Protein AF-M2MTZ0-F1 (afdb_monomer_lite)

InterPro domains:
  IPR000209 Peptidase S8/S53 domain [PF00082] (218-589)
  IPR015500 Peptidase S8, subtilisin-related [PR00723] (218-237)
  IPR015500 Peptidase S8, subtilisin-related [PR00723] (264-277)
  IPR015500 Peptidase S8, subtilisin-related [PR00723] (537-553)
  IPR022398 Peptidase S8, subtilisin, His-active site [PS00137] (268-278)
  IPR023828 Peptidase S8, subtilisin, Ser-active site [PS00138] (538-548)
  IPR034058 TagA/B/C/D, peptidase domain [cd04842] (216-587)
  IPR036852 Peptidase S8/S53 domain superfamily [G3DSA:3.40.50.200] (205-633)
  IPR036852 Peptidase S8/S53 domain superfamily [SSF52743] (215-634)
  IPR051048 Peptidase S8/S53 subtilisin kexin sedolisin [PTHR43399] (156-704)

Sequence (788 aa):
MAPVTINGNTVELAQSAASSGYFPSDASETNYILVQFSQPRTTAAYEELARHGVRIQRVEEKDTLLCRYEPSDLEVLRRLPYVAHVSVYHGDFVVHPSVWDAVNAAPLDRSTETEAGGNTDPAIAIAIVLHESCGQHGEDVWQTIQSQIDPSAELIDASLPQVRARVKGTTLSQIASMDSVRSINRVRRFEFHTAQAYPTIAQLGEPWTTENNTVFKGRGEVVAVADSGCGGHDPPSVGFEDRVVGRVNLTDTPARNHPSMLWDWDGHGTHVAGCVLGKYTRPTIPNAFLPSYKRRCKTMNGPATEAGLFSIRIVGPPPSGNLVPDLATLFDTPYMLADGTPRLARVHNNSWGSSSVASSIVLVQAYGDNDAGLVDRAMSNEAELLIVMSSGNDGSKKTQSVANSGGPYQYSQVNESRLAKNSLIVGATFNNRSMTRLNAAGRARWADQRLADAAVQEATCCDGTFNISPFGTIGFPRSPSRVLAFSSKGPTPEGRIKPDVVAPGAGILSATTTHPSRTLPNDAYGVCPYPELCFCSGTSMAAPLVSGLAACVREALRTKGPVHAIAGPIPNPSGALVKALLINGAVDLVGSAYEYVDYTAAPGDERRTVGLMPPSPNGTQGFGRVNLNRSLVSLTEDGGIFLGEAAVNAGNPLPQQTAEQSVTLPTSIARSSLRVTLTWTDPPGAQLQNSLSLAVRCTDGSGAAHIFPADIPTRCPWEINPIPFAANSNTQRATIGNAHNYQQGINITVNINSPIQPYNIPPPRGGNGPVVHRATQPFAVVWAFDAS

Secondary structure (DSSP, 8-state):
---EEETTEEE-SSTTTTTS--S-SS-SS-SEEEEEESS---HHHHHHHHHTT-EEEEEETTTEEEEE---S--HHHHTSTTEEEEEE--GGGTB-HHHHHHHH--S---SS-------SS-EEEEEEEEPTT-S--HHHHHHHIIIII-TT-EEEE--SSEEEEEEEGGGHHHHTT-TTEEEEEE---EEE-------------S----TT------TT-EEEEEES-S--SSS---TTGGGEEEEEE-S--TTTTSGGGGS-SSSHHHHHHHHHH----------TT-TT----------TTTTSEEEEEE---STTS------HHHHHHTTTB-TTSPBP-EEEEEE-EEEPPSBTTEEEP----TTTHHHHHHHHHH-TT-EEEEE--S-TTSEEE--TT--SS-TT----GGGG-SSSEEEEEE--S---PPP-HHHHHHHTT---SS-------TT--EEEETTTEEEEPPP-TTSB-TTS-----TTS---SSEEEE-SSEEEE----TT-----GGG---S-TTEEEE-SHHHHHHHHHHHHHHHHHHHHHT--SSSSSSS-SS--HHHHHHHHHHSPBP-TT-EEEEEE-SSPTT--EEEEEEPPPSSBTTTBT-B--HHHHTGGGSTTEEEEEEEEE-BTTBPPPPEEEEEEEPPPTT----EEEEEEEE-PPSSSS-SS-EEEEEEEE-TTS-EEEETSS-----TT-SS---TTTT-SEEEEEEE-GGG-TT-EEEEEEE-SPPP--EEPPPTT--PPPEE-SEEEEEEEEEEEP-

Organism: Baudoinia panamericana (strain UAMH 10762) (NCBI:txid717646)

Radius of gyration: 26.66 Å; chains: 1; bounding box: 64×88×70 Å

pLDDT: mean 70.62, std 19.44, range [26.55, 97.62]

Foldseek 3Di:
DAFFAALQFTDDPPPCPPPPCQFPQWQPPAQKKKWAWPDADFQVLVQVCLVQVWAFDFQTPRRITITGHDGGHCVVVVPDPGTPDMTGDDLSNAERVVLVCVFPDDPDDPPDDDDPDPDPWFWFWKKWAFGPPPVDFLVVLVCCCCVPQAVPKAWPDRPGRITTITGTPVRSSVSSSPNGTRYMGGDFFKDFQFDPDADDADDPADADQDVPGDGFQLALAEEEEEEQAAAADPPRPWQAPVQAPEFAEQEPDPCRVPPRSRHRLAWLSHQLLQQQAGWDPDQAQDPQFDDDDPDGRRTQGHRNNNYHYYYYRQQGPPPSGRDDGQLLCVLVVQQADPVGHGHRHAEYEARMDGDAPDPQEHEAGFEDCSFLQSLLASCVLPQSHAYFYEQHQQLQHAYQYPVPLPAQWRGFQRDGNSLHQLYQYEFAAFHPDDDADQDPVSVVCVVVVDDDPPDRDRPCVDQVQDQPPPVGGDRDDRHSLETASRTTWDDHSLLAAPNQAYEHFGFRKGFGHPNPSHNDDDCSHPDRPDPGIGTTGGSSSGRSSLSSLLSSVLCCQQPANAPPDPDTRDNRDGSFQSSQLQLQLADWSFQDKYWHWQPVDDPPPTDIDIDGDHTPDGGRGNSHHGDSNSSCQCRDLQKHKDKDWAFADPSRFDRKDKDKDWDADDLPAQFFKKKKKKAFSARRDSFGRWFKDKWKWFQFPVRDIDIPPPDQPFDPPRRPGTDRSQRRHNMDMTMGGRNSRRNVTMMIMMIGSTRHRFDWNDPDPPDPDDTDGDRTTMMMMMMGTDHD

Structure (mmCIF, N/CA/C/O backbone):
data_AF-M2MTZ0-F1
#
_entry.id   AF-M2MTZ0-F1
#
loop_
_atom_site.group_PDB
_atom_site.id
_atom_site.type_symbol
_atom_site.label_atom_id
_atom_site.label_alt_id
_atom_site.label_comp_id
_atom_site.label_asym_id
_atom_site.label_entity_id
_atom_site.label_seq_id
_atom_site.pdbx_PDB_ins_code
_atom_site.Cartn_x
_atom_site.Cartn_y
_atom_site.Cartn_z
_atom_site.occupancy
_atom_site.B_iso_or_equiv
_atom_site.auth_seq_id
_atom_site.auth_comp_id
_atom_site.auth_asym_id
_atom_site.auth_atom_id
_atom_site.pdbx_PDB_model_num
ATOM 1 N N . MET A 1 1 ? -10.186 -30.565 -7.372 1.00 68.06 1 MET A N 1
ATOM 2 C CA . MET A 1 1 ? -9.003 -29.736 -7.675 1.00 68.06 1 MET A CA 1
ATOM 3 C C . MET A 1 1 ? -9.484 -28.468 -8.347 1.00 68.06 1 MET A C 1
ATOM 5 O O . MET A 1 1 ? -10.422 -28.551 -9.133 1.00 68.06 1 MET A O 1
ATOM 9 N N . ALA A 1 2 ? -8.898 -27.324 -8.014 1.00 72.75 2 ALA A N 1
ATOM 10 C CA . ALA A 1 2 ? -9.189 -26.039 -8.646 1.00 72.75 2 ALA A CA 1
ATOM 11 C C . ALA A 1 2 ? -7.964 -25.560 -9.447 1.00 72.75 2 ALA A C 1
ATOM 13 O O . ALA A 1 2 ? -6.840 -25.870 -9.036 1.00 72.75 2 ALA A O 1
ATOM 14 N N . PRO A 1 3 ? -8.149 -24.807 -10.550 1.00 81.25 3 PRO A N 1
ATOM 15 C CA . PRO A 1 3 ? -7.040 -24.119 -11.199 1.00 81.25 3 PRO A CA 1
ATOM 16 C C . PRO A 1 3 ? -6.393 -23.130 -10.226 1.00 81.25 3 PRO A C 1
ATOM 18 O O . PRO A 1 3 ? -7.086 -22.502 -9.418 1.00 81.25 3 PRO A O 1
ATOM 21 N N . VAL A 1 4 ? -5.072 -23.000 -10.311 1.00 81.94 4 VAL A N 1
ATOM 22 C CA . VAL A 1 4 ? -4.270 -22.138 -9.432 1.00 81.94 4 VAL A CA 1
ATOM 23 C C . VAL A 1 4 ? -3.635 -21.044 -10.273 1.00 81.94 4 VAL A C 1
ATOM 25 O O . VAL A 1 4 ? -3.067 -21.338 -11.325 1.00 81.94 4 VAL A O 1
ATOM 28 N N . THR A 1 5 ? -3.725 -19.797 -9.811 1.00 81.50 5 THR A N 1
ATOM 29 C CA . THR A 1 5 ? -3.006 -18.668 -10.409 1.00 81.50 5 THR A CA 1
ATOM 30 C C . THR A 1 5 ? -1.729 -18.403 -9.622 1.00 81.50 5 THR A C 1
ATOM 32 O O . THR A 1 5 ? -1.800 -18.119 -8.427 1.00 81.50 5 THR A O 1
ATOM 35 N N . ILE A 1 6 ? -0.572 -18.458 -10.282 1.00 82.12 6 ILE A N 1
ATOM 36 C CA . ILE A 1 6 ? 0.721 -18.035 -9.720 1.00 82.12 6 ILE A CA 1
ATOM 37 C C . ILE A 1 6 ? 1.393 -17.132 -10.752 1.00 82.12 6 ILE A C 1
ATOM 39 O O . ILE A 1 6 ? 1.396 -17.446 -11.940 1.00 82.12 6 ILE A O 1
ATOM 43 N N . ASN A 1 7 ? 1.924 -15.986 -10.313 1.00 80.00 7 ASN A N 1
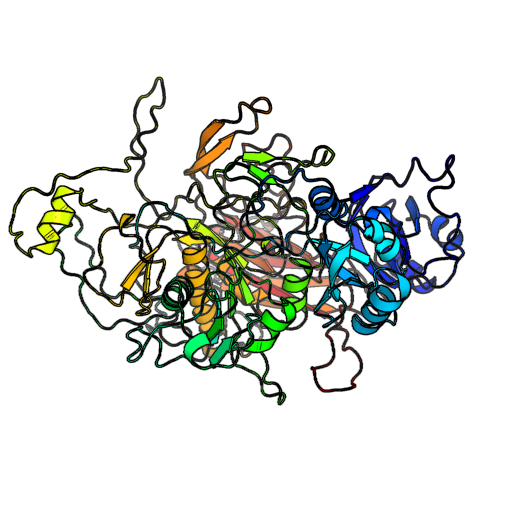ATOM 44 C CA . ASN A 1 7 ? 2.619 -15.023 -11.179 1.00 80.00 7 ASN A CA 1
ATOM 45 C C . ASN A 1 7 ? 1.814 -14.626 -12.445 1.00 80.00 7 ASN A C 1
ATOM 47 O O . ASN A 1 7 ? 2.346 -14.524 -13.547 1.00 80.00 7 ASN A O 1
ATOM 51 N N . GLY A 1 8 ? 0.496 -14.452 -12.296 1.00 75.88 8 GLY A N 1
ATOM 52 C CA . GLY A 1 8 ? -0.419 -14.117 -13.395 1.00 75.88 8 GLY A CA 1
ATOM 53 C C . GLY A 1 8 ? -0.799 -15.279 -14.327 1.00 75.88 8 GLY A C 1
ATOM 54 O O . GLY A 1 8 ? -1.704 -15.106 -15.140 1.00 75.88 8 GLY A O 1
ATOM 55 N N . ASN A 1 9 ? -0.176 -16.454 -14.194 1.00 81.00 9 ASN A N 1
ATOM 56 C CA . ASN A 1 9 ? -0.474 -17.648 -14.985 1.00 81.00 9 ASN A CA 1
ATOM 57 C C . ASN A 1 9 ? -1.452 -18.564 -14.240 1.00 81.00 9 ASN A C 1
ATOM 59 O O . ASN A 1 9 ? -1.158 -19.016 -13.132 1.00 81.00 9 ASN A O 1
ATOM 63 N N . THR A 1 10 ? -2.609 -18.854 -14.842 1.00 83.38 10 THR A N 1
ATOM 64 C CA . THR A 1 10 ? -3.610 -19.789 -14.300 1.00 83.38 10 THR A CA 1
ATOM 65 C C . THR A 1 10 ? -3.471 -21.154 -14.975 1.00 83.38 10 THR A C 1
ATOM 67 O O . THR A 1 10 ? -3.646 -21.252 -16.188 1.00 83.38 10 THR A O 1
ATOM 70 N N . VAL A 1 11 ? -3.204 -22.211 -14.200 1.00 83.25 11 VAL A N 1
ATOM 71 C CA . VAL A 1 11 ? -3.004 -23.584 -14.711 1.00 83.25 11 VAL A CA 1
ATOM 72 C C . VAL A 1 11 ? -3.983 -24.559 -14.050 1.00 83.25 11 VAL A C 1
ATOM 74 O O . VAL A 1 11 ? -4.206 -24.518 -12.836 1.00 83.25 11 VAL A O 1
ATOM 77 N N . GLU A 1 12 ? -4.560 -25.469 -14.839 1.00 82.50 12 GLU A N 1
ATOM 78 C CA . GLU A 1 12 ? -5.358 -26.589 -14.331 1.00 82.50 12 GLU A CA 1
ATOM 79 C C . GLU A 1 12 ? -4.470 -27.773 -13.923 1.00 82.50 12 GLU A C 1
ATOM 81 O O . GLU A 1 12 ? -3.945 -28.500 -14.764 1.00 82.50 12 GLU A O 1
ATOM 86 N N . LEU A 1 13 ? -4.392 -28.046 -12.617 1.00 75.12 13 LEU A N 1
ATOM 87 C CA . LEU A 1 13 ? -3.679 -29.205 -12.051 1.00 75.12 13 LEU A CA 1
ATOM 88 C C . LEU A 1 13 ? -4.330 -30.574 -12.382 1.00 75.12 13 LEU A C 1
ATOM 90 O O . LEU A 1 13 ? -3.880 -31.611 -11.903 1.00 75.12 13 LEU A O 1
ATOM 94 N N . ALA A 1 14 ? -5.427 -30.594 -13.149 1.00 60.50 14 ALA A N 1
ATOM 95 C CA . ALA A 1 14 ? -6.259 -31.780 -13.372 1.00 60.50 14 ALA A CA 1
ATOM 96 C C . ALA A 1 14 ? -6.123 -32.399 -14.777 1.00 60.50 14 ALA A C 1
ATOM 98 O O . ALA A 1 14 ? -6.036 -33.620 -14.887 1.00 60.50 14 ALA A O 1
ATOM 99 N N . GLN A 1 15 ? -6.085 -31.595 -15.850 1.00 49.44 15 GLN A N 1
ATOM 100 C CA . GLN A 1 15 ? -6.045 -32.101 -17.241 1.00 49.44 15 GLN A CA 1
ATOM 101 C C . GLN A 1 15 ? -4.700 -32.739 -17.634 1.00 49.44 15 GLN A C 1
ATOM 103 O O . GLN A 1 15 ? -4.576 -33.398 -18.662 1.00 49.44 15 GLN A O 1
ATOM 108 N N . SER A 1 16 ? -3.686 -32.537 -16.805 1.00 48.81 16 SER A N 1
ATOM 109 C CA . SER A 1 16 ? -2.283 -32.879 -17.025 1.00 48.81 16 SER A CA 1
ATOM 110 C C . SER A 1 16 ? -1.837 -34.174 -16.340 1.00 48.81 16 SER A C 1
ATOM 112 O O . SER A 1 16 ? -0.842 -34.773 -16.745 1.00 48.81 16 SER A O 1
ATOM 114 N N . ALA A 1 17 ? -2.578 -34.629 -15.327 1.00 42.69 17 ALA A N 1
ATOM 115 C CA . ALA A 1 17 ? -2.157 -35.689 -14.409 1.00 42.69 17 ALA A CA 1
ATOM 116 C C . ALA A 1 17 ? -2.475 -37.128 -14.876 1.00 42.69 17 ALA A C 1
ATOM 118 O O . ALA A 1 17 ? -2.205 -38.073 -14.138 1.00 42.69 17 ALA A O 1
ATOM 119 N N . ALA A 1 18 ? -3.083 -37.315 -16.057 1.00 41.78 18 ALA A N 1
ATOM 120 C CA . ALA A 1 18 ? -3.611 -38.624 -16.475 1.00 41.78 18 ALA A CA 1
ATOM 121 C C . ALA A 1 18 ? -3.452 -38.996 -17.966 1.00 41.78 18 ALA A C 1
ATOM 123 O O . ALA A 1 18 ? -3.752 -40.135 -18.322 1.00 41.78 18 ALA A O 1
ATOM 124 N N . SER A 1 19 ? -3.015 -38.087 -18.852 1.00 41.97 19 SER A N 1
ATOM 125 C CA . SER A 1 19 ? -3.012 -38.369 -20.305 1.00 41.97 19 SER A CA 1
ATOM 126 C C . SER A 1 19 ? -1.921 -37.706 -21.154 1.00 41.97 19 SER A C 1
ATOM 128 O O . SER A 1 19 ? -1.835 -38.023 -22.337 1.00 41.97 19 SER A O 1
ATOM 130 N N . SER A 1 20 ? -1.105 -36.796 -20.609 1.00 49.41 20 SER A N 1
ATOM 131 C CA . SER A 1 20 ? -0.148 -36.001 -21.405 1.00 49.41 20 SER A CA 1
ATOM 132 C C . SER A 1 20 ? 1.310 -36.043 -20.938 1.00 49.41 20 SER A C 1
ATOM 134 O O . SER A 1 20 ? 2.177 -35.614 -21.691 1.00 49.41 20 SER A O 1
ATOM 136 N N . GLY A 1 21 ? 1.599 -36.533 -19.725 1.00 61.28 21 GLY A N 1
ATOM 137 C CA . GLY A 1 21 ? 2.954 -36.494 -19.148 1.00 61.28 21 GLY A CA 1
ATOM 138 C C . GLY A 1 21 ? 3.465 -35.078 -18.835 1.00 61.28 21 GLY A C 1
ATOM 139 O O . GLY A 1 21 ? 4.664 -34.884 -18.686 1.00 61.28 21 GLY A O 1
ATOM 140 N N . TYR A 1 22 ? 2.563 -34.092 -18.774 1.00 73.62 22 TYR A N 1
ATOM 141 C CA . TYR A 1 22 ? 2.886 -32.663 -18.682 1.00 73.62 22 TYR A CA 1
ATOM 142 C C . TYR A 1 22 ? 3.406 -32.229 -17.300 1.00 73.62 22 TYR A C 1
ATOM 144 O O . TYR A 1 22 ? 4.277 -31.373 -17.225 1.00 73.62 22 TYR A O 1
ATOM 152 N N . PHE A 1 23 ? 2.920 -32.837 -16.211 1.00 78.81 23 PHE A N 1
ATOM 153 C CA . PHE A 1 23 ? 3.632 -32.795 -14.929 1.00 78.81 23 PHE A CA 1
ATOM 154 C C . PHE A 1 23 ? 4.390 -34.120 -14.744 1.00 78.81 23 PHE A C 1
ATOM 156 O O . PHE A 1 23 ? 3.767 -35.178 -14.887 1.00 78.81 23 PHE A O 1
ATOM 163 N N . PRO A 1 24 ? 5.685 -34.083 -14.379 1.00 82.75 24 PRO A N 1
ATOM 164 C CA . PRO A 1 24 ? 6.422 -35.233 -13.867 1.00 82.75 24 PRO A CA 1
ATOM 165 C C . PRO A 1 24 ? 5.680 -36.016 -12.771 1.00 82.75 24 PRO A C 1
ATOM 167 O O . PRO A 1 24 ? 4.950 -35.456 -11.946 1.00 82.75 24 PRO A O 1
ATOM 170 N N . SER A 1 25 ? 5.892 -37.335 -12.749 1.00 82.94 25 SER A N 1
ATOM 171 C CA . SER A 1 25 ? 5.345 -38.253 -11.737 1.00 82.94 25 SER A CA 1
ATOM 172 C C . SER A 1 25 ? 5.862 -37.970 -10.327 1.00 82.94 25 SER A C 1
ATOM 174 O O . SER A 1 25 ? 5.137 -38.164 -9.347 1.00 82.94 25 SER A O 1
ATOM 176 N N . ASP A 1 26 ? 7.098 -37.496 -10.252 1.00 89.19 26 ASP A N 1
ATOM 177 C CA . ASP A 1 26 ? 7.937 -37.304 -9.076 1.00 89.19 26 ASP A CA 1
ATOM 178 C C . ASP A 1 26 ? 8.717 -35.979 -9.203 1.00 89.19 26 ASP A C 1
ATOM 180 O O . ASP A 1 26 ? 8.590 -35.266 -10.197 1.00 89.19 26 ASP A O 1
ATOM 184 N N . ALA A 1 27 ? 9.501 -35.634 -8.184 1.00 90.50 27 ALA A N 1
ATOM 185 C CA . ALA A 1 27 ? 10.324 -34.427 -8.125 1.00 90.50 27 ALA A CA 1
ATOM 186 C C . ALA A 1 27 ? 11.830 -34.734 -8.277 1.00 90.50 27 ALA A C 1
ATOM 188 O O . ALA A 1 27 ? 12.656 -34.226 -7.528 1.00 90.50 27 ALA A O 1
ATOM 189 N N . SER A 1 28 ? 12.218 -35.615 -9.208 1.00 90.75 28 SER A N 1
ATOM 190 C CA . SER A 1 28 ? 13.640 -35.944 -9.437 1.00 90.75 28 SER A CA 1
ATOM 191 C C . SER A 1 28 ? 14.467 -34.829 -10.097 1.00 90.75 28 SER A C 1
ATOM 193 O O . SER A 1 28 ? 15.687 -34.818 -9.939 1.00 90.75 28 SER A O 1
ATOM 195 N N . GLU A 1 29 ? 13.828 -33.886 -10.798 1.00 88.81 29 GLU A N 1
ATOM 196 C CA . GLU A 1 29 ? 14.496 -32.798 -11.540 1.00 88.81 29 GLU A CA 1
ATOM 197 C C . GLU A 1 29 ? 14.374 -31.410 -10.875 1.00 88.81 29 GLU A C 1
ATOM 199 O O . GLU A 1 29 ? 14.973 -30.449 -11.349 1.00 88.81 29 GLU A O 1
ATOM 204 N N . THR A 1 30 ? 13.614 -31.282 -9.781 1.00 91.44 30 THR A N 1
ATOM 205 C CA . THR A 1 30 ? 13.356 -29.999 -9.102 1.00 91.44 30 THR A CA 1
ATOM 206 C C . THR A 1 30 ? 13.086 -30.190 -7.617 1.00 91.44 30 THR A C 1
ATOM 208 O O . THR A 1 30 ? 12.434 -31.148 -7.216 1.00 91.44 30 THR A O 1
ATOM 211 N N . ASN A 1 31 ? 13.526 -29.237 -6.793 1.00 91.81 31 ASN A N 1
ATOM 212 C CA . ASN A 1 31 ? 13.233 -29.238 -5.357 1.00 91.81 31 ASN A CA 1
ATOM 213 C C . ASN A 1 31 ? 11.922 -28.509 -5.014 1.00 91.81 31 ASN A C 1
ATOM 215 O O . ASN A 1 31 ? 11.665 -28.268 -3.833 1.00 91.81 31 ASN A O 1
ATOM 219 N N . TYR A 1 32 ? 11.110 -28.100 -5.999 1.00 93.75 32 TYR A N 1
ATOM 220 C CA . TYR A 1 32 ? 9.964 -27.210 -5.789 1.00 93.75 32 TYR A CA 1
ATOM 221 C C . TYR A 1 32 ? 8.632 -27.837 -6.203 1.00 93.75 32 TYR A C 1
ATOM 223 O O . TYR A 1 32 ? 8.449 -28.306 -7.326 1.00 93.75 32 TYR A O 1
ATOM 231 N N . ILE A 1 33 ? 7.675 -27.832 -5.270 1.00 93.75 33 ILE A N 1
ATOM 232 C CA . ILE A 1 33 ? 6.386 -28.520 -5.404 1.00 93.75 33 ILE A CA 1
ATOM 233 C C . ILE A 1 33 ? 5.208 -27.630 -5.001 1.00 93.75 33 ILE A C 1
ATOM 235 O O . ILE A 1 33 ? 5.334 -26.728 -4.167 1.00 93.75 33 ILE A O 1
ATOM 239 N N . LEU A 1 34 ? 4.042 -27.932 -5.571 1.00 93.44 34 LEU A N 1
ATOM 240 C CA . LEU A 1 34 ? 2.750 -27.366 -5.204 1.00 93.44 34 LEU A CA 1
ATOM 241 C C . LEU A 1 34 ? 1.918 -28.408 -4.452 1.00 93.44 34 LEU A C 1
ATOM 243 O O . LEU A 1 34 ? 1.717 -29.515 -4.947 1.00 93.44 34 LEU A O 1
ATOM 247 N N . VAL A 1 35 ? 1.394 -28.041 -3.280 1.00 91.94 35 VAL A N 1
ATOM 248 C CA . VAL A 1 35 ? 0.497 -28.884 -2.467 1.00 91.94 35 VAL A CA 1
ATOM 249 C C . VAL A 1 35 ? -0.856 -28.187 -2.335 1.00 91.94 35 VAL A C 1
ATOM 251 O O . VAL A 1 35 ? -0.974 -27.221 -1.583 1.00 91.94 35 VAL A O 1
ATOM 254 N N . GLN A 1 36 ? -1.879 -28.656 -3.057 1.00 91.19 36 GLN A N 1
ATOM 255 C CA . GLN A 1 36 ? -3.255 -28.147 -2.945 1.00 91.19 36 GLN A CA 1
ATOM 256 C C . GLN A 1 36 ? -4.029 -28.956 -1.903 1.00 91.19 36 GLN A C 1
ATOM 258 O O . GLN A 1 36 ? -4.012 -30.187 -1.940 1.00 91.19 36 GLN A O 1
ATOM 263 N N . PHE A 1 37 ? -4.734 -28.283 -0.995 1.00 87.75 37 PHE A N 1
ATOM 264 C CA . PHE A 1 37 ? -5.524 -28.930 0.055 1.00 87.75 37 PHE A CA 1
ATOM 265 C C . PHE A 1 37 ? -6.953 -29.272 -0.406 1.00 87.75 37 PHE A C 1
ATOM 267 O O . PHE A 1 37 ? -7.528 -28.608 -1.267 1.00 87.75 37 PHE A O 1
ATOM 274 N N . SER A 1 38 ? -7.542 -30.319 0.179 1.00 84.81 38 SER A N 1
ATOM 275 C CA . SER A 1 38 ? -8.940 -30.735 -0.040 1.00 84.81 38 SER A CA 1
ATOM 276 C C . SER A 1 38 ? -9.926 -30.117 0.959 1.00 84.81 38 SER A C 1
ATOM 278 O O . SER A 1 38 ? -11.135 -30.149 0.734 1.00 84.81 38 SER A O 1
ATOM 280 N N . GLN A 1 39 ? -9.413 -29.554 2.054 1.00 79.00 39 GLN A N 1
ATOM 281 C CA . GLN A 1 39 ? -10.163 -28.981 3.173 1.00 79.00 39 GLN A CA 1
ATOM 282 C C . GLN A 1 39 ? -9.362 -27.829 3.820 1.00 79.00 39 GLN A C 1
ATOM 284 O O . GLN A 1 39 ? -8.163 -27.720 3.555 1.00 79.00 39 GLN A O 1
ATOM 289 N N . PRO A 1 40 ? -9.967 -26.980 4.678 1.00 71.94 40 PRO A N 1
ATOM 290 C CA . PRO A 1 40 ? -9.265 -25.866 5.317 1.00 71.94 40 PRO A CA 1
ATOM 291 C C . PRO A 1 40 ? -7.969 -26.288 6.027 1.00 71.94 40 PRO A C 1
ATOM 293 O O . PRO A 1 40 ? -7.926 -27.292 6.739 1.00 71.94 40 PRO A O 1
ATOM 296 N N . ARG A 1 41 ? -6.904 -25.503 5.829 1.00 73.19 41 ARG A N 1
ATOM 297 C CA . ARG A 1 41 ? -5.545 -25.799 6.307 1.00 73.19 41 ARG A CA 1
ATOM 298 C C . ARG A 1 41 ? -5.456 -25.716 7.838 1.00 73.19 41 ARG A C 1
ATOM 300 O O . ARG A 1 41 ? -5.606 -24.639 8.409 1.00 73.19 41 ARG A O 1
ATOM 307 N N . THR A 1 42 ? -5.173 -26.836 8.505 1.00 69.62 42 THR A N 1
ATOM 308 C CA . THR A 1 42 ? -5.056 -26.933 9.976 1.00 69.62 42 THR A CA 1
ATOM 309 C C . THR A 1 42 ? -3.600 -27.042 10.434 1.00 69.62 42 THR A C 1
ATOM 311 O O . THR A 1 42 ? -2.764 -27.568 9.701 1.00 69.62 42 THR A O 1
ATOM 314 N N . THR A 1 43 ? -3.290 -26.615 11.668 1.00 67.69 43 THR A N 1
ATOM 315 C CA . THR A 1 43 ? -1.952 -26.770 12.280 1.00 67.69 43 THR A CA 1
ATOM 316 C C . THR A 1 43 ? -1.402 -28.189 12.112 1.00 67.69 43 THR A C 1
ATOM 318 O O . THR A 1 43 ? -0.315 -28.346 11.566 1.00 67.69 43 THR A O 1
ATOM 321 N N . ALA A 1 44 ? -2.175 -29.216 12.482 1.00 72.38 44 ALA A N 1
ATOM 322 C CA . ALA A 1 44 ? -1.752 -30.619 12.417 1.00 72.38 44 ALA A CA 1
ATOM 323 C C . ALA A 1 44 ? -1.381 -31.086 10.994 1.00 72.38 44 ALA A C 1
ATOM 325 O O . ALA A 1 44 ? -0.441 -31.860 10.821 1.00 72.38 44 ALA A O 1
ATOM 326 N N . ALA A 1 45 ? -2.068 -30.584 9.963 1.00 77.94 45 ALA A N 1
ATOM 327 C CA . ALA A 1 45 ? -1.737 -30.893 8.573 1.00 77.94 45 ALA A CA 1
ATOM 328 C C . ALA A 1 45 ? -0.398 -30.263 8.139 1.00 77.94 45 ALA A C 1
ATOM 330 O O . ALA A 1 45 ? 0.369 -30.870 7.392 1.00 77.94 45 ALA A O 1
ATOM 331 N N . TYR A 1 46 ? -0.079 -29.065 8.637 1.00 75.62 46 TYR A N 1
ATOM 332 C CA . TYR A 1 46 ? 1.230 -28.449 8.421 1.00 75.62 46 TYR A CA 1
ATOM 333 C C . TYR A 1 46 ? 2.342 -29.120 9.261 1.00 75.62 46 TYR A C 1
ATOM 335 O O . TYR A 1 46 ? 3.454 -29.264 8.759 1.00 75.62 46 TYR A O 1
ATOM 343 N N . GLU A 1 47 ? 2.065 -29.568 10.498 1.00 71.94 47 GLU A N 1
ATOM 344 C CA . GLU A 1 47 ? 3.004 -30.378 11.309 1.00 71.94 47 GLU A CA 1
ATOM 345 C C . GLU A 1 47 ? 3.394 -31.664 10.569 1.00 71.94 47 GLU A C 1
ATOM 347 O O . GLU A 1 47 ? 4.553 -32.072 10.567 1.00 71.94 47 GLU A O 1
ATOM 352 N N . GLU A 1 48 ? 2.424 -32.311 9.926 1.00 83.56 48 GLU A N 1
ATOM 353 C CA . GLU A 1 48 ? 2.633 -33.544 9.173 1.00 83.56 48 GLU A CA 1
ATOM 354 C C . GLU A 1 48 ? 3.441 -33.327 7.892 1.00 83.56 48 GLU A C 1
ATOM 356 O O . GLU A 1 48 ? 4.410 -34.050 7.657 1.00 83.56 48 GLU A O 1
ATOM 361 N N . LEU A 1 49 ? 3.137 -32.283 7.114 1.00 84.12 49 LEU A N 1
ATOM 362 C CA . LEU A 1 49 ? 3.963 -31.900 5.964 1.00 84.12 49 LEU A CA 1
ATOM 363 C C . LEU A 1 49 ? 5.416 -31.601 6.387 1.00 84.12 49 LEU A C 1
ATOM 365 O O . LEU A 1 49 ? 6.350 -32.095 5.752 1.00 84.12 49 LEU A O 1
ATOM 369 N N . ALA A 1 50 ? 5.620 -30.885 7.499 1.00 81.12 50 ALA A N 1
ATOM 370 C CA . ALA A 1 50 ? 6.952 -30.626 8.048 1.00 81.12 50 ALA A CA 1
ATOM 371 C C . ALA A 1 50 ? 7.675 -31.920 8.478 1.00 81.12 50 ALA A C 1
ATOM 373 O O . ALA A 1 50 ? 8.855 -32.092 8.166 1.00 81.12 50 ALA A O 1
ATOM 374 N N . ARG A 1 51 ? 6.969 -32.877 9.108 1.00 82.75 51 ARG A N 1
ATOM 375 C CA . ARG A 1 51 ? 7.500 -34.221 9.427 1.00 82.75 51 ARG A CA 1
ATOM 376 C C . ARG A 1 51 ? 7.920 -35.015 8.186 1.00 82.75 51 ARG A C 1
ATOM 378 O O . ARG A 1 51 ? 8.861 -35.798 8.273 1.00 82.75 51 ARG A O 1
ATOM 385 N N . HIS A 1 52 ? 7.267 -34.802 7.045 1.00 87.50 52 HIS A N 1
ATOM 386 C CA . HIS A 1 52 ? 7.662 -35.389 5.760 1.00 87.50 52 HIS A CA 1
ATOM 387 C C . HIS A 1 52 ? 8.808 -34.640 5.052 1.00 87.50 52 HIS A C 1
ATOM 389 O O . HIS A 1 52 ? 9.243 -35.080 3.992 1.00 87.50 52 HIS A O 1
ATOM 395 N N . GLY A 1 53 ? 9.329 -33.548 5.626 1.00 84.00 53 GLY A N 1
ATOM 396 C CA . GLY A 1 53 ? 10.433 -32.760 5.064 1.00 84.00 53 GLY A CA 1
ATOM 397 C C . GLY A 1 53 ? 10.002 -31.608 4.150 1.00 84.00 53 GLY A C 1
ATOM 398 O O . GLY A 1 53 ? 10.860 -30.944 3.570 1.00 84.00 53 GLY A O 1
ATOM 399 N N . VAL A 1 54 ? 8.698 -31.339 4.031 1.00 85.00 54 VAL A N 1
ATOM 400 C CA . VAL A 1 54 ? 8.159 -30.229 3.233 1.00 85.00 54 VAL A CA 1
ATOM 401 C C . VAL A 1 54 ? 8.444 -28.900 3.936 1.00 85.00 54 VAL A C 1
ATOM 403 O O . VAL A 1 54 ? 7.996 -28.668 5.060 1.00 85.00 54 VAL A O 1
ATOM 406 N N . ARG A 1 55 ? 9.157 -27.996 3.260 1.00 82.62 55 ARG A N 1
ATOM 407 C CA . ARG A 1 55 ? 9.444 -26.636 3.736 1.00 82.62 55 ARG A CA 1
ATOM 408 C C . ARG A 1 55 ? 8.594 -25.637 2.962 1.00 82.62 55 ARG A C 1
ATOM 410 O O . ARG A 1 55 ? 8.815 -25.421 1.775 1.00 82.62 55 ARG A O 1
ATOM 417 N N . ILE A 1 56 ? 7.625 -25.021 3.624 1.00 81.19 56 ILE A N 1
ATOM 418 C CA . ILE A 1 56 ? 6.722 -24.053 2.992 1.00 81.19 56 ILE A CA 1
ATOM 419 C C . ILE A 1 56 ? 7.517 -22.795 2.615 1.00 81.19 56 ILE A C 1
ATOM 421 O O . ILE A 1 56 ? 8.259 -22.266 3.439 1.00 81.19 56 ILE A O 1
ATOM 425 N N . GLN A 1 57 ? 7.362 -22.321 1.377 1.00 80.38 57 GLN A N 1
ATOM 426 C CA . GLN A 1 57 ? 7.820 -20.993 0.959 1.00 80.38 57 GLN A CA 1
ATOM 427 C C . GLN A 1 57 ? 6.668 -19.988 0.987 1.00 80.38 57 GLN A C 1
ATOM 429 O O . GLN A 1 57 ? 6.850 -18.874 1.474 1.00 80.38 57 GLN A O 1
ATOM 434 N N . ARG A 1 58 ? 5.493 -20.364 0.455 1.00 80.88 58 ARG A N 1
ATOM 435 C CA . ARG A 1 58 ? 4.336 -19.466 0.313 1.00 80.88 58 ARG A CA 1
ATOM 436 C C . ARG A 1 58 ? 2.980 -20.155 0.385 1.00 80.88 58 ARG A C 1
ATOM 438 O O . ARG A 1 58 ? 2.834 -21.331 0.061 1.00 80.88 58 ARG A O 1
ATOM 445 N N . VAL A 1 59 ? 1.984 -19.348 0.735 1.00 83.56 59 VAL A N 1
ATOM 446 C CA . VAL A 1 59 ? 0.559 -19.568 0.480 1.00 83.56 59 VAL A CA 1
ATOM 447 C C . VAL A 1 59 ? 0.198 -18.927 -0.861 1.00 83.56 59 VAL A C 1
ATOM 449 O O . VAL A 1 59 ? 0.374 -17.720 -1.035 1.00 83.56 59 VAL A O 1
ATOM 452 N N . GLU A 1 60 ? -0.348 -19.726 -1.772 1.00 85.44 60 GLU A N 1
ATOM 453 C CA . GLU A 1 60 ? -0.846 -19.319 -3.089 1.00 85.44 60 GLU A CA 1
ATOM 454 C C . GLU A 1 60 ? -2.376 -19.532 -3.175 1.00 85.44 60 GLU A C 1
ATOM 456 O O . GLU A 1 60 ? -3.048 -19.800 -2.173 1.00 85.44 60 GLU A O 1
ATOM 461 N N . GLU A 1 61 ? -2.980 -19.356 -4.355 1.00 79.44 61 GLU A N 1
ATOM 462 C CA . GLU A 1 61 ? -4.439 -19.447 -4.512 1.00 79.44 61 GLU A CA 1
ATOM 463 C C . GLU A 1 61 ? -5.032 -20.841 -4.225 1.00 79.44 61 GLU A C 1
ATOM 465 O O . GLU A 1 61 ? -4.384 -21.877 -4.374 1.00 79.44 61 GLU A O 1
ATOM 470 N N . LYS A 1 62 ? -6.325 -20.863 -3.864 1.00 78.69 62 LYS A N 1
ATOM 471 C CA . LYS A 1 62 ? -7.143 -22.081 -3.665 1.00 78.69 62 LYS A CA 1
ATOM 472 C C . LYS A 1 62 ? -6.566 -23.062 -2.631 1.00 78.69 62 LYS A C 1
ATOM 474 O O . LYS A 1 62 ? -6.585 -24.269 -2.849 1.00 78.69 62 LYS A O 1
ATOM 479 N N . ASP A 1 63 ? -6.042 -22.525 -1.527 1.00 79.81 63 ASP A N 1
ATOM 480 C CA . ASP A 1 63 ? -5.375 -23.290 -0.463 1.00 79.81 63 ASP A CA 1
ATOM 481 C C . ASP A 1 63 ? -4.238 -24.186 -0.994 1.00 79.81 63 ASP A C 1
ATOM 483 O O . ASP A 1 63 ? -4.021 -25.306 -0.528 1.00 79.81 63 ASP A O 1
ATOM 487 N N . THR A 1 64 ? -3.499 -23.661 -1.976 1.00 87.88 64 THR A N 1
ATOM 488 C CA . THR A 1 64 ? -2.266 -24.255 -2.500 1.00 87.88 64 THR A CA 1
ATOM 489 C C . THR A 1 64 ? -1.061 -23.672 -1.766 1.00 87.88 64 THR A C 1
ATOM 491 O O . THR A 1 64 ? -1.010 -22.472 -1.496 1.00 87.88 64 THR A O 1
ATOM 494 N N . LEU A 1 65 ? -0.078 -24.508 -1.440 1.00 87.75 65 LEU A N 1
ATOM 495 C CA . LEU A 1 65 ? 1.217 -24.082 -0.911 1.00 87.75 65 LEU A CA 1
ATOM 496 C C . LEU A 1 65 ? 2.299 -24.270 -1.971 1.00 87.75 65 LEU A C 1
ATOM 498 O O . LEU A 1 65 ? 2.357 -25.337 -2.582 1.00 87.75 65 LEU A O 1
ATOM 502 N N . LEU A 1 66 ? 3.178 -23.281 -2.129 1.00 90.44 66 LEU A N 1
ATOM 503 C CA . LEU A 1 66 ? 4.471 -23.463 -2.787 1.00 90.44 66 LEU A CA 1
ATOM 504 C C . LEU A 1 66 ? 5.495 -23.875 -1.727 1.00 90.44 66 LEU A C 1
ATOM 506 O O . LEU A 1 66 ? 5.678 -23.172 -0.728 1.00 90.44 66 LEU A O 1
ATOM 510 N N . CYS A 1 67 ? 6.168 -25.001 -1.948 1.00 89.00 67 CYS A N 1
ATOM 511 C CA . CYS A 1 67 ? 7.081 -25.612 -0.988 1.00 89.00 67 CYS A CA 1
ATOM 512 C C . CYS A 1 67 ? 8.399 -26.045 -1.641 1.00 89.00 67 CYS A C 1
ATOM 514 O O . CYS A 1 67 ? 8.434 -26.397 -2.818 1.00 89.00 67 CYS A O 1
ATOM 516 N N . ARG A 1 68 ? 9.467 -26.087 -0.838 1.00 88.88 68 ARG A N 1
ATOM 517 C CA . ARG A 1 68 ? 10.705 -26.822 -1.121 1.00 88.88 68 ARG A CA 1
ATOM 518 C C . ARG A 1 68 ? 10.608 -28.237 -0.530 1.00 88.88 68 ARG A C 1
ATOM 520 O O . ARG A 1 68 ? 10.147 -28.396 0.604 1.00 88.88 68 ARG A O 1
ATOM 527 N N . TYR A 1 69 ? 11.031 -29.245 -1.283 1.00 91.19 69 TYR A N 1
ATOM 528 C CA . TYR A 1 69 ? 10.960 -30.665 -0.939 1.00 91.19 69 TYR A CA 1
ATOM 529 C C . TYR A 1 69 ? 12.154 -31.394 -1.579 1.00 91.19 69 TYR A C 1
ATOM 531 O O . TYR A 1 69 ? 12.262 -31.422 -2.797 1.00 91.19 69 TYR A O 1
ATOM 539 N N . GLU A 1 70 ? 13.074 -31.927 -0.764 1.00 90.44 70 GLU A N 1
ATOM 540 C CA . GLU A 1 70 ? 14.271 -32.647 -1.254 1.00 90.44 70 GLU A CA 1
ATOM 541 C C . GLU A 1 70 ? 14.011 -34.105 -1.719 1.00 90.44 70 GLU A C 1
ATOM 543 O O . GLU A 1 70 ? 14.760 -34.593 -2.564 1.00 90.44 70 GLU A O 1
ATOM 548 N N . PRO A 1 71 ? 13.041 -34.871 -1.164 1.00 94.38 71 PRO A N 1
ATOM 549 C CA . PRO A 1 71 ? 12.722 -36.204 -1.679 1.00 94.38 71 PRO A CA 1
ATOM 550 C C . PRO A 1 71 ? 12.020 -36.129 -3.039 1.00 94.38 71 PRO A C 1
ATOM 552 O O . PRO A 1 71 ? 11.141 -35.298 -3.241 1.00 94.38 71 PRO A O 1
ATOM 555 N N . SER A 1 72 ? 12.319 -37.057 -3.947 1.00 93.69 72 SER A N 1
ATOM 556 C CA . SER A 1 72 ? 11.617 -37.125 -5.235 1.00 93.69 72 SER A CA 1
ATOM 557 C C . SER A 1 72 ? 10.207 -37.727 -5.134 1.00 93.69 72 SER A C 1
ATOM 559 O O . SER A 1 72 ? 9.333 -37.357 -5.913 1.00 93.69 72 SER A O 1
ATOM 561 N N . ASP A 1 73 ? 9.950 -38.643 -4.192 1.00 93.50 73 ASP A N 1
ATOM 562 C CA . ASP A 1 73 ? 8.678 -39.378 -4.126 1.00 93.50 73 ASP A CA 1
ATOM 563 C C . ASP A 1 73 ? 7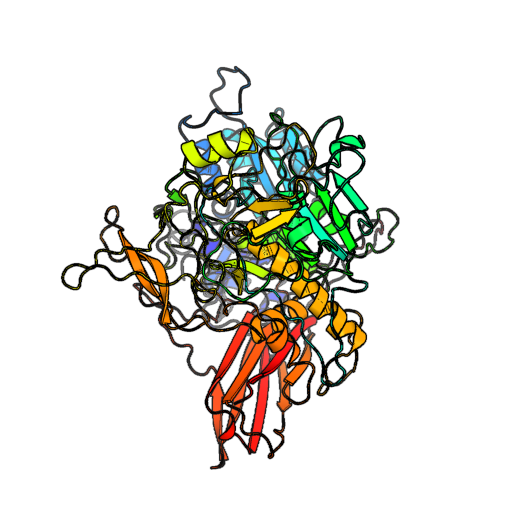.503 -38.524 -3.609 1.00 93.50 73 ASP A C 1
ATOM 565 O O . ASP A 1 73 ? 7.353 -38.271 -2.412 1.00 93.50 73 ASP A O 1
ATOM 569 N N . LEU A 1 74 ? 6.616 -38.137 -4.529 1.00 93.69 74 LEU A N 1
ATOM 570 C CA . LEU A 1 74 ? 5.403 -37.372 -4.239 1.00 93.69 74 LEU A CA 1
ATOM 571 C C . LEU A 1 74 ? 4.229 -38.243 -3.751 1.00 93.69 74 LEU A C 1
ATOM 573 O O . LEU A 1 74 ? 3.256 -37.701 -3.220 1.00 93.69 74 LEU A O 1
ATOM 577 N N . GLU A 1 75 ? 4.290 -39.575 -3.872 1.00 93.06 75 GLU A N 1
ATOM 578 C CA . GLU A 1 75 ? 3.211 -40.475 -3.431 1.00 93.06 75 GLU A CA 1
ATOM 579 C C . GLU A 1 75 ? 3.016 -40.462 -1.914 1.00 93.06 75 GLU A C 1
ATOM 581 O O . GLU A 1 75 ? 1.889 -40.604 -1.435 1.00 93.06 75 GLU A O 1
ATOM 586 N N . VAL A 1 76 ? 4.090 -40.227 -1.155 1.00 93.44 76 VAL A N 1
ATOM 587 C CA . VAL A 1 76 ? 4.035 -40.032 0.301 1.00 93.44 76 VAL A CA 1
ATOM 588 C C . VAL A 1 76 ? 3.098 -38.874 0.659 1.00 93.44 76 VAL A C 1
ATOM 590 O O . VAL A 1 76 ? 2.296 -38.995 1.583 1.00 93.44 76 VAL A O 1
ATOM 593 N N . LEU A 1 77 ? 3.153 -37.776 -0.102 1.00 94.25 77 LEU A N 1
ATOM 594 C CA . LEU A 1 77 ? 2.344 -36.579 0.134 1.00 94.25 77 LEU A CA 1
ATOM 595 C C . LEU A 1 77 ? 0.928 -36.701 -0.453 1.00 94.25 77 LEU A C 1
ATOM 597 O O . LEU A 1 77 ? -0.036 -36.270 0.176 1.00 94.25 77 LEU A O 1
ATOM 601 N N . ARG A 1 78 ? 0.773 -37.334 -1.625 1.00 93.31 78 ARG A N 1
ATOM 602 C CA . ARG A 1 78 ? -0.536 -37.559 -2.279 1.00 93.31 78 ARG A CA 1
ATOM 603 C C . ARG A 1 78 ? -1.477 -38.467 -1.481 1.00 93.31 78 ARG A C 1
ATOM 605 O O . ARG A 1 78 ? -2.682 -38.435 -1.706 1.00 93.31 78 ARG A O 1
ATOM 612 N N . ARG A 1 79 ? -0.947 -39.268 -0.551 1.00 94.00 79 ARG A N 1
ATOM 613 C CA . ARG A 1 79 ? -1.723 -40.164 0.331 1.00 94.00 79 ARG A CA 1
ATOM 614 C C . ARG A 1 79 ? -2.245 -39.491 1.604 1.00 94.00 79 ARG A C 1
ATOM 616 O O . ARG A 1 79 ? -2.998 -40.120 2.346 1.00 94.00 79 ARG A O 1
ATOM 623 N N . LEU A 1 80 ? -1.863 -38.242 1.870 1.00 93.25 80 LEU A N 1
ATOM 624 C CA . LEU A 1 80 ? -2.311 -37.495 3.046 1.00 93.25 80 LEU A CA 1
ATOM 625 C C . LEU A 1 80 ? -3.787 -37.077 2.870 1.00 93.25 80 LEU A C 1
ATOM 627 O O . LEU A 1 80 ? -4.132 -36.467 1.859 1.00 93.25 80 LEU A O 1
ATOM 631 N N . PRO A 1 81 ? -4.687 -37.356 3.834 1.00 91.38 81 PRO A N 1
ATOM 632 C CA . PRO A 1 81 ? -6.141 -37.297 3.614 1.00 91.38 81 PRO A CA 1
ATOM 633 C C . PRO A 1 81 ? -6.703 -35.883 3.379 1.00 91.38 81 PRO A C 1
ATOM 635 O O . PRO A 1 81 ? -7.831 -35.727 2.915 1.00 91.38 81 PRO A O 1
ATOM 638 N N . TYR A 1 82 ? -5.926 -34.850 3.703 1.00 87.69 82 TYR A N 1
ATOM 639 C CA . TYR A 1 82 ? -6.261 -33.436 3.516 1.00 87.69 82 TYR A CA 1
ATOM 640 C C . TYR A 1 82 ? -5.627 -32.817 2.256 1.00 87.69 82 TYR A C 1
ATOM 642 O O . TYR A 1 82 ? -5.786 -31.618 2.019 1.00 87.69 82 TYR A O 1
ATOM 650 N N . VAL A 1 83 ? -4.894 -33.600 1.459 1.00 91.50 83 VAL A N 1
ATOM 651 C CA . VAL A 1 83 ? -4.265 -33.162 0.209 1.00 91.50 83 VAL A CA 1
ATOM 652 C C . VAL A 1 83 ? -5.181 -33.509 -0.966 1.00 91.50 83 VAL A C 1
ATOM 654 O O . VAL A 1 83 ? -5.625 -34.642 -1.118 1.00 91.50 83 VAL A O 1
ATOM 657 N N . ALA A 1 84 ? -5.483 -32.518 -1.804 1.00 90.06 84 ALA A N 1
ATOM 658 C CA . ALA A 1 84 ? -6.224 -32.688 -3.052 1.00 90.06 84 ALA A CA 1
ATOM 659 C C . ALA A 1 84 ? -5.308 -32.965 -4.252 1.00 90.06 84 ALA A C 1
ATOM 661 O O . ALA A 1 84 ? -5.746 -33.609 -5.205 1.00 90.06 84 ALA A O 1
ATOM 662 N N . HIS A 1 85 ? -4.078 -32.438 -4.243 1.00 90.44 85 HIS A N 1
ATOM 663 C CA . HIS A 1 85 ? -3.112 -32.609 -5.329 1.00 90.44 85 HIS A CA 1
ATOM 664 C C . HIS A 1 85 ? -1.670 -32.331 -4.878 1.00 90.44 85 HIS A C 1
ATOM 666 O O . HIS A 1 85 ? -1.452 -31.444 -4.049 1.00 90.44 85 HIS A O 1
ATOM 672 N N . VAL A 1 86 ? -0.699 -33.026 -5.489 1.00 92.56 86 VAL A N 1
ATOM 673 C CA . VAL A 1 86 ? 0.734 -32.686 -5.419 1.00 92.56 86 VAL A CA 1
ATOM 674 C C . VAL A 1 86 ? 1.387 -32.825 -6.794 1.00 92.56 86 VAL A C 1
ATOM 676 O O . VAL A 1 86 ? 1.409 -33.925 -7.361 1.00 92.56 86 VAL A O 1
ATOM 679 N N . SER A 1 87 ? 1.962 -31.725 -7.276 1.00 91.12 87 SER A N 1
ATOM 680 C CA . SER A 1 87 ? 2.754 -31.630 -8.508 1.00 91.12 87 SER A CA 1
ATOM 681 C C . SER A 1 87 ? 4.070 -30.900 -8.248 1.00 91.12 87 SER A C 1
ATOM 683 O O . SER A 1 87 ? 4.217 -30.211 -7.239 1.00 91.12 87 SER A O 1
ATOM 685 N N . VAL A 1 88 ? 5.005 -30.978 -9.193 1.00 92.12 88 VAL A N 1
ATOM 686 C CA . VAL A 1 88 ? 6.134 -30.039 -9.257 1.00 92.12 88 VAL A CA 1
ATOM 687 C C . VAL A 1 88 ? 5.663 -28.615 -9.593 1.00 92.12 88 VAL A C 1
ATOM 689 O O . VAL A 1 88 ? 4.559 -28.414 -10.116 1.00 92.12 88 VAL A O 1
ATOM 692 N N . TYR A 1 89 ? 6.498 -27.620 -9.301 1.00 91.88 89 TYR A N 1
ATOM 693 C CA . TYR A 1 89 ? 6.314 -26.240 -9.744 1.00 91.88 89 TYR A CA 1
ATOM 694 C C . TYR A 1 89 ? 6.768 -26.102 -11.210 1.00 91.88 89 TYR A C 1
ATOM 696 O O . TYR A 1 89 ? 7.957 -26.092 -11.504 1.00 91.88 89 TYR A O 1
ATOM 704 N N . HIS A 1 90 ? 5.813 -26.070 -12.146 1.00 88.88 90 HIS A N 1
ATOM 705 C CA . HIS A 1 90 ? 6.100 -26.117 -13.586 1.00 88.88 90 HIS A CA 1
ATOM 706 C C . HIS A 1 90 ? 6.465 -24.746 -14.187 1.00 88.88 90 HIS A C 1
ATOM 708 O O . HIS A 1 90 ? 5.955 -23.710 -13.754 1.00 88.88 90 HIS A O 1
ATOM 714 N N . GLY A 1 91 ? 7.284 -24.755 -15.246 1.00 86.50 91 GLY A N 1
ATOM 715 C CA . GLY A 1 91 ? 7.803 -23.556 -15.923 1.00 86.50 91 GLY A CA 1
ATOM 716 C C . GLY A 1 91 ? 6.735 -22.584 -16.445 1.00 86.50 91 GLY A C 1
ATOM 717 O O . GLY A 1 91 ? 6.989 -21.384 -16.529 1.00 86.50 91 GLY A O 1
ATOM 718 N N . ASP A 1 92 ? 5.514 -23.058 -16.707 1.00 86.81 92 ASP A N 1
ATOM 719 C CA . ASP A 1 92 ? 4.383 -22.208 -17.116 1.00 86.81 92 ASP A CA 1
ATOM 720 C C . ASP A 1 92 ? 3.906 -21.235 -16.022 1.00 86.81 92 ASP A C 1
ATOM 722 O O . ASP A 1 92 ? 3.216 -20.266 -16.324 1.00 86.81 92 ASP A O 1
ATOM 726 N N . PHE A 1 93 ? 4.295 -21.431 -14.756 1.00 88.12 93 PHE A N 1
ATOM 727 C CA . PHE A 1 93 ? 4.111 -20.414 -13.716 1.00 88.12 93 PHE A CA 1
ATOM 728 C C . PHE A 1 93 ? 5.224 -19.351 -13.726 1.00 88.12 93 PHE A C 1
ATOM 730 O O . PHE A 1 93 ? 5.022 -18.241 -13.232 1.00 88.12 93 PHE A O 1
ATOM 737 N N . VAL A 1 94 ? 6.396 -19.648 -14.293 1.00 90.94 94 VAL A N 1
ATOM 738 C CA . VAL A 1 94 ? 7.607 -18.838 -14.105 1.00 90.94 94 VAL A CA 1
ATOM 739 C C . VAL A 1 94 ? 7.560 -17.526 -14.889 1.00 90.94 94 VAL A C 1
ATOM 741 O O . VAL A 1 94 ? 7.861 -16.487 -14.310 1.00 90.94 94 VAL A O 1
ATOM 744 N N . VAL A 1 95 ? 7.160 -17.499 -16.163 1.00 88.50 95 VAL A N 1
ATOM 745 C CA . VAL A 1 95 ? 7.174 -16.253 -16.966 1.00 88.50 95 VAL A CA 1
ATOM 746 C C . VAL A 1 95 ? 5.834 -15.519 -16.882 1.00 88.50 95 VAL A C 1
ATOM 748 O O . VAL A 1 95 ? 4.834 -16.008 -17.397 1.00 88.50 95 VAL A O 1
ATOM 751 N N . HIS A 1 96 ? 5.800 -14.327 -16.278 1.00 84.56 96 HIS A N 1
ATOM 752 C CA . HIS A 1 96 ? 4.573 -13.528 -16.155 1.00 84.56 96 HIS A CA 1
ATOM 753 C C . HIS A 1 96 ? 4.037 -13.118 -17.549 1.00 84.56 96 HIS A C 1
ATOM 755 O O . HIS A 1 96 ? 4.830 -12.634 -18.366 1.00 84.56 96 HIS A O 1
ATOM 761 N N . PRO A 1 97 ? 2.716 -13.195 -17.835 1.00 78.31 97 PRO A N 1
ATOM 762 C CA . PRO A 1 97 ? 2.156 -12.935 -19.171 1.00 78.31 97 PRO A CA 1
ATOM 763 C C . PRO A 1 97 ? 2.597 -11.615 -19.821 1.00 78.31 97 PRO A C 1
ATOM 765 O O . PRO A 1 97 ? 2.909 -11.578 -21.007 1.00 78.31 97 PRO A O 1
ATOM 768 N N . SER A 1 98 ? 2.735 -10.544 -19.030 1.00 73.44 98 SER A N 1
ATOM 769 C CA . SER A 1 98 ? 3.166 -9.221 -19.519 1.00 73.44 98 SER A CA 1
ATOM 770 C C . SER A 1 98 ? 4.612 -9.145 -20.043 1.00 73.44 98 SER A C 1
ATOM 772 O O . SER A 1 98 ? 4.996 -8.117 -20.616 1.00 73.44 98 SER A O 1
ATOM 774 N N . VAL A 1 99 ? 5.413 -10.201 -19.851 1.00 79.06 99 VAL A N 1
ATOM 775 C CA . VAL A 1 99 ? 6.709 -10.400 -20.516 1.00 79.06 99 VAL A CA 1
ATOM 776 C C . VAL A 1 99 ? 6.477 -10.917 -21.937 1.00 79.06 99 VAL A C 1
ATOM 778 O O . VAL A 1 99 ? 6.982 -10.316 -22.880 1.00 79.06 99 VAL A O 1
ATOM 781 N N . TRP A 1 100 ? 5.641 -11.944 -22.119 1.00 79.94 100 TRP A N 1
ATOM 782 C CA . TRP A 1 100 ? 5.252 -12.434 -23.447 1.00 79.94 100 TRP A CA 1
ATOM 783 C C . TRP A 1 100 ? 4.492 -11.379 -24.259 1.00 79.94 100 TRP A C 1
ATOM 785 O O . TRP A 1 100 ? 4.763 -11.225 -25.447 1.00 79.94 100 TRP A O 1
ATOM 795 N N . ASP A 1 101 ? 3.628 -10.578 -23.628 1.00 75.19 101 ASP A N 1
ATOM 796 C CA . ASP A 1 101 ? 3.007 -9.410 -24.275 1.00 75.19 101 ASP A CA 1
ATOM 797 C C . ASP A 1 101 ? 4.063 -8.414 -24.791 1.00 75.19 101 ASP A C 1
ATOM 799 O O . ASP A 1 101 ? 3.851 -7.758 -25.806 1.00 75.19 101 ASP A O 1
ATOM 803 N N . ALA A 1 102 ? 5.208 -8.287 -24.107 1.00 71.19 102 ALA A N 1
ATOM 804 C CA . ALA A 1 102 ? 6.301 -7.402 -24.512 1.00 71.19 102 ALA A CA 1
ATOM 805 C C . ALA A 1 102 ? 7.172 -7.990 -25.635 1.00 71.19 102 ALA A C 1
ATOM 807 O O . ALA A 1 102 ? 7.650 -7.227 -26.470 1.00 71.19 102 ALA A O 1
ATOM 808 N N . VAL A 1 103 ? 7.347 -9.319 -25.677 1.00 75.94 103 VAL A N 1
ATOM 809 C CA . VAL A 1 103 ? 7.989 -10.039 -26.798 1.00 75.94 103 VAL A CA 1
ATOM 810 C C . VAL A 1 103 ? 7.144 -9.918 -28.065 1.00 75.94 103 VAL A C 1
ATOM 812 O O . VAL A 1 103 ? 7.660 -9.621 -29.138 1.00 75.94 103 VAL A O 1
ATOM 815 N N . ASN A 1 104 ? 5.834 -10.136 -27.933 1.00 72.69 104 ASN A N 1
ATOM 816 C CA . ASN A 1 104 ? 4.913 -10.286 -29.059 1.00 72.69 104 ASN A CA 1
ATOM 817 C C . ASN A 1 104 ? 4.287 -8.959 -29.535 1.00 72.69 104 ASN A C 1
ATOM 819 O O . ASN A 1 104 ? 3.554 -8.945 -30.526 1.00 72.69 104 ASN A O 1
ATOM 823 N N . ALA A 1 105 ? 4.548 -7.838 -28.853 1.00 62.69 105 ALA A N 1
ATOM 824 C CA . ALA A 1 105 ? 4.023 -6.532 -29.238 1.00 62.69 105 ALA A CA 1
ATOM 825 C C . ALA A 1 105 ? 4.607 -6.047 -30.576 1.00 62.69 105 ALA A C 1
ATOM 827 O O . ALA A 1 105 ? 5.804 -5.780 -30.702 1.00 62.69 105 ALA A O 1
ATOM 828 N N . ALA A 1 106 ? 3.733 -5.826 -31.562 1.00 45.19 106 ALA A N 1
ATOM 829 C CA . ALA A 1 106 ? 4.094 -5.105 -32.779 1.00 45.19 106 ALA A CA 1
ATOM 830 C C . ALA A 1 106 ? 4.619 -3.686 -32.440 1.00 45.19 106 ALA A C 1
ATOM 832 O O . ALA A 1 106 ? 4.114 -3.052 -31.507 1.00 45.19 106 ALA A O 1
ATOM 833 N N . PRO A 1 107 ? 5.618 -3.157 -33.175 1.00 41.94 107 PRO A N 1
ATOM 834 C CA . PRO A 1 107 ? 6.362 -1.960 -32.775 1.00 41.94 107 PRO A CA 1
ATOM 835 C C . PRO A 1 107 ? 5.533 -0.671 -32.916 1.00 41.94 107 PRO A C 1
ATOM 837 O O . PRO A 1 107 ? 5.576 -0.002 -33.946 1.00 41.94 107 PRO A O 1
ATOM 840 N N . LEU A 1 108 ? 4.797 -0.316 -31.857 1.00 34.06 108 LEU A N 1
ATOM 841 C CA . LEU A 1 108 ? 3.873 0.828 -31.826 1.00 34.06 108 LEU A CA 1
ATOM 842 C C . LEU A 1 108 ? 4.317 2.016 -30.951 1.00 34.06 108 LEU A C 1
ATOM 844 O O . LEU A 1 108 ? 3.739 3.090 -31.091 1.00 34.06 108 LEU A O 1
ATOM 848 N N . ASP A 1 109 ? 5.348 1.874 -30.109 1.00 32.66 109 ASP A N 1
ATOM 849 C CA . ASP A 1 109 ? 5.895 2.986 -29.306 1.00 32.66 109 ASP A CA 1
ATOM 850 C C . ASP A 1 109 ? 7.432 2.923 -29.164 1.00 32.66 109 ASP A C 1
ATOM 852 O O . ASP A 1 109 ? 7.994 2.737 -28.085 1.00 32.66 109 ASP A O 1
ATOM 856 N N . ARG A 1 110 ? 8.150 3.080 -30.287 1.00 43.09 110 ARG A N 1
ATOM 857 C CA . ARG A 1 110 ? 9.599 3.368 -30.277 1.00 43.09 110 ARG A CA 1
ATOM 858 C C . ARG A 1 110 ? 9.855 4.873 -30.126 1.00 43.09 110 ARG A C 1
ATOM 860 O O . ARG A 1 110 ? 10.443 5.498 -31.003 1.00 43.09 110 ARG A O 1
ATOM 867 N N . SER A 1 111 ? 9.417 5.461 -29.015 1.00 32.84 111 SER A N 1
ATOM 868 C CA . SER A 1 111 ? 9.671 6.876 -28.700 1.00 32.84 111 SER A CA 1
ATOM 869 C C . SER A 1 111 ? 11.034 7.137 -28.037 1.00 32.84 111 SER A C 1
ATOM 871 O O . SER A 1 111 ? 11.541 8.252 -28.129 1.00 32.84 111 SER A O 1
ATOM 873 N N . THR A 1 112 ? 11.652 6.136 -27.389 1.00 34.69 112 THR A N 1
ATOM 874 C CA . THR A 1 112 ? 12.955 6.281 -26.689 1.00 34.69 112 THR A CA 1
ATOM 875 C C . THR A 1 112 ? 13.848 5.023 -26.688 1.00 34.69 112 THR A C 1
ATOM 877 O O . THR A 1 112 ? 14.749 4.918 -25.859 1.00 34.69 112 THR A O 1
ATOM 880 N N . GLU A 1 113 ? 13.633 4.054 -27.586 1.00 42.12 113 GLU A N 1
ATOM 881 C CA . GLU A 1 113 ? 14.541 2.899 -27.753 1.00 42.12 113 GLU A CA 1
ATOM 882 C C . GLU A 1 113 ? 14.983 2.781 -29.220 1.00 42.12 113 GLU A C 1
ATOM 884 O O . GLU A 1 113 ? 14.303 2.196 -30.065 1.00 42.12 113 GLU A O 1
ATOM 889 N N . THR A 1 114 ? 16.130 3.402 -29.517 1.00 31.36 114 THR A N 1
ATOM 890 C CA . THR A 1 114 ? 16.758 3.437 -30.844 1.00 31.36 114 THR A CA 1
ATOM 891 C C . THR A 1 114 ? 18.243 3.091 -30.767 1.00 31.36 114 THR A C 1
ATOM 893 O O . THR A 1 114 ? 19.092 3.980 -30.751 1.00 31.36 114 THR A O 1
ATOM 896 N N . GLU A 1 115 ? 18.555 1.800 -30.838 1.00 34.88 115 GLU A N 1
ATOM 897 C CA . GLU A 1 115 ? 19.719 1.362 -31.609 1.00 34.88 115 GLU A CA 1
ATOM 898 C C . GLU A 1 115 ? 19.221 0.806 -32.948 1.00 34.88 115 GLU A C 1
ATOM 900 O O . GLU A 1 115 ? 18.251 0.044 -33.011 1.00 34.88 115 GLU A O 1
ATOM 905 N N . ALA A 1 116 ? 19.835 1.241 -34.048 1.00 35.03 116 ALA A N 1
ATOM 906 C CA . ALA A 1 116 ? 19.366 0.954 -35.403 1.00 35.03 116 ALA A CA 1
ATOM 907 C C . ALA A 1 116 ? 19.936 -0.372 -35.941 1.00 35.03 116 ALA A C 1
ATOM 909 O O . ALA A 1 116 ? 20.655 -0.395 -36.938 1.00 35.03 116 ALA A O 1
ATOM 910 N N . GLY A 1 117 ? 19.605 -1.482 -35.276 1.00 32.97 117 GLY A N 1
ATOM 911 C CA . GLY A 1 117 ? 19.923 -2.841 -35.720 1.00 32.97 117 GLY A CA 1
ATOM 912 C C . GLY A 1 117 ? 18.704 -3.554 -36.313 1.00 32.97 117 GLY A C 1
ATOM 913 O O . GLY A 1 117 ? 17.643 -3.597 -35.693 1.00 32.97 117 GLY A O 1
ATOM 914 N N . GLY A 1 118 ? 18.853 -4.159 -37.495 1.00 36.84 118 GLY A N 1
ATOM 915 C CA . GLY A 1 118 ? 17.822 -4.985 -38.145 1.00 36.84 118 GLY A CA 1
ATOM 916 C C . GLY A 1 118 ? 17.687 -6.388 -37.540 1.00 36.84 118 GLY A C 1
ATOM 917 O O . GLY A 1 118 ? 17.670 -7.364 -38.282 1.00 36.84 118 GLY A O 1
ATOM 918 N N . ASN A 1 119 ? 17.671 -6.496 -36.209 1.00 42.22 119 ASN A N 1
ATOM 919 C CA . ASN A 1 119 ? 17.661 -7.771 -35.494 1.00 42.22 119 ASN A CA 1
ATOM 920 C C . ASN A 1 119 ? 16.222 -8.255 -35.233 1.00 42.22 119 ASN A C 1
ATOM 922 O O . ASN A 1 119 ? 15.354 -7.456 -34.880 1.00 42.22 119 ASN A O 1
ATOM 926 N N . THR A 1 120 ? 15.965 -9.553 -35.405 1.00 54.75 120 THR A N 1
ATOM 927 C CA . THR A 1 120 ? 14.611 -10.146 -35.382 1.00 54.75 120 THR A CA 1
ATOM 928 C C . THR A 1 120 ? 14.141 -10.607 -34.000 1.00 54.75 120 THR A C 1
ATOM 930 O O . THR A 1 120 ? 13.082 -11.217 -33.896 1.00 54.75 120 THR A O 1
ATOM 933 N N . ASP A 1 121 ? 14.909 -10.320 -32.949 1.00 65.94 121 ASP A N 1
ATOM 934 C CA . ASP A 1 121 ? 14.590 -10.634 -31.554 1.00 65.94 121 ASP A CA 1
ATOM 935 C C . ASP A 1 121 ? 14.912 -9.406 -30.673 1.00 65.94 121 ASP A C 1
ATOM 937 O O . ASP A 1 121 ? 16.082 -9.005 -30.605 1.00 65.94 121 ASP A O 1
ATOM 941 N N . PRO A 1 122 ? 13.910 -8.733 -30.072 1.00 68.06 122 PRO A N 1
ATOM 942 C CA . PRO A 1 122 ? 14.136 -7.562 -29.232 1.00 68.06 122 PRO A CA 1
ATOM 943 C C . PRO A 1 122 ? 14.660 -7.959 -27.843 1.00 68.06 122 PRO A C 1
ATOM 945 O O . PRO A 1 122 ? 14.112 -8.840 -27.185 1.00 68.06 122 PRO A O 1
ATOM 948 N N . ALA A 1 123 ? 15.681 -7.251 -27.353 1.00 77.88 123 ALA A N 1
ATOM 949 C CA . ALA A 1 123 ? 16.159 -7.410 -25.981 1.00 77.88 123 ALA A CA 1
ATOM 950 C C . ALA A 1 123 ? 15.230 -6.688 -24.986 1.00 77.88 123 ALA A C 1
ATOM 952 O O . ALA A 1 123 ? 14.992 -5.482 -25.100 1.00 77.88 123 ALA A O 1
ATOM 953 N N . ILE A 1 124 ? 14.717 -7.413 -23.992 1.00 78.50 124 ILE A N 1
ATOM 954 C CA . ILE A 1 124 ? 13.680 -6.951 -23.058 1.00 78.50 124 ILE A CA 1
ATOM 955 C C . ILE A 1 124 ? 14.244 -6.903 -21.641 1.00 78.50 124 ILE A C 1
ATOM 957 O O . ILE A 1 124 ? 14.882 -7.848 -21.185 1.00 78.50 124 ILE A O 1
ATOM 961 N N . ALA A 1 125 ? 13.972 -5.809 -20.928 1.00 80.94 125 ALA A N 1
ATOM 962 C CA . ALA A 1 125 ? 14.323 -5.670 -19.519 1.00 80.94 125 ALA A CA 1
ATOM 963 C C . ALA A 1 125 ? 13.389 -6.523 -18.635 1.00 80.94 125 ALA A C 1
ATOM 965 O O . ALA A 1 125 ? 12.187 -6.249 -18.532 1.00 80.94 125 ALA A O 1
ATOM 966 N N . ILE A 1 126 ? 13.951 -7.538 -17.982 1.00 84.56 126 ILE A N 1
ATOM 967 C CA . ILE A 1 126 ? 13.254 -8.471 -17.090 1.00 84.56 126 ILE A CA 1
ATOM 968 C C . ILE A 1 126 ? 13.844 -8.456 -15.677 1.00 84.56 126 ILE A C 1
ATOM 970 O O . ILE A 1 126 ? 14.993 -8.069 -15.469 1.00 84.56 126 ILE A O 1
ATOM 974 N N . ALA A 1 127 ? 13.036 -8.881 -14.708 1.00 84.12 127 ALA A N 1
ATOM 975 C CA . ALA A 1 127 ? 13.413 -9.139 -13.327 1.00 84.12 127 ALA A CA 1
ATOM 976 C C . ALA A 1 127 ? 13.143 -10.617 -13.013 1.00 84.12 127 ALA A C 1
ATOM 978 O O . ALA A 1 127 ? 11.993 -11.052 -12.922 1.00 84.12 127 ALA A O 1
ATOM 979 N N . ILE A 1 128 ? 14.226 -11.371 -12.886 1.00 88.38 128 ILE A N 1
ATOM 980 C CA . ILE A 1 128 ? 14.290 -12.790 -12.545 1.00 88.38 128 ILE A CA 1
ATOM 981 C C . ILE A 1 128 ? 14.366 -12.864 -11.020 1.00 88.38 128 ILE A C 1
ATOM 983 O O . ILE A 1 128 ? 15.255 -12.254 -10.437 1.00 88.38 128 ILE A O 1
ATOM 987 N N . VAL A 1 129 ? 13.451 -13.561 -10.355 1.00 87.06 129 VAL A N 1
ATOM 988 C CA . VAL A 1 129 ? 13.357 -13.612 -8.888 1.00 87.06 129 VAL A CA 1
ATOM 989 C C . VAL A 1 129 ? 13.506 -15.053 -8.420 1.00 87.06 129 VAL A C 1
ATOM 991 O O . VAL A 1 129 ? 12.842 -15.953 -8.935 1.00 87.06 129 VAL A O 1
ATOM 994 N N . LEU A 1 130 ? 14.384 -15.277 -7.443 1.00 86.81 130 LEU A N 1
ATOM 995 C CA . LEU A 1 130 ? 14.811 -16.620 -7.053 1.00 86.81 130 LEU A CA 1
ATOM 996 C C . LEU A 1 130 ? 13.914 -17.248 -5.974 1.00 86.81 130 LEU A C 1
ATOM 998 O O . LEU A 1 130 ? 13.293 -16.552 -5.157 1.00 86.81 130 LEU A O 1
ATOM 1002 N N . HIS A 1 131 ? 13.865 -18.581 -5.948 1.00 85.38 131 HIS A N 1
ATOM 1003 C CA . HIS A 1 131 ? 13.254 -19.357 -4.869 1.00 85.38 131 HIS A CA 1
ATOM 1004 C C . HIS A 1 131 ? 13.963 -19.099 -3.528 1.00 85.38 131 HIS A C 1
ATOM 1006 O O . HIS A 1 131 ? 15.186 -18.958 -3.459 1.00 85.38 131 HIS A O 1
ATOM 1012 N N . GLU A 1 132 ? 13.195 -19.044 -2.434 1.00 76.44 132 GLU A N 1
ATOM 1013 C CA . GLU A 1 132 ? 13.769 -18.776 -1.111 1.00 76.44 132 GLU A CA 1
ATOM 1014 C C . GLU A 1 132 ? 14.644 -19.956 -0.657 1.00 76.44 132 GLU A C 1
ATOM 1016 O O . GLU A 1 132 ? 14.248 -21.122 -0.750 1.00 76.44 132 GLU A O 1
ATOM 1021 N N . SER A 1 133 ? 15.855 -19.646 -0.186 1.00 74.31 133 SER A N 1
ATOM 1022 C CA . SER A 1 133 ? 16.875 -20.635 0.192 1.00 74.31 133 SER A CA 1
ATOM 1023 C C . SER A 1 133 ? 17.226 -21.644 -0.920 1.00 74.31 133 SER A C 1
ATOM 1025 O O . SER A 1 133 ? 17.522 -22.800 -0.625 1.00 74.31 133 SER A O 1
ATOM 1027 N N . CYS A 1 134 ? 17.214 -21.237 -2.198 1.00 79.50 134 CYS A N 1
ATOM 1028 C CA . CYS A 1 134 ? 17.682 -22.080 -3.312 1.00 79.50 134 CYS A CA 1
ATOM 1029 C C . CYS A 1 134 ? 19.174 -22.451 -3.228 1.00 79.50 134 CYS A C 1
ATOM 1031 O O . CYS A 1 134 ? 19.554 -23.522 -3.690 1.00 79.50 134 CYS A O 1
ATOM 1033 N N . GLY A 1 135 ? 19.998 -21.619 -2.582 1.00 77.00 135 GLY A N 1
ATOM 1034 C CA . GLY A 1 135 ? 21.447 -21.827 -2.452 1.00 77.00 135 GLY A CA 1
ATOM 1035 C C . GLY A 1 135 ? 22.285 -21.084 -3.498 1.00 77.00 135 GLY A C 1
ATOM 1036 O O . GLY A 1 135 ? 23.505 -21.170 -3.449 1.00 77.00 135 GLY A O 1
ATOM 1037 N N . GLN A 1 136 ? 21.637 -20.334 -4.394 1.00 79.81 136 GLN A N 1
ATOM 1038 C CA . GLN A 1 136 ? 22.264 -19.404 -5.335 1.00 79.81 136 GLN A CA 1
ATOM 1039 C C . GLN A 1 136 ? 21.890 -17.955 -4.991 1.00 79.81 136 GLN A C 1
ATOM 1041 O O . GLN A 1 136 ? 20.810 -17.678 -4.460 1.00 79.81 136 GLN A O 1
ATOM 1046 N N . HIS A 1 137 ? 22.779 -17.028 -5.324 1.00 81.00 137 HIS A N 1
ATOM 1047 C CA . HIS A 1 137 ? 22.554 -15.588 -5.314 1.00 81.00 137 HIS A CA 1
ATOM 1048 C C . HIS A 1 137 ? 22.276 -15.070 -6.736 1.00 81.00 137 HIS A C 1
ATOM 1050 O O . HIS A 1 137 ? 22.469 -15.782 -7.723 1.00 81.00 137 HIS A O 1
ATOM 1056 N N . GLY A 1 138 ? 21.839 -13.809 -6.854 1.00 80.50 138 GLY A N 1
ATOM 1057 C CA . GLY A 1 138 ? 21.615 -13.174 -8.158 1.00 80.50 138 GLY A CA 1
ATOM 1058 C C . GLY A 1 138 ? 22.858 -13.210 -9.058 1.00 80.50 138 GLY A C 1
ATOM 1059 O O . GLY A 1 138 ? 22.751 -13.506 -10.242 1.00 80.50 138 GLY A O 1
ATOM 1060 N N . GLU A 1 139 ? 24.044 -13.013 -8.485 1.00 83.50 139 GLU A N 1
ATOM 1061 C CA . GLU A 1 139 ? 25.323 -13.064 -9.204 1.00 83.50 139 GLU A CA 1
ATOM 1062 C C . GLU A 1 139 ? 25.614 -14.446 -9.834 1.00 83.50 139 GLU A C 1
ATOM 1064 O O . GLU A 1 139 ? 26.027 -14.513 -10.989 1.00 83.50 139 GLU A O 1
ATOM 1069 N N . ASP A 1 140 ? 25.322 -15.555 -9.142 1.00 86.81 140 ASP A N 1
ATOM 1070 C CA . ASP A 1 140 ? 25.555 -16.919 -9.661 1.00 86.81 140 ASP A CA 1
ATOM 1071 C C . ASP A 1 140 ? 24.629 -17.239 -10.852 1.00 86.81 140 ASP A C 1
ATOM 1073 O O . ASP A 1 140 ? 25.018 -17.860 -11.848 1.00 86.81 140 ASP A O 1
ATOM 1077 N N . VAL A 1 141 ? 23.379 -16.773 -10.762 1.00 88.88 141 VAL A N 1
ATOM 1078 C CA . VAL A 1 141 ? 22.374 -16.897 -11.825 1.00 88.88 141 VAL A CA 1
ATOM 1079 C C . VAL A 1 141 ? 22.726 -15.985 -13.001 1.00 88.88 141 VAL A C 1
ATOM 1081 O O . VAL A 1 141 ? 22.655 -16.418 -14.150 1.00 88.88 141 VAL A O 1
ATOM 1084 N N . TRP A 1 142 ? 23.185 -14.760 -12.737 1.00 91.06 142 TRP A N 1
ATOM 1085 C CA . TRP A 1 142 ? 23.664 -13.836 -13.762 1.00 91.06 142 TRP A CA 1
ATOM 1086 C C . TRP A 1 142 ? 24.852 -14.404 -14.552 1.00 91.06 142 TRP A C 1
ATOM 1088 O O . TRP A 1 142 ? 24.806 -14.442 -15.782 1.00 91.06 142 TRP A O 1
ATOM 1098 N N . GLN A 1 143 ? 25.879 -14.913 -13.866 1.00 90.56 143 GLN A N 1
ATOM 1099 C CA . GLN A 1 143 ? 27.040 -15.537 -14.510 1.00 90.56 143 GLN A CA 1
ATOM 1100 C C . GLN A 1 143 ? 26.636 -16.749 -15.357 1.00 90.56 143 GLN A C 1
ATOM 1102 O O . GLN A 1 143 ? 27.181 -16.953 -16.443 1.00 90.56 143 GLN A O 1
ATOM 1107 N N . THR A 1 144 ? 25.641 -17.522 -14.912 1.00 93.00 144 THR A N 1
ATOM 1108 C CA . THR A 1 144 ? 25.060 -18.622 -15.697 1.00 93.00 144 THR A CA 1
ATOM 1109 C C . THR A 1 144 ? 24.399 -18.103 -16.978 1.00 93.00 144 THR A C 1
ATOM 1111 O O . THR A 1 144 ? 24.714 -18.582 -18.067 1.00 93.00 144 THR A O 1
ATOM 1114 N N . ILE A 1 145 ? 23.551 -17.074 -16.876 1.00 93.56 145 ILE A N 1
ATOM 1115 C CA . ILE A 1 145 ? 22.864 -16.470 -18.028 1.00 93.56 145 ILE A CA 1
ATOM 1116 C C . ILE A 1 145 ? 23.877 -15.933 -19.046 1.00 93.56 145 ILE A C 1
ATOM 1118 O O . ILE A 1 145 ? 23.807 -16.298 -20.220 1.00 93.56 145 ILE A O 1
ATOM 1122 N N . GLN A 1 146 ? 24.848 -15.134 -18.598 1.00 93.88 146 GLN A N 1
ATOM 1123 C CA . GLN A 1 146 ? 25.846 -14.511 -19.470 1.00 93.88 146 GLN A CA 1
ATOM 1124 C C . GLN A 1 146 ? 26.804 -15.530 -20.114 1.00 93.88 146 GLN A C 1
ATOM 1126 O O . GLN A 1 146 ? 27.249 -15.322 -21.241 1.00 93.88 146 GLN A O 1
ATOM 1131 N N . SER A 1 147 ? 27.138 -16.633 -19.433 1.00 93.12 147 SER A N 1
ATOM 1132 C CA . SER A 1 147 ? 28.086 -17.627 -19.963 1.00 93.12 147 SER A CA 1
ATOM 1133 C C . SER A 1 147 ? 27.452 -18.713 -20.837 1.00 93.12 147 SER A C 1
ATOM 1135 O O . SER A 1 147 ? 28.142 -19.250 -21.702 1.00 93.12 147 SER A O 1
ATOM 1137 N N . GLN A 1 148 ? 26.175 -19.057 -20.621 1.00 94.56 148 GLN A N 1
ATOM 1138 C CA . GLN A 1 148 ? 25.557 -20.260 -21.205 1.00 94.56 148 GLN A CA 1
ATOM 1139 C C . GLN A 1 148 ? 24.247 -20.015 -21.970 1.00 94.56 148 GLN A C 1
ATOM 1141 O O . GLN A 1 148 ? 23.906 -20.840 -22.815 1.00 94.56 148 GLN A O 1
ATOM 1146 N N . ILE A 1 149 ? 23.517 -18.922 -21.701 1.00 93.81 149 ILE A N 1
ATOM 1147 C CA . ILE A 1 149 ? 22.149 -18.712 -22.218 1.00 93.81 149 ILE A CA 1
ATOM 1148 C C . ILE A 1 149 ? 22.082 -17.523 -23.189 1.00 93.81 149 ILE A C 1
ATOM 1150 O O . ILE A 1 149 ? 21.723 -17.692 -24.353 1.00 93.81 149 ILE A O 1
ATOM 1154 N N . ASP A 1 150 ? 22.468 -16.324 -22.745 1.00 91.81 150 ASP A N 1
ATOM 1155 C CA . ASP A 1 150 ? 22.533 -15.123 -23.585 1.00 91.81 150 ASP A CA 1
ATOM 1156 C C . ASP A 1 150 ? 23.852 -14.361 -23.360 1.00 91.81 150 ASP A C 1
ATOM 1158 O O . ASP A 1 150 ? 23.911 -13.431 -22.553 1.00 91.81 150 ASP A O 1
ATOM 1162 N N . PRO A 1 151 ? 24.918 -14.690 -24.116 1.00 90.38 151 PRO A N 1
ATOM 1163 C CA . PRO A 1 151 ? 26.189 -13.956 -24.087 1.00 90.38 151 PRO A CA 1
ATOM 1164 C C . PRO A 1 151 ? 26.117 -12.498 -24.569 1.00 90.38 151 PRO A C 1
ATOM 1166 O O . PRO A 1 151 ? 27.139 -11.817 -24.608 1.00 90.38 151 PRO A O 1
ATOM 1169 N N . SER A 1 152 ? 24.933 -12.018 -24.961 1.00 87.56 152 SER A N 1
ATOM 1170 C CA . SER A 1 152 ? 24.653 -10.610 -25.269 1.00 87.56 152 SER A CA 1
ATOM 1171 C C . SER A 1 152 ? 23.658 -9.961 -24.302 1.00 87.56 152 SER A C 1
ATOM 1173 O O . SER A 1 152 ? 23.187 -8.860 -24.575 1.00 87.56 152 SER A O 1
ATOM 1175 N N . ALA A 1 153 ? 23.336 -10.617 -23.184 1.00 86.88 153 ALA A N 1
ATOM 1176 C CA . ALA A 1 153 ? 22.555 -9.996 -22.128 1.00 86.88 153 ALA A CA 1
ATOM 1177 C C . ALA A 1 153 ? 23.324 -8.843 -21.463 1.00 86.88 153 ALA A C 1
ATOM 1179 O O . ALA A 1 153 ? 24.545 -8.897 -21.288 1.00 86.88 153 ALA A O 1
ATOM 1180 N N . GLU A 1 154 ? 22.584 -7.830 -21.015 1.00 84.00 154 GLU A N 1
ATOM 1181 C CA . GLU A 1 154 ? 23.120 -6.683 -20.278 1.00 84.00 154 GLU A CA 1
ATOM 1182 C C . GLU A 1 154 ? 22.611 -6.710 -18.835 1.00 84.00 154 GLU A C 1
ATOM 1184 O O . GLU A 1 154 ? 21.399 -6.754 -18.601 1.00 84.00 154 GLU A O 1
ATOM 1189 N N . LEU A 1 155 ? 23.517 -6.657 -17.856 1.00 81.56 155 LEU A N 1
ATOM 1190 C CA . LEU A 1 155 ? 23.137 -6.558 -16.447 1.00 81.56 155 LEU A CA 1
ATOM 1191 C C . LEU A 1 155 ? 22.606 -5.154 -16.132 1.00 81.56 155 LEU A C 1
ATOM 1193 O O . LEU A 1 155 ? 23.254 -4.158 -16.444 1.00 81.56 155 LEU A O 1
ATOM 1197 N N . ILE A 1 156 ? 21.460 -5.087 -15.456 1.00 74.25 156 ILE A N 1
ATOM 1198 C CA . ILE A 1 156 ? 20.919 -3.859 -14.856 1.00 74.25 156 ILE A CA 1
ATOM 1199 C C . ILE A 1 156 ? 21.232 -3.849 -13.351 1.00 74.25 156 ILE A C 1
ATOM 1201 O O . ILE A 1 156 ? 21.689 -2.838 -12.826 1.00 74.25 156 ILE A O 1
ATOM 1205 N N . ASP A 1 157 ? 20.991 -4.968 -12.657 1.00 70.50 157 ASP A N 1
ATOM 1206 C CA . ASP A 1 157 ? 21.326 -5.177 -11.240 1.00 70.50 157 ASP A CA 1
ATOM 1207 C C . ASP A 1 157 ? 21.335 -6.680 -10.887 1.00 70.50 157 ASP A C 1
ATOM 1209 O O . ASP A 1 157 ? 20.513 -7.436 -11.401 1.00 70.50 157 ASP A O 1
ATOM 1213 N N . ALA A 1 158 ? 22.218 -7.110 -9.983 1.00 67.38 158 ALA A N 1
ATOM 1214 C CA . ALA A 1 158 ? 22.270 -8.472 -9.423 1.00 67.38 158 ALA A CA 1
ATOM 1215 C C . ALA A 1 158 ? 22.056 -8.494 -7.891 1.00 67.38 158 ALA A C 1
ATOM 1217 O O . ALA A 1 158 ? 22.358 -9.488 -7.225 1.00 67.38 158 ALA A O 1
ATOM 1218 N N . SER A 1 159 ? 21.598 -7.384 -7.300 1.00 55.78 159 SER A N 1
ATOM 1219 C CA . SER A 1 159 ? 21.457 -7.264 -5.852 1.00 55.78 159 SER A CA 1
ATOM 1220 C C . SER A 1 159 ? 20.252 -8.040 -5.293 1.00 55.78 159 SER A C 1
ATOM 1222 O O . SER A 1 159 ? 19.141 -8.000 -5.825 1.00 55.78 159 SER A O 1
ATOM 1224 N N . LEU A 1 160 ? 20.473 -8.697 -4.142 1.00 57.94 160 LEU A N 1
ATOM 1225 C CA . LEU A 1 160 ? 19.470 -9.466 -3.378 1.00 57.94 160 LEU A CA 1
ATOM 1226 C C . LEU A 1 160 ? 18.993 -10.729 -4.164 1.00 57.94 160 LEU A C 1
ATOM 1228 O O . LEU A 1 160 ? 19.727 -11.168 -5.048 1.00 57.94 160 LEU A O 1
ATOM 1232 N N . PRO A 1 161 ? 17.875 -11.431 -3.847 1.00 64.25 161 PRO A N 1
ATOM 1233 C CA . PRO A 1 161 ? 17.507 -12.676 -4.538 1.00 64.25 161 PRO A CA 1
ATOM 1234 C C . PRO A 1 161 ? 16.753 -12.397 -5.854 1.00 64.25 161 PRO A C 1
ATOM 1236 O O . PRO A 1 161 ? 15.707 -12.991 -6.124 1.00 64.25 161 PRO A O 1
ATOM 1239 N N . GLN A 1 162 ? 17.264 -11.456 -6.650 1.00 74.31 162 GLN A N 1
ATOM 1240 C CA . GLN A 1 162 ? 16.776 -11.131 -7.987 1.00 74.31 162 GLN A CA 1
ATOM 1241 C C . GLN A 1 162 ? 17.949 -10.811 -8.928 1.00 74.31 162 GLN A C 1
ATOM 1243 O O . GLN A 1 162 ? 19.011 -10.380 -8.486 1.00 74.31 162 GLN A O 1
ATOM 1248 N N . VAL A 1 163 ? 17.723 -10.960 -10.230 1.00 83.19 163 VAL A N 1
ATOM 1249 C CA . VAL A 1 163 ? 18.580 -10.437 -11.300 1.00 83.19 163 VAL A CA 1
ATOM 1250 C C . VAL A 1 163 ? 17.715 -9.587 -12.215 1.00 83.19 163 VAL A C 1
ATOM 1252 O O . VAL A 1 163 ? 16.694 -10.047 -12.725 1.00 83.19 163 VAL A O 1
ATOM 1255 N N . ARG A 1 164 ? 18.113 -8.338 -12.435 1.00 82.50 164 ARG A N 1
ATOM 1256 C CA . ARG A 1 164 ? 17.521 -7.441 -13.424 1.00 82.50 164 ARG A CA 1
ATOM 1257 C C . ARG A 1 164 ? 18.467 -7.379 -14.615 1.00 82.50 164 ARG A C 1
ATOM 1259 O O . ARG A 1 164 ? 19.609 -6.956 -14.461 1.00 82.50 164 ARG A O 1
ATOM 1266 N N . ALA A 1 165 ? 18.007 -7.785 -15.791 1.00 84.00 165 ALA A N 1
ATOM 1267 C CA . ALA A 1 165 ? 18.828 -7.844 -17.000 1.00 84.00 165 ALA A CA 1
ATOM 1268 C C . ALA A 1 165 ? 18.008 -7.508 -18.250 1.00 84.00 165 ALA A C 1
ATOM 1270 O O . ALA A 1 165 ? 16.786 -7.668 -18.256 1.00 84.00 165 ALA A O 1
ATOM 1271 N N . ARG A 1 166 ? 18.674 -7.072 -19.323 1.00 86.31 166 ARG A N 1
ATOM 1272 C CA . ARG A 1 166 ? 18.119 -7.113 -20.682 1.00 86.31 166 ARG A CA 1
ATOM 1273 C C . ARG A 1 166 ? 18.534 -8.430 -21.330 1.00 86.31 166 ARG A C 1
ATOM 1275 O O . ARG A 1 166 ? 19.726 -8.709 -21.393 1.00 86.31 166 ARG A O 1
ATOM 1282 N N . VAL A 1 167 ? 17.566 -9.217 -21.797 1.00 88.06 167 VAL A N 1
ATOM 1283 C CA . VAL A 1 167 ? 17.793 -10.518 -22.459 1.00 88.06 167 VAL A CA 1
ATOM 1284 C C . VAL A 1 167 ? 16.942 -10.642 -23.720 1.00 88.06 167 VAL A C 1
ATOM 1286 O O . VAL A 1 167 ? 15.907 -9.982 -23.843 1.00 88.06 167 VAL A O 1
ATOM 1289 N N . LYS A 1 168 ? 17.346 -11.508 -24.646 1.00 89.31 168 LYS A N 1
ATOM 1290 C CA . LYS A 1 168 ? 16.570 -11.874 -25.842 1.00 89.31 168 LYS A CA 1
ATOM 1291 C C . LYS A 1 168 ? 15.268 -12.602 -25.525 1.00 89.31 168 LYS A C 1
ATOM 1293 O O . LYS A 1 168 ? 15.264 -13.525 -24.709 1.00 89.31 168 LYS A O 1
ATOM 1298 N N . GLY A 1 169 ? 14.201 -12.297 -26.264 1.00 85.00 169 GLY A N 1
ATOM 1299 C CA . GLY A 1 169 ? 12.917 -12.992 -26.164 1.00 85.00 169 GLY A CA 1
ATOM 1300 C C . GLY A 1 169 ? 13.025 -14.502 -26.403 1.00 85.00 169 GLY A C 1
ATOM 1301 O O . GLY A 1 169 ? 12.381 -15.275 -25.695 1.00 85.00 169 GLY A O 1
ATOM 1302 N N . THR A 1 170 ? 13.897 -14.947 -27.318 1.00 88.00 170 THR A N 1
ATOM 1303 C CA . THR A 1 170 ? 14.128 -16.385 -27.578 1.00 88.00 170 THR A CA 1
ATOM 1304 C C . THR A 1 170 ? 14.763 -17.151 -26.413 1.00 88.00 170 THR A C 1
ATOM 1306 O O . THR A 1 170 ? 14.625 -18.372 -26.349 1.00 88.00 170 THR A O 1
ATOM 1309 N N . THR A 1 171 ? 15.429 -16.470 -25.475 1.00 91.69 171 THR A N 1
ATOM 1310 C CA . THR A 1 171 ? 16.129 -17.118 -24.347 1.00 91.69 171 THR A CA 1
ATOM 1311 C C . THR A 1 171 ? 15.271 -17.280 -23.093 1.00 91.69 171 THR A C 1
ATOM 1313 O O . THR A 1 171 ? 15.626 -18.059 -22.207 1.00 91.69 171 THR A O 1
ATOM 1316 N N . LEU A 1 172 ? 14.111 -16.614 -23.024 1.00 90.06 172 LEU A N 1
ATOM 1317 C CA . LEU A 1 172 ? 13.246 -16.587 -21.837 1.00 90.06 172 LEU A CA 1
ATOM 1318 C C . LEU A 1 172 ? 12.891 -17.985 -21.312 1.00 90.06 172 LEU A C 1
ATOM 1320 O O . LEU A 1 172 ? 12.952 -18.208 -20.106 1.00 90.06 172 LEU A O 1
ATOM 1324 N N . SER A 1 173 ? 12.585 -18.938 -22.197 1.00 90.81 173 SER A N 1
ATOM 1325 C CA . SER A 1 173 ? 12.236 -20.311 -21.804 1.00 90.81 173 SER A CA 1
ATOM 1326 C C . SER A 1 173 ? 13.407 -21.087 -21.191 1.00 90.81 173 SER A C 1
ATOM 1328 O O . SER A 1 173 ? 13.182 -21.958 -20.360 1.00 90.81 173 SER A O 1
ATOM 1330 N N . GLN A 1 174 ? 14.653 -20.768 -21.562 1.00 92.94 174 GLN A N 1
ATOM 1331 C CA . GLN A 1 174 ? 15.848 -21.392 -20.980 1.00 92.94 174 GLN A CA 1
ATOM 1332 C C . GLN A 1 174 ? 16.130 -20.829 -19.582 1.00 92.94 174 GLN A C 1
ATOM 1334 O O . GLN A 1 174 ? 16.362 -21.592 -18.647 1.00 92.94 174 GLN A O 1
ATOM 1339 N N . ILE A 1 175 ? 16.003 -19.508 -19.408 1.00 93.88 175 ILE A N 1
ATOM 1340 C CA . ILE A 1 175 ? 16.095 -18.856 -18.090 1.00 93.88 175 ILE A CA 1
ATOM 1341 C C . ILE A 1 175 ? 14.978 -19.368 -17.161 1.00 93.88 175 ILE A C 1
ATOM 1343 O O . ILE A 1 175 ? 15.217 -19.633 -15.987 1.00 93.88 175 ILE A O 1
ATOM 1347 N N . ALA A 1 176 ? 13.767 -19.571 -17.692 1.00 92.31 176 ALA A N 1
ATOM 1348 C CA . ALA A 1 176 ? 12.627 -20.107 -16.947 1.00 92.31 176 ALA A CA 1
ATOM 1349 C C . ALA A 1 176 ? 12.761 -21.594 -16.559 1.00 92.31 176 ALA A C 1
ATOM 1351 O O . ALA A 1 176 ? 12.039 -22.043 -15.675 1.00 92.31 176 ALA A O 1
ATOM 1352 N N . SER A 1 177 ? 13.668 -22.349 -17.193 1.00 91.88 177 SER A N 1
ATOM 1353 C CA . SER A 1 177 ? 13.958 -23.753 -16.849 1.00 91.88 177 SER A CA 1
ATOM 1354 C C . SER A 1 177 ? 15.036 -23.937 -15.768 1.00 91.88 177 SER A C 1
ATOM 1356 O O . SER A 1 177 ? 15.387 -25.065 -15.433 1.00 91.88 177 SER A O 1
ATOM 1358 N N . MET A 1 178 ? 15.577 -22.851 -15.208 1.00 92.31 178 MET A N 1
ATOM 1359 C CA . MET A 1 178 ? 16.537 -22.915 -14.102 1.00 92.31 178 MET A CA 1
ATOM 1360 C C . MET A 1 178 ? 15.800 -23.147 -12.768 1.00 92.31 178 MET A C 1
ATOM 1362 O O . MET A 1 178 ? 15.067 -22.265 -12.336 1.00 92.31 178 MET A O 1
ATOM 1366 N N . ASP A 1 179 ? 16.038 -24.274 -12.077 1.00 90.81 179 ASP A N 1
ATOM 1367 C CA . ASP A 1 179 ? 15.354 -24.660 -10.812 1.00 90.81 179 ASP A CA 1
ATOM 1368 C C . ASP A 1 179 ? 15.374 -23.563 -9.723 1.00 90.81 179 ASP A C 1
ATOM 1370 O O . ASP A 1 179 ? 14.459 -23.444 -8.915 1.00 90.81 179 ASP A O 1
ATOM 1374 N N . SER A 1 180 ? 16.396 -22.703 -9.704 1.00 90.00 180 SER A N 1
ATOM 1375 C CA . SER A 1 180 ? 16.491 -21.591 -8.752 1.00 90.00 180 SER A CA 1
ATOM 1376 C C . SER A 1 180 ? 15.561 -20.406 -9.053 1.00 90.00 180 SER A C 1
ATOM 1378 O O . SER A 1 180 ? 15.352 -19.573 -8.167 1.00 90.00 180 SER A O 1
ATOM 1380 N N . VAL A 1 181 ? 14.981 -20.307 -10.254 1.00 92.56 181 VAL A N 1
ATOM 1381 C CA . VAL A 1 181 ? 14.165 -19.173 -10.715 1.00 92.56 181 VAL A CA 1
ATOM 1382 C C . VAL A 1 181 ? 12.681 -19.413 -10.425 1.00 92.56 181 VAL A C 1
ATOM 1384 O O . VAL A 1 181 ? 12.025 -20.217 -11.076 1.00 92.56 181 VAL A O 1
ATOM 1387 N N . ARG A 1 182 ? 12.111 -18.645 -9.484 1.00 91.25 182 ARG A N 1
ATOM 1388 C CA . ARG A 1 182 ? 10.679 -18.722 -9.146 1.00 91.25 182 ARG A CA 1
ATOM 1389 C C . ARG A 1 182 ? 9.802 -17.966 -10.138 1.00 91.25 182 ARG A C 1
ATOM 1391 O O . ARG A 1 182 ? 8.722 -18.441 -10.488 1.00 91.25 182 ARG A O 1
ATOM 1398 N N . SER A 1 183 ? 10.202 -16.753 -10.519 1.00 89.62 183 SER A N 1
ATOM 1399 C CA . SER A 1 183 ? 9.390 -15.893 -11.387 1.00 89.62 183 SER A CA 1
ATOM 1400 C C . SER A 1 183 ? 10.229 -14.939 -12.238 1.00 89.62 183 SER A C 1
ATOM 1402 O O . SER A 1 183 ? 11.213 -14.364 -11.781 1.00 89.62 183 SER A O 1
ATOM 1404 N N . ILE A 1 184 ? 9.815 -14.743 -13.486 1.00 88.81 184 ILE A N 1
ATOM 1405 C CA . ILE A 1 184 ? 10.356 -13.773 -14.435 1.00 88.81 184 ILE A CA 1
ATOM 1406 C C . ILE A 1 184 ? 9.263 -12.743 -14.707 1.00 88.81 184 ILE A C 1
ATOM 1408 O O . ILE A 1 184 ? 8.162 -13.070 -15.151 1.00 88.81 184 ILE A O 1
ATOM 1412 N N . ASN A 1 185 ? 9.580 -11.487 -14.413 1.00 84.06 185 ASN A N 1
ATOM 1413 C CA . ASN A 1 185 ? 8.672 -10.348 -14.450 1.00 84.06 185 ASN A CA 1
ATOM 1414 C C . ASN A 1 185 ? 9.235 -9.272 -15.393 1.00 84.06 185 ASN A C 1
ATOM 1416 O O . ASN A 1 185 ? 10.434 -9.248 -15.672 1.00 84.06 185 ASN A O 1
ATOM 1420 N N . ARG A 1 186 ? 8.403 -8.345 -15.875 1.00 78.06 186 ARG A N 1
ATOM 1421 C CA . ARG A 1 186 ? 8.856 -7.235 -16.732 1.00 78.06 186 ARG A CA 1
ATOM 1422 C C . ARG A 1 186 ? 9.365 -6.065 -15.886 1.00 78.06 186 ARG A C 1
ATOM 1424 O O . ARG A 1 186 ? 8.641 -5.586 -15.021 1.00 78.06 186 ARG A O 1
ATOM 1431 N N . VAL A 1 187 ? 10.546 -5.526 -16.196 1.00 72.06 187 VAL A N 1
ATOM 1432 C CA . VAL A 1 187 ? 11.012 -4.252 -15.617 1.00 72.06 187 VAL A CA 1
ATOM 1433 C C . VAL A 1 187 ? 10.309 -3.095 -16.334 1.00 72.06 187 VAL A C 1
ATOM 1435 O O . VAL A 1 187 ? 10.357 -2.982 -17.561 1.00 72.06 187 VAL A O 1
ATOM 1438 N N . ARG A 1 188 ? 9.619 -2.237 -15.574 1.00 64.31 188 ARG A N 1
ATOM 1439 C CA . ARG A 1 188 ? 8.750 -1.169 -16.096 1.00 64.31 188 ARG A CA 1
ATOM 1440 C C . ARG A 1 188 ? 9.238 0.208 -15.664 1.00 64.31 188 ARG A C 1
ATOM 1442 O O . ARG A 1 188 ? 9.348 0.468 -14.473 1.00 64.31 188 ARG A O 1
ATOM 1449 N N . ARG A 1 189 ? 9.485 1.099 -16.630 1.00 59.12 189 ARG A N 1
ATOM 1450 C CA . ARG A 1 189 ? 9.860 2.501 -16.371 1.00 59.12 189 ARG A CA 1
ATOM 1451 C C . ARG A 1 189 ? 8.773 3.207 -15.554 1.00 59.12 189 ARG A C 1
ATOM 1453 O O . ARG A 1 189 ? 7.586 3.016 -15.823 1.00 59.12 189 ARG A O 1
ATOM 1460 N N . PHE A 1 190 ? 9.182 4.035 -14.596 1.00 54.75 190 PHE A N 1
ATOM 1461 C CA . PHE A 1 190 ? 8.242 4.782 -13.761 1.00 54.75 190 PHE A CA 1
ATOM 1462 C C . PHE A 1 190 ? 7.759 6.081 -14.422 1.00 54.75 190 PHE A C 1
ATOM 1464 O O . PHE A 1 190 ? 8.447 6.679 -15.244 1.00 54.75 190 PHE A O 1
ATOM 1471 N N . GLU A 1 191 ? 6.581 6.548 -14.024 1.00 52.81 191 GLU A N 1
ATOM 1472 C CA . GLU A 1 191 ? 6.004 7.850 -14.353 1.00 52.81 191 GLU A CA 1
ATOM 1473 C C . GLU A 1 191 ? 5.469 8.517 -13.080 1.00 52.81 191 GLU A C 1
ATOM 1475 O O . GLU A 1 191 ? 4.978 7.857 -12.157 1.00 52.81 191 GLU A O 1
ATOM 1480 N N . PHE A 1 192 ? 5.538 9.847 -13.022 1.00 52.53 192 PHE A N 1
ATOM 1481 C CA . PHE A 1 192 ? 4.900 10.613 -11.955 1.00 52.53 192 PHE A CA 1
ATOM 1482 C C . PHE A 1 192 ? 3.388 10.628 -12.159 1.00 52.53 192 PHE A C 1
ATOM 1484 O O . PHE A 1 192 ? 2.915 11.012 -13.230 1.00 52.53 192 PHE A O 1
ATOM 1491 N N . HIS A 1 193 ? 2.608 10.320 -11.117 1.00 49.75 193 HIS A N 1
ATOM 1492 C CA . HIS A 1 193 ? 1.148 10.461 -11.164 1.00 49.75 193 HIS A CA 1
ATOM 1493 C C . HIS A 1 193 ? 0.718 11.936 -11.005 1.00 49.75 193 HIS A C 1
ATOM 1495 O O . HIS A 1 193 ? -0.108 12.299 -10.157 1.00 49.75 193 HIS A O 1
ATOM 1501 N N . THR A 1 194 ? 1.231 12.792 -11.890 1.00 45.53 194 THR A N 1
ATOM 1502 C CA . THR A 1 194 ? 0.656 14.107 -12.179 1.00 45.53 194 THR A CA 1
ATOM 1503 C C . THR A 1 194 ? -0.569 13.954 -13.074 1.00 45.53 194 THR A C 1
ATOM 1505 O O . THR A 1 194 ? -0.680 13.023 -13.873 1.00 45.53 194 THR A O 1
ATOM 1508 N N . ALA A 1 195 ? -1.533 14.856 -12.930 1.00 37.50 195 ALA A N 1
ATOM 1509 C CA . ALA A 1 195 ? -2.641 14.982 -13.862 1.00 37.50 195 ALA A CA 1
ATOM 1510 C C . ALA A 1 195 ? -2.664 16.405 -14.427 1.00 37.50 195 ALA A C 1
ATOM 1512 O O . ALA A 1 195 ? -2.571 17.386 -13.683 1.00 37.50 195 ALA A O 1
ATOM 1513 N N . GLN A 1 196 ? -2.887 16.542 -15.737 1.00 34.59 196 GLN A N 1
ATOM 1514 C CA . GLN A 1 196 ? -3.277 17.819 -16.345 1.00 34.59 196 GLN A CA 1
ATOM 1515 C C . GLN A 1 196 ? -4.753 18.134 -16.009 1.00 34.59 196 GLN A C 1
ATOM 1517 O O . GLN A 1 196 ? -5.600 18.245 -16.894 1.00 34.59 196 GLN A O 1
ATOM 1522 N N . ALA A 1 197 ? -5.090 18.218 -14.715 1.00 29.73 197 ALA A N 1
ATOM 1523 C CA . ALA A 1 197 ? -6.469 18.170 -14.239 1.00 29.73 197 ALA A CA 1
ATOM 1524 C C . ALA A 1 197 ? -6.774 19.133 -13.073 1.00 29.73 197 ALA A C 1
ATOM 1526 O O . ALA A 1 197 ? -6.567 18.776 -11.921 1.00 29.73 197 ALA A O 1
ATOM 1527 N N . TYR A 1 198 ? -7.301 20.320 -13.415 1.00 29.12 198 TYR A N 1
ATOM 1528 C CA . TYR A 1 198 ? -8.318 21.177 -12.749 1.00 29.12 198 TYR A CA 1
ATOM 1529 C C . TYR A 1 198 ? -8.450 21.236 -11.164 1.00 29.12 198 TYR A C 1
ATOM 1531 O O . TYR A 1 198 ? -8.117 20.302 -10.447 1.00 29.12 198 TYR A O 1
ATOM 1539 N N . PRO A 1 199 ? -8.904 22.363 -10.557 1.00 32.06 199 PRO A N 1
ATOM 1540 C CA . PRO A 1 199 ? -8.433 22.859 -9.219 1.00 32.06 199 PRO A CA 1
ATOM 1541 C C . PRO A 1 199 ? -9.404 22.647 -7.992 1.00 32.06 199 PRO A C 1
ATOM 1543 O O . PRO A 1 199 ? -10.524 22.201 -8.223 1.00 32.06 199 PRO A O 1
ATOM 1546 N N . THR A 1 200 ? -9.174 22.983 -6.685 1.00 34.28 200 THR A N 1
ATOM 1547 C CA . THR A 1 200 ? -8.031 23.498 -5.846 1.00 34.28 200 THR A CA 1
ATOM 1548 C C . THR A 1 200 ? -8.286 23.374 -4.293 1.00 34.28 200 THR A C 1
ATOM 1550 O O . THR A 1 200 ? -9.406 23.072 -3.874 1.00 34.28 200 THR A O 1
ATOM 1553 N N . ILE A 1 201 ? -7.286 23.628 -3.413 1.00 30.19 201 ILE A N 1
ATOM 1554 C CA . ILE A 1 201 ? -7.304 23.463 -1.918 1.00 30.19 201 ILE A CA 1
ATOM 1555 C C . ILE A 1 201 ? -7.889 24.581 -1.031 1.00 30.19 201 ILE A C 1
ATOM 1557 O O . ILE A 1 201 ? -7.381 25.690 -1.089 1.00 30.19 201 ILE A O 1
ATOM 1561 N N . ALA A 1 202 ? -8.746 24.246 -0.037 1.00 28.84 202 ALA A N 1
ATOM 1562 C CA . ALA A 1 202 ? -8.788 24.905 1.298 1.00 28.84 202 ALA A CA 1
ATOM 1563 C C . ALA A 1 202 ? -9.617 24.170 2.398 1.00 28.84 202 ALA A C 1
ATOM 1565 O O . ALA A 1 202 ? -10.684 24.647 2.798 1.00 28.84 202 ALA A O 1
ATOM 1566 N N . GLN A 1 203 ? -9.128 23.049 2.956 1.00 31.20 203 GLN A N 1
ATOM 1567 C CA . GLN A 1 203 ? -9.647 22.502 4.237 1.00 31.20 203 GLN A CA 1
ATOM 1568 C C . GLN A 1 203 ? -8.627 21.774 5.141 1.00 31.20 203 GLN A C 1
ATOM 1570 O O . GLN A 1 203 ? -9.014 21.095 6.086 1.00 31.20 203 GLN A O 1
ATOM 1575 N N . LEU A 1 204 ? -7.327 21.942 4.894 1.00 34.19 204 LEU A N 1
ATOM 1576 C CA . LEU A 1 204 ? -6.257 21.515 5.804 1.00 34.19 204 LEU A CA 1
ATOM 1577 C C . LEU A 1 204 ? -5.725 22.786 6.474 1.00 34.19 204 LEU A C 1
ATOM 1579 O O . LEU A 1 204 ? -5.046 23.568 5.811 1.00 34.19 204 LEU A O 1
ATOM 1583 N N . GLY A 1 205 ? -6.135 23.079 7.714 1.00 30.53 205 GLY A N 1
ATOM 1584 C CA . GLY A 1 205 ? -5.888 24.423 8.259 1.00 30.53 205 GLY A CA 1
ATOM 1585 C C . GLY A 1 205 ? -6.285 24.741 9.700 1.00 30.53 205 GLY A C 1
ATOM 1586 O O . GLY A 1 205 ? -6.067 25.879 10.104 1.00 30.53 205 GLY A O 1
ATOM 1587 N N . GLU A 1 206 ? -6.816 23.798 10.480 1.00 33.22 206 GLU A N 1
ATOM 1588 C CA . GLU A 1 206 ? -6.846 23.928 11.943 1.00 33.22 206 GLU A CA 1
ATOM 1589 C C . GLU A 1 206 ? -6.111 22.702 12.522 1.00 33.22 206 GLU A C 1
ATOM 1591 O O . GLU A 1 206 ? -6.500 21.572 12.209 1.00 33.22 206 GLU A O 1
ATOM 1596 N N . PRO A 1 207 ? -4.998 22.889 13.257 1.00 34.84 207 PRO A N 1
ATOM 1597 C CA . PRO A 1 207 ? -4.229 21.784 13.822 1.00 34.84 207 PRO A CA 1
ATOM 1598 C C . PRO A 1 207 ? -5.000 21.068 14.936 1.00 34.84 207 PRO A C 1
ATOM 1600 O O . PRO A 1 207 ? -5.844 21.668 15.599 1.00 34.84 207 PRO A O 1
ATOM 1603 N N . TRP A 1 208 ? -4.667 19.799 15.186 1.00 36.91 208 TRP A N 1
ATOM 1604 C CA . TRP A 1 208 ? -5.138 19.117 16.390 1.00 36.91 208 TRP A CA 1
ATOM 1605 C C . TRP A 1 208 ? -4.535 19.766 17.632 1.00 36.91 208 TRP A C 1
ATOM 1607 O O . TRP A 1 208 ? -3.326 19.983 17.692 1.00 36.91 208 TRP A O 1
ATOM 1617 N N . THR A 1 209 ? -5.386 20.029 18.614 1.00 37.06 209 THR A N 1
ATOM 1618 C CA . THR A 1 209 ? -5.039 20.521 19.943 1.00 37.06 209 THR A CA 1
ATOM 1619 C C . THR A 1 209 ? -5.479 19.472 20.959 1.00 37.06 209 THR A C 1
ATOM 1621 O O . THR A 1 209 ? -6.653 19.096 20.964 1.00 37.06 209 THR A O 1
ATOM 1624 N N . THR A 1 210 ? -4.585 19.023 21.845 1.00 39.81 210 THR A N 1
ATOM 1625 C CA . THR A 1 210 ? -5.019 18.354 23.090 1.00 39.81 210 THR A CA 1
ATOM 1626 C C . THR A 1 210 ? -5.907 19.289 23.921 1.00 39.81 210 THR A C 1
ATOM 1628 O O . THR A 1 210 ? -5.949 20.498 23.686 1.00 39.81 210 THR A O 1
ATOM 1631 N N . GLU A 1 211 ? -6.507 18.765 24.990 1.00 39.03 211 GLU A N 1
ATOM 1632 C CA . GLU A 1 211 ? -7.041 19.578 26.097 1.00 39.03 211 GLU A CA 1
ATOM 1633 C C . GLU A 1 211 ? -5.981 20.549 26.672 1.00 39.03 211 GLU A C 1
ATOM 1635 O O . GLU A 1 211 ? -6.317 21.623 27.160 1.00 39.03 211 GLU A O 1
ATOM 1640 N N . ASN A 1 212 ? -4.690 20.221 26.509 1.00 39.97 212 ASN A N 1
ATOM 1641 C CA . ASN A 1 212 ? -3.522 21.042 26.853 1.00 39.97 212 ASN A CA 1
ATOM 1642 C C . ASN A 1 212 ? -2.915 21.795 25.641 1.00 39.97 212 ASN A C 1
ATOM 1644 O O . ASN A 1 212 ? -1.742 22.170 25.658 1.00 39.97 212 ASN A O 1
ATOM 1648 N N . ASN A 1 213 ? -3.686 21.998 24.567 1.00 49.94 213 ASN A N 1
ATOM 1649 C CA . ASN A 1 213 ? -3.333 22.780 23.374 1.00 49.94 213 ASN A CA 1
ATOM 1650 C C . ASN A 1 213 ? -2.083 22.308 22.580 1.00 49.94 213 ASN A C 1
ATOM 1652 O O . ASN A 1 213 ? -1.493 23.066 21.809 1.00 49.94 213 ASN A O 1
ATOM 1656 N N . THR A 1 214 ? -1.654 21.054 22.758 1.00 56.88 214 THR A N 1
ATOM 1657 C CA . THR A 1 214 ? -0.467 20.461 22.110 1.00 56.88 214 THR A CA 1
ATOM 1658 C C . THR A 1 214 ? -0.736 20.140 20.637 1.00 56.88 214 THR A C 1
ATOM 1660 O O . THR A 1 214 ? -1.734 19.492 20.336 1.00 56.88 214 THR A O 1
ATOM 1663 N N . VAL A 1 215 ? 0.179 20.537 19.742 1.00 72.56 215 VAL A N 1
ATOM 1664 C CA . VAL A 1 215 ? 0.079 20.350 18.281 1.00 72.56 215 VAL A CA 1
ATOM 1665 C C . VAL A 1 215 ? 1.268 19.539 17.756 1.00 72.56 215 VAL A C 1
ATOM 1667 O O . VAL A 1 215 ? 2.390 20.049 17.750 1.00 72.56 215 VAL A O 1
ATOM 1670 N N . PHE A 1 216 ? 1.020 18.327 17.250 1.00 84.25 216 PHE A N 1
ATOM 1671 C CA . PHE A 1 216 ? 2.040 17.488 16.600 1.00 84.25 216 PHE A CA 1
ATOM 1672 C C . PHE A 1 216 ? 2.322 17.928 15.156 1.00 84.25 216 PHE A C 1
ATOM 1674 O O . PHE A 1 216 ? 1.407 18.262 14.399 1.00 84.25 216 PHE A O 1
ATOM 1681 N N . LYS A 1 217 ? 3.600 17.919 14.769 1.00 86.81 217 LYS A N 1
ATOM 1682 C CA . LYS A 1 217 ? 4.145 18.450 13.503 1.00 86.81 217 LYS A CA 1
ATOM 1683 C C . LYS A 1 217 ? 5.277 17.581 12.925 1.00 86.81 217 LYS A C 1
ATOM 1685 O O . LYS A 1 217 ? 6.060 18.066 12.109 1.00 86.81 217 LYS A O 1
ATOM 1690 N N . GLY A 1 218 ? 5.392 16.328 13.360 1.00 89.12 218 GLY A N 1
ATOM 1691 C CA . GLY A 1 218 ? 6.451 15.392 12.979 1.00 89.12 218 GLY A CA 1
ATOM 1692 C C . GLY A 1 218 ? 7.792 15.642 13.679 1.00 89.12 218 GLY A C 1
ATOM 1693 O O . GLY A 1 218 ? 8.837 15.309 13.128 1.00 89.12 218 GLY A O 1
ATOM 1694 N N . ARG A 1 219 ? 7.802 16.247 14.872 1.00 91.19 219 ARG A N 1
ATOM 1695 C CA . ARG A 1 219 ? 9.036 16.622 15.581 1.00 91.19 219 ARG A CA 1
ATOM 1696 C C . ARG A 1 219 ? 9.910 15.404 15.899 1.00 91.19 219 ARG A C 1
ATOM 1698 O O . ARG A 1 219 ? 9.539 14.528 16.683 1.00 91.19 219 ARG A O 1
ATOM 1705 N N . GLY A 1 220 ? 11.115 15.391 15.333 1.00 90.25 220 GLY A N 1
ATOM 1706 C CA . GLY A 1 220 ? 12.062 14.281 15.476 1.00 90.25 220 GLY A CA 1
ATOM 1707 C C . GLY A 1 220 ? 11.741 13.062 14.604 1.00 90.25 220 GLY A C 1
ATOM 1708 O O . GLY A 1 220 ? 12.433 12.058 14.713 1.00 90.25 220 GLY A O 1
ATOM 1709 N N . GLU A 1 221 ? 10.730 13.143 13.735 1.00 93.00 221 GLU A N 1
ATOM 1710 C CA . GLU A 1 221 ? 10.578 12.217 12.613 1.00 93.00 221 GLU A CA 1
ATOM 1711 C C . GLU A 1 221 ? 11.380 12.705 11.405 1.00 93.00 221 GLU A C 1
ATOM 1713 O O . GLU A 1 221 ? 11.593 13.908 11.211 1.00 93.00 221 GLU A O 1
ATOM 1718 N N . VAL A 1 222 ? 11.733 11.766 10.530 1.00 93.50 222 VAL A N 1
ATOM 1719 C CA . VAL A 1 222 ? 12.170 12.068 9.167 1.00 93.50 222 VAL A CA 1
ATOM 1720 C C . VAL A 1 222 ? 11.295 11.318 8.172 1.00 93.50 222 VAL A C 1
ATOM 1722 O O . VAL A 1 222 ? 10.966 10.141 8.355 1.00 93.50 222 VAL A O 1
ATOM 1725 N N . VAL A 1 223 ? 10.925 12.021 7.103 1.00 95.06 223 VAL A N 1
ATOM 1726 C CA . VAL A 1 223 ? 10.187 11.465 5.970 1.00 95.06 223 VAL A CA 1
ATOM 1727 C C . VAL A 1 223 ? 11.128 11.373 4.775 1.00 95.06 223 VAL A C 1
ATOM 1729 O O . VAL A 1 223 ? 11.739 12.367 4.380 1.00 95.06 223 VAL A O 1
ATOM 1732 N N . ALA A 1 224 ? 11.244 10.181 4.196 1.00 94.31 224 ALA A N 1
ATOM 1733 C CA . ALA A 1 224 ? 11.888 9.985 2.907 1.00 94.31 224 ALA A CA 1
ATOM 1734 C C . ALA A 1 224 ? 10.909 10.320 1.773 1.00 94.31 224 ALA A C 1
ATOM 1736 O O . ALA A 1 224 ? 9.725 9.990 1.856 1.00 94.31 224 ALA A O 1
ATOM 1737 N N . VAL A 1 225 ? 11.395 10.962 0.713 1.00 92.94 225 VAL A N 1
ATOM 1738 C CA . VAL A 1 225 ? 10.626 11.265 -0.503 1.00 92.94 225 VAL A CA 1
ATOM 1739 C C . VAL A 1 225 ? 11.432 10.781 -1.703 1.00 92.94 225 VAL A C 1
ATOM 1741 O O . VAL A 1 225 ? 12.504 11.321 -1.973 1.00 92.94 225 VAL A O 1
ATOM 1744 N N . ALA A 1 226 ? 10.924 9.758 -2.396 1.00 90.38 226 ALA A N 1
ATOM 1745 C CA . ALA A 1 226 ? 11.513 9.228 -3.623 1.00 90.38 226 ALA A CA 1
ATOM 1746 C C . ALA A 1 226 ? 10.786 9.772 -4.847 1.00 90.38 226 ALA A C 1
ATOM 1748 O O . ALA A 1 226 ? 9.624 9.429 -5.069 1.00 90.38 226 ALA A O 1
ATOM 1749 N N . ASP A 1 227 ? 11.455 10.645 -5.603 1.00 87.19 227 ASP A N 1
ATOM 1750 C CA . ASP A 1 227 ? 10.816 11.456 -6.643 1.00 87.19 227 ASP A CA 1
ATOM 1751 C C . 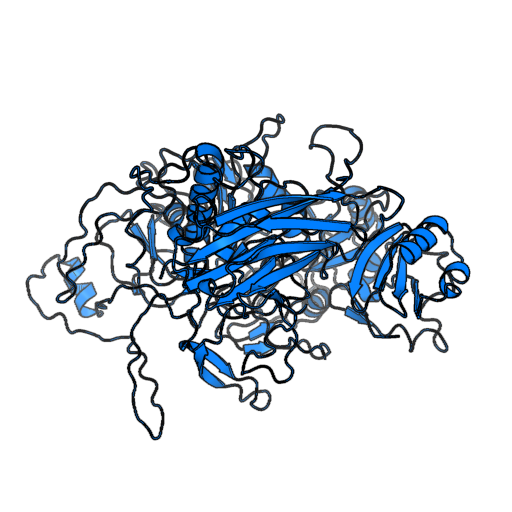ASP A 1 227 ? 11.845 12.084 -7.631 1.00 87.19 227 ASP A C 1
ATOM 1753 O O . ASP A 1 227 ? 12.974 11.601 -7.754 1.00 87.19 227 ASP A O 1
ATOM 1757 N N . SER A 1 228 ? 11.496 13.152 -8.359 1.00 81.06 228 SER A N 1
ATOM 1758 C CA . SER A 1 228 ? 12.363 13.851 -9.332 1.00 81.06 228 SER A CA 1
ATOM 1759 C C . SER A 1 228 ? 13.600 14.543 -8.738 1.00 81.06 228 SER A C 1
ATOM 1761 O O . SER A 1 228 ? 14.506 14.930 -9.479 1.00 81.06 228 SER A O 1
ATOM 1763 N N . GLY A 1 229 ? 13.652 14.707 -7.415 1.00 82.75 229 GLY A N 1
ATOM 1764 C CA . GLY A 1 229 ? 14.681 15.444 -6.681 1.00 82.75 229 GLY A CA 1
ATOM 1765 C C . GLY A 1 229 ? 14.057 16.365 -5.631 1.00 82.75 229 GLY A C 1
ATOM 1766 O O . GLY A 1 229 ? 12.889 16.213 -5.277 1.00 82.75 229 GLY A O 1
ATOM 1767 N N . CYS A 1 230 ? 14.826 17.336 -5.133 1.00 83.88 230 CYS A N 1
ATOM 1768 C CA . CYS A 1 230 ? 14.324 18.323 -4.173 1.00 83.88 230 CYS A CA 1
ATOM 1769 C C . CYS A 1 230 ? 15.019 19.687 -4.313 1.00 83.88 230 CYS A C 1
ATOM 1771 O O . CYS A 1 230 ? 16.249 19.760 -4.306 1.00 83.88 230 CYS A O 1
ATOM 1773 N N . GLY A 1 231 ? 14.252 20.778 -4.368 1.00 76.75 231 GLY A N 1
ATOM 1774 C CA . GLY A 1 231 ? 14.775 22.147 -4.448 1.00 76.75 231 GLY A CA 1
ATOM 1775 C C . GLY A 1 231 ? 15.465 22.463 -5.782 1.00 76.75 231 GLY A C 1
ATOM 1776 O O . GLY A 1 231 ? 15.543 21.621 -6.673 1.00 76.75 231 GLY A O 1
ATOM 1777 N N . GLY A 1 232 ? 15.971 23.688 -5.926 1.00 67.81 232 GLY A N 1
ATOM 1778 C CA . GLY A 1 232 ? 16.643 24.149 -7.145 1.00 67.81 232 GLY A CA 1
ATOM 1779 C C . GLY A 1 232 ? 17.952 24.885 -6.859 1.00 67.81 232 GLY A C 1
ATOM 1780 O O . GLY A 1 232 ? 18.561 24.694 -5.809 1.00 67.81 232 GLY A O 1
ATOM 1781 N N . HIS A 1 233 ? 18.378 25.723 -7.807 1.00 60.12 233 HIS A N 1
ATOM 1782 C CA . HIS A 1 233 ? 19.604 26.518 -7.694 1.00 60.12 233 HIS A CA 1
ATOM 1783 C C . HIS A 1 233 ? 19.591 27.486 -6.499 1.00 60.12 233 HIS A C 1
ATOM 1785 O O . HIS A 1 233 ? 18.538 27.956 -6.060 1.00 60.12 233 HIS A O 1
ATOM 1791 N N . ASP A 1 234 ? 20.801 27.788 -6.028 1.00 53.81 234 ASP A N 1
ATOM 1792 C CA . ASP A 1 234 ? 21.108 28.605 -4.855 1.00 53.81 234 ASP A CA 1
ATOM 1793 C C . ASP A 1 234 ? 20.700 30.091 -5.034 1.00 53.81 234 ASP A C 1
ATOM 1795 O O . ASP A 1 234 ? 21.013 30.672 -6.078 1.00 53.81 234 ASP A O 1
ATOM 1799 N N . PRO A 1 235 ? 20.023 30.735 -4.057 1.00 50.81 235 PRO A N 1
ATOM 1800 C CA . PRO A 1 235 ? 19.526 30.174 -2.799 1.00 50.81 235 PRO A CA 1
ATOM 1801 C C . PRO A 1 235 ? 18.226 29.356 -2.970 1.00 50.81 235 PRO A C 1
ATOM 1803 O O . PRO A 1 235 ? 17.243 29.874 -3.513 1.00 50.81 235 PRO A O 1
ATOM 1806 N N . PRO A 1 236 ? 18.150 28.115 -2.445 1.00 52.75 236 PRO A N 1
ATOM 1807 C CA . PRO A 1 236 ? 16.930 27.307 -2.475 1.00 52.75 236 PRO A CA 1
ATOM 1808 C C . PRO A 1 236 ? 15.821 27.942 -1.617 1.00 52.75 236 PRO A C 1
ATOM 1810 O O . PRO A 1 236 ? 15.799 27.841 -0.392 1.00 52.75 236 PRO A O 1
ATOM 1813 N N . SER A 1 237 ? 14.850 28.586 -2.265 1.00 54.69 237 SER A N 1
ATOM 1814 C CA . SER A 1 237 ? 13.789 29.371 -1.613 1.00 54.69 237 SER A CA 1
ATOM 1815 C C . SER A 1 237 ? 12.616 28.544 -1.053 1.00 54.69 237 SER A C 1
ATOM 1817 O O . SER A 1 237 ? 11.513 29.068 -0.883 1.00 54.69 237 SER A O 1
ATOM 1819 N N . VAL A 1 238 ? 12.811 27.245 -0.818 1.00 68.00 238 VAL A N 1
ATOM 1820 C CA . VAL A 1 238 ? 11.754 26.303 -0.417 1.00 68.00 238 VAL A CA 1
ATOM 1821 C C . VAL A 1 238 ? 11.638 26.214 1.107 1.00 68.00 238 VAL A C 1
ATOM 1823 O O . VAL A 1 238 ? 12.640 26.185 1.817 1.00 68.00 238 VAL A O 1
ATOM 1826 N N . GLY A 1 239 ? 10.407 26.160 1.632 1.00 74.25 239 GLY A N 1
ATOM 1827 C CA . GLY A 1 239 ? 10.098 26.284 3.069 1.00 74.25 239 GLY A CA 1
ATOM 1828 C C . GLY A 1 239 ? 10.491 25.088 3.949 1.00 74.25 239 GLY A C 1
ATOM 1829 O O . GLY A 1 239 ? 9.786 24.778 4.909 1.00 74.25 239 GLY A O 1
ATOM 1830 N N . PHE A 1 240 ? 11.539 24.355 3.585 1.00 83.00 240 PHE A N 1
ATOM 1831 C CA . PHE A 1 240 ? 12.013 23.148 4.263 1.00 83.00 240 PHE A CA 1
ATOM 1832 C C . PHE A 1 240 ? 13.499 22.831 4.038 1.00 83.00 240 PHE A C 1
ATOM 1834 O O . PHE A 1 240 ? 13.960 21.807 4.542 1.00 83.00 240 PHE A O 1
ATOM 1841 N N . GLU A 1 241 ? 14.255 23.644 3.286 1.00 82.56 241 GLU A N 1
ATOM 1842 C CA . GLU A 1 241 ? 15.673 23.336 3.022 1.00 82.56 241 GLU A CA 1
ATOM 1843 C C . GLU A 1 241 ? 16.491 23.273 4.328 1.00 82.56 241 GLU A C 1
ATOM 1845 O O . GLU A 1 241 ? 17.368 22.427 4.478 1.00 82.56 241 GLU A O 1
ATOM 1850 N N . ASP A 1 242 ? 16.095 24.078 5.322 1.00 85.25 242 ASP A N 1
ATOM 1851 C CA . ASP A 1 242 ? 16.609 24.095 6.699 1.00 85.25 242 ASP A CA 1
ATOM 1852 C C . ASP A 1 242 ? 16.527 22.744 7.436 1.00 85.25 242 ASP A C 1
ATOM 1854 O O . ASP A 1 242 ? 17.121 22.577 8.500 1.00 85.25 242 ASP A O 1
ATOM 1858 N N . ARG A 1 243 ? 15.770 21.787 6.889 1.00 89.94 243 ARG A N 1
ATOM 1859 C CA . ARG A 1 243 ? 15.454 20.487 7.490 1.00 89.94 243 ARG A CA 1
ATOM 1860 C C . ARG A 1 243 ? 15.748 19.308 6.560 1.00 89.94 243 ARG A C 1
ATOM 1862 O O . ARG A 1 243 ? 15.304 18.192 6.836 1.00 89.94 243 ARG A O 1
ATOM 1869 N N . VAL A 1 244 ? 16.505 19.509 5.479 1.00 88.38 244 VAL A N 1
ATOM 1870 C CA . VAL A 1 244 ? 16.981 18.407 4.628 1.00 88.38 244 VAL A CA 1
ATOM 1871 C C . VAL A 1 244 ? 18.133 17.685 5.331 1.00 88.38 244 VAL A C 1
ATOM 1873 O O . VAL A 1 244 ? 19.271 18.141 5.324 1.00 88.38 244 VAL A O 1
ATOM 1876 N N . VAL A 1 245 ? 17.837 16.537 5.945 1.00 87.31 245 VAL A N 1
ATOM 1877 C CA . VAL A 1 245 ? 18.816 15.720 6.691 1.00 87.31 245 VAL A CA 1
ATOM 1878 C C . VAL A 1 245 ? 19.644 14.799 5.790 1.00 87.31 245 VAL A C 1
ATOM 1880 O O . VAL A 1 245 ? 20.598 14.169 6.244 1.00 87.31 245 VAL A O 1
ATOM 1883 N N . GLY A 1 246 ? 19.277 14.683 4.513 1.00 84.19 246 GLY A N 1
ATOM 1884 C CA . GLY A 1 246 ? 20.029 13.913 3.534 1.00 84.19 246 GLY A CA 1
ATOM 1885 C C . GLY A 1 246 ? 19.461 14.025 2.124 1.00 84.19 246 GLY A C 1
ATOM 1886 O O . GLY A 1 246 ? 18.268 14.255 1.920 1.00 84.19 246 GLY A O 1
ATOM 1887 N N . ARG A 1 247 ? 20.350 13.861 1.146 1.00 85.19 247 ARG A N 1
ATOM 1888 C CA . ARG A 1 247 ? 20.058 13.825 -0.287 1.00 85.19 247 ARG A CA 1
ATOM 1889 C C . ARG A 1 247 ? 20.832 12.653 -0.887 1.00 85.19 247 ARG A C 1
ATOM 1891 O O . ARG A 1 247 ? 22.010 12.488 -0.579 1.00 85.19 247 ARG A O 1
ATOM 1898 N N . VAL A 1 248 ? 20.195 11.866 -1.744 1.00 81.69 248 VAL A N 1
ATOM 1899 C CA . VAL A 1 248 ? 20.844 10.813 -2.538 1.00 81.69 248 VAL A CA 1
ATOM 1900 C C . VAL A 1 248 ? 20.261 10.802 -3.947 1.00 81.69 248 VAL A C 1
ATOM 1902 O O . VAL A 1 248 ? 19.114 11.202 -4.159 1.00 81.69 248 VAL A O 1
ATOM 1905 N N . ASN A 1 249 ? 21.055 10.348 -4.909 1.00 80.12 249 ASN A N 1
ATOM 1906 C CA . ASN A 1 249 ? 20.628 10.162 -6.284 1.00 80.12 249 ASN A CA 1
ATOM 1907 C C . ASN A 1 249 ? 20.805 8.697 -6.693 1.00 80.12 249 ASN A C 1
ATOM 1909 O O . ASN A 1 249 ? 21.927 8.198 -6.715 1.00 80.12 249 ASN A O 1
ATOM 1913 N N . LEU A 1 250 ? 19.696 8.030 -7.008 1.00 77.81 250 LEU A N 1
ATOM 1914 C CA . LEU A 1 250 ? 19.648 6.638 -7.454 1.00 77.81 250 LEU A CA 1
ATOM 1915 C C . LEU A 1 250 ? 19.373 6.527 -8.966 1.00 77.81 250 LEU A C 1
ATOM 1917 O O . LEU A 1 250 ? 19.062 5.448 -9.460 1.00 77.81 250 LEU A O 1
ATOM 1921 N N . THR A 1 251 ? 19.498 7.627 -9.721 1.00 71.25 251 THR A N 1
ATOM 1922 C CA . THR A 1 251 ? 19.519 7.563 -11.189 1.00 71.25 251 THR A CA 1
ATOM 1923 C C . THR A 1 251 ? 20.804 6.908 -11.667 1.00 71.25 251 THR A C 1
ATOM 1925 O O . THR A 1 251 ? 21.888 7.256 -11.185 1.00 71.25 251 THR A O 1
ATOM 1928 N N . ASP A 1 252 ? 20.707 6.074 -12.692 1.00 61.91 252 ASP A N 1
ATOM 1929 C CA . ASP A 1 252 ? 21.867 5.516 -13.365 1.00 61.91 252 ASP A CA 1
ATOM 1930 C C . ASP A 1 252 ? 22.352 6.497 -14.430 1.00 61.91 252 ASP A C 1
ATOM 1932 O O . ASP A 1 252 ? 21.944 6.496 -15.588 1.00 61.91 252 ASP A O 1
ATOM 1936 N N . THR A 1 253 ? 23.163 7.446 -13.974 1.00 60.00 253 THR A N 1
ATOM 1937 C CA . THR A 1 253 ? 23.868 8.394 -14.829 1.00 60.00 253 THR A CA 1
ATOM 1938 C C . THR A 1 253 ? 25.346 8.391 -14.438 1.00 60.00 253 THR A C 1
ATOM 1940 O O . THR A 1 253 ? 25.653 8.331 -13.243 1.00 60.00 253 THR A O 1
ATOM 1943 N N . PRO A 1 254 ? 26.296 8.527 -15.385 1.00 57.53 254 PRO A N 1
ATOM 1944 C CA . PRO A 1 254 ? 27.725 8.596 -15.056 1.00 57.53 254 PRO A CA 1
ATOM 1945 C C . PRO A 1 254 ? 28.073 9.728 -14.073 1.00 57.53 254 PRO A C 1
ATOM 1947 O O . PRO A 1 254 ? 29.033 9.638 -13.314 1.00 57.53 254 PRO A O 1
ATOM 1950 N N . ALA A 1 255 ? 27.253 10.783 -14.047 1.00 60.44 255 ALA A N 1
ATOM 1951 C CA . ALA A 1 255 ? 27.368 11.911 -13.132 1.00 60.44 255 ALA A CA 1
ATOM 1952 C C . ALA A 1 255 ? 26.484 11.792 -11.869 1.00 60.44 255 ALA A C 1
ATOM 1954 O O . ALA A 1 255 ? 26.282 12.801 -11.196 1.00 60.44 255 ALA A O 1
ATOM 1955 N N . ARG A 1 256 ? 25.949 10.610 -11.511 1.00 64.88 256 ARG A N 1
ATOM 1956 C CA . ARG A 1 256 ? 24.948 10.472 -10.428 1.00 64.88 256 ARG A CA 1
ATOM 1957 C C . ARG A 1 256 ? 25.390 11.047 -9.078 1.00 64.88 256 ARG A C 1
ATOM 1959 O O . ARG A 1 256 ? 24.568 11.627 -8.375 1.00 64.88 256 ARG A O 1
ATOM 1966 N N . ASN A 1 257 ? 26.687 10.966 -8.776 1.00 67.88 257 ASN A N 1
ATOM 1967 C CA . ASN A 1 257 ? 27.310 11.490 -7.555 1.00 67.88 257 ASN A CA 1
ATOM 1968 C C . ASN A 1 257 ? 27.597 13.011 -7.594 1.00 67.88 257 ASN A C 1
ATOM 1970 O O . ASN A 1 257 ? 28.093 13.561 -6.613 1.00 67.88 257 ASN A O 1
ATOM 1974 N N . HIS A 1 258 ? 27.347 13.701 -8.712 1.00 69.31 258 HIS A N 1
ATOM 1975 C CA . HIS A 1 258 ? 27.648 15.126 -8.860 1.00 69.31 258 HIS A CA 1
ATOM 1976 C C . HIS A 1 258 ? 26.612 15.998 -8.118 1.00 69.31 258 HIS A C 1
ATOM 1978 O O . HIS A 1 258 ? 25.413 15.782 -8.307 1.00 69.31 258 HIS A O 1
ATOM 1984 N N . PRO A 1 259 ? 27.007 17.025 -7.335 1.00 69.81 259 PRO A N 1
ATOM 1985 C CA . PRO A 1 259 ? 26.074 17.779 -6.487 1.00 69.81 259 PRO A CA 1
ATOM 1986 C C . PRO A 1 259 ? 24.863 18.390 -7.210 1.00 69.81 259 PRO A C 1
ATOM 1988 O O . PRO A 1 259 ? 23.759 18.354 -6.671 1.00 69.81 259 PRO A O 1
ATOM 1991 N N . SER A 1 260 ? 25.019 18.884 -8.446 1.00 67.75 260 SER A N 1
ATOM 1992 C CA . SER A 1 260 ? 23.894 19.443 -9.223 1.00 67.75 260 SER A CA 1
ATOM 1993 C C . SER A 1 260 ? 22.842 18.405 -9.642 1.00 67.75 260 SER A C 1
ATOM 1995 O O . SER A 1 260 ? 21.705 18.768 -9.955 1.00 67.75 260 SER A O 1
ATOM 1997 N N . MET A 1 261 ? 23.182 17.111 -9.614 1.00 70.12 261 MET A N 1
ATOM 1998 C CA . MET A 1 261 ? 22.227 16.028 -9.855 1.00 70.12 261 MET A CA 1
ATOM 1999 C C . MET A 1 261 ? 21.321 15.764 -8.643 1.00 70.12 261 MET A C 1
ATOM 2001 O O . MET A 1 261 ? 20.325 15.067 -8.792 1.00 70.12 261 MET A O 1
ATOM 2005 N N . LEU A 1 262 ? 21.585 16.350 -7.468 1.00 73.69 262 LEU A N 1
ATOM 2006 C CA . LEU A 1 262 ? 20.711 16.236 -6.288 1.00 73.69 262 LEU A CA 1
ATOM 2007 C C . LEU A 1 262 ? 19.517 17.212 -6.309 1.00 73.69 262 LEU A C 1
ATOM 2009 O O . LEU A 1 262 ? 18.632 17.103 -5.458 1.00 73.69 262 LEU A O 1
ATOM 2013 N N . TRP A 1 263 ? 19.491 18.172 -7.238 1.00 78.00 263 TRP A N 1
ATOM 2014 C CA . TRP A 1 263 ? 18.401 19.142 -7.397 1.00 78.00 263 TRP A CA 1
ATOM 2015 C C . TRP A 1 263 ? 17.218 18.569 -8.184 1.00 78.00 263 TRP A C 1
ATOM 2017 O O . TRP A 1 263 ? 17.371 17.639 -8.974 1.00 78.00 263 TRP A O 1
ATOM 2027 N N . ASP A 1 264 ? 16.040 19.159 -7.993 1.00 80.06 264 ASP A N 1
ATOM 2028 C CA . ASP A 1 264 ? 14.832 18.852 -8.754 1.00 80.06 264 ASP A CA 1
ATOM 2029 C C . ASP A 1 264 ? 14.793 19.645 -10.062 1.00 80.06 264 ASP A C 1
ATOM 2031 O O . ASP A 1 264 ? 14.665 20.875 -10.062 1.00 80.06 264 ASP A O 1
ATOM 2035 N N . TRP A 1 265 ? 14.911 18.928 -11.177 1.00 74.94 265 TRP A N 1
ATOM 2036 C CA . TRP A 1 265 ? 14.953 19.520 -12.513 1.00 74.94 265 TRP A CA 1
ATOM 2037 C C . TRP A 1 265 ? 13.569 19.595 -13.173 1.00 74.94 265 TRP A C 1
ATOM 2039 O O . TRP A 1 265 ? 13.436 20.278 -14.184 1.00 74.94 265 TRP A O 1
ATOM 2049 N N . ASP A 1 266 ? 12.566 18.921 -12.601 1.00 76.88 266 ASP A N 1
ATOM 2050 C CA . ASP A 1 266 ? 11.189 18.798 -13.099 1.00 76.88 266 ASP A CA 1
ATOM 2051 C C . ASP A 1 266 ? 10.240 19.730 -12.318 1.00 76.88 266 ASP A C 1
ATOM 2053 O O . ASP A 1 266 ? 9.568 20.585 -12.900 1.00 76.88 266 ASP A O 1
ATOM 2057 N N . GLY A 1 267 ? 10.274 19.636 -10.985 1.00 79.81 267 GLY A N 1
ATOM 2058 C CA . GLY A 1 267 ? 9.445 20.382 -10.037 1.00 79.81 267 GLY A CA 1
ATOM 2059 C C . GLY A 1 267 ? 8.526 19.504 -9.182 1.00 79.81 267 GLY A C 1
ATOM 2060 O O . GLY A 1 267 ? 8.056 19.969 -8.137 1.00 79.81 267 GLY A O 1
ATOM 2061 N N . HIS A 1 268 ? 8.273 18.257 -9.592 1.00 83.25 268 HIS A N 1
ATOM 2062 C CA . HIS A 1 268 ? 7.347 17.351 -8.917 1.00 83.25 268 HIS A CA 1
ATOM 2063 C C . HIS A 1 268 ? 7.799 16.986 -7.495 1.00 83.25 268 HIS A C 1
ATOM 2065 O O . HIS A 1 268 ? 7.069 17.246 -6.538 1.00 83.25 268 HIS A O 1
ATOM 2071 N N . GLY A 1 269 ? 9.020 16.480 -7.322 1.00 86.62 269 GLY A N 1
ATOM 2072 C CA . GLY A 1 269 ? 9.569 16.071 -6.027 1.00 86.62 269 GLY A CA 1
ATOM 2073 C C . GLY A 1 269 ? 9.667 17.211 -5.014 1.00 86.62 269 GLY A C 1
ATOM 2074 O O . GLY A 1 269 ? 9.371 17.025 -3.833 1.00 86.62 269 GLY A O 1
ATOM 2075 N N . THR A 1 270 ? 9.963 18.428 -5.475 1.00 87.94 270 THR A N 1
ATOM 2076 C CA . THR A 1 270 ? 9.912 19.647 -4.654 1.00 87.94 270 THR A CA 1
ATOM 2077 C C . THR A 1 270 ? 8.493 19.927 -4.163 1.00 87.94 270 THR A C 1
ATOM 2079 O O . THR A 1 270 ? 8.288 20.187 -2.974 1.00 87.94 270 THR A O 1
ATOM 2082 N N . HIS A 1 271 ? 7.500 19.839 -5.053 1.00 85.94 271 HIS A N 1
ATOM 2083 C CA . HIS A 1 271 ? 6.086 20.039 -4.724 1.00 85.94 271 HIS A CA 1
ATOM 2084 C C . HIS A 1 271 ? 5.582 18.991 -3.721 1.00 85.94 271 HIS A C 1
ATOM 2086 O O . HIS A 1 271 ? 4.966 19.344 -2.709 1.00 85.94 271 HIS A O 1
ATOM 2092 N N . VAL A 1 272 ? 5.932 17.723 -3.949 1.00 90.12 272 VAL A N 1
ATOM 2093 C CA . VAL A 1 272 ? 5.660 16.570 -3.078 1.00 90.12 272 VAL A CA 1
ATOM 2094 C C . VAL A 1 272 ? 6.284 16.770 -1.692 1.00 90.12 272 VAL A C 1
ATOM 2096 O O . VAL A 1 272 ? 5.571 16.703 -0.690 1.00 90.12 272 VAL A O 1
ATOM 2099 N N . ALA A 1 273 ? 7.572 17.113 -1.602 1.00 91.69 273 ALA A N 1
ATOM 2100 C CA . ALA A 1 273 ? 8.256 17.391 -0.335 1.00 91.69 273 ALA A CA 1
ATOM 2101 C C . ALA A 1 273 ? 7.619 18.558 0.446 1.00 91.69 273 ALA A C 1
ATOM 2103 O O . ALA A 1 273 ? 7.417 18.471 1.663 1.00 91.69 273 ALA A O 1
ATOM 2104 N N . GLY A 1 274 ? 7.212 19.623 -0.253 1.00 87.38 274 GLY A N 1
ATOM 2105 C CA . GLY A 1 274 ? 6.469 20.730 0.350 1.00 87.38 274 GLY A CA 1
ATOM 2106 C C . GLY A 1 274 ? 5.111 20.306 0.919 1.00 87.38 274 GLY A C 1
ATOM 2107 O O . GLY A 1 274 ? 4.735 20.778 1.994 1.00 87.38 274 GLY A O 1
ATOM 2108 N N . CYS A 1 275 ? 4.424 19.355 0.272 1.00 86.56 275 CYS A N 1
ATOM 2109 C CA . CYS A 1 275 ? 3.161 18.802 0.763 1.00 86.56 275 CYS A CA 1
ATOM 2110 C C . CYS A 1 275 ? 3.353 17.984 2.049 1.00 86.56 275 CYS A C 1
ATOM 2112 O O . CYS A 1 275 ? 2.466 17.985 2.897 1.00 86.56 275 CYS A O 1
ATOM 2114 N N . VAL A 1 276 ? 4.501 17.319 2.227 1.00 90.56 276 VAL A N 1
ATOM 2115 C CA . VAL A 1 276 ? 4.827 16.604 3.473 1.00 90.56 276 VAL A CA 1
ATOM 2116 C C . VAL A 1 276 ? 5.064 17.589 4.624 1.00 90.56 276 VAL A C 1
ATOM 2118 O O . VAL A 1 276 ? 4.416 17.493 5.668 1.00 90.56 276 VAL A O 1
ATOM 2121 N N . LEU A 1 277 ? 6.020 18.513 4.457 1.00 88.38 277 LEU A N 1
ATOM 2122 C CA . LEU A 1 277 ? 6.665 19.204 5.586 1.00 88.38 277 LEU A CA 1
ATOM 2123 C C . LEU A 1 277 ? 7.045 20.677 5.343 1.00 88.38 277 LEU A C 1
ATOM 2125 O O . LEU A 1 277 ? 7.773 21.267 6.148 1.00 88.38 277 LEU A O 1
ATOM 2129 N N . GLY A 1 278 ? 6.560 21.297 4.264 1.00 85.06 278 GLY A N 1
ATOM 2130 C CA . GLY A 1 278 ? 6.832 22.703 3.958 1.00 85.06 278 GLY A CA 1
ATOM 2131 C C . GLY A 1 278 ? 6.241 23.676 4.982 1.00 85.06 278 GLY A C 1
ATOM 2132 O O . GLY A 1 278 ? 5.129 23.489 5.471 1.00 85.06 278 GLY A O 1
ATOM 2133 N N . LYS A 1 279 ? 6.997 24.725 5.312 1.00 82.38 279 LYS A N 1
ATOM 2134 C CA . LYS A 1 279 ? 6.696 25.711 6.355 1.00 82.38 279 LYS A CA 1
ATOM 2135 C C . LYS A 1 279 ? 6.946 27.118 5.812 1.00 82.38 279 LYS A C 1
ATOM 2137 O O . LYS A 1 279 ? 8.086 27.508 5.583 1.00 82.38 279 LYS A O 1
ATOM 2142 N N . TYR A 1 280 ? 5.877 27.886 5.624 1.00 72.19 280 TYR A N 1
ATOM 2143 C CA . TYR A 1 280 ? 5.920 29.188 4.956 1.00 72.19 280 TYR A CA 1
ATOM 2144 C C . TYR A 1 280 ? 5.413 30.287 5.888 1.00 72.19 280 TYR A C 1
ATOM 2146 O O . TYR A 1 280 ? 4.301 30.226 6.408 1.00 72.19 280 TYR A O 1
ATOM 2154 N N . THR A 1 281 ? 6.244 31.308 6.098 1.00 59.25 281 THR A N 1
ATOM 2155 C CA . THR A 1 281 ? 6.016 32.393 7.069 1.00 59.25 281 THR A CA 1
ATOM 2156 C C . THR A 1 281 ? 5.223 33.579 6.511 1.00 59.25 281 THR A C 1
ATOM 2158 O O . THR A 1 281 ? 4.906 34.504 7.257 1.00 59.25 281 THR A O 1
ATOM 2161 N N . ARG A 1 282 ? 4.883 33.576 5.214 1.00 54.47 282 ARG A N 1
ATOM 2162 C CA . ARG A 1 282 ? 4.120 34.652 4.557 1.00 54.47 282 ARG A CA 1
ATOM 2163 C C . ARG A 1 282 ? 2.638 34.596 4.996 1.00 54.47 282 ARG A C 1
ATOM 2165 O O . ARG A 1 282 ? 1.976 33.603 4.703 1.00 54.47 282 ARG A O 1
ATOM 2172 N N . PRO A 1 283 ? 2.099 35.625 5.687 1.00 41.22 283 PRO A N 1
ATOM 2173 C CA . PRO A 1 283 ? 0.856 35.497 6.466 1.00 41.22 283 PRO A CA 1
ATOM 2174 C C . PRO A 1 283 ? -0.451 35.636 5.665 1.00 41.22 283 PRO A C 1
ATOM 2176 O O . PRO A 1 283 ? -1.521 35.316 6.181 1.00 41.22 283 PRO A O 1
ATOM 2179 N N . THR A 1 284 ? -0.401 36.144 4.429 1.00 45.31 284 THR A N 1
ATOM 2180 C CA . THR A 1 284 ? -1.588 36.366 3.584 1.00 45.31 284 THR A CA 1
ATOM 2181 C C . THR A 1 284 ? -1.234 36.341 2.102 1.00 45.31 284 THR A C 1
ATOM 2183 O O . THR A 1 284 ? -0.453 37.179 1.657 1.00 45.31 284 THR A O 1
ATOM 2186 N N . ILE A 1 285 ? -1.898 35.480 1.325 1.00 46.12 285 ILE A N 1
ATOM 2187 C CA . ILE A 1 285 ? -2.043 35.680 -0.127 1.00 46.12 285 ILE A CA 1
ATOM 2188 C C . ILE A 1 285 ? -2.956 36.910 -0.333 1.00 46.12 285 ILE A C 1
ATOM 2190 O O . ILE A 1 285 ? -3.996 36.976 0.330 1.00 46.12 285 ILE A O 1
ATOM 2194 N N . PRO A 1 286 ? -2.634 37.881 -1.211 1.00 39.41 286 PRO A N 1
ATOM 2195 C CA . PRO A 1 286 ? -3.515 39.021 -1.474 1.00 39.41 286 PRO A CA 1
ATOM 2196 C C . PRO A 1 286 ? -4.886 38.588 -2.023 1.00 39.41 286 PRO A C 1
ATOM 2198 O O . PRO A 1 286 ? -4.969 37.886 -3.027 1.00 39.41 286 PRO A O 1
ATOM 2201 N N . ASN A 1 287 ? -5.974 39.048 -1.396 1.00 39.19 287 ASN A N 1
ATOM 2202 C CA . ASN A 1 287 ? -7.365 38.643 -1.684 1.00 39.19 287 ASN A CA 1
ATOM 2203 C C . ASN A 1 287 ? -7.940 39.127 -3.043 1.00 39.19 287 ASN A C 1
ATOM 2205 O O . ASN A 1 287 ? -9.147 39.049 -3.254 1.00 39.19 287 ASN A O 1
ATOM 2209 N N . ALA A 1 288 ? -7.120 39.644 -3.960 1.00 36.62 288 ALA A N 1
ATOM 2210 C CA . ALA A 1 288 ? -7.545 40.530 -5.052 1.00 36.62 288 ALA A CA 1
ATOM 2211 C C . ALA A 1 288 ? -8.507 39.932 -6.112 1.00 36.62 288 ALA A C 1
ATOM 2213 O O . ALA A 1 288 ? -9.021 40.685 -6.931 1.00 36.62 288 ALA A O 1
ATOM 2214 N N . PHE A 1 289 ? -8.763 38.615 -6.120 1.00 38.97 289 PHE A N 1
ATOM 2215 C CA . PHE A 1 289 ? -9.497 37.933 -7.205 1.00 38.97 289 PHE A CA 1
ATOM 2216 C C . PHE A 1 289 ? -10.544 36.884 -6.758 1.00 38.97 289 PHE A C 1
ATOM 2218 O O . PHE A 1 289 ? -10.963 36.058 -7.572 1.00 38.97 289 PHE A O 1
ATOM 2225 N N . LEU A 1 290 ? -10.986 36.897 -5.491 1.00 39.00 290 LEU A N 1
ATOM 2226 C CA . LEU A 1 290 ? -12.046 36.005 -4.976 1.00 39.00 290 LEU A CA 1
ATOM 2227 C C . LEU A 1 290 ? -13.131 36.799 -4.213 1.00 39.00 290 LEU A C 1
ATOM 2229 O O . LEU A 1 290 ? -12.983 37.013 -3.008 1.00 39.00 290 LEU A O 1
ATOM 2233 N N . PRO A 1 291 ? -14.240 37.207 -4.866 1.00 34.78 291 PRO A N 1
ATOM 2234 C CA . PRO A 1 291 ? -15.222 38.125 -4.267 1.00 34.78 291 PRO A CA 1
ATOM 2235 C C . PRO A 1 291 ? -15.985 37.600 -3.033 1.00 34.78 291 PRO A C 1
ATOM 2237 O O . PRO A 1 291 ? -16.494 38.396 -2.247 1.00 34.78 291 PRO A O 1
ATOM 2240 N N . SER A 1 292 ? -16.081 36.274 -2.852 1.00 36.78 292 SER A N 1
ATOM 2241 C CA . SER A 1 292 ? -17.222 35.676 -2.127 1.00 36.78 292 SER A CA 1
ATOM 2242 C C . SER A 1 292 ? -16.894 34.724 -0.963 1.00 36.78 292 SER A C 1
ATOM 2244 O O . SER A 1 292 ? -17.805 34.055 -0.477 1.00 36.78 292 SER A O 1
ATOM 2246 N N . TYR A 1 293 ? -15.645 34.618 -0.472 1.00 38.09 293 TYR A N 1
ATOM 2247 C CA . TYR A 1 293 ? -15.312 33.648 0.597 1.00 38.09 293 TYR A CA 1
ATOM 2248 C C . TYR A 1 293 ? -14.511 34.220 1.782 1.00 38.09 293 TYR A C 1
ATOM 2250 O O . TYR A 1 293 ? -13.305 34.433 1.718 1.00 38.09 293 TYR A O 1
ATOM 2258 N N . LYS A 1 294 ? -15.181 34.403 2.931 1.00 33.47 294 LYS A N 1
ATOM 2259 C CA . LYS A 1 294 ? -14.630 35.037 4.152 1.00 33.47 294 LYS A CA 1
ATOM 2260 C C . LYS A 1 294 ? -13.668 34.162 4.992 1.00 33.47 294 LYS A C 1
ATOM 2262 O O . LYS A 1 294 ? -13.350 34.535 6.122 1.00 33.47 294 LYS A O 1
ATOM 2267 N N . ARG A 1 295 ? -13.188 33.011 4.495 1.00 38.84 295 ARG A N 1
ATOM 2268 C CA . ARG A 1 295 ? -12.243 32.132 5.225 1.00 38.84 295 ARG A CA 1
ATOM 2269 C C . ARG A 1 295 ? -10.826 32.227 4.646 1.00 38.84 295 ARG A C 1
ATOM 2271 O O . ARG A 1 295 ? -10.553 31.755 3.550 1.00 38.84 295 ARG A O 1
ATOM 2278 N N . ARG A 1 296 ? -9.939 32.851 5.426 1.00 42.03 296 ARG A N 1
ATOM 2279 C CA . ARG A 1 296 ? -8.535 33.155 5.099 1.00 42.03 296 ARG A CA 1
ATOM 2280 C C . ARG A 1 296 ? -7.686 31.877 5.114 1.00 42.03 296 ARG A C 1
ATOM 2282 O O . ARG A 1 296 ? -7.725 31.150 6.105 1.00 42.03 296 ARG A O 1
ATOM 2289 N N . CYS A 1 297 ? -6.840 31.657 4.108 1.00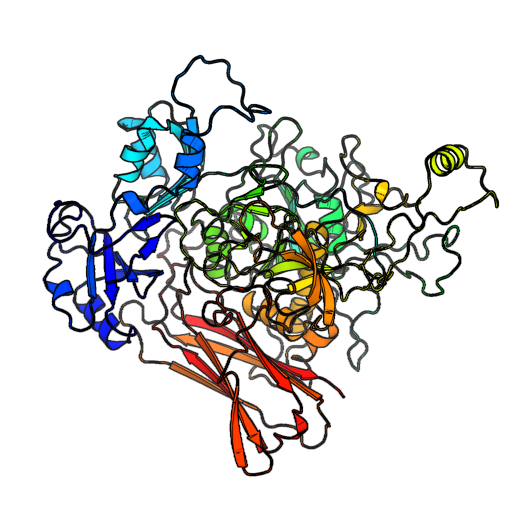 42.62 297 CYS A N 1
ATOM 2290 C CA . CYS A 1 297 ? -5.691 30.758 4.261 1.00 42.62 297 CYS A CA 1
ATOM 2291 C C . CYS A 1 297 ? -4.609 31.505 5.061 1.00 42.62 297 CYS A C 1
ATOM 2293 O O . CYS A 1 297 ? -3.997 32.427 4.530 1.00 42.62 297 CYS A O 1
ATOM 2295 N N . LYS A 1 298 ? -4.440 31.158 6.347 1.00 43.62 298 LYS A N 1
ATOM 2296 C CA . LYS A 1 298 ? -3.534 31.855 7.289 1.00 43.62 298 LYS A CA 1
ATOM 2297 C C . LYS A 1 298 ? -2.048 31.511 7.069 1.00 43.62 298 LYS A C 1
ATOM 2299 O O . LYS A 1 298 ? -1.182 32.315 7.384 1.00 43.62 298 LYS A O 1
ATOM 2304 N N . THR A 1 299 ? -1.769 30.307 6.573 1.00 52.62 299 THR A N 1
ATOM 2305 C CA . THR A 1 299 ? -0.438 29.757 6.258 1.00 52.62 299 THR A CA 1
ATOM 2306 C C . THR A 1 299 ? -0.566 28.772 5.089 1.00 52.62 299 THR A C 1
ATOM 2308 O O . THR A 1 299 ? -1.681 28.381 4.729 1.00 52.62 299 THR A O 1
ATOM 2311 N N . MET A 1 300 ? 0.559 28.373 4.486 1.00 63.34 300 MET A N 1
ATOM 2312 C CA . MET A 1 300 ? 0.613 27.454 3.335 1.00 63.34 300 MET A CA 1
ATOM 2313 C C . MET A 1 300 ? 1.481 26.220 3.626 1.00 63.34 300 MET A C 1
ATOM 2315 O O . MET A 1 300 ? 2.401 25.900 2.885 1.00 63.34 300 MET A O 1
ATOM 2319 N N . ASN A 1 301 ? 1.214 25.553 4.746 1.00 74.12 301 ASN A N 1
ATOM 2320 C CA . ASN A 1 301 ? 2.099 24.525 5.291 1.00 74.12 301 ASN A CA 1
ATOM 2321 C C . ASN A 1 301 ? 1.679 23.093 4.914 1.00 74.12 301 ASN A C 1
ATOM 2323 O O . ASN A 1 301 ? 0.487 22.780 4.912 1.00 74.12 301 ASN A O 1
ATOM 2327 N N . GLY A 1 302 ? 2.661 22.210 4.707 1.00 78.50 302 GLY A N 1
ATOM 2328 C CA . GLY A 1 302 ? 2.470 20.759 4.816 1.00 78.50 302 GLY A CA 1
ATOM 2329 C C . GLY A 1 302 ? 2.272 20.345 6.286 1.00 78.50 302 GLY A C 1
ATOM 2330 O O . GLY A 1 302 ? 2.650 21.110 7.178 1.00 78.50 302 GLY A O 1
ATOM 2331 N N . PRO A 1 303 ? 1.681 19.175 6.596 1.00 83.00 303 PRO A N 1
ATOM 2332 C CA . PRO A 1 303 ? 1.343 18.830 7.979 1.00 83.00 303 PRO A CA 1
ATOM 2333 C C . PRO A 1 303 ? 2.556 18.737 8.917 1.00 83.00 303 PRO A C 1
ATOM 2335 O O . PRO A 1 303 ? 2.507 19.227 10.046 1.00 83.00 303 PRO A O 1
ATOM 2338 N N . ALA A 1 304 ? 3.668 18.169 8.445 1.00 88.31 304 ALA A N 1
ATOM 2339 C CA . ALA A 1 304 ? 4.828 17.855 9.273 1.00 88.31 304 ALA A CA 1
ATOM 2340 C C . ALA A 1 304 ? 5.880 18.986 9.308 1.00 88.31 304 ALA A C 1
ATOM 2342 O O . ALA A 1 304 ? 7.060 18.773 9.040 1.00 88.31 304 ALA A O 1
ATOM 2343 N N . THR A 1 305 ? 5.465 20.217 9.635 1.00 87.94 305 THR A N 1
ATOM 2344 C CA . THR A 1 305 ? 6.334 21.424 9.628 1.00 87.94 305 THR A CA 1
ATOM 2345 C C . THR A 1 305 ? 7.580 21.396 10.531 1.00 87.94 305 THR A C 1
ATOM 2347 O O . THR A 1 305 ? 8.371 22.340 10.495 1.00 87.94 305 THR A O 1
ATOM 2350 N N . GLU A 1 306 ? 7.756 20.369 11.364 1.00 90.81 306 GLU A N 1
ATOM 2351 C CA . GLU A 1 306 ? 8.908 20.197 12.263 1.00 90.81 306 GLU A CA 1
ATOM 2352 C C . GLU A 1 306 ? 9.607 18.830 12.076 1.00 90.81 306 GLU A C 1
ATOM 2354 O O . GLU A 1 306 ? 10.514 18.502 12.839 1.00 90.81 306 GLU A O 1
ATOM 2359 N N . ALA A 1 307 ? 9.234 18.071 11.036 1.00 91.56 307 ALA A N 1
ATOM 2360 C CA . ALA A 1 307 ? 9.971 16.898 10.560 1.00 91.56 307 ALA A CA 1
ATOM 2361 C C . ALA A 1 307 ? 11.156 17.279 9.660 1.00 91.56 307 ALA A C 1
ATOM 2363 O O . ALA A 1 307 ? 11.168 18.354 9.041 1.00 91.56 307 ALA A O 1
ATOM 2364 N N . GLY A 1 308 ? 12.119 16.359 9.559 1.00 92.75 308 GLY A N 1
ATOM 2365 C CA . GLY A 1 308 ? 13.201 16.402 8.574 1.00 92.75 308 GLY A CA 1
ATOM 2366 C C . GLY A 1 308 ? 12.857 15.682 7.264 1.00 92.75 308 GLY A C 1
ATOM 2367 O O . GLY A 1 308 ? 12.014 14.784 7.231 1.00 92.75 308 GLY A O 1
ATOM 2368 N N . LEU A 1 309 ? 13.537 16.068 6.184 1.00 91.88 309 LEU A N 1
ATOM 2369 C CA . LEU A 1 309 ? 13.389 15.503 4.842 1.00 91.88 309 LEU A CA 1
ATOM 2370 C C . LEU A 1 309 ? 14.624 14.686 4.450 1.00 91.88 309 LEU A C 1
ATOM 2372 O O . LEU A 1 309 ? 15.745 15.188 4.531 1.00 91.88 309 LEU A O 1
ATOM 2376 N N . PHE A 1 310 ? 14.418 13.469 3.947 1.00 91.38 310 PHE A N 1
ATOM 2377 C CA . PHE A 1 310 ? 15.439 12.728 3.205 1.00 91.38 310 PHE A CA 1
ATOM 2378 C C . PHE A 1 310 ? 15.023 12.628 1.731 1.00 91.38 310 PHE A C 1
ATOM 2380 O O . PHE A 1 310 ? 14.055 11.949 1.395 1.00 91.38 310 PHE A O 1
ATOM 2387 N N . SER A 1 311 ? 15.724 13.333 0.846 1.00 88.88 311 SER A N 1
ATOM 2388 C CA . SER A 1 311 ? 15.398 13.376 -0.584 1.00 88.88 311 SER A CA 1
ATOM 2389 C C . SER A 1 311 ? 16.102 12.255 -1.342 1.00 88.88 311 SER A C 1
ATOM 2391 O O . SER A 1 311 ? 17.329 12.162 -1.300 1.00 88.88 311 SER A O 1
ATOM 2393 N N . ILE A 1 312 ? 15.350 11.477 -2.118 1.00 87.06 312 ILE A N 1
ATOM 2394 C CA . ILE A 1 312 ? 15.877 10.450 -3.018 1.00 87.06 312 ILE A CA 1
ATOM 2395 C C . ILE A 1 312 ? 15.469 10.801 -4.449 1.00 87.06 312 ILE A C 1
ATOM 2397 O O . ILE A 1 312 ? 14.288 10.757 -4.792 1.00 87.06 312 ILE A O 1
ATOM 2401 N N . ARG A 1 313 ? 16.439 11.156 -5.295 1.00 84.06 313 ARG A N 1
ATOM 2402 C CA . ARG A 1 313 ? 16.190 11.343 -6.728 1.00 84.06 313 ARG A CA 1
ATOM 2403 C C . ARG A 1 313 ? 16.174 9.988 -7.433 1.00 84.06 313 ARG A C 1
ATOM 2405 O O . ARG A 1 313 ? 17.137 9.234 -7.308 1.00 84.06 313 ARG A O 1
ATOM 2412 N N . ILE A 1 314 ? 15.112 9.710 -8.191 1.00 79.00 314 ILE A N 1
ATOM 2413 C CA . ILE A 1 314 ? 14.948 8.465 -8.968 1.00 79.00 314 ILE A CA 1
ATOM 2414 C C . ILE A 1 314 ? 14.781 8.683 -10.484 1.00 79.00 314 ILE A C 1
ATOM 2416 O O . ILE A 1 314 ? 14.927 7.735 -11.248 1.00 79.00 314 ILE A O 1
ATOM 2420 N N . VAL A 1 315 ? 14.532 9.918 -10.945 1.00 71.44 315 VAL A N 1
ATOM 2421 C CA . VAL A 1 315 ? 14.382 10.252 -12.380 1.00 71.44 315 VAL A CA 1
ATOM 2422 C C . VAL A 1 315 ? 15.550 11.096 -12.888 1.00 71.44 315 VAL A C 1
ATOM 2424 O O . VAL A 1 315 ? 15.918 12.101 -12.276 1.00 71.44 315 VAL A O 1
ATOM 2427 N N . GLY A 1 316 ? 16.151 10.675 -14.005 1.00 60.56 316 GLY A N 1
ATOM 2428 C CA . GLY A 1 316 ? 17.311 11.328 -14.615 1.00 60.56 316 GLY A CA 1
ATOM 2429 C C . GLY A 1 316 ? 16.988 12.664 -15.299 1.00 60.56 316 GLY A C 1
ATOM 2430 O O . GLY A 1 316 ? 15.848 13.129 -15.284 1.00 60.56 316 GLY A O 1
ATOM 2431 N N . PRO A 1 317 ? 17.989 13.325 -15.898 1.00 54.78 317 PRO A N 1
ATOM 2432 C CA . PRO A 1 317 ? 17.754 14.378 -16.881 1.00 54.78 317 PRO A CA 1
ATOM 2433 C C . PRO A 1 317 ? 16.980 13.844 -18.098 1.00 54.78 317 PRO A C 1
ATOM 2435 O O . PRO A 1 317 ? 17.203 12.701 -18.494 1.00 54.78 317 PRO A O 1
ATOM 2438 N N . PRO A 1 318 ? 16.166 14.654 -18.792 1.00 48.81 318 PRO A N 1
ATOM 2439 C CA . PRO A 1 318 ? 15.831 14.368 -20.184 1.00 48.81 318 PRO A CA 1
ATOM 2440 C C . PRO A 1 318 ? 17.123 14.345 -21.032 1.00 48.81 318 PRO A C 1
ATOM 2442 O O . PRO A 1 318 ? 17.956 15.236 -20.853 1.00 48.81 318 PRO A O 1
ATOM 2445 N N . PRO A 1 319 ? 17.326 13.381 -21.953 1.00 46.16 319 PRO A N 1
ATOM 2446 C CA . PRO A 1 319 ? 16.411 12.321 -22.385 1.00 46.16 319 PRO A CA 1
ATOM 2447 C C . PRO A 1 319 ? 16.667 10.948 -21.720 1.00 46.16 319 PRO A C 1
ATOM 2449 O O . PRO A 1 319 ? 16.174 9.947 -22.227 1.00 46.16 319 PRO A O 1
ATOM 2452 N N . SER A 1 320 ? 17.432 10.867 -20.623 1.00 46.94 320 SER A N 1
ATOM 2453 C CA . SER A 1 320 ? 18.006 9.637 -20.030 1.00 46.94 320 SER A CA 1
ATOM 2454 C C . SER A 1 320 ? 17.013 8.561 -19.556 1.00 46.94 320 SER A C 1
ATOM 2456 O O . SER A 1 320 ? 17.437 7.528 -19.048 1.00 46.94 320 SER A O 1
ATOM 2458 N N . GLY A 1 321 ? 15.708 8.783 -19.714 1.00 48.91 321 GLY A N 1
ATOM 2459 C CA . GLY A 1 321 ? 14.654 7.874 -19.285 1.00 48.91 321 GLY A CA 1
ATOM 2460 C C . GLY A 1 321 ? 14.372 7.926 -17.781 1.00 48.91 321 GLY A C 1
ATOM 2461 O O . GLY A 1 321 ? 15.218 8.264 -16.950 1.00 48.91 321 GLY A O 1
ATOM 2462 N N . ASN A 1 322 ? 13.145 7.558 -17.424 1.00 51.06 322 ASN A N 1
ATOM 2463 C CA . ASN A 1 322 ? 12.763 7.354 -16.034 1.00 51.06 322 ASN A CA 1
ATOM 2464 C C . ASN A 1 322 ? 13.249 5.961 -15.616 1.00 51.06 322 ASN A C 1
ATOM 2466 O O . ASN A 1 322 ? 12.671 4.950 -16.029 1.00 51.06 322 ASN A O 1
ATOM 2470 N N . LEU A 1 323 ? 14.341 5.906 -14.851 1.00 53.88 323 LEU A N 1
ATOM 2471 C CA . LEU A 1 323 ? 14.913 4.644 -14.392 1.00 53.88 323 LEU A CA 1
ATOM 2472 C C . LEU A 1 323 ? 13.998 3.968 -13.361 1.00 53.88 323 LEU A C 1
ATOM 2474 O O . LEU A 1 323 ? 13.294 4.618 -12.589 1.00 53.88 323 LEU A O 1
ATOM 2478 N N . VAL A 1 324 ? 14.079 2.643 -13.326 1.00 52.94 324 VAL A N 1
ATOM 2479 C CA . VAL A 1 324 ? 13.613 1.798 -12.230 1.00 52.94 324 VAL A CA 1
ATOM 2480 C C . VAL A 1 324 ? 14.777 1.616 -11.243 1.00 52.94 324 VAL A C 1
ATOM 2482 O O . VAL A 1 324 ? 15.617 0.746 -11.485 1.00 52.94 324 VAL A O 1
ATOM 2485 N N . PRO A 1 325 ? 14.891 2.391 -10.145 1.00 58.16 325 PRO A N 1
ATOM 2486 C CA . PRO A 1 325 ? 15.771 2.002 -9.044 1.00 58.16 325 PRO A CA 1
ATOM 2487 C C . PRO A 1 325 ? 15.452 0.571 -8.585 1.00 58.16 325 PRO A C 1
ATOM 2489 O O . PRO A 1 325 ? 14.307 0.107 -8.681 1.00 58.16 325 PRO A O 1
ATOM 2492 N N . ASP A 1 326 ? 16.443 -0.139 -8.045 1.00 65.00 326 ASP A N 1
ATOM 2493 C CA . ASP A 1 326 ? 16.130 -1.286 -7.193 1.00 65.00 326 ASP A CA 1
ATOM 2494 C C . ASP A 1 326 ? 15.284 -0.794 -6.011 1.00 65.00 326 ASP A C 1
ATOM 2496 O O . ASP A 1 326 ? 15.676 0.125 -5.290 1.00 65.00 326 ASP A O 1
ATOM 2500 N N . LEU A 1 327 ? 14.098 -1.383 -5.842 1.00 68.06 327 LEU A N 1
ATOM 2501 C CA . LEU A 1 327 ? 13.141 -0.950 -4.828 1.00 68.06 327 LEU A CA 1
ATOM 2502 C C . LEU A 1 327 ? 13.634 -1.278 -3.419 1.00 68.06 327 LEU A C 1
ATOM 2504 O O . LEU A 1 327 ? 13.341 -0.533 -2.492 1.00 68.06 327 LEU A O 1
ATOM 2508 N N . ALA A 1 328 ? 14.419 -2.341 -3.243 1.00 65.25 328 ALA A N 1
ATOM 2509 C CA . ALA A 1 328 ? 14.991 -2.635 -1.937 1.00 65.25 328 ALA A CA 1
ATOM 2510 C C . ALA A 1 328 ? 16.071 -1.603 -1.571 1.00 65.25 328 ALA A C 1
ATOM 2512 O O . ALA A 1 328 ? 15.988 -0.977 -0.523 1.00 65.25 328 ALA A O 1
ATOM 2513 N N . THR A 1 329 ? 17.009 -1.312 -2.473 1.00 70.75 329 THR A N 1
ATOM 2514 C CA . THR A 1 329 ? 17.990 -0.224 -2.327 1.00 70.75 329 THR A CA 1
ATOM 2515 C C . THR A 1 329 ? 17.307 1.131 -2.117 1.00 70.75 329 THR A C 1
ATOM 2517 O O . THR A 1 329 ? 17.775 1.925 -1.298 1.00 70.75 329 THR A O 1
ATOM 2520 N N . LEU A 1 330 ? 16.180 1.391 -2.788 1.00 80.50 330 LEU A N 1
ATOM 2521 C CA . LEU A 1 330 ? 15.377 2.599 -2.598 1.00 80.50 330 LEU A CA 1
ATOM 2522 C C . LEU A 1 330 ? 14.877 2.743 -1.154 1.00 80.50 330 LEU A C 1
ATOM 2524 O O . LEU A 1 330 ? 15.014 3.821 -0.579 1.00 80.50 330 LEU A O 1
ATOM 2528 N N . PHE A 1 331 ? 14.331 1.673 -0.569 1.00 81.00 331 PHE A N 1
ATOM 2529 C CA . PHE A 1 331 ? 13.768 1.693 0.785 1.00 81.00 331 PHE A CA 1
ATOM 2530 C C . PHE A 1 331 ? 14.831 1.532 1.895 1.00 81.00 331 PHE A C 1
ATOM 2532 O O . PHE A 1 331 ? 14.672 2.127 2.962 1.00 81.00 331 PHE A O 1
ATOM 2539 N N . ASP A 1 332 ? 15.940 0.832 1.630 1.00 72.31 332 ASP A N 1
ATOM 2540 C CA . ASP A 1 332 ? 17.080 0.653 2.546 1.00 72.31 332 ASP A CA 1
ATOM 2541 C C . ASP A 1 332 ? 17.904 1.950 2.718 1.00 72.31 332 ASP A C 1
ATOM 2543 O O . ASP A 1 332 ? 18.277 2.326 3.833 1.00 72.31 332 ASP A O 1
ATOM 2547 N N . THR A 1 333 ? 18.189 2.665 1.620 1.00 70.81 333 THR A N 1
ATOM 2548 C CA . THR A 1 333 ? 19.082 3.847 1.600 1.00 70.81 333 THR A CA 1
ATOM 2549 C C . THR A 1 333 ? 18.715 4.978 2.584 1.00 70.81 333 THR A C 1
ATOM 2551 O O . THR A 1 333 ? 19.630 5.555 3.181 1.00 70.81 333 THR A O 1
ATOM 2554 N N . PRO A 1 334 ? 17.434 5.360 2.784 1.00 71.12 334 PRO A N 1
ATOM 2555 C CA . PRO A 1 334 ? 17.052 6.367 3.777 1.00 71.12 334 PRO A CA 1
ATOM 2556 C C . PRO A 1 334 ? 16.969 5.822 5.212 1.00 71.12 334 PRO A C 1
ATOM 2558 O O . PRO A 1 334 ? 16.738 6.609 6.133 1.00 71.12 334 PRO A O 1
ATOM 2561 N N . TYR A 1 335 ? 17.133 4.509 5.409 1.00 66.94 335 TYR A N 1
ATOM 2562 C CA . TYR A 1 335 ? 16.924 3.812 6.681 1.00 66.94 335 TYR A CA 1
ATOM 2563 C C . TYR A 1 335 ? 18.239 3.432 7.389 1.00 66.94 335 TYR A C 1
ATOM 2565 O O . TYR A 1 335 ? 18.318 3.547 8.611 1.00 66.94 335 TYR A O 1
ATOM 2573 N N . MET A 1 336 ? 19.307 3.100 6.651 1.00 62.31 336 MET A N 1
ATOM 2574 C CA . MET A 1 336 ? 20.653 2.846 7.203 1.00 62.31 336 MET A CA 1
ATOM 2575 C C . MET A 1 336 ? 21.755 3.607 6.449 1.00 62.31 336 MET A C 1
ATOM 2577 O O . MET A 1 336 ? 21.666 3.868 5.249 1.00 62.31 336 MET A O 1
ATOM 2581 N N . LEU A 1 337 ? 22.825 3.970 7.158 1.00 54.22 337 LEU A N 1
ATOM 2582 C CA . LEU A 1 337 ? 24.113 4.339 6.569 1.00 54.22 337 LEU A CA 1
ATOM 2583 C C . LEU A 1 337 ? 24.926 3.081 6.230 1.00 54.22 337 LEU A C 1
ATOM 2585 O O . LEU A 1 337 ? 24.764 2.033 6.851 1.00 54.22 337 LEU A O 1
ATOM 2589 N N . ALA A 1 338 ? 25.858 3.211 5.283 1.00 49.41 338 ALA A N 1
ATOM 2590 C CA . ALA A 1 338 ? 26.787 2.138 4.911 1.00 49.41 338 ALA A CA 1
ATOM 2591 C C . ALA A 1 338 ? 27.795 1.772 6.026 1.00 49.41 338 ALA A C 1
ATOM 2593 O O . ALA A 1 338 ? 28.464 0.750 5.932 1.00 49.41 338 ALA A O 1
ATOM 2594 N N . ASP A 1 339 ? 27.889 2.594 7.075 1.00 52.12 339 ASP A N 1
ATOM 2595 C CA . ASP A 1 339 ? 28.657 2.343 8.303 1.00 52.12 339 ASP A CA 1
ATOM 2596 C C . ASP A 1 339 ? 27.841 1.635 9.410 1.00 52.12 339 ASP A C 1
ATOM 2598 O O . ASP A 1 339 ? 28.365 1.371 10.490 1.00 52.12 339 ASP A O 1
ATOM 2602 N N . GLY A 1 340 ? 26.565 1.314 9.156 1.00 50.91 340 GLY A N 1
ATOM 2603 C CA . GLY A 1 340 ? 25.665 0.680 10.124 1.00 50.91 340 GLY A CA 1
ATOM 2604 C C . GLY A 1 340 ? 24.915 1.650 11.045 1.00 50.91 340 GLY A C 1
ATOM 2605 O O . GLY A 1 340 ? 24.104 1.203 11.856 1.00 50.91 340 GLY A O 1
ATOM 2606 N N . THR A 1 341 ? 25.117 2.966 10.930 1.00 53.88 341 THR A N 1
ATOM 2607 C CA . THR A 1 341 ? 24.359 3.955 11.712 1.00 53.88 341 THR A CA 1
ATOM 2608 C C . THR A 1 341 ? 22.913 4.062 11.198 1.00 53.88 341 THR A C 1
ATOM 2610 O O . THR A 1 341 ? 22.710 4.280 9.998 1.00 53.88 341 THR A O 1
ATOM 2613 N N . PRO A 1 342 ? 21.881 3.984 12.061 1.00 57.22 342 PRO A N 1
ATOM 2614 C CA . PRO A 1 342 ? 20.499 4.183 11.637 1.00 57.22 342 PRO A CA 1
ATOM 2615 C C . PRO A 1 342 ? 20.275 5.580 11.056 1.00 57.22 342 PRO A C 1
ATOM 2617 O O . PRO A 1 342 ? 20.499 6.593 11.723 1.00 57.22 342 PRO A O 1
ATOM 2620 N N . ARG A 1 343 ? 19.773 5.648 9.820 1.00 55.91 343 ARG A N 1
ATOM 2621 C CA . ARG A 1 343 ? 19.192 6.882 9.292 1.00 55.91 343 ARG A CA 1
ATOM 2622 C C . ARG A 1 343 ? 17.751 7.013 9.785 1.00 55.91 343 ARG A C 1
ATOM 2624 O O . ARG A 1 343 ? 17.049 6.045 10.071 1.00 55.91 343 ARG A O 1
ATOM 2631 N N . LEU A 1 344 ? 17.328 8.263 9.918 1.00 68.75 344 LEU A N 1
ATOM 2632 C CA . LEU A 1 344 ? 16.160 8.653 10.708 1.00 68.75 344 LEU A CA 1
ATOM 2633 C C . LEU A 1 344 ? 14.806 8.383 10.028 1.00 68.75 344 LEU A C 1
ATOM 2635 O O . LEU A 1 344 ? 13.769 8.580 10.661 1.00 68.75 344 LEU A O 1
ATOM 2639 N N . ALA A 1 345 ? 14.776 8.010 8.743 1.00 87.31 345 ALA A N 1
ATOM 2640 C CA . ALA A 1 345 ? 13.517 7.926 8.013 1.00 87.31 345 ALA A CA 1
ATOM 2641 C C . ALA A 1 345 ? 12.669 6.744 8.494 1.00 87.31 345 ALA A C 1
ATOM 2643 O O . ALA A 1 345 ? 13.159 5.622 8.627 1.00 87.31 345 ALA A O 1
ATOM 2644 N N . ARG A 1 346 ? 11.383 7.000 8.750 1.00 90.62 346 ARG A N 1
ATOM 2645 C CA . ARG A 1 346 ? 10.401 5.977 9.169 1.00 90.62 346 ARG A CA 1
ATOM 2646 C C . ARG A 1 346 ? 9.062 6.064 8.437 1.00 90.62 346 ARG A C 1
ATOM 2648 O O . ARG A 1 346 ? 8.217 5.182 8.565 1.00 90.62 346 ARG A O 1
ATOM 2655 N N . VAL A 1 347 ? 8.888 7.099 7.623 1.00 95.25 347 VAL A N 1
ATOM 2656 C CA . VAL A 1 347 ? 7.817 7.215 6.632 1.00 95.25 347 VAL A CA 1
ATOM 2657 C C . VAL A 1 347 ? 8.483 7.438 5.280 1.00 95.25 347 VAL A C 1
ATOM 2659 O O . VAL A 1 347 ? 9.379 8.275 5.181 1.00 95.25 347 VAL A O 1
ATOM 2662 N N . HIS A 1 348 ? 8.060 6.713 4.249 1.00 96.00 348 HIS A N 1
ATOM 2663 C CA . HIS A 1 348 ? 8.633 6.800 2.907 1.00 96.00 348 HIS A CA 1
ATOM 2664 C C . HIS A 1 348 ? 7.541 7.101 1.883 1.00 96.00 348 HIS A C 1
ATOM 2666 O O . HIS A 1 348 ? 6.661 6.275 1.651 1.00 96.00 348 HIS A O 1
ATOM 2672 N N . ASN A 1 349 ? 7.579 8.285 1.276 1.00 96.00 349 ASN A N 1
ATOM 2673 C CA . ASN A 1 349 ? 6.631 8.706 0.253 1.00 96.00 349 ASN A CA 1
ATOM 2674 C C . ASN A 1 349 ? 7.094 8.301 -1.153 1.00 96.00 349 ASN A C 1
ATOM 2676 O O . ASN A 1 349 ? 8.267 8.460 -1.493 1.00 96.00 349 ASN A O 1
ATOM 2680 N N . ASN A 1 350 ? 6.151 7.814 -1.961 1.00 92.69 350 ASN A N 1
ATOM 2681 C CA . ASN A 1 350 ? 6.361 7.405 -3.347 1.00 92.69 350 ASN A CA 1
ATOM 2682 C C . ASN A 1 350 ? 5.191 7.908 -4.208 1.00 92.69 350 ASN A C 1
ATOM 2684 O O . ASN A 1 350 ? 4.078 7.370 -4.167 1.00 92.69 350 ASN A O 1
ATOM 2688 N N . SER A 1 351 ? 5.429 8.974 -4.966 1.00 90.00 351 SER A N 1
ATOM 2689 C CA . SER A 1 351 ? 4.389 9.720 -5.689 1.00 90.00 351 SER A CA 1
ATOM 2690 C C . SER A 1 351 ? 4.409 9.443 -7.203 1.00 90.00 351 SER A C 1
ATOM 2692 O O . SER A 1 351 ? 4.189 10.320 -8.039 1.00 90.00 351 SER A O 1
ATOM 2694 N N . TRP A 1 352 ? 4.658 8.181 -7.545 1.00 82.69 352 TRP A N 1
ATOM 2695 C CA . TRP A 1 352 ? 4.876 7.649 -8.891 1.00 82.69 352 TRP A CA 1
ATOM 2696 C C . TRP A 1 352 ? 4.304 6.226 -9.014 1.00 82.69 352 TRP A C 1
ATOM 2698 O O . TRP A 1 352 ? 3.818 5.647 -8.037 1.00 82.69 352 TRP A O 1
ATOM 2708 N N . GLY A 1 353 ? 4.343 5.678 -10.225 1.00 74.81 353 GLY A N 1
ATOM 2709 C CA . GLY A 1 353 ? 3.971 4.305 -10.573 1.00 74.81 353 GLY A CA 1
ATOM 2710 C C . GLY A 1 353 ? 4.408 4.003 -12.003 1.00 74.81 353 GLY A C 1
ATOM 2711 O O . GLY A 1 353 ? 5.366 4.602 -12.473 1.00 74.81 353 GLY A O 1
ATOM 2712 N N . SER A 1 354 ? 3.733 3.094 -12.696 1.00 63.16 354 SER A N 1
ATOM 2713 C CA . SER A 1 354 ? 4.019 2.740 -14.091 1.00 63.16 354 SER A CA 1
ATOM 2714 C C . SER A 1 354 ? 3.114 3.440 -15.100 1.00 63.16 354 SER A C 1
ATOM 2716 O O . SER A 1 354 ? 1.992 3.840 -14.778 1.00 63.16 354 SER A O 1
ATOM 2718 N N . SER A 1 355 ? 3.587 3.508 -16.346 1.00 52.16 355 SER A N 1
ATOM 2719 C CA . SER A 1 355 ? 2.781 3.940 -17.484 1.00 52.16 355 SER A CA 1
ATOM 2720 C C . SER A 1 355 ? 1.684 2.925 -17.841 1.00 52.16 355 SER A C 1
ATOM 2722 O O . SER A 1 355 ? 1.863 1.704 -17.782 1.00 52.16 355 SER A O 1
ATOM 2724 N N . SER A 1 356 ? 0.523 3.434 -18.255 1.00 50.56 356 SER A N 1
ATOM 2725 C CA . SER A 1 356 ? -0.550 2.623 -18.840 1.00 50.56 356 SER A CA 1
ATOM 2726 C C . SER A 1 356 ? -0.274 2.368 -20.323 1.00 50.56 356 SER A C 1
ATOM 2728 O O . SER A 1 356 ? -0.029 3.318 -21.063 1.00 50.56 356 SER A O 1
ATOM 2730 N N . VAL A 1 357 ? -0.401 1.118 -20.778 1.00 49.97 357 VAL A N 1
ATOM 2731 C CA . VAL A 1 357 ? 0.023 0.675 -22.126 1.00 49.97 357 VAL A CA 1
ATOM 2732 C C . VAL A 1 357 ? -0.754 1.339 -23.284 1.00 49.97 357 VAL A C 1
ATOM 2734 O O . VAL A 1 357 ? -0.302 1.310 -24.423 1.00 49.97 357 VAL A O 1
ATOM 2737 N N . ALA A 1 358 ? -1.877 2.011 -23.007 1.00 52.06 358 ALA A N 1
ATOM 2738 C CA . ALA A 1 358 ? -2.452 3.019 -23.899 1.00 52.06 358 ALA A CA 1
ATOM 2739 C C . ALA A 1 358 ? -3.037 4.193 -23.095 1.00 52.06 358 ALA A C 1
ATOM 2741 O O . ALA A 1 358 ? -3.398 4.050 -21.927 1.00 52.06 358 ALA A O 1
ATOM 2742 N N . SER A 1 359 ? -3.204 5.360 -23.725 1.00 55.09 359 SER A N 1
ATOM 2743 C CA . SER A 1 359 ? -3.722 6.575 -23.066 1.00 55.09 359 SER A CA 1
ATOM 2744 C C . SER A 1 359 ? -5.158 6.446 -22.527 1.00 55.09 359 SER A C 1
ATOM 2746 O O . SER A 1 359 ? -5.555 7.208 -21.643 1.00 55.09 359 SER A O 1
ATOM 2748 N N . SER A 1 360 ? -5.927 5.472 -23.023 1.00 60.25 360 SER A N 1
ATOM 2749 C CA . SER A 1 360 ? -7.327 5.204 -22.670 1.00 60.25 360 SER A CA 1
ATOM 2750 C C . SER A 1 360 ? -7.565 3.889 -21.911 1.00 60.25 360 SER A C 1
ATOM 2752 O O . SER A 1 360 ? -8.669 3.712 -21.385 1.00 60.25 360 SER A O 1
ATOM 2754 N N . ILE A 1 361 ? -6.571 2.989 -21.842 1.00 60.75 361 ILE A N 1
ATOM 2755 C CA . ILE A 1 361 ? -6.718 1.611 -21.341 1.00 60.75 361 ILE A CA 1
ATOM 2756 C C . ILE A 1 361 ? -5.670 1.285 -20.270 1.00 60.75 361 ILE A C 1
ATOM 2758 O O . ILE A 1 361 ? -4.472 1.508 -20.447 1.00 60.75 361 ILE A O 1
ATOM 2762 N N . VAL A 1 362 ? -6.135 0.685 -19.176 1.00 64.81 362 VAL A N 1
ATOM 2763 C CA . VAL A 1 362 ? -5.321 0.049 -18.135 1.00 64.81 362 VAL A CA 1
ATOM 2764 C C . VAL A 1 362 ? -5.334 -1.460 -18.351 1.00 64.81 362 VAL A C 1
ATOM 2766 O O . VAL A 1 362 ? -6.406 -2.061 -18.384 1.00 64.81 362 VAL A O 1
ATOM 2769 N N . LEU A 1 363 ? -4.159 -2.086 -18.438 1.00 67.06 363 LEU A N 1
ATOM 2770 C CA . LEU A 1 363 ? -4.059 -3.538 -18.287 1.00 67.06 363 LEU A CA 1
ATOM 2771 C C . LEU A 1 363 ? -4.161 -3.887 -16.800 1.00 67.06 363 LEU A C 1
ATOM 2773 O O . LEU A 1 363 ? -3.419 -3.331 -15.986 1.00 67.06 363 LEU A O 1
ATOM 2777 N N . VAL A 1 364 ? -5.065 -4.799 -16.451 1.00 69.06 364 VAL A N 1
ATOM 2778 C CA . VAL A 1 364 ? -5.163 -5.347 -15.091 1.00 69.06 364 VAL A CA 1
ATOM 2779 C C . VAL A 1 364 ? -3.951 -6.245 -14.833 1.00 69.06 364 VAL A C 1
ATOM 2781 O O . VAL A 1 364 ? -3.664 -7.128 -15.638 1.00 69.06 364 VAL A O 1
ATOM 2784 N N . GLN A 1 365 ? -3.230 -6.025 -13.730 1.00 69.62 365 GLN A N 1
ATOM 2785 C CA . GLN A 1 365 ? -2.030 -6.796 -13.379 1.00 69.62 365 GLN A CA 1
ATOM 2786 C C . GLN A 1 365 ? -2.143 -7.390 -11.978 1.00 69.62 365 GLN A C 1
ATOM 2788 O O . GLN A 1 365 ? -2.488 -6.675 -11.040 1.00 69.62 365 GLN A O 1
ATOM 2793 N N . ALA A 1 366 ? -1.821 -8.677 -11.8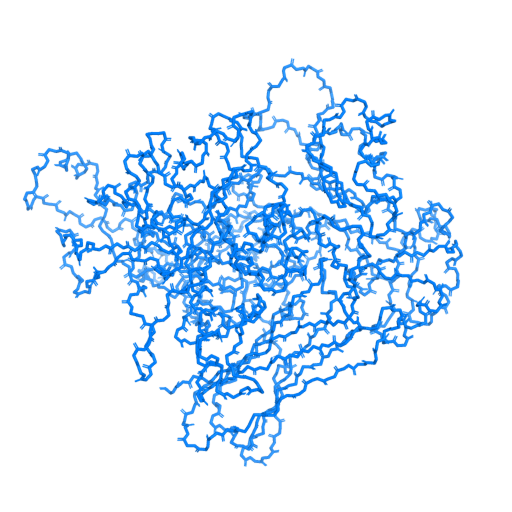44 1.00 72.31 366 ALA A N 1
ATOM 2794 C CA . ALA A 1 366 ? -1.714 -9.353 -10.555 1.00 72.31 366 ALA A CA 1
ATOM 2795 C C . ALA A 1 366 ? -0.473 -8.889 -9.765 1.00 72.31 366 ALA A C 1
ATOM 2797 O O . ALA A 1 366 ? 0.404 -8.196 -10.288 1.00 72.31 366 ALA A O 1
ATOM 2798 N N . TYR A 1 367 ? -0.400 -9.275 -8.492 1.00 79.75 367 TYR A N 1
ATOM 2799 C CA . TYR A 1 367 ? 0.748 -9.039 -7.616 1.00 79.75 367 TYR A CA 1
ATOM 2800 C C . TYR A 1 367 ? 2.067 -9.581 -8.210 1.00 79.75 367 TYR A C 1
ATOM 2802 O O . TYR A 1 367 ? 2.288 -10.790 -8.249 1.00 79.75 367 TYR A O 1
ATOM 2810 N N . GLY A 1 368 ? 2.954 -8.674 -8.635 1.00 76.06 368 GLY A N 1
ATOM 2811 C CA . GLY A 1 368 ? 4.295 -8.993 -9.143 1.00 76.06 368 GLY A CA 1
ATOM 2812 C C . GLY A 1 368 ? 5.354 -9.076 -8.038 1.00 76.06 368 GLY A C 1
ATOM 2813 O O . GLY A 1 368 ? 5.406 -8.230 -7.138 1.00 76.06 368 GLY A O 1
ATOM 2814 N N . ASP A 1 369 ? 6.229 -10.079 -8.124 1.00 72.38 369 ASP A N 1
ATOM 2815 C CA . ASP A 1 369 ? 7.269 -10.368 -7.122 1.00 72.38 369 ASP A CA 1
ATOM 2816 C C . ASP A 1 369 ? 8.357 -9.281 -7.048 1.00 72.38 369 ASP A C 1
ATOM 2818 O O . ASP A 1 369 ? 8.847 -8.944 -5.969 1.00 72.38 369 ASP A O 1
ATOM 2822 N N . ASN A 1 370 ? 8.704 -8.716 -8.203 1.00 69.44 370 ASN A N 1
ATOM 2823 C CA . ASN A 1 370 ? 9.709 -7.670 -8.405 1.00 69.44 370 ASN A CA 1
ATOM 2824 C C . ASN A 1 370 ? 9.225 -6.255 -8.029 1.00 69.44 370 ASN A C 1
ATOM 2826 O O . ASN A 1 370 ? 10.047 -5.342 -7.960 1.00 69.44 370 ASN A O 1
ATOM 2830 N N . ASP A 1 371 ? 7.917 -6.071 -7.817 1.00 76.94 371 ASP A N 1
ATOM 2831 C CA . ASP A 1 371 ? 7.288 -4.768 -7.572 1.00 76.94 371 ASP A CA 1
ATOM 2832 C C . ASP A 1 371 ? 6.570 -4.743 -6.215 1.00 76.94 371 ASP A C 1
ATOM 2834 O O . ASP A 1 371 ? 7.068 -4.171 -5.243 1.00 76.94 371 ASP A O 1
ATOM 2838 N N . ALA A 1 372 ? 5.408 -5.397 -6.116 1.00 84.25 372 ALA A N 1
ATOM 2839 C CA . ALA A 1 372 ? 4.630 -5.476 -4.878 1.00 84.25 372 ALA A CA 1
ATOM 2840 C C . ALA A 1 372 ? 5.349 -6.318 -3.815 1.00 84.25 372 ALA A C 1
ATOM 2842 O O . ALA A 1 372 ? 5.377 -5.944 -2.640 1.00 84.25 372 ALA A O 1
ATOM 2843 N N . GLY A 1 373 ? 5.994 -7.408 -4.248 1.00 83.12 373 GLY A N 1
ATOM 2844 C CA . GLY A 1 373 ? 6.797 -8.277 -3.391 1.00 83.12 373 GLY A CA 1
ATOM 2845 C C . GLY A 1 373 ? 7.973 -7.561 -2.722 1.00 83.12 373 GLY A C 1
ATOM 2846 O O . GLY A 1 373 ? 8.250 -7.828 -1.553 1.00 83.12 373 GLY A O 1
ATOM 2847 N N . LEU A 1 374 ? 8.628 -6.610 -3.401 1.00 80.38 374 LEU A N 1
ATOM 2848 C CA . LEU A 1 374 ? 9.727 -5.828 -2.814 1.00 80.38 374 LEU A CA 1
ATOM 2849 C C . LEU A 1 374 ? 9.234 -4.772 -1.813 1.00 80.38 374 LEU A C 1
ATOM 2851 O O . LEU A 1 374 ? 9.844 -4.615 -0.755 1.00 80.38 374 LEU A O 1
ATOM 2855 N N . VAL A 1 375 ? 8.114 -4.095 -2.096 1.00 86.81 375 VAL A N 1
ATOM 2856 C CA . VAL A 1 375 ? 7.487 -3.146 -1.153 1.00 86.81 375 VAL A CA 1
ATOM 2857 C C . VAL A 1 375 ? 7.034 -3.862 0.122 1.00 86.81 375 VAL A C 1
ATOM 2859 O O . VAL A 1 375 ? 7.307 -3.383 1.225 1.00 86.81 375 VAL A O 1
ATOM 2862 N N . ASP A 1 376 ? 6.387 -5.026 -0.008 1.00 89.06 376 ASP A N 1
ATOM 2863 C CA . ASP A 1 376 ? 6.008 -5.826 1.157 1.00 89.06 376 ASP A CA 1
ATOM 2864 C C . ASP A 1 376 ? 7.245 -6.320 1.917 1.00 89.06 376 ASP A C 1
ATOM 2866 O O . ASP A 1 376 ? 7.267 -6.188 3.140 1.00 89.06 376 ASP A O 1
ATOM 2870 N N . ARG A 1 377 ? 8.297 -6.791 1.222 1.00 83.44 377 ARG A N 1
ATOM 2871 C CA . ARG A 1 377 ? 9.533 -7.302 1.850 1.00 83.44 377 ARG A CA 1
ATOM 2872 C C . ARG A 1 377 ? 10.266 -6.232 2.652 1.00 83.44 377 ARG A C 1
ATOM 2874 O O . ARG A 1 377 ? 10.687 -6.514 3.770 1.00 83.44 377 ARG A O 1
ATOM 2881 N N . ALA A 1 378 ? 10.384 -5.015 2.124 1.00 82.19 378 ALA A N 1
ATOM 2882 C CA . ALA A 1 378 ? 11.023 -3.906 2.831 1.00 82.19 378 ALA A CA 1
ATOM 2883 C C . ALA A 1 378 ? 10.304 -3.579 4.153 1.00 82.19 378 ALA A C 1
ATOM 2885 O O . ALA A 1 378 ? 10.952 -3.418 5.186 1.00 82.19 378 ALA A O 1
ATOM 2886 N N . MET A 1 379 ? 8.965 -3.562 4.152 1.00 87.00 379 MET A N 1
ATOM 2887 C CA . MET A 1 379 ? 8.182 -3.362 5.379 1.00 87.00 379 MET A CA 1
ATOM 2888 C C . MET A 1 379 ? 8.217 -4.581 6.312 1.00 87.00 379 MET A C 1
ATOM 2890 O O . MET A 1 379 ? 8.232 -4.402 7.528 1.00 87.00 379 MET A O 1
ATOM 2894 N N . SER A 1 380 ? 8.246 -5.811 5.780 1.00 80.44 380 SER A N 1
ATOM 2895 C CA . SER A 1 380 ? 8.420 -7.029 6.585 1.00 80.44 380 SER A CA 1
ATOM 2896 C C . SER A 1 380 ? 9.750 -7.011 7.332 1.00 80.44 380 SER A C 1
ATOM 2898 O O . SER A 1 380 ? 9.755 -7.254 8.535 1.00 80.44 380 SER A O 1
ATOM 2900 N N . ASN A 1 381 ? 10.858 -6.673 6.669 1.00 76.94 381 ASN A N 1
ATOM 2901 C CA . ASN A 1 381 ? 12.157 -6.509 7.323 1.00 76.94 381 ASN A CA 1
ATOM 2902 C C . ASN A 1 381 ? 12.051 -5.442 8.432 1.00 76.94 381 ASN A C 1
ATOM 2904 O O . ASN A 1 381 ? 12.168 -5.746 9.628 1.00 76.94 381 ASN A O 1
ATOM 2908 N N . GLU A 1 382 ? 11.705 -4.213 8.040 1.00 79.50 382 GLU A N 1
ATOM 2909 C CA . GLU A 1 382 ? 11.734 -3.040 8.910 1.00 79.50 382 GLU A CA 1
ATOM 2910 C C . GLU A 1 382 ? 10.349 -2.674 9.444 1.00 79.50 382 GLU A C 1
ATOM 2912 O O . GLU A 1 382 ? 9.636 -1.831 8.904 1.00 79.50 382 GLU A O 1
ATOM 2917 N N . ALA A 1 383 ? 9.981 -3.285 10.573 1.00 80.31 383 ALA A N 1
ATOM 2918 C CA . ALA A 1 383 ? 8.647 -3.168 11.163 1.00 80.31 383 ALA A CA 1
ATOM 2919 C C . ALA A 1 383 ? 8.217 -1.727 11.514 1.00 80.31 383 ALA A C 1
ATOM 2921 O O . ALA A 1 383 ? 7.018 -1.464 11.612 1.00 80.31 383 ALA A O 1
ATOM 2922 N N . GLU A 1 384 ? 9.152 -0.789 11.704 1.00 86.38 384 GLU A N 1
ATOM 2923 C CA . GLU A 1 384 ? 8.860 0.637 11.928 1.00 86.38 384 GLU A CA 1
ATOM 2924 C C . GLU A 1 384 ? 8.563 1.429 10.642 1.00 86.38 384 GLU A C 1
ATOM 2926 O O . GLU A 1 384 ? 7.974 2.511 10.716 1.00 86.38 384 GLU A O 1
ATOM 2931 N N . LEU A 1 385 ? 8.978 0.925 9.476 1.00 89.50 385 LEU A N 1
ATOM 2932 C CA . LEU A 1 385 ? 8.869 1.621 8.199 1.00 89.50 385 LEU A CA 1
ATOM 2933 C C . LEU A 1 385 ? 7.416 1.637 7.713 1.00 89.50 385 LEU A C 1
ATOM 2935 O O . LEU A 1 385 ? 6.793 0.592 7.547 1.00 89.50 385 LEU A O 1
ATOM 2939 N N . LEU A 1 386 ? 6.890 2.826 7.410 1.00 95.19 386 LEU A N 1
ATOM 2940 C CA . LEU A 1 386 ? 5.638 2.987 6.671 1.00 95.19 386 LEU A CA 1
ATOM 2941 C C . LEU A 1 386 ? 5.907 3.488 5.249 1.00 95.19 386 LEU A C 1
ATOM 2943 O O . LEU A 1 386 ? 6.186 4.671 5.043 1.00 95.19 386 LEU A O 1
ATOM 2947 N N . ILE A 1 387 ? 5.753 2.606 4.261 1.00 95.75 387 ILE A N 1
ATOM 2948 C CA . ILE A 1 387 ? 5.757 2.993 2.847 1.00 95.75 387 ILE A CA 1
ATOM 2949 C C . ILE A 1 387 ? 4.364 3.522 2.477 1.00 95.75 387 ILE A C 1
ATOM 2951 O O . ILE A 1 387 ? 3.359 2.816 2.578 1.00 95.75 387 ILE A O 1
ATOM 2955 N N . VAL A 1 388 ? 4.309 4.782 2.045 1.00 97.25 388 VAL A N 1
ATOM 2956 C CA . VAL A 1 388 ? 3.106 5.476 1.571 1.00 97.25 388 VAL A CA 1
ATOM 2957 C C . VAL A 1 388 ? 3.239 5.685 0.067 1.00 97.25 388 VAL A C 1
ATOM 2959 O O . VAL A 1 388 ? 4.248 6.225 -0.392 1.00 97.25 388 VAL A O 1
ATOM 2962 N N . MET A 1 389 ? 2.234 5.280 -0.711 1.00 94.69 389 MET A N 1
ATOM 2963 C CA . MET A 1 389 ? 2.267 5.408 -2.172 1.00 94.69 389 MET A CA 1
ATOM 2964 C C . MET A 1 389 ? 0.994 6.046 -2.725 1.00 94.69 389 MET A C 1
ATOM 2966 O O . MET A 1 389 ? -0.098 5.885 -2.184 1.00 94.69 389 MET A O 1
ATOM 2970 N N . SER A 1 390 ? 1.126 6.763 -3.835 1.00 92.88 390 SER A N 1
ATOM 2971 C CA . SER A 1 390 ? -0.019 7.270 -4.600 1.00 92.88 390 SER A CA 1
ATOM 2972 C C . SER A 1 390 ? -0.754 6.140 -5.347 1.00 92.88 390 SER A C 1
ATOM 2974 O O . SER A 1 390 ? -0.110 5.238 -5.879 1.00 92.88 390 SER A O 1
ATOM 2976 N N . SER A 1 391 ? -2.094 6.159 -5.408 1.00 91.31 391 SER A N 1
ATOM 2977 C CA . SER A 1 391 ? -2.857 5.073 -6.060 1.00 91.31 391 SER A CA 1
ATOM 2978 C C . SER A 1 391 ? -2.766 5.063 -7.592 1.00 91.31 391 SER A C 1
ATOM 2980 O O . SER A 1 391 ? -2.930 4.009 -8.206 1.00 91.31 391 SER A O 1
ATOM 2982 N N . GLY A 1 392 ? -2.495 6.207 -8.220 1.00 85.00 392 GLY A N 1
ATOM 2983 C CA . GLY A 1 392 ? -2.508 6.376 -9.674 1.00 85.00 392 GLY A CA 1
ATOM 2984 C C . GLY A 1 392 ? -3.635 7.280 -10.159 1.00 85.00 392 GLY A C 1
ATOM 2985 O O . GLY A 1 392 ? -4.637 7.487 -9.466 1.00 85.00 392 GLY A O 1
ATOM 2986 N N . ASN A 1 393 ? -3.460 7.804 -11.374 1.00 80.81 393 ASN A N 1
ATOM 2987 C CA . ASN A 1 393 ? -4.390 8.737 -12.016 1.00 80.81 393 ASN A CA 1
ATOM 2988 C C . ASN A 1 393 ? -5.228 8.075 -13.130 1.00 80.81 393 ASN A C 1
ATOM 2990 O O . ASN A 1 393 ? -5.741 8.744 -14.029 1.00 80.81 393 ASN A O 1
ATOM 2994 N N . ASP A 1 394 ? -5.374 6.753 -13.077 1.00 77.31 394 ASP A N 1
ATOM 2995 C CA . ASP A 1 394 ? -5.996 5.940 -14.122 1.00 77.31 394 ASP A CA 1
ATOM 2996 C C . ASP A 1 394 ? -7.505 5.740 -13.918 1.00 77.31 394 ASP A C 1
ATOM 2998 O O . ASP A 1 394 ? -8.167 5.064 -14.701 1.00 77.31 394 ASP A O 1
ATOM 3002 N N . GLY A 1 395 ? -8.070 6.375 -12.889 1.00 75.19 395 GLY A N 1
ATOM 3003 C CA . GLY A 1 395 ? -9.429 6.183 -12.390 1.00 75.19 395 GLY A CA 1
ATOM 3004 C C . GLY A 1 395 ? -10.570 6.351 -13.394 1.00 75.19 395 GLY A C 1
ATOM 3005 O O . GLY A 1 395 ? -11.673 5.861 -13.141 1.00 75.19 395 GLY A O 1
ATOM 3006 N N . SER A 1 396 ? -10.320 7.040 -14.508 1.00 70.94 396 SER A N 1
ATOM 3007 C CA . SER A 1 396 ? -11.285 7.318 -15.577 1.00 70.94 396 SER A CA 1
ATOM 3008 C C . SER A 1 396 ? -10.956 6.615 -16.906 1.00 70.94 396 SER A C 1
ATOM 3010 O O . SER A 1 396 ? -11.693 6.785 -17.884 1.00 70.94 396 SER A O 1
ATOM 3012 N N . LYS A 1 397 ? -9.869 5.834 -16.964 1.00 72.00 397 LYS A N 1
ATOM 3013 C CA . LYS A 1 397 ? -9.527 4.952 -18.090 1.00 72.00 397 LYS A CA 1
ATOM 3014 C C . LYS A 1 397 ? -10.357 3.665 -18.010 1.00 72.00 397 LYS A C 1
ATOM 3016 O O . LYS A 1 397 ? -10.727 3.235 -16.914 1.00 72.00 397 LYS A O 1
ATOM 3021 N N . LYS A 1 398 ? -10.635 3.049 -19.164 1.00 69.56 398 LYS A N 1
ATOM 3022 C CA . LYS A 1 398 ? -11.219 1.699 -19.204 1.00 69.56 398 LYS A CA 1
ATOM 3023 C C . LYS A 1 398 ? -10.158 0.695 -18.751 1.00 69.56 398 LYS A C 1
ATOM 3025 O O . LYS A 1 398 ? -8.967 0.911 -18.968 1.00 69.56 398 LYS A O 1
ATOM 3030 N N . THR A 1 399 ? -10.579 -0.391 -18.127 1.00 66.12 399 THR A N 1
ATOM 3031 C CA . THR A 1 399 ? -9.716 -1.552 -17.883 1.00 66.12 399 THR A CA 1
ATOM 3032 C C . THR A 1 399 ? -9.901 -2.558 -19.010 1.00 66.12 399 THR A C 1
ATOM 3034 O O . THR A 1 399 ? -10.994 -2.686 -19.557 1.00 66.12 399 THR A O 1
ATOM 3037 N N . GLN A 1 400 ? -8.826 -3.246 -19.380 1.00 60.56 400 GLN A N 1
ATOM 3038 C CA . GLN A 1 400 ? -8.871 -4.401 -20.265 1.00 60.56 400 GLN A CA 1
ATOM 3039 C C . GLN A 1 400 ? -8.459 -5.627 -19.454 1.00 60.56 400 GLN A C 1
ATOM 3041 O O . GLN A 1 400 ? -7.356 -5.675 -18.899 1.00 60.56 400 GLN A O 1
ATOM 3046 N N . SER A 1 401 ? -9.347 -6.618 -19.391 1.00 51.88 401 SER A N 1
ATOM 3047 C CA . SER A 1 401 ? -8.988 -7.954 -18.936 1.00 51.88 401 SER A CA 1
ATOM 3048 C C . SER A 1 401 ? -8.005 -8.575 -19.928 1.00 51.88 401 SER A C 1
ATOM 3050 O O . SER A 1 401 ? -8.202 -8.533 -21.146 1.00 51.88 401 SER A O 1
ATOM 3052 N N . VAL A 1 402 ? -6.934 -9.172 -19.407 1.00 47.44 402 VAL A N 1
ATOM 3053 C CA . VAL A 1 402 ? -6.152 -10.144 -20.178 1.00 47.44 402 VAL A CA 1
ATOM 3054 C C . VAL A 1 402 ? -7.113 -11.289 -20.503 1.00 47.44 402 VAL A C 1
ATOM 3056 O O . VAL A 1 402 ? -7.792 -11.773 -19.603 1.00 47.44 402 VAL A O 1
ATOM 3059 N N . ALA A 1 403 ? -7.226 -11.698 -21.769 1.00 33.38 403 ALA A N 1
ATOM 3060 C CA . ALA A 1 403 ? -8.403 -12.429 -22.268 1.00 33.38 403 ALA A CA 1
ATOM 3061 C C . ALA A 1 403 ? -8.713 -13.782 -21.581 1.00 33.38 403 ALA A C 1
ATOM 3063 O O . ALA A 1 403 ? -9.810 -14.309 -21.749 1.00 33.38 403 ALA A O 1
ATOM 3064 N N . ASN A 1 404 ? -7.780 -14.311 -20.783 1.00 37.78 404 ASN A N 1
ATOM 3065 C CA . ASN A 1 404 ? -7.916 -15.563 -20.038 1.00 37.78 404 ASN A CA 1
ATOM 3066 C C . ASN A 1 404 ? -8.228 -15.373 -18.536 1.00 37.78 404 ASN A C 1
ATOM 3068 O O . ASN A 1 404 ? -8.472 -16.361 -17.845 1.00 37.78 404 ASN A O 1
ATOM 3072 N N . SER A 1 405 ? -8.248 -14.144 -17.994 1.00 38.12 405 SER A N 1
ATOM 3073 C CA . SER A 1 405 ? -8.529 -13.903 -16.569 1.00 38.12 405 SER A CA 1
ATOM 3074 C C . SER A 1 405 ? -10.032 -13.941 -16.250 1.00 38.12 405 SER A C 1
ATOM 3076 O O . SER A 1 405 ? -10.662 -12.948 -15.883 1.00 38.12 405 SER A O 1
ATOM 3078 N N . GLY A 1 406 ? -10.612 -15.144 -16.318 1.00 37.44 406 GLY A N 1
ATOM 3079 C CA . GLY A 1 406 ? -11.992 -15.467 -15.915 1.00 37.44 406 GLY A CA 1
ATOM 3080 C C . GLY A 1 406 ? -12.295 -15.314 -14.413 1.00 37.44 406 GLY A C 1
ATOM 3081 O O . GLY A 1 406 ? -13.245 -15.910 -13.910 1.00 37.44 406 GLY A O 1
ATOM 3082 N N . GLY A 1 407 ? -11.480 -14.548 -13.684 1.00 42.12 407 GLY A N 1
ATOM 3083 C CA . GLY A 1 407 ? -11.710 -14.167 -12.296 1.00 42.12 407 GLY A CA 1
ATOM 3084 C C . GLY A 1 407 ? -12.656 -12.961 -12.165 1.00 42.12 407 GLY A C 1
ATOM 3085 O O . GLY A 1 407 ? -12.875 -12.226 -13.127 1.00 42.12 407 GLY A O 1
ATOM 3086 N N . PRO A 1 408 ? -13.204 -12.714 -10.963 1.00 45.19 408 PRO A N 1
ATOM 3087 C CA . PRO A 1 408 ? -14.270 -11.730 -10.741 1.00 45.19 408 PRO A CA 1
ATOM 3088 C C . PRO A 1 408 ? -13.809 -10.258 -10.720 1.00 45.19 408 PRO A C 1
ATOM 3090 O O . PRO A 1 408 ? -14.644 -9.362 -10.643 1.00 45.19 408 PRO A O 1
ATOM 3093 N N . TYR A 1 409 ? -12.502 -9.984 -10.796 1.00 54.53 409 TYR A N 1
ATOM 3094 C CA . TYR A 1 409 ? -11.909 -8.661 -10.544 1.00 54.53 409 TYR A CA 1
ATOM 3095 C C . TYR A 1 409 ? -11.359 -7.982 -11.811 1.00 54.53 409 TYR A C 1
ATOM 3097 O O . TYR A 1 409 ? -10.258 -7.430 -11.818 1.00 54.53 409 TYR A O 1
ATOM 3105 N N . GLN A 1 410 ? -12.130 -8.006 -12.899 1.00 54.31 410 GLN A N 1
ATOM 3106 C CA . GLN A 1 410 ? -11.715 -7.526 -14.230 1.00 54.31 410 GLN A CA 1
ATOM 3107 C C . GLN A 1 410 ? -11.499 -6.000 -14.335 1.00 54.31 410 GLN A C 1
ATOM 3109 O O . GLN A 1 410 ? -11.155 -5.510 -15.408 1.00 54.31 410 GLN A O 1
ATOM 3114 N N . TYR A 1 411 ? -11.675 -5.253 -13.236 1.00 63.28 411 TYR A N 1
ATOM 3115 C CA . TYR A 1 411 ? -11.803 -3.791 -13.233 1.00 63.28 411 TYR A CA 1
ATOM 3116 C C . TYR A 1 411 ? -10.815 -3.044 -12.313 1.00 63.28 411 TYR A C 1
ATOM 3118 O O . TYR A 1 411 ? -11.019 -1.860 -12.033 1.00 63.28 411 TYR A O 1
ATOM 3126 N N . SER A 1 412 ? -9.734 -3.691 -11.851 1.00 75.75 412 SER A N 1
ATOM 3127 C CA . SER A 1 412 ? -8.712 -3.022 -11.024 1.00 75.75 412 SER A CA 1
ATOM 3128 C C . SER A 1 412 ? -7.939 -1.952 -11.806 1.00 75.75 412 SER A C 1
ATOM 3130 O O . SER A 1 412 ? -7.409 -2.209 -12.886 1.00 75.75 412 SER A O 1
ATOM 3132 N N . GLN A 1 413 ? -7.816 -0.757 -11.222 1.00 80.25 413 GLN A N 1
ATOM 3133 C CA . GLN A 1 413 ? -6.980 0.346 -11.719 1.00 80.25 413 GLN A CA 1
ATOM 3134 C C . GLN A 1 413 ? -5.768 0.617 -10.801 1.00 80.25 413 GLN A C 1
ATOM 3136 O O . GLN A 1 413 ? -4.971 1.519 -11.072 1.00 80.25 413 GLN A O 1
ATOM 3141 N N . VAL A 1 414 ? -5.628 -0.136 -9.703 1.00 83.06 414 VAL A N 1
ATOM 3142 C CA . VAL A 1 414 ? -4.455 -0.128 -8.814 1.00 83.06 414 VAL A CA 1
ATOM 3143 C C . VAL A 1 414 ? -3.586 -1.334 -9.177 1.00 83.06 414 VAL A C 1
ATOM 3145 O O . VAL A 1 414 ? -4.055 -2.464 -9.089 1.00 83.06 414 VAL A O 1
ATOM 3148 N N . ASN A 1 415 ? -2.338 -1.088 -9.588 1.00 78.12 415 ASN A N 1
ATOM 3149 C CA . ASN A 1 415 ? -1.454 -2.077 -10.221 1.00 78.12 415 ASN A CA 1
ATOM 3150 C C . ASN A 1 415 ? -0.013 -2.042 -9.667 1.00 78.12 415 ASN A C 1
ATOM 3152 O O . ASN A 1 415 ? 0.446 -1.012 -9.159 1.00 78.12 415 ASN A O 1
ATOM 3156 N N . GLU A 1 416 ? 0.719 -3.142 -9.874 1.00 77.94 416 GLU A N 1
ATOM 3157 C CA . GLU A 1 416 ? 2.160 -3.309 -9.597 1.00 77.94 416 GLU A CA 1
ATOM 3158 C C . GLU A 1 416 ? 2.526 -3.021 -8.134 1.00 77.94 416 GLU A C 1
ATOM 3160 O O . GLU A 1 416 ? 1.871 -3.544 -7.243 1.00 77.94 416 GLU A O 1
ATOM 3165 N N . SER A 1 417 ? 3.533 -2.193 -7.839 1.00 83.25 417 SER A N 1
ATOM 3166 C CA . SER A 1 417 ? 3.988 -1.882 -6.469 1.00 83.25 417 SER A CA 1
ATOM 3167 C C . SER A 1 417 ? 2.870 -1.390 -5.533 1.00 83.25 417 SER A C 1
ATOM 3169 O O . SER A 1 417 ? 2.914 -1.605 -4.320 1.00 83.25 417 SER A O 1
ATOM 3171 N N . ARG A 1 418 ? 1.801 -0.811 -6.096 1.00 87.44 418 ARG A N 1
ATOM 3172 C CA . ARG A 1 418 ? 0.598 -0.365 -5.375 1.00 87.44 418 ARG A CA 1
ATOM 3173 C C . ARG A 1 418 ? -0.303 -1.522 -4.906 1.00 87.44 418 ARG A C 1
ATOM 3175 O O . ARG A 1 418 ? -1.201 -1.309 -4.096 1.00 87.44 418 ARG A O 1
ATOM 3182 N N . LEU A 1 419 ? -0.059 -2.744 -5.384 1.00 87.50 419 LEU A N 1
ATOM 3183 C CA . LEU A 1 419 ? -0.688 -3.988 -4.928 1.00 87.50 419 LEU A CA 1
ATOM 3184 C C . LEU A 1 419 ? -0.067 -4.516 -3.626 1.00 87.50 419 LEU A C 1
ATOM 3186 O O . LEU A 1 419 ? -0.549 -5.519 -3.105 1.00 87.50 419 LEU A O 1
ATOM 3190 N N . ALA A 1 420 ? 0.977 -3.889 -3.081 1.00 90.62 420 ALA A N 1
ATOM 3191 C CA . ALA A 1 420 ? 1.578 -4.306 -1.817 1.00 90.62 420 ALA A CA 1
ATOM 3192 C C . ALA A 1 420 ? 0.564 -4.265 -0.652 1.00 90.62 420 ALA A C 1
ATOM 3194 O O . ALA A 1 420 ? -0.222 -3.321 -0.502 1.00 90.62 420 ALA A O 1
ATOM 3195 N N . LYS A 1 421 ? 0.553 -5.317 0.170 1.00 92.50 421 LYS A N 1
ATOM 3196 C CA . LYS A 1 421 ? -0.336 -5.477 1.334 1.00 92.50 421 LYS A CA 1
ATOM 3197 C C . LYS A 1 421 ? -0.009 -4.450 2.421 1.00 92.50 421 LYS A C 1
ATOM 3199 O O . LYS A 1 421 ? -0.881 -3.740 2.933 1.00 92.50 421 LYS A O 1
ATOM 3204 N N . ASN A 1 422 ? 1.270 -4.340 2.748 1.00 94.00 422 ASN A N 1
ATOM 3205 C CA . ASN A 1 422 ? 1.788 -3.603 3.894 1.00 94.00 422 ASN A CA 1
ATOM 3206 C C . ASN A 1 422 ? 1.678 -2.089 3.691 1.00 94.00 422 ASN A C 1
ATOM 3208 O O . ASN A 1 422 ? 1.302 -1.370 4.619 1.00 94.00 422 ASN A O 1
ATOM 3212 N N . SER A 1 423 ? 1.910 -1.621 2.463 1.00 94.25 423 SER A N 1
ATOM 3213 C CA . SER A 1 423 ? 1.891 -0.202 2.098 1.00 94.25 423 SER A CA 1
ATOM 3214 C C . SER A 1 423 ? 0.560 0.499 2.402 1.00 94.25 423 SER A C 1
ATOM 3216 O O . SER A 1 423 ? -0.514 -0.114 2.445 1.00 94.25 423 SER A O 1
ATOM 3218 N N . LEU A 1 424 ? 0.632 1.816 2.594 1.00 97.00 424 LEU A N 1
ATOM 3219 C CA . LEU A 1 424 ? -0.521 2.708 2.691 1.00 97.00 424 LEU A CA 1
ATOM 3220 C C . LEU A 1 424 ? -0.713 3.427 1.349 1.00 97.00 424 LEU A C 1
ATOM 3222 O O . LEU A 1 424 ? -0.016 4.395 1.038 1.00 97.00 424 LEU A O 1
ATOM 3226 N N . ILE A 1 425 ? -1.654 2.939 0.547 1.00 96.38 425 ILE A N 1
ATOM 3227 C CA . ILE A 1 425 ? -2.001 3.487 -0.764 1.00 96.38 425 ILE A CA 1
ATOM 3228 C C . ILE A 1 425 ? -3.032 4.600 -0.598 1.00 96.38 425 ILE A C 1
ATOM 3230 O O . ILE A 1 425 ? -4.053 4.424 0.071 1.00 96.38 425 ILE A O 1
ATOM 3234 N N . VAL A 1 426 ? -2.771 5.742 -1.232 1.00 96.81 426 VAL A N 1
ATOM 3235 C CA . VAL A 1 426 ? -3.542 6.974 -1.060 1.00 96.81 426 VAL A CA 1
ATOM 3236 C C . VAL A 1 426 ? -4.184 7.408 -2.375 1.00 96.81 426 VAL A C 1
ATOM 3238 O O . VAL A 1 426 ? -3.491 7.778 -3.328 1.00 96.81 426 VAL A O 1
ATOM 3241 N N . GLY A 1 427 ? -5.517 7.392 -2.403 1.00 93.44 427 GLY A N 1
ATOM 3242 C CA . GLY A 1 427 ? -6.321 7.993 -3.469 1.00 93.44 427 GLY A CA 1
ATOM 3243 C C . GLY A 1 427 ? -6.624 9.475 -3.224 1.00 93.44 427 GLY A C 1
ATOM 3244 O O . GLY A 1 427 ? -6.367 10.016 -2.145 1.00 93.44 427 GLY A O 1
ATOM 3245 N N . ALA A 1 428 ? -7.183 10.148 -4.228 1.00 87.06 428 ALA A N 1
ATOM 3246 C CA . ALA A 1 428 ? -7.350 11.600 -4.233 1.00 87.06 428 ALA A CA 1
ATOM 3247 C C . ALA A 1 428 ? -8.820 12.052 -4.149 1.00 87.06 428 ALA A C 1
ATOM 3249 O O . ALA A 1 428 ? -9.648 11.657 -4.968 1.00 87.06 428 ALA A O 1
ATOM 3250 N N . THR A 1 429 ? -9.138 12.962 -3.223 1.00 82.31 429 THR A N 1
ATOM 3251 C CA . THR A 1 429 ? -10.401 13.723 -3.202 1.00 82.31 429 THR A CA 1
ATOM 3252 C C . THR A 1 429 ? -10.238 15.116 -3.804 1.00 82.31 429 THR A C 1
ATOM 3254 O O . THR A 1 429 ? -9.137 15.671 -3.872 1.00 82.31 429 THR A O 1
ATOM 3257 N N . PHE A 1 430 ? -11.361 15.743 -4.158 1.00 73.12 430 PHE A N 1
ATOM 3258 C CA . PHE A 1 430 ? -11.428 17.199 -4.280 1.00 73.12 430 PHE A CA 1
ATOM 3259 C C . PHE A 1 430 ? -11.000 17.883 -2.967 1.00 73.12 430 PHE A C 1
ATOM 3261 O O . PHE A 1 430 ? -10.843 17.255 -1.913 1.00 73.12 430 PHE A O 1
ATOM 3268 N N . ASN A 1 431 ? -10.838 19.202 -3.018 1.00 63.72 431 ASN A N 1
ATOM 3269 C CA . ASN A 1 431 ? -10.644 20.038 -1.840 1.00 63.72 431 ASN A CA 1
ATOM 3270 C C . ASN A 1 431 ? -11.567 21.282 -1.928 1.00 63.72 431 ASN A C 1
ATOM 3272 O O . ASN A 1 431 ? -12.327 21.436 -2.882 1.00 63.72 431 ASN A O 1
ATOM 3276 N N . ASN A 1 432 ? -11.575 22.114 -0.888 1.00 56.12 432 ASN A N 1
ATOM 3277 C CA . ASN A 1 432 ? -12.611 23.094 -0.552 1.00 56.12 432 ASN A CA 1
ATOM 3278 C C . ASN A 1 432 ? -12.244 24.559 -0.908 1.00 56.12 432 ASN A C 1
ATOM 3280 O O . ASN A 1 432 ? -12.597 25.479 -0.172 1.00 56.12 432 ASN A O 1
ATOM 3284 N N . ARG A 1 433 ? -11.530 24.819 -2.014 1.00 51.62 433 ARG A N 1
ATOM 3285 C CA . ARG A 1 433 ? -11.507 26.172 -2.619 1.00 51.62 433 ARG A CA 1
ATOM 3286 C C . ARG A 1 433 ? -12.498 26.228 -3.783 1.00 51.62 433 ARG A C 1
ATOM 3288 O O . ARG A 1 433 ? -12.666 25.257 -4.518 1.00 51.62 433 ARG A O 1
ATOM 3295 N N . SER A 1 434 ? -13.088 27.403 -3.993 1.00 43.88 434 SER A N 1
ATOM 3296 C CA . SER A 1 434 ? -13.564 27.808 -5.321 1.00 43.88 434 SER A CA 1
ATOM 3297 C C . SER A 1 434 ? -12.447 28.552 -6.059 1.00 43.88 434 SER A C 1
ATOM 3299 O O . SER A 1 434 ? -11.505 29.027 -5.420 1.00 43.88 434 SER A O 1
ATOM 3301 N N . MET A 1 435 ? -12.530 28.645 -7.388 1.00 45.81 435 MET A N 1
ATOM 3302 C CA . MET A 1 435 ? -11.491 29.263 -8.215 1.00 45.81 435 MET A CA 1
ATOM 3303 C C . MET A 1 435 ? -12.063 30.018 -9.402 1.00 45.81 435 MET A C 1
ATOM 3305 O O . MET A 1 435 ? -12.953 29.529 -10.096 1.00 45.81 435 MET A O 1
ATOM 3309 N N . THR A 1 436 ? -11.419 31.140 -9.688 1.00 38.44 436 THR A N 1
ATOM 3310 C CA . THR A 1 436 ? -11.579 31.938 -10.900 1.00 38.44 436 THR A CA 1
ATOM 3311 C C . THR A 1 436 ? -10.519 31.504 -11.916 1.00 38.44 436 THR A C 1
ATOM 3313 O O . THR A 1 436 ? -9.331 31.504 -11.588 1.00 38.44 436 THR A O 1
ATOM 3316 N N . ARG A 1 437 ? -10.893 31.161 -13.157 1.00 38.03 437 ARG A N 1
ATOM 3317 C CA . ARG A 1 437 ? -9.909 31.004 -14.248 1.00 38.03 437 ARG A CA 1
ATOM 3318 C C . ARG A 1 437 ? -9.722 32.320 -14.994 1.00 38.03 437 ARG A C 1
ATOM 3320 O O . ARG A 1 437 ? -10.678 32.860 -15.539 1.00 38.03 437 ARG A O 1
ATOM 3327 N N . LEU A 1 438 ? -8.475 32.779 -15.110 1.00 39.03 438 LEU A N 1
ATOM 3328 C CA . LEU A 1 438 ? -8.123 33.857 -16.035 1.00 39.03 438 LEU A CA 1
ATOM 3329 C C . LEU A 1 438 ? -8.112 33.323 -17.476 1.00 39.03 438 LEU A C 1
ATOM 3331 O O . LEU A 1 438 ? -7.368 32.394 -17.807 1.00 39.03 438 LEU A O 1
ATOM 3335 N N . ASN A 1 439 ? -8.926 33.929 -18.343 1.00 39.69 439 ASN A N 1
ATOM 3336 C CA . ASN A 1 439 ? -8.899 33.671 -19.784 1.00 39.69 439 ASN A CA 1
ATOM 3337 C C . ASN A 1 439 ? -7.609 34.237 -20.430 1.00 39.69 439 ASN A C 1
ATOM 3339 O O . ASN A 1 439 ? -6.778 34.853 -19.759 1.00 39.69 439 ASN A O 1
ATOM 3343 N N . ALA A 1 440 ? -7.413 34.021 -21.735 1.00 41.06 440 ALA A N 1
ATOM 3344 C CA . ALA A 1 440 ? -6.196 34.463 -22.428 1.00 41.06 440 ALA A CA 1
ATOM 3345 C C . ALA A 1 440 ? -5.970 35.989 -22.355 1.00 41.06 440 ALA A C 1
ATOM 3347 O O . ALA A 1 440 ? -4.838 36.426 -22.158 1.00 41.06 440 ALA A O 1
ATOM 3348 N N . ALA A 1 441 ? -7.038 36.792 -22.426 1.00 39.00 441 ALA A N 1
ATOM 3349 C CA . ALA A 1 441 ? -6.955 38.247 -22.292 1.00 39.00 441 ALA A CA 1
ATOM 3350 C C . ALA A 1 441 ? -6.591 38.682 -20.859 1.00 39.00 441 ALA A C 1
ATOM 3352 O O . ALA A 1 441 ? -5.799 39.605 -20.682 1.00 39.00 441 ALA A O 1
ATOM 3353 N N . GLY A 1 442 ? -7.105 37.984 -19.840 1.00 43.50 442 GLY A N 1
ATOM 3354 C CA . GLY A 1 442 ? -6.720 38.187 -18.441 1.00 43.50 442 GLY A CA 1
ATOM 3355 C C . GLY A 1 442 ? -5.237 37.899 -18.198 1.00 43.50 442 GLY A C 1
ATOM 3356 O O . GLY A 1 442 ? -4.566 38.690 -17.542 1.00 43.50 442 GLY A O 1
ATOM 3357 N N . ARG A 1 443 ? -4.695 36.824 -18.793 1.00 46.16 443 ARG A N 1
ATOM 3358 C CA . ARG A 1 443 ? -3.255 36.508 -18.723 1.00 46.16 443 ARG A CA 1
ATOM 3359 C C . ARG A 1 443 ? -2.395 37.578 -19.404 1.00 46.16 443 ARG A C 1
ATOM 3361 O O . ARG A 1 443 ? -1.426 38.034 -18.808 1.00 46.16 443 ARG A O 1
ATOM 3368 N N . ALA A 1 444 ? -2.780 38.032 -20.599 1.00 40.72 444 ALA A N 1
ATOM 3369 C CA . ALA A 1 444 ? -2.055 39.083 -21.319 1.00 40.72 444 ALA A CA 1
ATOM 3370 C C . ALA A 1 444 ? -2.019 40.422 -20.554 1.00 40.72 444 ALA A C 1
ATOM 3372 O O . ALA A 1 444 ? -0.982 41.076 -20.510 1.00 40.72 444 ALA A O 1
ATOM 3373 N N . ARG A 1 445 ? -3.125 40.813 -19.902 1.00 42.62 445 ARG A N 1
ATOM 3374 C CA . ARG A 1 445 ? -3.197 42.048 -19.095 1.00 42.62 445 ARG A CA 1
ATOM 3375 C C . ARG A 1 445 ? -2.429 41.969 -17.773 1.00 42.62 445 ARG A C 1
ATOM 3377 O O . ARG A 1 445 ? -2.014 43.001 -17.256 1.00 42.62 445 ARG A O 1
ATOM 3384 N N . TRP A 1 446 ? -2.213 40.768 -17.235 1.00 41.53 446 TRP A N 1
ATOM 3385 C CA . TRP A 1 446 ? -1.443 40.570 -16.002 1.00 41.53 446 TRP A CA 1
ATOM 3386 C C . TRP A 1 446 ? 0.055 40.867 -16.198 1.00 41.53 446 TRP A C 1
ATOM 3388 O O . TRP A 1 446 ? 0.698 41.404 -15.299 1.00 41.53 446 TRP A O 1
ATOM 3398 N N . ALA A 1 447 ? 0.592 40.603 -17.396 1.00 42.50 447 ALA A N 1
ATOM 3399 C CA . ALA A 1 447 ? 1.997 40.848 -17.738 1.00 42.50 447 ALA A CA 1
ATOM 3400 C C . ALA A 1 447 ? 2.388 42.344 -17.804 1.00 42.50 447 ALA A C 1
ATOM 3402 O O . ALA A 1 447 ? 3.553 42.670 -17.603 1.00 42.50 447 ALA A O 1
ATOM 3403 N N . ASP A 1 448 ? 1.429 43.249 -18.038 1.00 39.84 448 ASP A N 1
ATOM 3404 C CA . ASP A 1 448 ? 1.632 44.714 -18.072 1.00 39.84 448 ASP A CA 1
ATOM 3405 C C . ASP A 1 448 ? 1.425 45.370 -16.685 1.00 39.84 448 ASP A C 1
ATOM 3407 O O . ASP A 1 448 ? 1.450 46.588 -16.558 1.00 39.84 448 ASP A O 1
ATOM 3411 N N . GLN A 1 449 ? 1.156 44.587 -15.627 1.00 42.81 449 GLN A N 1
ATOM 3412 C CA . GLN A 1 449 ? 0.789 45.034 -14.263 1.00 42.81 449 GLN A CA 1
ATOM 3413 C C . GLN A 1 449 ? -0.467 45.939 -14.149 1.00 42.81 449 GLN A C 1
ATOM 3415 O O . GLN A 1 449 ? -0.939 46.208 -13.044 1.00 42.81 449 GLN A O 1
ATOM 3420 N N . ARG A 1 450 ? -1.063 46.384 -15.263 1.00 39.28 450 ARG A N 1
ATOM 3421 C CA . ARG A 1 450 ? -2.190 47.332 -15.313 1.00 39.28 450 ARG A CA 1
ATOM 3422 C C . ARG A 1 450 ? -3.559 46.660 -15.197 1.00 39.28 450 ARG A C 1
ATOM 3424 O O . ARG A 1 450 ? -4.320 46.612 -16.164 1.00 39.28 450 ARG A O 1
ATOM 3431 N N . LEU A 1 451 ? -3.918 46.213 -13.994 1.00 44.59 451 LEU A N 1
ATOM 3432 C CA . LEU A 1 451 ? -5.311 45.892 -13.658 1.00 44.59 451 LEU A CA 1
ATOM 3433 C C . LEU A 1 451 ? -5.720 46.417 -12.277 1.00 44.59 451 LEU A C 1
ATOM 3435 O O . LEU A 1 451 ? -5.624 45.716 -11.273 1.00 44.59 451 LEU A O 1
ATOM 3439 N N . ALA A 1 452 ? -6.285 47.625 -12.277 1.00 36.09 452 ALA A N 1
ATOM 3440 C CA . ALA A 1 452 ? -7.432 47.923 -11.428 1.00 36.09 452 ALA A CA 1
ATOM 3441 C C . ALA A 1 452 ? -8.720 47.577 -12.206 1.00 36.09 452 ALA A C 1
ATOM 3443 O O . ALA A 1 452 ? -8.806 47.833 -13.408 1.00 36.09 452 ALA A O 1
ATOM 3444 N N . ASP A 1 453 ? -9.688 46.976 -11.514 1.00 39.75 453 ASP A N 1
ATOM 3445 C CA . ASP A 1 453 ? -11.137 46.912 -11.791 1.00 39.75 453 ASP A CA 1
ATOM 3446 C C . ASP A 1 453 ? -11.674 46.360 -13.137 1.00 39.75 453 ASP A C 1
ATOM 3448 O O . ASP A 1 453 ? -12.876 46.114 -13.260 1.00 39.75 453 ASP A O 1
ATOM 3452 N N . ALA A 1 454 ? -10.847 46.093 -14.153 1.00 31.78 454 ALA A N 1
ATOM 3453 C CA . ALA A 1 454 ? -11.342 45.700 -15.477 1.00 31.78 454 ALA A CA 1
ATOM 3454 C C . ALA A 1 454 ? -11.720 44.204 -15.605 1.00 31.78 454 ALA A C 1
ATOM 3456 O O . ALA A 1 454 ? -10.919 43.373 -16.035 1.00 31.78 454 ALA A O 1
ATOM 3457 N N . ALA A 1 455 ? -13.000 43.913 -15.349 1.00 33.69 455 ALA A N 1
ATOM 3458 C CA . ALA A 1 455 ? -13.766 42.775 -15.880 1.00 33.69 455 ALA A CA 1
ATOM 3459 C C . ALA A 1 455 ? -13.217 41.355 -15.604 1.00 33.69 455 ALA A C 1
ATOM 3461 O O . ALA A 1 455 ? -12.871 40.602 -16.519 1.00 33.69 455 ALA A O 1
ATOM 3462 N N . VAL A 1 456 ? -13.274 40.928 -14.337 1.00 35.53 456 VAL A N 1
ATOM 3463 C CA . VAL A 1 456 ? -13.317 39.493 -14.008 1.00 35.53 456 VAL A CA 1
ATOM 3464 C C . VAL A 1 456 ? -14.678 38.933 -14.431 1.00 35.53 456 VAL A C 1
ATOM 3466 O O . VAL A 1 456 ? -15.663 39.051 -13.709 1.00 35.53 456 VAL A O 1
ATOM 3469 N N . GLN A 1 457 ? -14.738 38.307 -15.604 1.00 32.22 457 GLN A N 1
ATOM 3470 C CA . GLN A 1 457 ? -15.856 37.433 -15.952 1.00 32.22 457 GLN A CA 1
ATOM 3471 C C . GLN A 1 457 ? -15.670 36.111 -15.191 1.00 32.22 457 GLN A C 1
ATOM 3473 O O . GLN A 1 457 ? -14.654 35.438 -15.387 1.00 32.22 457 GLN A O 1
ATOM 3478 N N . GLU A 1 458 ? -16.613 35.736 -14.318 1.00 32.75 458 GLU A N 1
ATOM 3479 C CA . GLU A 1 458 ? -16.589 34.430 -13.642 1.00 32.75 458 GLU A CA 1
ATOM 3480 C C . GLU A 1 458 ? -16.819 33.306 -14.660 1.00 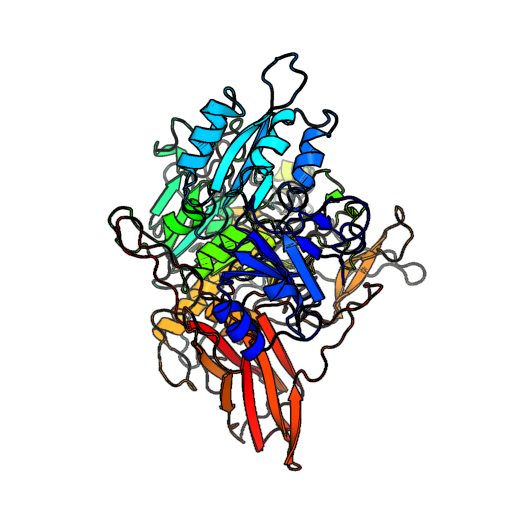32.75 458 GLU A C 1
ATOM 3482 O O . GLU A 1 458 ? -17.931 32.844 -14.897 1.00 32.75 458 GLU A O 1
ATOM 3487 N N . ALA A 1 459 ? -15.732 32.847 -15.275 1.00 29.56 459 ALA A N 1
ATOM 3488 C CA . ALA A 1 459 ? -15.731 31.620 -16.044 1.00 29.56 459 ALA A CA 1
ATOM 3489 C C . ALA A 1 459 ? -15.852 30.429 -15.078 1.00 29.56 459 ALA A C 1
ATOM 3491 O O . ALA A 1 459 ? -14.837 29.917 -14.587 1.00 29.56 459 ALA A O 1
ATOM 3492 N N . THR A 1 460 ? -17.084 29.955 -14.851 1.00 35.22 460 THR A N 1
ATOM 3493 C CA . THR A 1 460 ? -17.433 28.664 -14.220 1.00 35.22 460 THR A CA 1
ATOM 3494 C C . THR A 1 460 ? -17.000 27.481 -15.101 1.00 35.22 460 THR A C 1
ATOM 3496 O O . THR A 1 460 ? -17.754 26.587 -15.465 1.00 35.22 460 THR A O 1
ATOM 3499 N N . CYS A 1 461 ? -15.707 27.452 -15.420 1.00 34.22 461 CYS A N 1
ATOM 3500 C CA . CYS A 1 461 ? -14.993 26.539 -16.317 1.00 34.22 461 CYS A CA 1
ATOM 3501 C C . CYS A 1 461 ? -14.991 25.054 -15.904 1.00 34.22 461 CYS A C 1
ATOM 3503 O O . CYS A 1 461 ? -14.262 24.255 -16.486 1.00 34.22 461 CYS A O 1
ATOM 3505 N N . CYS A 1 462 ? -15.737 24.712 -14.858 1.00 37.94 462 CYS A N 1
ATOM 3506 C CA . CYS A 1 462 ? -16.025 23.362 -14.396 1.00 37.94 462 CYS A CA 1
ATOM 3507 C C . CYS A 1 462 ? -17.178 23.423 -13.383 1.00 37.94 462 CYS A C 1
ATOM 3509 O O . CYS A 1 462 ? -17.019 23.059 -12.211 1.00 37.94 462 CYS A O 1
ATOM 3511 N N . ASP A 1 463 ? -18.338 23.905 -13.831 1.00 32.50 463 ASP A N 1
ATOM 3512 C CA . ASP A 1 463 ? -19.585 23.332 -13.331 1.00 32.50 463 ASP A CA 1
ATOM 3513 C C . ASP A 1 463 ? -19.569 21.829 -13.625 1.00 32.50 463 ASP A C 1
ATOM 3515 O O . ASP A 1 463 ? -19.214 21.399 -14.723 1.00 32.50 463 ASP A O 1
ATOM 3519 N N . GLY A 1 464 ? -19.965 21.017 -12.648 1.00 35.06 464 GLY A N 1
ATOM 3520 C CA . GLY A 1 464 ? -20.285 19.612 -12.886 1.00 35.06 464 GLY A CA 1
ATOM 3521 C C . GLY A 1 464 ? -21.680 19.487 -13.489 1.00 35.06 464 GLY A C 1
ATOM 3522 O O . GLY A 1 464 ? -22.536 18.877 -12.858 1.00 35.06 464 GLY A O 1
ATOM 3523 N N . THR A 1 465 ? -21.928 20.111 -14.646 1.00 31.59 465 THR A N 1
ATOM 3524 C CA . THR A 1 465 ? -23.217 20.110 -15.357 1.00 31.59 465 THR A CA 1
ATOM 3525 C C . THR A 1 465 ? -23.513 18.743 -15.979 1.00 31.59 465 THR A C 1
ATOM 3527 O O . THR A 1 465 ? -23.529 18.570 -17.197 1.00 31.59 465 THR A O 1
ATOM 3530 N N . PHE A 1 466 ? -23.794 17.747 -15.136 1.00 33.34 466 PHE A N 1
ATOM 3531 C CA . PHE A 1 466 ? -24.403 16.509 -15.608 1.00 33.34 466 PHE A CA 1
ATOM 3532 C C . PHE A 1 466 ? -25.819 16.810 -16.098 1.00 33.34 466 PHE A C 1
ATOM 3534 O O . PHE A 1 466 ? -26.667 17.283 -15.342 1.00 33.34 466 PHE A O 1
ATOM 3541 N N . ASN A 1 467 ? -26.047 16.557 -17.385 1.00 28.89 467 ASN A N 1
ATOM 3542 C CA . ASN A 1 467 ? -27.327 16.755 -18.050 1.00 28.89 467 ASN A CA 1
ATOM 3543 C C . ASN A 1 467 ? -28.178 15.489 -17.866 1.00 28.89 467 ASN A C 1
ATOM 3545 O O . ASN A 1 467 ? -28.195 14.603 -18.722 1.00 28.89 467 ASN A O 1
ATOM 3549 N N . ILE A 1 468 ? -28.806 15.359 -16.694 1.00 30.77 468 ILE A N 1
ATOM 3550 C CA . ILE A 1 468 ? -29.534 14.151 -16.296 1.00 30.77 468 ILE A CA 1
ATOM 3551 C C . ILE A 1 468 ? -30.918 14.173 -16.950 1.00 30.77 468 ILE A C 1
ATOM 3553 O O . ILE A 1 468 ? -31.898 14.563 -16.325 1.00 30.77 468 ILE A O 1
ATOM 3557 N N . SER A 1 469 ? -31.035 13.783 -18.219 1.00 26.89 469 SER A N 1
ATOM 3558 C CA . SER A 1 469 ? -32.357 13.609 -18.839 1.00 26.89 469 SER A CA 1
ATOM 3559 C C . SER A 1 469 ? -33.149 12.520 -18.087 1.00 26.89 469 SER A C 1
ATOM 3561 O O . SER A 1 469 ? -32.584 11.447 -17.864 1.00 26.89 469 SER A O 1
ATOM 3563 N N . PRO A 1 470 ? -34.416 12.741 -17.671 1.00 30.19 470 PRO A N 1
ATOM 3564 C CA . PRO A 1 470 ? -35.292 13.888 -17.961 1.00 30.19 470 PRO A CA 1
ATOM 3565 C C . PRO A 1 470 ? -35.345 14.987 -16.871 1.00 30.19 470 PRO A C 1
ATOM 3567 O O . PRO A 1 470 ? -36.134 15.920 -16.991 1.00 30.19 470 PRO A O 1
ATOM 3570 N N . PHE A 1 471 ? -34.556 14.890 -15.799 1.00 26.55 471 PHE A N 1
ATOM 3571 C CA . PHE A 1 471 ? -34.611 15.764 -14.613 1.00 26.55 471 PHE A CA 1
ATOM 3572 C C . PHE A 1 471 ? -33.744 17.038 -14.686 1.00 26.55 471 PHE A C 1
ATOM 3574 O O . PHE A 1 471 ? -33.868 17.912 -13.828 1.00 26.55 471 PHE A O 1
ATOM 3581 N N . GLY A 1 472 ? -32.904 17.179 -15.713 1.00 27.80 472 GLY A N 1
ATOM 3582 C CA . GLY A 1 472 ? -32.156 18.401 -16.019 1.00 27.80 472 GLY A CA 1
ATOM 3583 C C . GLY A 1 472 ? -30.769 18.497 -15.374 1.00 27.80 472 GLY A C 1
ATOM 3584 O O . GLY A 1 472 ? -30.153 17.501 -14.989 1.00 27.80 472 GLY A O 1
ATOM 3585 N N . THR A 1 473 ? -30.241 19.721 -15.323 1.00 28.78 473 THR A N 1
ATOM 3586 C CA . THR A 1 473 ? -28.837 20.000 -14.985 1.00 28.78 473 THR A CA 1
ATOM 3587 C C . THR A 1 473 ? -28.647 20.240 -13.487 1.00 28.78 473 THR A C 1
ATOM 3589 O O . THR A 1 473 ? -29.054 21.281 -12.973 1.00 28.78 473 THR A O 1
ATOM 3592 N N . ILE A 1 474 ? -27.960 19.329 -12.788 1.00 29.84 474 ILE A N 1
ATOM 3593 C CA . ILE A 1 474 ? -27.664 19.471 -11.350 1.00 29.84 474 ILE A CA 1
ATOM 3594 C C . ILE A 1 474 ? -26.185 19.823 -11.140 1.00 29.84 474 ILE A C 1
ATOM 3596 O O . ILE A 1 474 ? -25.299 18.994 -11.335 1.00 29.84 474 ILE A O 1
ATOM 3600 N N . GLY A 1 475 ? -25.908 21.058 -10.710 1.00 31.97 475 GLY A N 1
ATOM 3601 C CA . GLY A 1 475 ? -24.555 21.518 -10.381 1.00 31.97 475 GLY A CA 1
ATOM 3602 C C . GLY A 1 475 ? -24.093 21.039 -9.001 1.00 31.97 475 GLY A C 1
ATOM 3603 O O . GLY A 1 475 ? -24.417 21.653 -7.986 1.00 31.97 475 GLY A O 1
ATOM 3604 N N . PHE A 1 476 ? -23.309 19.959 -8.943 1.00 36.28 476 PHE A N 1
ATOM 3605 C CA . PHE A 1 476 ? -22.810 19.418 -7.671 1.00 36.28 476 PHE A CA 1
ATOM 3606 C C . PHE A 1 476 ? -21.643 20.241 -7.085 1.00 36.28 476 PHE A C 1
ATOM 3608 O O . PHE A 1 476 ? -20.625 20.411 -7.768 1.00 36.28 476 PHE A O 1
ATOM 3615 N N . PRO A 1 477 ? -21.700 20.670 -5.806 1.00 40.84 477 PRO A N 1
ATOM 3616 C CA . PRO A 1 477 ? -20.628 21.448 -5.186 1.00 40.84 477 PRO A CA 1
ATOM 3617 C C . PRO A 1 477 ? -19.295 20.681 -5.110 1.00 40.84 477 PRO A C 1
ATOM 3619 O O . PRO A 1 477 ? -19.244 19.446 -5.014 1.00 40.84 477 PRO A O 1
ATOM 3622 N N . ARG A 1 478 ? -18.185 21.432 -5.131 1.00 52.69 478 ARG A N 1
ATOM 3623 C CA . ARG A 1 478 ? -16.836 20.904 -4.870 1.00 52.69 478 ARG A CA 1
ATOM 3624 C C . ARG A 1 478 ? -16.699 20.668 -3.366 1.00 52.69 478 ARG A C 1
ATOM 3626 O O . ARG A 1 478 ? -16.882 21.592 -2.583 1.00 52.69 478 ARG A O 1
ATOM 3633 N N . SER A 1 479 ? -16.410 19.431 -2.968 1.00 62.97 479 SER A N 1
ATOM 3634 C CA . SER A 1 479 ? -16.362 19.020 -1.562 1.00 62.97 479 SER A CA 1
ATOM 3635 C C . SER A 1 479 ? -15.229 18.019 -1.329 1.00 62.97 479 SER A C 1
ATOM 3637 O O . SER A 1 479 ? -15.117 17.071 -2.108 1.00 62.97 479 SER A O 1
ATOM 3639 N N . PRO A 1 480 ? -14.462 18.120 -0.225 1.00 66.44 480 PRO A N 1
ATOM 3640 C CA . PRO A 1 480 ? -13.536 17.074 0.212 1.00 66.44 480 PRO A CA 1
ATOM 3641 C C . PRO A 1 480 ? -14.201 15.735 0.563 1.00 66.44 480 PRO A C 1
ATOM 3643 O O . PRO A 1 480 ? -13.502 14.810 0.967 1.00 66.44 480 PRO A O 1
ATOM 3646 N N . SER A 1 481 ? -15.528 15.602 0.466 1.00 72.06 481 SER A N 1
ATOM 3647 C CA . SER A 1 481 ? -16.202 14.299 0.508 1.00 72.06 481 SER A CA 1
ATOM 3648 C C . SER A 1 481 ? -16.254 13.575 -0.841 1.00 72.06 481 SER A C 1
ATOM 3650 O O . SER A 1 481 ? -16.684 12.431 -0.881 1.00 72.06 481 SER A O 1
ATOM 3652 N N . ARG A 1 482 ? -15.828 14.194 -1.948 1.00 77.50 482 ARG A N 1
ATOM 3653 C CA . ARG A 1 482 ? -15.901 13.603 -3.294 1.00 77.50 482 ARG A CA 1
ATOM 3654 C C . ARG A 1 482 ? -14.527 13.119 -3.761 1.00 77.50 482 ARG A C 1
ATOM 3656 O O . ARG A 1 482 ? -13.583 13.910 -3.815 1.00 77.50 482 ARG A O 1
ATOM 3663 N N . VAL A 1 483 ? -14.422 11.841 -4.126 1.00 82.94 483 VAL A N 1
ATOM 3664 C CA . VAL A 1 483 ? -13.228 11.261 -4.773 1.00 82.94 483 VAL A CA 1
ATOM 3665 C C . VAL A 1 483 ? -13.100 11.812 -6.202 1.00 82.94 483 VAL A C 1
ATOM 3667 O O . VAL A 1 483 ? -14.106 12.057 -6.869 1.00 82.94 483 VAL A O 1
ATOM 3670 N N . LEU A 1 484 ? -11.872 12.063 -6.662 1.00 77.38 484 LEU A N 1
ATOM 3671 C CA . LEU A 1 484 ? -11.598 12.538 -8.020 1.00 77.38 484 LEU A CA 1
ATOM 3672 C C . LEU A 1 484 ? -11.795 11.407 -9.027 1.00 77.38 484 LEU A C 1
ATOM 3674 O O . LEU A 1 484 ? -11.325 10.294 -8.807 1.00 77.38 484 LEU A O 1
ATOM 3678 N N . ALA A 1 485 ? -12.412 11.719 -10.168 1.00 75.75 485 ALA A N 1
ATOM 3679 C CA . ALA A 1 485 ? -12.653 10.764 -11.250 1.00 75.75 485 ALA A CA 1
ATOM 3680 C C . ALA A 1 485 ? -11.382 10.004 -11.659 1.00 75.75 485 ALA A C 1
ATOM 3682 O O . ALA A 1 485 ? -11.406 8.781 -11.785 1.00 75.75 485 ALA A O 1
ATOM 3683 N N . PHE A 1 486 ? -10.260 10.725 -11.784 1.00 75.31 486 PHE A N 1
ATOM 3684 C CA . PHE A 1 486 ? -8.961 10.157 -12.138 1.00 75.31 486 PHE A CA 1
ATOM 3685 C C . PHE A 1 486 ? -8.311 9.326 -11.025 1.00 75.31 486 PHE A C 1
ATOM 3687 O O . PHE A 1 486 ? -7.374 8.605 -11.322 1.00 75.31 486 PHE A O 1
ATOM 3694 N N . SER A 1 487 ? -8.756 9.373 -9.765 1.00 85.00 487 SER A N 1
ATOM 3695 C CA . SER A 1 487 ? -8.153 8.533 -8.720 1.00 85.00 487 SER A CA 1
ATOM 3696 C C . SER A 1 487 ? -8.376 7.059 -9.063 1.00 85.00 487 SER A C 1
ATOM 3698 O O . SER A 1 487 ? -9.531 6.632 -9.169 1.00 85.00 487 SER A O 1
ATOM 3700 N N . SER A 1 488 ? -7.293 6.299 -9.250 1.00 86.50 488 SER A N 1
ATOM 3701 C CA . SER A 1 488 ? -7.344 4.849 -9.477 1.00 86.50 488 SER A CA 1
ATOM 3702 C C . SER A 1 488 ? -8.081 4.137 -8.344 1.00 86.50 488 SER A C 1
ATOM 3704 O O . SER A 1 488 ? -7.915 4.490 -7.173 1.00 86.50 488 SER A O 1
ATOM 3706 N N . LYS A 1 489 ? -8.892 3.144 -8.715 1.00 85.56 489 LYS A N 1
ATOM 3707 C CA . LYS A 1 489 ? -9.801 2.392 -7.842 1.00 85.56 489 LYS A CA 1
ATOM 3708 C C . LYS A 1 489 ? -9.395 0.918 -7.801 1.00 85.56 489 LYS A C 1
ATOM 3710 O O . LYS A 1 489 ? -8.890 0.385 -8.790 1.00 85.56 489 LYS A O 1
ATOM 3715 N N . GLY A 1 490 ? -9.599 0.280 -6.657 1.00 82.12 490 GLY A N 1
ATOM 3716 C CA . GLY A 1 490 ? -9.593 -1.174 -6.518 1.00 82.12 490 GLY A CA 1
ATOM 3717 C C . GLY A 1 490 ? -11.006 -1.772 -6.656 1.00 82.12 490 GLY A C 1
ATOM 3718 O O . GLY A 1 490 ? -11.911 -1.082 -7.135 1.00 82.12 490 GLY A O 1
ATOM 3719 N N . PRO A 1 491 ? -11.234 -3.013 -6.183 1.00 81.31 491 PRO A N 1
ATOM 3720 C CA . PRO A 1 491 ? -10.282 -3.867 -5.460 1.00 81.31 491 PRO A CA 1
ATOM 3721 C C . PRO A 1 491 ? -9.075 -4.281 -6.313 1.00 81.31 491 PRO A C 1
ATOM 3723 O O . PRO A 1 491 ? -9.090 -4.123 -7.530 1.00 81.31 491 PRO A O 1
ATOM 3726 N N . THR A 1 492 ? -8.024 -4.808 -5.680 1.00 80.62 492 THR A N 1
ATOM 3727 C CA . THR A 1 492 ? -6.934 -5.479 -6.410 1.00 80.62 492 THR A CA 1
ATOM 3728 C C . THR A 1 492 ? -7.438 -6.766 -7.084 1.00 80.62 492 THR A C 1
ATOM 3730 O O . THR A 1 492 ? -8.495 -7.272 -6.695 1.00 80.62 492 THR A O 1
ATOM 3733 N N . PRO A 1 493 ? -6.693 -7.367 -8.032 1.00 76.31 493 PRO A N 1
ATOM 3734 C CA . PRO A 1 493 ? -7.092 -8.637 -8.654 1.00 76.31 493 PRO A CA 1
ATOM 3735 C C . PRO A 1 493 ? -7.181 -9.829 -7.691 1.00 76.31 493 PRO A C 1
ATOM 3737 O O . PRO A 1 493 ? -7.811 -10.826 -8.017 1.00 76.31 493 PRO A O 1
ATOM 3740 N N . GLU A 1 494 ? -6.608 -9.722 -6.491 1.00 77.88 494 GLU A N 1
ATOM 3741 C CA . GLU A 1 494 ? -6.742 -10.700 -5.401 1.00 77.88 494 GLU A CA 1
ATOM 3742 C C . GLU A 1 494 ? -7.874 -10.323 -4.414 1.00 77.88 494 GLU A C 1
ATOM 3744 O O . GLU A 1 494 ? -7.970 -10.879 -3.320 1.00 77.88 494 GLU A O 1
ATOM 3749 N N . GLY A 1 495 ? -8.727 -9.354 -4.768 1.00 77.56 495 GLY A N 1
ATOM 3750 C CA . GLY A 1 495 ? -9.911 -8.939 -4.006 1.00 77.56 495 GLY A CA 1
ATOM 3751 C C . GLY A 1 495 ? -9.668 -7.963 -2.855 1.00 77.56 495 GLY A C 1
ATOM 3752 O O . GLY A 1 495 ? -10.543 -7.787 -2.008 1.00 77.56 495 GLY A O 1
ATOM 3753 N N . ARG A 1 496 ? -8.490 -7.334 -2.774 1.00 82.44 496 ARG A N 1
ATOM 3754 C CA . ARG A 1 496 ? -8.088 -6.535 -1.604 1.00 82.44 496 ARG A CA 1
ATOM 3755 C C . ARG A 1 496 ? -8.515 -5.075 -1.754 1.00 82.44 496 ARG A C 1
ATOM 3757 O O . ARG A 1 496 ? -8.422 -4.497 -2.836 1.00 82.44 496 ARG A O 1
ATOM 3764 N N . ILE A 1 497 ? -8.955 -4.449 -0.661 1.00 85.56 497 ILE A N 1
ATOM 3765 C CA . ILE A 1 497 ? -9.324 -3.025 -0.656 1.00 85.56 497 ILE A CA 1
ATOM 3766 C C . ILE A 1 497 ? -8.076 -2.159 -0.846 1.00 85.56 497 ILE A C 1
ATOM 3768 O O . ILE A 1 497 ? -7.252 -2.033 0.057 1.00 85.56 497 ILE A O 1
ATOM 3772 N N . LYS A 1 498 ? -7.979 -1.530 -2.020 1.00 89.50 498 LYS A N 1
ATOM 3773 C CA . LYS A 1 498 ? -7.088 -0.406 -2.327 1.00 89.50 498 LYS A CA 1
ATOM 3774 C C . LYS A 1 498 ? -7.896 0.688 -3.062 1.00 89.50 498 LYS A C 1
ATOM 3776 O O . LYS A 1 498 ? -8.845 0.328 -3.757 1.00 89.50 498 LYS A O 1
ATOM 3781 N N . PRO A 1 499 ? -7.547 1.987 -2.954 1.00 93.38 499 PRO A N 1
ATOM 3782 C CA . PRO A 1 499 ? -6.579 2.551 -2.008 1.00 93.38 499 PRO A CA 1
ATOM 3783 C C . PRO A 1 499 ? -6.986 2.265 -0.554 1.00 93.38 499 PRO A C 1
ATOM 3785 O O . PRO A 1 499 ? -8.148 1.985 -0.284 1.00 93.38 499 PRO A O 1
ATOM 3788 N N . ASP A 1 500 ? -6.045 2.298 0.388 1.00 95.75 500 ASP A N 1
ATOM 3789 C CA . ASP A 1 500 ? -6.364 2.079 1.804 1.00 95.75 500 ASP A CA 1
ATOM 3790 C C . ASP A 1 500 ? -7.118 3.297 2.375 1.00 95.75 500 ASP A C 1
ATOM 3792 O O . ASP A 1 500 ? -8.067 3.154 3.144 1.00 95.75 500 ASP A O 1
ATOM 3796 N N . VAL A 1 501 ? -6.732 4.510 1.969 1.00 95.81 501 VAL A N 1
ATOM 3797 C CA . VAL A 1 501 ? -7.372 5.776 2.366 1.00 95.81 501 VAL A CA 1
ATOM 3798 C C . VAL A 1 501 ? -7.399 6.762 1.203 1.00 95.81 501 VAL A C 1
ATOM 3800 O O . VAL A 1 501 ? -6.664 6.619 0.224 1.00 95.81 501 VAL A O 1
ATOM 3803 N N . VAL A 1 502 ? -8.188 7.827 1.333 1.00 94.06 502 VAL A N 1
ATOM 3804 C CA . VAL A 1 502 ? -8.104 8.986 0.436 1.00 94.06 502 VAL A CA 1
ATOM 3805 C C . VAL A 1 502 ? -7.701 10.262 1.175 1.00 94.06 502 VAL A C 1
ATOM 3807 O O . VAL A 1 502 ? -7.959 10.440 2.366 1.00 94.06 502 VAL A O 1
ATOM 3810 N N . ALA A 1 503 ? -7.058 11.179 0.463 1.00 87.81 503 ALA A N 1
ATOM 3811 C CA . ALA A 1 503 ? -6.726 12.515 0.945 1.00 87.81 503 ALA A CA 1
ATOM 3812 C C . ALA A 1 503 ? -6.953 13.539 -0.177 1.00 87.81 503 ALA A C 1
ATOM 3814 O O . ALA A 1 503 ? -7.059 13.153 -1.341 1.00 87.81 503 ALA A O 1
ATOM 3815 N N . PRO A 1 504 ? -7.050 14.843 0.117 1.00 84.38 504 PRO A N 1
ATOM 3816 C CA . PRO A 1 504 ? -7.219 15.832 -0.938 1.00 84.38 504 PRO A CA 1
ATOM 3817 C C . PRO A 1 504 ? -6.054 15.810 -1.935 1.00 84.38 504 PRO A C 1
ATOM 3819 O O . PRO A 1 504 ? -4.905 15.782 -1.514 1.00 84.38 504 PRO A O 1
ATOM 3822 N N . GLY A 1 505 ? -6.354 15.843 -3.239 1.00 77.56 505 GLY A N 1
ATOM 3823 C CA . GLY A 1 505 ? -5.369 15.751 -4.332 1.00 77.56 505 GLY A CA 1
ATOM 3824 C C . GLY A 1 505 ? -5.559 16.750 -5.483 1.00 77.56 505 GLY A C 1
ATOM 3825 O O . GLY A 1 505 ? -4.821 16.693 -6.462 1.00 77.56 505 GLY A O 1
ATOM 3826 N N . ALA A 1 506 ? -6.546 17.653 -5.400 1.00 72.31 506 ALA A N 1
ATOM 3827 C CA . ALA A 1 506 ? -6.873 18.620 -6.458 1.00 72.31 506 ALA A CA 1
ATOM 3828 C C . ALA A 1 506 ? -6.317 20.028 -6.182 1.00 72.31 506 ALA A C 1
ATOM 3830 O O . ALA A 1 506 ? -6.622 20.619 -5.143 1.00 72.31 506 ALA A O 1
ATOM 3831 N N . GLY A 1 507 ? -5.563 20.580 -7.143 1.00 68.19 507 GLY A N 1
ATOM 3832 C CA . GLY A 1 507 ? -4.964 21.921 -7.138 1.00 68.19 507 GLY A CA 1
ATOM 3833 C C . GLY A 1 507 ? -4.318 22.277 -5.798 1.00 68.19 507 GLY A C 1
ATOM 3834 O O . GLY A 1 507 ? -4.751 23.180 -5.078 1.00 68.19 507 GLY A O 1
ATOM 3835 N N . ILE A 1 508 ? -3.298 21.511 -5.450 1.00 75.06 508 ILE A N 1
ATOM 3836 C CA . ILE A 1 508 ? -2.537 21.599 -4.213 1.00 75.06 508 ILE A CA 1
ATOM 3837 C C . ILE A 1 508 ? -1.458 22.656 -4.394 1.00 75.06 508 ILE A C 1
ATOM 3839 O O . ILE A 1 508 ? -0.623 22.533 -5.284 1.00 75.06 508 ILE A O 1
ATOM 3843 N N . LEU A 1 509 ? -1.512 23.714 -3.582 1.00 74.81 509 LEU A N 1
ATOM 3844 C CA . LEU A 1 509 ? -0.488 24.756 -3.557 1.00 74.81 509 LEU A CA 1
ATOM 3845 C C . LEU A 1 509 ? 0.629 24.316 -2.611 1.00 74.81 509 LEU A C 1
ATOM 3847 O O . LEU A 1 509 ? 0.373 24.126 -1.424 1.00 74.81 509 LEU A O 1
ATOM 3851 N N . SER A 1 510 ? 1.831 24.153 -3.146 1.00 80.19 510 SER A N 1
ATOM 3852 C CA . SER A 1 510 ? 3.030 23.707 -2.431 1.00 80.19 510 SER A CA 1
ATOM 3853 C C . SER A 1 510 ? 4.265 24.353 -3.065 1.00 80.19 510 SER A C 1
ATOM 3855 O O . SER A 1 510 ? 4.125 25.212 -3.934 1.00 80.19 510 SER A O 1
ATOM 3857 N N . ALA A 1 511 ? 5.461 23.962 -2.632 1.00 83.00 511 ALA A N 1
ATOM 3858 C CA . ALA A 1 511 ? 6.735 24.403 -3.189 1.00 83.00 511 ALA A CA 1
ATOM 3859 C C . ALA A 1 511 ? 6.821 24.227 -4.715 1.00 83.00 511 ALA A C 1
ATOM 3861 O O . ALA A 1 511 ? 6.229 23.308 -5.277 1.00 83.00 511 ALA A O 1
ATOM 3862 N N . THR A 1 512 ? 7.638 25.049 -5.367 1.00 80.69 512 THR A N 1
ATOM 3863 C CA . THR A 1 512 ? 8.089 24.819 -6.747 1.00 80.69 512 THR A CA 1
ATOM 3864 C C . THR A 1 512 ? 9.613 24.894 -6.820 1.00 80.69 512 THR A C 1
ATOM 3866 O O . THR A 1 512 ? 10.231 25.620 -6.038 1.00 80.69 512 THR A O 1
ATOM 3869 N N . THR A 1 513 ? 10.234 24.165 -7.750 1.00 79.44 513 THR A N 1
ATOM 3870 C CA . THR A 1 513 ? 11.682 24.286 -7.990 1.00 79.44 513 THR A CA 1
ATOM 3871 C C . THR A 1 513 ? 12.016 25.630 -8.646 1.00 79.44 513 THR A C 1
ATOM 3873 O O . THR A 1 513 ? 11.241 26.158 -9.453 1.00 79.44 513 THR A O 1
ATOM 3876 N N . THR A 1 514 ? 13.186 26.184 -8.325 1.00 74.62 514 THR A N 1
ATOM 3877 C CA . THR A 1 514 ? 13.783 27.347 -9.007 1.00 74.62 514 THR A CA 1
ATOM 3878 C C . THR A 1 514 ? 14.575 26.955 -10.261 1.00 74.62 514 THR A C 1
ATOM 3880 O O . THR A 1 514 ? 15.076 27.831 -10.960 1.00 74.62 514 THR A O 1
ATOM 3883 N N . HIS A 1 515 ? 14.703 25.656 -10.562 1.00 73.19 515 HIS A N 1
ATOM 3884 C CA . HIS A 1 515 ? 15.484 25.159 -11.695 1.00 73.19 515 HIS A CA 1
ATOM 3885 C C . HIS A 1 515 ? 14.919 25.644 -13.052 1.00 73.19 515 HIS A C 1
ATOM 3887 O O . HIS A 1 515 ? 13.708 25.554 -13.268 1.00 73.19 515 HIS A O 1
ATOM 3893 N N . PRO A 1 516 ? 15.754 26.136 -13.992 1.00 67.12 516 PRO A N 1
ATOM 3894 C CA . PRO A 1 516 ? 15.273 26.748 -15.236 1.00 67.12 516 PRO A CA 1
ATOM 3895 C C . PRO A 1 516 ? 14.633 25.751 -16.214 1.00 67.12 516 PRO A C 1
ATOM 3897 O O . PRO A 1 516 ? 13.760 26.141 -16.981 1.00 67.12 516 PRO A O 1
ATOM 3900 N N . SER A 1 517 ? 15.023 24.472 -16.177 1.00 64.62 517 SER A N 1
ATOM 3901 C CA . SER A 1 517 ? 14.485 23.419 -17.061 1.00 64.62 517 SER A CA 1
ATOM 3902 C C . SER A 1 517 ? 13.162 22.802 -16.584 1.00 64.62 517 SER A C 1
ATOM 3904 O O . SER A 1 517 ? 12.752 21.779 -17.126 1.00 64.62 517 SER A O 1
ATOM 3906 N N . ARG A 1 518 ? 12.530 23.377 -15.553 1.00 68.12 518 ARG A N 1
ATOM 3907 C CA . ARG A 1 518 ? 11.350 22.809 -14.889 1.00 68.12 518 ARG A CA 1
ATOM 3908 C C . ARG A 1 518 ? 10.159 22.621 -15.836 1.00 68.12 518 ARG A C 1
ATOM 3910 O O . ARG A 1 518 ? 9.796 23.520 -16.594 1.00 68.12 518 ARG A O 1
ATOM 3917 N N . THR A 1 519 ? 9.547 21.445 -15.758 1.00 62.94 519 THR A N 1
ATOM 3918 C CA . THR A 1 519 ? 8.361 21.016 -16.522 1.00 62.94 519 THR A CA 1
ATOM 3919 C C . THR A 1 519 ? 7.066 21.469 -15.838 1.00 62.94 519 THR A C 1
ATOM 3921 O O . THR A 1 519 ? 6.061 21.721 -16.504 1.00 62.94 519 THR A O 1
ATOM 3924 N N . LEU A 1 520 ? 7.104 21.623 -14.511 1.00 59.81 520 LEU A N 1
ATOM 3925 C CA . LEU A 1 520 ? 6.098 22.287 -13.685 1.00 59.81 520 LEU A CA 1
ATOM 3926 C C . LEU A 1 520 ? 6.566 23.726 -13.379 1.00 59.81 520 LEU A C 1
ATOM 3928 O O . LEU A 1 520 ? 7.755 23.950 -13.157 1.00 59.81 520 LEU A O 1
ATOM 3932 N N . PRO A 1 521 ? 5.676 24.735 -13.332 1.00 52.19 521 PRO A N 1
ATOM 3933 C CA . PRO A 1 521 ? 4.265 24.637 -12.967 1.00 52.19 521 PRO A CA 1
ATOM 3934 C C . PRO A 1 521 ? 3.288 24.562 -14.144 1.00 52.19 521 PRO A C 1
ATOM 3936 O O . PRO A 1 521 ? 3.594 24.944 -15.268 1.00 52.19 521 PRO A O 1
ATOM 3939 N N . ASN A 1 522 ? 2.053 24.156 -13.843 1.00 50.69 522 ASN A N 1
ATOM 3940 C CA . ASN A 1 522 ? 0.932 24.233 -14.774 1.00 50.69 522 ASN A CA 1
ATOM 3941 C C . ASN A 1 522 ? -0.049 25.346 -14.352 1.00 50.69 522 ASN A C 1
ATOM 3943 O O . ASN A 1 522 ? -0.810 25.188 -13.397 1.00 50.69 522 ASN A O 1
ATOM 3947 N N . ASP A 1 523 ? -0.092 26.451 -15.099 1.00 46.91 523 ASP A N 1
ATOM 3948 C CA . ASP A 1 523 ? -0.958 27.612 -14.815 1.00 46.91 523 ASP A CA 1
ATOM 3949 C C . ASP A 1 523 ? -2.473 27.330 -14.944 1.00 46.91 523 ASP A C 1
ATOM 3951 O O . ASP A 1 523 ? -3.305 28.190 -14.636 1.00 46.91 523 ASP A O 1
ATOM 3955 N N . ALA A 1 524 ? -2.871 26.114 -15.345 1.00 46.47 524 ALA A N 1
ATOM 3956 C CA . ALA A 1 524 ? -4.259 25.640 -15.408 1.00 46.47 524 ALA A CA 1
ATOM 3957 C C . ALA A 1 524 ? -5.068 25.819 -14.105 1.00 46.47 524 ALA A C 1
ATOM 3959 O O . ALA A 1 524 ? -6.306 25.761 -14.151 1.00 46.47 524 ALA A O 1
ATOM 3960 N N . TYR A 1 525 ? -4.387 26.017 -12.975 1.00 49.34 525 TYR A N 1
ATOM 3961 C CA . TYR A 1 525 ? -4.948 26.187 -11.632 1.00 49.34 525 TYR A CA 1
ATOM 3962 C C . TYR A 1 525 ? -5.079 27.651 -11.176 1.00 49.34 525 TYR A C 1
ATOM 3964 O O . TYR A 1 525 ? -5.678 27.902 -10.130 1.00 49.34 525 TYR A O 1
ATOM 3972 N N . GLY A 1 526 ? -4.567 28.601 -11.965 1.00 48.84 526 GLY A N 1
ATOM 3973 C CA . GLY A 1 526 ? -4.373 29.999 -11.576 1.00 48.84 526 GLY A CA 1
ATOM 3974 C C . GLY A 1 526 ? -2.926 30.274 -11.155 1.00 48.84 526 GLY A C 1
ATOM 3975 O O . GLY A 1 526 ? -2.261 29.413 -10.584 1.00 48.84 526 GLY A O 1
ATOM 3976 N N . VAL A 1 527 ? -2.433 31.479 -11.447 1.00 48.75 527 VAL A N 1
ATOM 3977 C CA . VAL A 1 527 ? -1.047 31.873 -11.150 1.00 48.75 527 VAL A CA 1
ATOM 3978 C C . VAL A 1 527 ? -0.899 32.161 -9.655 1.00 48.75 527 VAL A C 1
ATOM 3980 O O . VAL A 1 527 ? -1.697 32.903 -9.079 1.00 48.75 527 VAL A O 1
ATOM 3983 N N . CYS A 1 528 ? 0.126 31.596 -9.012 1.00 58.25 528 CYS A N 1
ATOM 3984 C CA . CYS A 1 528 ? 0.493 32.001 -7.658 1.00 58.25 528 CYS A CA 1
ATOM 3985 C C . CYS A 1 528 ? 1.310 33.306 -7.717 1.00 58.25 528 CYS A C 1
ATOM 3987 O O . CYS A 1 528 ? 2.271 33.364 -8.482 1.00 58.25 528 CYS A O 1
ATOM 3989 N N . PRO A 1 529 ? 1.011 34.340 -6.906 1.00 53.72 529 PRO A N 1
ATOM 3990 C CA . PRO A 1 529 ? 1.835 35.553 -6.844 1.00 53.72 529 PRO A CA 1
ATOM 3991 C C . PRO A 1 529 ? 3.190 35.341 -6.137 1.00 53.72 529 PRO A C 1
ATOM 3993 O O . PRO A 1 529 ? 3.943 36.298 -5.969 1.00 53.72 529 PRO A O 1
ATOM 3996 N N . TYR A 1 530 ? 3.494 34.115 -5.699 1.00 66.56 530 TYR A N 1
ATOM 3997 C CA . TYR A 1 530 ? 4.723 33.746 -5.002 1.00 66.56 530 TYR A CA 1
ATOM 3998 C C . TYR A 1 530 ? 5.569 32.815 -5.879 1.00 66.56 530 TYR A C 1
ATOM 4000 O O . TYR A 1 530 ? 5.111 31.712 -6.179 1.00 66.56 530 TYR A O 1
ATOM 4008 N N . PRO A 1 531 ? 6.785 33.216 -6.297 1.00 69.88 531 PRO A N 1
ATOM 4009 C CA . PRO A 1 531 ? 7.605 32.426 -7.216 1.00 69.88 531 PRO A CA 1
ATOM 4010 C C . PRO A 1 531 ? 8.129 31.120 -6.601 1.00 69.88 531 PRO A C 1
ATOM 4012 O O . PRO A 1 531 ? 8.532 30.232 -7.348 1.00 69.88 531 PRO A O 1
ATOM 4015 N N . GLU A 1 532 ? 8.108 30.984 -5.269 1.00 72.62 532 GLU A N 1
ATOM 4016 C CA . GLU A 1 532 ? 8.483 29.765 -4.544 1.00 72.62 532 GLU A CA 1
ATOM 4017 C C . GLU A 1 532 ? 7.340 28.746 -4.361 1.00 72.62 532 GLU A C 1
ATOM 4019 O O . GLU A 1 532 ? 7.563 27.684 -3.775 1.00 72.62 532 GLU A O 1
ATOM 4024 N N . LEU A 1 533 ? 6.129 29.040 -4.859 1.00 74.50 533 LEU A N 1
ATOM 4025 C CA . LEU A 1 533 ? 4.953 28.171 -4.747 1.00 74.50 533 LEU A CA 1
ATOM 4026 C C . LEU A 1 533 ? 4.279 27.914 -6.105 1.00 74.50 533 LEU A C 1
ATOM 4028 O O . LEU A 1 533 ? 4.152 28.814 -6.933 1.00 74.50 533 LEU A O 1
ATOM 4032 N N . CYS A 1 534 ? 3.751 26.706 -6.315 1.00 73.06 534 CYS A N 1
ATOM 4033 C CA . CYS A 1 534 ? 2.889 26.405 -7.458 1.00 73.06 534 CYS A CA 1
ATOM 4034 C C . CYS A 1 534 ? 1.791 25.373 -7.162 1.00 73.06 534 CYS A C 1
ATOM 4036 O O . CYS A 1 534 ? 1.752 24.732 -6.108 1.00 73.06 534 CYS A O 1
ATOM 4038 N N . PHE A 1 535 ? 0.854 25.248 -8.101 1.00 73.50 535 PHE A N 1
ATOM 4039 C CA . PHE A 1 535 ? -0.287 24.344 -8.015 1.00 73.50 535 PHE A CA 1
ATOM 4040 C C . PHE A 1 535 ? -0.070 23.071 -8.844 1.00 73.50 535 PHE A C 1
ATOM 4042 O O . PHE A 1 535 ? 0.222 23.166 -10.036 1.00 73.50 535 PHE A O 1
ATOM 4049 N N . CYS A 1 536 ? -0.320 21.901 -8.249 1.00 73.19 536 CYS A N 1
ATOM 4050 C CA . CYS A 1 536 ? -0.368 20.609 -8.949 1.00 73.19 536 CYS A CA 1
ATOM 4051 C C . CYS A 1 536 ? -1.620 19.802 -8.559 1.00 73.19 536 CYS A C 1
ATOM 4053 O O . CYS A 1 536 ? -2.197 20.024 -7.495 1.00 73.19 536 CYS A O 1
ATOM 4055 N N . SER A 1 537 ? -2.032 18.849 -9.399 1.00 73.69 537 SER A N 1
ATOM 4056 C CA . SER A 1 537 ? -3.088 17.870 -9.092 1.00 73.69 537 SER A CA 1
ATOM 4057 C C . SER A 1 537 ? -2.597 16.454 -9.365 1.00 73.69 537 SER A C 1
ATOM 4059 O O . SER A 1 537 ? -1.912 16.215 -10.360 1.00 73.69 537 SER A O 1
ATOM 4061 N N . GLY A 1 538 ? -3.026 15.512 -8.530 1.00 75.44 538 GLY A N 1
ATOM 4062 C CA . GLY A 1 538 ? -2.734 14.091 -8.688 1.00 75.44 538 GLY A CA 1
ATOM 4063 C C . GLY A 1 538 ? -2.880 13.328 -7.376 1.00 75.44 538 GLY A C 1
ATOM 4064 O O . GLY A 1 538 ? -2.897 13.921 -6.292 1.00 75.44 538 GLY A O 1
ATOM 4065 N N . THR A 1 539 ? -2.909 11.997 -7.445 1.00 86.56 539 THR A N 1
ATOM 4066 C CA . THR A 1 539 ? -2.703 11.168 -6.243 1.00 86.56 539 THR A CA 1
ATOM 4067 C C . THR A 1 539 ? -1.316 11.398 -5.631 1.00 86.56 539 THR A C 1
ATOM 4069 O O . THR A 1 539 ? -1.150 11.264 -4.420 1.00 86.56 539 THR A O 1
ATOM 4072 N N . SER A 1 540 ? -0.356 11.858 -6.440 1.00 88.06 540 SER A N 1
ATOM 4073 C CA . SER A 1 540 ? 0.965 12.342 -6.026 1.00 88.06 540 SER A CA 1
ATOM 4074 C C . SER A 1 540 ? 0.961 13.541 -5.080 1.00 88.06 540 SER A C 1
ATOM 4076 O O . SER A 1 540 ? 1.943 13.747 -4.385 1.00 88.06 540 SER A O 1
ATOM 4078 N N . MET A 1 541 ? -0.119 14.324 -4.997 1.00 85.44 541 MET A N 1
ATOM 4079 C CA . MET A 1 541 ? -0.231 15.396 -3.995 1.00 85.44 541 MET A CA 1
ATOM 4080 C C . MET A 1 541 ? -1.048 14.953 -2.768 1.00 85.44 541 MET A C 1
ATOM 4082 O O . MET A 1 541 ? -0.897 15.522 -1.690 1.00 85.44 541 MET A O 1
ATOM 4086 N N . ALA A 1 542 ? -1.866 13.903 -2.899 1.00 88.25 542 ALA A N 1
ATOM 4087 C CA . ALA A 1 542 ? -2.604 13.300 -1.788 1.00 88.25 542 ALA A CA 1
ATOM 4088 C C . ALA A 1 542 ? -1.695 12.434 -0.892 1.00 88.25 542 ALA A C 1
ATOM 4090 O O . ALA A 1 542 ? -1.731 12.554 0.334 1.00 88.25 542 ALA A O 1
ATOM 4091 N N . ALA A 1 543 ? -0.836 11.602 -1.491 1.00 95.00 543 ALA A N 1
ATOM 4092 C CA . ALA A 1 543 ? 0.109 10.739 -0.778 1.00 95.00 543 ALA A CA 1
ATOM 4093 C C . ALA A 1 543 ? 1.065 11.484 0.186 1.00 95.00 543 ALA A C 1
ATOM 4095 O O . ALA A 1 543 ? 1.140 11.075 1.346 1.00 95.00 543 ALA A O 1
ATOM 4096 N N . PRO A 1 544 ? 1.766 12.572 -0.200 1.00 94.00 544 PRO A N 1
ATOM 4097 C CA . PRO A 1 544 ? 2.680 13.279 0.702 1.00 94.00 544 PRO A CA 1
ATOM 4098 C C . PRO A 1 544 ? 1.972 13.975 1.865 1.00 94.00 544 PRO A C 1
ATOM 4100 O O . PRO A 1 544 ? 2.524 14.023 2.962 1.00 94.00 544 PRO A O 1
ATOM 4103 N N . LEU A 1 545 ? 0.732 14.444 1.679 1.00 88.44 545 LEU A N 1
ATOM 4104 C CA . LEU A 1 545 ? -0.075 14.944 2.795 1.00 88.44 545 LEU A CA 1
ATOM 4105 C C . LEU A 1 545 ? -0.273 13.843 3.846 1.00 88.44 545 LEU A C 1
ATOM 4107 O O . LEU A 1 545 ? -0.034 14.078 5.027 1.00 88.44 545 LEU A O 1
ATOM 4111 N N . VAL A 1 546 ? -0.632 12.624 3.427 1.00 95.38 546 VAL A N 1
ATOM 4112 C CA . VAL A 1 546 ? -0.753 11.469 4.337 1.00 95.38 546 VAL A CA 1
ATOM 4113 C C . VAL A 1 546 ? 0.594 11.089 4.955 1.00 95.38 546 VAL A C 1
ATOM 4115 O O . VAL A 1 546 ? 0.636 10.776 6.141 1.00 95.38 546 VAL A O 1
ATOM 4118 N N . SER A 1 547 ? 1.703 11.183 4.216 1.00 97.06 547 SER A N 1
ATOM 4119 C CA . SER A 1 547 ? 3.053 10.978 4.764 1.00 97.06 547 SER A CA 1
ATOM 4120 C C . SER A 1 547 ? 3.406 11.998 5.859 1.00 97.06 547 SER A C 1
ATOM 4122 O O . SER A 1 547 ? 3.988 11.626 6.877 1.00 97.06 547 SER A O 1
ATOM 4124 N N . GLY A 1 548 ? 2.993 13.261 5.710 1.00 92.44 548 GLY A N 1
ATOM 4125 C CA . GLY A 1 548 ? 3.104 14.271 6.766 1.00 92.44 548 GLY A CA 1
ATOM 4126 C C . GLY A 1 548 ? 2.237 13.941 7.989 1.00 92.44 548 GLY A C 1
ATOM 4127 O O . GLY A 1 548 ? 2.704 14.024 9.123 1.00 92.44 548 GLY A O 1
ATOM 4128 N N . LEU A 1 549 ? 0.994 13.491 7.781 1.00 91.94 549 LEU A N 1
ATOM 4129 C CA . LEU A 1 549 ? 0.120 13.053 8.880 1.00 91.94 549 LEU A CA 1
ATOM 4130 C C . LEU A 1 549 ? 0.677 11.822 9.613 1.00 91.94 549 LEU A C 1
ATOM 4132 O O . LEU A 1 549 ? 0.579 11.755 10.836 1.00 91.94 549 LEU A O 1
ATOM 4136 N N . ALA A 1 550 ? 1.302 10.883 8.899 1.00 95.94 550 ALA A N 1
ATOM 4137 C CA . ALA A 1 550 ? 1.976 9.730 9.489 1.00 95.94 550 ALA A CA 1
ATOM 4138 C C . ALA A 1 550 ? 3.123 10.150 10.425 1.00 95.94 550 ALA A C 1
ATOM 4140 O O . ALA A 1 550 ? 3.241 9.600 11.518 1.00 95.94 550 ALA A O 1
ATOM 4141 N N . ALA A 1 551 ? 3.912 11.166 10.056 1.00 94.31 551 ALA A N 1
ATOM 4142 C CA . ALA A 1 551 ? 4.930 11.730 10.943 1.00 94.31 551 ALA A CA 1
ATOM 4143 C C . ALA A 1 551 ? 4.310 12.368 12.208 1.00 94.31 551 ALA A C 1
ATOM 4145 O O . ALA A 1 551 ? 4.782 12.120 13.316 1.00 94.31 551 ALA A O 1
ATOM 4146 N N . CYS A 1 552 ? 3.206 13.115 12.085 1.00 90.94 552 CYS A N 1
ATOM 4147 C CA . CYS A 1 552 ? 2.484 13.639 13.255 1.00 90.94 552 CYS A CA 1
ATOM 4148 C C . CYS A 1 552 ? 1.934 12.521 14.168 1.00 90.94 552 CYS A C 1
ATOM 4150 O O . CYS A 1 552 ? 1.959 12.664 15.388 1.00 90.94 552 CYS A O 1
ATOM 4152 N N . VAL A 1 553 ? 1.468 11.398 13.603 1.00 92.69 553 VAL A N 1
ATOM 4153 C CA . VAL A 1 553 ? 1.020 10.218 14.371 1.00 92.69 553 VAL A CA 1
ATOM 4154 C C . VAL A 1 553 ? 2.192 9.521 15.075 1.00 92.69 553 VAL A C 1
ATOM 4156 O O . VAL A 1 553 ? 2.056 9.134 16.235 1.00 92.69 553 VAL A O 1
ATOM 4159 N N . ARG A 1 554 ? 3.356 9.389 14.425 1.00 94.25 554 ARG A N 1
ATOM 4160 C CA . ARG A 1 554 ? 4.560 8.817 15.055 1.00 94.25 554 ARG A CA 1
ATOM 4161 C C . ARG A 1 554 ? 5.074 9.677 16.212 1.00 94.25 554 ARG A C 1
ATOM 4163 O O . ARG A 1 554 ? 5.319 9.139 17.289 1.00 94.25 554 ARG A O 1
ATOM 4170 N N . GLU A 1 555 ? 5.128 11.001 16.042 1.00 92.44 555 GLU A N 1
ATOM 4171 C CA . GLU A 1 555 ? 5.442 11.934 17.135 1.00 92.44 555 GLU A CA 1
ATOM 4172 C C . GLU A 1 555 ? 4.481 11.743 18.319 1.00 92.44 555 GLU A C 1
ATOM 4174 O O . GLU A 1 555 ? 4.927 11.633 19.462 1.00 92.44 555 GLU A O 1
ATOM 4179 N N . ALA A 1 556 ? 3.174 11.641 18.056 1.00 90.62 556 ALA A N 1
ATOM 4180 C CA . ALA A 1 556 ? 2.155 11.444 19.085 1.00 90.62 556 ALA A CA 1
ATOM 4181 C C . ALA A 1 556 ? 2.359 10.152 19.894 1.00 90.62 556 ALA A C 1
ATOM 4183 O O . ALA A 1 556 ? 2.283 10.163 21.126 1.00 90.62 556 ALA A O 1
ATOM 4184 N N . LEU A 1 557 ? 2.662 9.048 19.206 1.00 91.75 557 LEU A N 1
ATOM 4185 C CA . LEU A 1 557 ? 2.938 7.751 19.823 1.00 91.75 557 LEU A CA 1
ATOM 4186 C C . LEU A 1 557 ? 4.198 7.789 20.694 1.00 91.75 557 LEU A C 1
ATOM 4188 O O . LEU A 1 557 ? 4.157 7.310 21.826 1.00 91.75 557 LEU A O 1
ATOM 4192 N N . ARG A 1 558 ? 5.278 8.416 20.210 1.00 91.19 558 ARG A N 1
ATOM 4193 C CA . ARG A 1 558 ? 6.554 8.529 20.937 1.00 91.19 558 ARG A CA 1
ATOM 4194 C C . ARG A 1 558 ? 6.530 9.485 22.127 1.00 91.19 558 ARG A C 1
ATOM 4196 O O . ARG A 1 558 ? 7.373 9.349 23.008 1.00 91.19 558 ARG A O 1
ATOM 4203 N N . THR A 1 559 ? 5.639 10.478 22.135 1.00 87.62 559 THR A N 1
ATOM 4204 C CA . THR A 1 559 ? 5.659 11.571 23.131 1.00 87.62 559 THR A CA 1
ATOM 4205 C C . THR A 1 559 ? 4.503 11.536 24.125 1.00 87.62 559 THR A C 1
ATOM 4207 O O . THR A 1 559 ? 4.722 11.836 25.295 1.00 87.62 559 THR A O 1
ATOM 4210 N N . LYS A 1 560 ? 3.291 11.163 23.691 1.00 83.00 560 LYS A N 1
ATOM 4211 C CA . LYS A 1 560 ? 2.119 11.019 24.568 1.00 83.00 560 LYS A CA 1
ATOM 4212 C C . LYS A 1 560 ? 1.857 9.555 24.915 1.00 83.00 560 LYS A C 1
ATOM 4214 O O . LYS A 1 560 ? 1.660 9.228 26.080 1.00 83.00 560 LYS A O 1
ATOM 4219 N N . GLY A 1 561 ? 1.851 8.695 23.896 1.00 71.94 561 GLY A N 1
ATOM 4220 C CA . GLY A 1 561 ? 1.308 7.343 24.005 1.00 71.94 561 GLY A CA 1
ATOM 4221 C C . GLY A 1 561 ? -0.220 7.309 24.193 1.00 71.94 561 GLY A C 1
ATOM 4222 O O . GLY A 1 561 ? -0.869 8.354 24.322 1.00 71.94 561 GLY A O 1
ATOM 4223 N N . PRO A 1 562 ? -0.820 6.110 24.149 1.00 75.88 562 PRO A N 1
ATOM 4224 C CA . PRO A 1 562 ? -2.220 5.876 24.496 1.00 75.88 562 PRO A CA 1
ATOM 4225 C C . PRO A 1 562 ? -2.481 5.901 26.009 1.00 75.88 562 PRO A C 1
ATOM 4227 O O . PRO A 1 562 ? -1.604 5.577 26.803 1.00 75.88 562 PRO A O 1
ATOM 4230 N N . VAL A 1 563 ? -3.716 6.237 26.403 1.00 70.31 563 VAL A N 1
ATOM 4231 C CA . VAL A 1 563 ? -4.148 6.215 27.816 1.00 70.31 563 VAL A CA 1
ATOM 4232 C C . VAL A 1 563 ? -4.441 4.784 28.284 1.00 70.31 563 VAL A C 1
ATOM 4234 O O . VAL A 1 563 ? -3.992 4.376 29.350 1.00 70.31 563 VAL A O 1
ATOM 4237 N N . HIS A 1 564 ? -5.152 4.001 27.465 1.00 66.25 564 HIS A N 1
ATOM 4238 C CA . HIS A 1 564 ? -5.653 2.662 27.816 1.00 66.25 564 HIS A CA 1
ATOM 4239 C C . HIS A 1 564 ? -4.767 1.507 27.308 1.00 66.25 564 HIS A C 1
ATOM 4241 O O . HIS A 1 564 ? -5.286 0.509 26.806 1.00 66.25 564 HIS A O 1
ATOM 4247 N N . ALA A 1 565 ? -3.438 1.630 27.381 1.00 60.59 565 ALA A N 1
ATOM 4248 C CA . ALA A 1 565 ? -2.521 0.554 26.979 1.00 60.59 565 ALA A CA 1
ATOM 4249 C C . ALA A 1 565 ? -1.625 0.056 28.120 1.00 60.59 565 ALA A C 1
ATOM 4251 O O . ALA A 1 565 ? -1.446 0.705 29.146 1.00 60.59 565 ALA A O 1
ATOM 4252 N N . ILE A 1 566 ? -1.038 -1.121 27.897 1.00 53.06 566 ILE A N 1
ATOM 4253 C CA . ILE A 1 566 ? -0.192 -1.854 28.854 1.00 53.06 566 ILE A CA 1
ATOM 4254 C C . ILE A 1 566 ? 1.181 -1.168 29.048 1.00 53.06 566 ILE A C 1
ATOM 4256 O O . ILE A 1 566 ? 1.843 -1.367 30.064 1.00 53.06 566 ILE A O 1
ATOM 4260 N N . ALA A 1 567 ? 1.591 -0.322 28.099 1.00 51.84 567 ALA A N 1
ATOM 4261 C CA . ALA A 1 567 ? 2.758 0.554 28.177 1.00 51.84 567 ALA A CA 1
ATOM 4262 C C . ALA A 1 567 ? 2.388 1.957 27.659 1.00 51.84 567 ALA A C 1
ATOM 4264 O O . ALA A 1 567 ? 1.492 2.081 26.826 1.00 51.84 567 ALA A O 1
ATOM 4265 N N . GLY A 1 568 ? 3.066 2.995 28.165 1.00 72.62 568 GLY A N 1
ATOM 4266 C CA . GLY A 1 568 ? 2.773 4.408 27.882 1.00 72.62 568 GLY A CA 1
ATOM 4267 C C . GLY A 1 568 ? 3.264 4.888 26.503 1.00 72.62 568 GLY A C 1
ATOM 4268 O O . GLY A 1 568 ? 2.846 4.339 25.484 1.00 72.62 568 GLY A O 1
ATOM 4269 N N . PRO A 1 569 ? 4.129 5.921 26.412 1.00 86.25 569 PRO A N 1
ATOM 4270 C CA . PRO A 1 569 ? 4.729 6.321 25.139 1.00 86.25 569 PRO A CA 1
ATOM 4271 C C . PRO A 1 569 ? 5.430 5.146 24.445 1.00 86.25 569 PRO A C 1
ATOM 4273 O O . PRO A 1 569 ? 6.178 4.402 25.075 1.00 86.25 569 PRO A O 1
ATOM 4276 N N . ILE A 1 570 ? 5.190 4.994 23.142 1.00 88.19 570 ILE A N 1
ATOM 4277 C CA . ILE A 1 570 ? 5.692 3.897 22.304 1.00 88.19 570 ILE A CA 1
ATOM 4278 C C . ILE A 1 570 ? 6.873 4.454 21.491 1.00 88.19 570 ILE A C 1
ATOM 4280 O O . ILE A 1 570 ? 6.624 5.173 20.521 1.00 88.19 570 ILE A O 1
ATOM 4284 N N . PRO A 1 571 ? 8.147 4.179 21.850 1.00 84.81 571 PRO A N 1
ATOM 4285 C CA . PRO A 1 571 ? 9.298 4.856 21.237 1.00 84.81 571 PRO A CA 1
ATOM 4286 C C . PRO A 1 571 ? 9.522 4.464 19.773 1.00 84.81 571 PRO A C 1
ATOM 4288 O O . PRO A 1 571 ? 9.928 5.294 18.963 1.00 84.81 571 PRO A O 1
ATOM 4291 N N . ASN A 1 572 ? 9.198 3.214 19.435 1.00 85.88 572 ASN A N 1
ATOM 4292 C CA . ASN A 1 572 ? 9.437 2.606 18.130 1.00 85.88 572 ASN A CA 1
ATOM 4293 C C . ASN A 1 572 ? 8.099 2.117 17.537 1.00 85.88 572 ASN A C 1
ATOM 4295 O O . ASN A 1 572 ? 7.831 0.914 17.517 1.00 85.88 572 ASN A O 1
ATOM 4299 N N . PRO A 1 573 ? 7.190 3.022 17.123 1.00 90.44 573 PRO A N 1
ATOM 4300 C CA . PRO A 1 573 ? 5.886 2.620 16.609 1.00 90.44 573 PRO A CA 1
ATOM 4301 C C . PRO A 1 573 ? 6.027 1.916 15.253 1.00 90.44 573 PRO A C 1
ATOM 4303 O O . PRO A 1 573 ? 6.768 2.375 14.379 1.00 90.44 573 PRO A O 1
ATOM 4306 N N . SER A 1 574 ? 5.298 0.815 15.064 1.00 91.62 574 SER A N 1
ATOM 4307 C CA . SER A 1 574 ? 5.336 0.048 13.816 1.00 91.62 574 SER A CA 1
ATOM 4308 C C . SER A 1 574 ? 4.614 0.764 12.668 1.00 91.62 574 SER A C 1
ATOM 4310 O O . SER A 1 574 ? 3.647 1.501 12.884 1.00 91.62 574 SER A O 1
ATOM 4312 N N . GLY A 1 575 ? 5.034 0.513 11.426 1.00 92.62 575 GLY A N 1
ATOM 4313 C CA . GLY A 1 575 ? 4.344 1.010 10.232 1.00 92.62 575 GLY A CA 1
ATOM 4314 C C . GLY A 1 575 ? 2.887 0.538 10.179 1.00 92.62 575 GLY A C 1
ATOM 4315 O O . GLY A 1 575 ? 1.996 1.323 9.852 1.00 92.62 575 GLY A O 1
ATOM 4316 N N . ALA A 1 576 ? 2.630 -0.702 10.615 1.00 94.00 576 ALA A N 1
ATOM 4317 C CA . ALA A 1 576 ? 1.287 -1.250 10.805 1.00 94.00 576 ALA A CA 1
ATOM 4318 C C . ALA A 1 576 ? 0.456 -0.422 11.806 1.00 94.00 576 ALA A C 1
ATOM 4320 O O . ALA A 1 576 ? -0.649 -0.004 11.474 1.00 94.00 576 ALA A O 1
ATOM 4321 N N . LEU A 1 577 ? 0.998 -0.080 12.984 1.00 95.31 577 LEU A N 1
ATOM 4322 C CA . LEU A 1 577 ? 0.297 0.748 13.975 1.00 95.31 577 LEU A CA 1
ATOM 4323 C C . LEU A 1 577 ? -0.051 2.147 13.435 1.00 95.31 577 LEU A C 1
ATOM 4325 O O . LEU A 1 577 ? -1.169 2.630 13.622 1.00 95.31 577 LEU A O 1
ATOM 4329 N N . VAL A 1 578 ? 0.879 2.793 12.727 1.00 96.94 578 VAL A N 1
ATOM 4330 C CA . VAL A 1 578 ? 0.637 4.112 12.117 1.00 96.94 578 VAL A CA 1
ATOM 4331 C C . VAL A 1 578 ? -0.435 4.016 11.021 1.00 96.94 578 VAL A C 1
ATOM 4333 O O . VAL A 1 578 ? -1.339 4.855 10.969 1.00 96.94 578 VAL A O 1
ATOM 4336 N N . LYS A 1 579 ? -0.398 2.958 10.196 1.00 97.62 579 LYS A N 1
ATOM 4337 C CA . LYS A 1 579 ? -1.445 2.624 9.217 1.00 97.62 579 LYS A CA 1
ATOM 4338 C C . LYS A 1 579 ? -2.805 2.408 9.899 1.00 97.62 579 LYS A C 1
ATOM 4340 O O . LYS A 1 579 ? -3.796 2.981 9.446 1.00 97.62 579 LYS A O 1
ATOM 4345 N N . ALA A 1 580 ? -2.855 1.675 11.013 1.00 96.00 580 ALA A N 1
ATOM 4346 C CA . ALA A 1 580 ? -4.077 1.406 11.772 1.00 96.00 580 ALA A CA 1
ATOM 4347 C C . ALA A 1 580 ? -4.755 2.690 12.266 1.00 96.00 580 ALA A C 1
ATOM 4349 O O . ALA A 1 580 ? -5.962 2.846 12.103 1.00 96.00 580 ALA A O 1
ATOM 4350 N N . LEU A 1 581 ? -3.995 3.637 12.825 1.00 95.44 581 LEU A N 1
ATOM 4351 C CA . LEU A 1 581 ? -4.531 4.899 13.356 1.00 95.44 581 LEU A CA 1
ATOM 4352 C C . LEU A 1 581 ? -5.069 5.816 12.248 1.00 95.44 581 LEU A C 1
ATOM 4354 O O . LEU A 1 581 ? -6.142 6.414 12.389 1.00 95.44 581 LEU A O 1
ATOM 4358 N N . LEU A 1 582 ? -4.365 5.901 11.115 1.00 95.81 582 LEU A N 1
ATOM 4359 C CA . LEU A 1 582 ? -4.812 6.667 9.945 1.00 95.81 582 LEU A CA 1
ATOM 4360 C C . LEU A 1 582 ? -6.096 6.082 9.328 1.00 95.81 582 LEU A C 1
ATOM 4362 O O . LEU A 1 582 ? -6.967 6.840 8.899 1.00 95.81 582 LEU A O 1
ATOM 4366 N N . ILE A 1 583 ? -6.242 4.754 9.348 1.00 95.38 583 ILE A N 1
ATOM 4367 C CA . ILE A 1 583 ? -7.416 4.021 8.847 1.00 95.38 583 ILE A CA 1
ATOM 4368 C C . ILE A 1 583 ? -8.588 4.025 9.840 1.00 95.38 583 ILE A C 1
ATOM 4370 O O . ILE A 1 583 ? -9.744 4.138 9.423 1.00 95.38 583 ILE A O 1
ATOM 4374 N N . ASN A 1 584 ? -8.326 3.970 11.148 1.00 93.31 584 ASN A N 1
ATOM 4375 C CA . ASN A 1 584 ? -9.369 4.120 12.160 1.00 93.31 584 ASN A CA 1
ATOM 4376 C C . ASN A 1 584 ? -9.931 5.549 12.127 1.00 93.31 584 ASN A C 1
ATOM 4378 O O . ASN A 1 584 ? -11.137 5.731 12.017 1.00 93.31 584 ASN A O 1
ATOM 4382 N N . GLY A 1 585 ? -9.079 6.578 12.110 1.00 89.31 585 GLY A N 1
ATOM 4383 C CA . GLY A 1 585 ? -9.536 7.973 12.062 1.00 89.31 585 GLY A CA 1
ATOM 4384 C C . GLY A 1 585 ? -10.300 8.377 10.792 1.00 89.31 585 GLY A C 1
ATOM 4385 O O . GLY A 1 585 ? -10.987 9.406 10.792 1.00 89.31 585 GLY A O 1
ATOM 4386 N N . ALA A 1 586 ? -10.205 7.589 9.717 1.00 90.50 586 ALA A N 1
ATOM 4387 C CA . ALA A 1 586 ? -10.758 7.918 8.409 1.00 90.50 586 ALA A CA 1
ATOM 4388 C C . ALA A 1 586 ? -12.280 8.185 8.433 1.00 90.50 586 ALA A C 1
ATOM 4390 O O . ALA A 1 586 ? -13.072 7.499 9.084 1.00 90.50 586 ALA A O 1
ATOM 4391 N N . VAL A 1 587 ? -12.683 9.243 7.733 1.00 87.50 587 VAL A N 1
ATOM 4392 C CA . VAL A 1 587 ? -14.062 9.725 7.606 1.00 87.50 587 VAL A CA 1
ATOM 4393 C C . VAL A 1 587 ? -14.695 9.074 6.385 1.00 87.50 587 VAL A C 1
ATOM 4395 O O . VAL A 1 587 ? -14.202 9.256 5.272 1.00 87.50 587 VAL A O 1
ATOM 4398 N N . ASP A 1 588 ? -15.789 8.346 6.596 1.00 86.06 588 ASP A N 1
ATOM 4399 C CA . ASP A 1 588 ? -16.576 7.765 5.510 1.00 86.06 588 ASP A CA 1
ATOM 4400 C C . ASP A 1 588 ? -17.152 8.869 4.606 1.00 86.06 588 ASP A C 1
ATOM 4402 O O . ASP A 1 588 ? -17.606 9.916 5.076 1.00 86.06 588 ASP A O 1
ATOM 4406 N N . LEU A 1 589 ? -17.096 8.641 3.299 1.00 84.12 589 LEU A N 1
ATOM 4407 C CA . LEU A 1 589 ? -17.577 9.536 2.255 1.00 84.12 589 LEU A CA 1
ATOM 4408 C C . LEU A 1 589 ? -18.936 9.112 1.672 1.00 84.12 589 LEU A C 1
ATOM 4410 O O . LEU A 1 589 ? -19.363 9.687 0.669 1.00 84.12 589 LEU A O 1
ATOM 4414 N N . VAL A 1 590 ? -19.600 8.125 2.284 1.00 84.25 590 VAL A N 1
ATOM 4415 C CA . VAL A 1 590 ? -20.918 7.591 1.912 1.00 84.25 590 VAL A CA 1
ATOM 4416 C C . VAL A 1 590 ? -21.926 8.680 1.523 1.00 84.25 590 VAL A C 1
ATOM 4418 O O . VAL A 1 590 ? -22.027 9.734 2.151 1.00 84.25 590 VAL A O 1
ATOM 4421 N N . GLY A 1 591 ? -22.671 8.435 0.445 1.00 80.62 591 GLY A N 1
ATOM 4422 C CA . GLY A 1 591 ? -23.656 9.374 -0.096 1.00 80.62 591 GLY A CA 1
ATOM 4423 C C . GLY A 1 591 ? -23.075 10.551 -0.893 1.00 80.62 591 GLY A C 1
ATOM 4424 O O . GLY A 1 591 ? -23.845 11.339 -1.438 1.00 80.62 591 GLY A O 1
ATOM 4425 N N . SER A 1 592 ? -21.750 10.698 -1.014 1.00 79.00 592 SER A N 1
ATOM 4426 C CA . SER A 1 592 ? -21.158 11.729 -1.878 1.00 79.00 592 SER A CA 1
ATOM 4427 C C . SER A 1 592 ? -21.220 11.360 -3.367 1.00 79.00 592 SER A C 1
ATOM 4429 O O . SER A 1 592 ? -21.205 10.188 -3.735 1.00 79.00 592 SER A O 1
ATOM 4431 N N . ALA A 1 593 ? -21.269 12.364 -4.247 1.00 72.88 593 ALA A N 1
ATOM 4432 C CA . ALA A 1 593 ? -21.271 12.147 -5.694 1.00 72.88 593 ALA A CA 1
ATOM 4433 C C . ALA A 1 593 ? -19.855 11.844 -6.228 1.00 72.88 593 ALA A C 1
ATOM 4435 O O . ALA A 1 593 ? -18.980 12.720 -6.190 1.00 72.88 593 ALA A O 1
ATOM 4436 N N . TYR A 1 594 ? -19.649 10.647 -6.780 1.00 73.19 594 TYR A N 1
ATOM 4437 C CA . TYR A 1 594 ? -18.382 10.188 -7.372 1.00 73.19 594 TYR A CA 1
ATOM 4438 C C . TYR A 1 594 ? -18.583 9.671 -8.805 1.00 73.19 594 TYR A C 1
ATOM 4440 O O . TYR A 1 594 ? -19.683 9.265 -9.171 1.00 73.19 594 TYR A O 1
ATOM 4448 N N . GLU A 1 595 ? -17.522 9.704 -9.613 1.00 71.62 595 GLU A N 1
ATOM 4449 C CA . GLU A 1 595 ? -17.523 9.243 -11.010 1.00 71.62 595 GLU A CA 1
ATOM 4450 C C . GLU A 1 595 ? -16.895 7.846 -11.122 1.00 71.62 595 GLU A C 1
ATOM 4452 O O . GLU A 1 595 ? -15.838 7.586 -10.534 1.00 71.62 595 GLU A O 1
ATOM 4457 N N . TYR A 1 596 ? -17.529 6.968 -11.900 1.00 69.88 596 TYR A N 1
ATOM 4458 C CA . TYR A 1 596 ? -17.032 5.630 -12.223 1.00 69.88 596 TYR A CA 1
ATOM 4459 C C . TYR A 1 596 ? -17.345 5.241 -13.674 1.00 69.88 596 TYR A C 1
ATOM 4461 O O . TYR A 1 596 ? -18.105 5.917 -14.372 1.00 69.88 596 TYR A O 1
ATOM 4469 N N . VAL A 1 597 ? -16.709 4.164 -14.134 1.00 67.75 597 VAL A N 1
ATOM 4470 C CA . VAL A 1 597 ? -17.030 3.499 -15.402 1.00 67.75 597 VAL A CA 1
ATOM 4471 C C . VAL A 1 597 ? -18.026 2.387 -15.091 1.00 67.75 597 VAL A C 1
ATOM 4473 O O . VAL A 1 597 ? -17.746 1.534 -14.252 1.00 67.75 597 VAL A O 1
ATOM 4476 N N . ASP A 1 598 ? -19.185 2.420 -15.737 1.00 67.12 598 ASP A N 1
ATOM 4477 C CA . ASP A 1 598 ? -20.193 1.371 -15.654 1.00 67.12 598 ASP A CA 1
ATOM 4478 C C . ASP A 1 598 ? -19.812 0.219 -16.591 1.00 67.12 598 ASP A C 1
ATOM 4480 O O . ASP A 1 598 ? -19.852 0.356 -17.817 1.00 67.12 598 ASP A O 1
ATOM 4484 N N . TYR A 1 599 ? -19.425 -0.902 -15.985 1.00 63.28 599 TYR A N 1
ATOM 4485 C CA . TYR A 1 599 ? -19.045 -2.142 -16.660 1.00 63.28 599 TYR A CA 1
ATOM 4486 C C . TYR A 1 599 ? -20.209 -3.149 -16.771 1.00 63.28 599 TYR A C 1
ATOM 4488 O O . TYR A 1 599 ? -19.990 -4.290 -17.164 1.00 63.28 599 TYR A O 1
ATOM 4496 N N . THR A 1 600 ? -21.447 -2.758 -16.432 1.00 60.06 600 THR A N 1
ATOM 4497 C CA . THR A 1 600 ? -22.641 -3.604 -16.643 1.00 60.06 600 THR A CA 1
ATOM 4498 C C . THR A 1 600 ? -23.166 -3.553 -18.084 1.00 60.06 600 THR A C 1
ATOM 4500 O O . THR A 1 600 ? -23.977 -4.390 -18.483 1.00 60.06 600 THR A O 1
ATOM 4503 N N . ALA A 1 601 ? -22.681 -2.595 -18.881 1.00 58.69 601 ALA A N 1
ATOM 4504 C CA . ALA A 1 601 ? -22.884 -2.548 -20.324 1.00 58.69 601 ALA A CA 1
ATOM 4505 C C . ALA A 1 601 ? -22.085 -3.648 -21.052 1.00 58.69 601 ALA A C 1
ATOM 4507 O O . ALA A 1 601 ? -21.126 -4.206 -20.521 1.00 58.69 601 ALA A O 1
ATOM 4508 N N . ALA A 1 602 ? -22.461 -3.945 -22.299 1.00 55.19 602 ALA A N 1
ATOM 4509 C CA . ALA A 1 602 ? -21.704 -4.879 -23.131 1.00 55.19 602 ALA A CA 1
ATOM 4510 C C . ALA A 1 602 ? -20.275 -4.350 -23.401 1.00 55.19 602 ALA A C 1
ATOM 4512 O O . ALA A 1 602 ? -20.123 -3.139 -23.598 1.00 55.19 602 ALA A O 1
ATOM 4513 N N . PRO A 1 603 ? -19.245 -5.223 -23.470 1.00 54.50 603 PRO A N 1
ATOM 4514 C CA . PRO A 1 603 ? -17.866 -4.807 -23.718 1.00 54.50 603 PRO A CA 1
ATOM 4515 C C . PRO A 1 603 ? -17.731 -3.881 -24.936 1.00 54.50 603 PRO A C 1
ATOM 4517 O O . PRO A 1 603 ? -18.170 -4.215 -26.038 1.00 54.50 603 PRO A O 1
ATOM 4520 N N . GLY A 1 604 ? -17.140 -2.704 -24.728 1.00 55.78 604 GLY A N 1
ATOM 4521 C CA . GLY A 1 604 ? -17.060 -1.598 -25.688 1.00 55.78 604 GLY A CA 1
ATOM 4522 C C . GLY A 1 604 ? -18.016 -0.423 -25.412 1.00 55.78 604 GLY A C 1
ATOM 4523 O O . GLY A 1 604 ? -17.620 0.728 -25.629 1.00 55.78 604 GLY A O 1
ATOM 4524 N N . ASP A 1 605 ? -19.223 -0.667 -24.885 1.00 55.81 605 ASP A N 1
ATOM 4525 C CA . ASP A 1 605 ? -20.234 0.357 -24.537 1.00 55.81 605 ASP A CA 1
ATOM 4526 C C . ASP A 1 605 ? -20.178 0.760 -23.046 1.00 55.81 605 ASP A C 1
ATOM 4528 O O . ASP A 1 605 ? -21.149 1.258 -22.485 1.00 55.81 605 ASP A O 1
ATOM 4532 N N . GLU A 1 606 ? -19.039 0.565 -22.370 1.00 63.00 606 GLU A N 1
ATOM 4533 C CA . GLU A 1 606 ? -18.858 0.986 -20.974 1.00 63.00 606 GLU A CA 1
ATOM 4534 C C . GLU A 1 606 ? -18.926 2.516 -20.865 1.00 63.00 606 GLU A C 1
ATOM 4536 O O . GLU A 1 606 ? -18.142 3.238 -21.503 1.00 63.00 606 GLU A O 1
ATOM 4541 N N . ARG A 1 607 ? -19.850 3.021 -20.038 1.00 64.19 607 ARG A N 1
ATOM 4542 C CA . ARG A 1 607 ? -20.178 4.455 -19.954 1.00 64.19 607 ARG A CA 1
ATOM 4543 C C . ARG A 1 607 ? -19.638 5.071 -18.672 1.00 64.19 607 ARG A C 1
ATOM 4545 O O . ARG A 1 607 ? -19.690 4.466 -17.608 1.00 64.19 607 ARG A O 1
ATOM 4552 N N . ARG A 1 608 ? -19.154 6.314 -18.745 1.00 66.25 608 ARG A N 1
ATOM 4553 C CA . ARG A 1 608 ? -18.860 7.096 -17.534 1.00 66.25 608 ARG A CA 1
ATOM 4554 C C . ARG A 1 608 ? -20.164 7.589 -16.920 1.00 66.25 608 ARG A C 1
ATOM 4556 O O . ARG A 1 608 ? -20.998 8.160 -17.621 1.00 66.25 608 ARG A O 1
ATOM 4563 N N . THR A 1 609 ? -20.319 7.385 -15.621 1.00 66.00 609 THR A N 1
ATOM 4564 C CA . THR A 1 609 ? -21.539 7.702 -14.875 1.00 66.00 609 THR A CA 1
ATOM 4565 C C . THR A 1 609 ? -21.202 8.234 -13.479 1.00 66.00 609 THR A C 1
ATOM 4567 O O . THR A 1 609 ? -20.051 8.182 -13.037 1.00 66.00 609 THR A O 1
ATOM 4570 N N . VAL A 1 610 ? -22.200 8.787 -12.788 1.00 70.25 610 VAL A N 1
ATOM 4571 C CA . VAL A 1 610 ? -22.065 9.354 -11.441 1.00 70.25 610 VAL A CA 1
ATOM 4572 C C . VAL A 1 610 ? -22.998 8.626 -10.486 1.00 70.25 610 VAL A C 1
ATOM 4574 O O . VAL A 1 610 ? -24.195 8.517 -10.737 1.00 70.25 610 VAL A O 1
ATOM 4577 N N . GLY A 1 611 ? -22.446 8.147 -9.373 1.00 73.12 611 GLY A N 1
ATOM 4578 C CA . GLY A 1 611 ? -23.185 7.445 -8.327 1.00 73.12 611 GLY A CA 1
ATOM 4579 C C . GLY A 1 611 ? -23.094 8.133 -6.971 1.00 73.12 611 GLY A C 1
ATOM 4580 O O . GLY A 1 611 ? -22.318 9.072 -6.774 1.00 73.12 611 GLY A O 1
ATOM 4581 N N . LEU A 1 612 ? -23.866 7.613 -6.016 1.00 80.06 612 LEU A N 1
ATOM 4582 C CA . LEU A 1 612 ? -23.693 7.898 -4.594 1.00 80.06 612 LEU A CA 1
ATOM 4583 C C . LEU A 1 612 ? -22.670 6.921 -4.010 1.00 80.06 612 LEU A C 1
ATOM 4585 O O . LEU A 1 612 ? -22.792 5.711 -4.198 1.00 80.06 612 LEU A O 1
ATOM 4589 N N . MET A 1 613 ? -21.656 7.449 -3.330 1.00 82.12 613 MET A N 1
ATOM 4590 C CA . MET A 1 613 ? -20.571 6.680 -2.725 1.00 82.12 613 MET A CA 1
ATOM 4591 C C . MET A 1 613 ? -21.140 5.615 -1.772 1.00 82.12 613 MET A C 1
ATOM 4593 O O . MET A 1 613 ? -21.884 5.987 -0.858 1.00 82.12 613 MET A O 1
ATOM 4597 N N . PRO A 1 614 ? -20.820 4.317 -1.935 1.00 80.94 614 PRO A N 1
ATOM 4598 C CA . PRO A 1 614 ? -21.212 3.305 -0.961 1.00 80.94 614 PRO A CA 1
ATOM 4599 C C . PRO A 1 614 ? -20.414 3.461 0.349 1.00 80.94 614 PRO A C 1
ATOM 4601 O O . PRO A 1 614 ? -19.361 4.111 0.350 1.00 80.94 614 PRO A O 1
ATOM 4604 N N . PRO A 1 615 ? -20.878 2.853 1.458 1.00 82.00 615 PRO A N 1
ATOM 4605 C CA . PRO A 1 615 ? -20.144 2.815 2.722 1.00 82.00 615 PRO A CA 1
ATOM 4606 C C . PRO A 1 615 ? -18.698 2.330 2.572 1.00 82.00 615 PRO A C 1
ATOM 4608 O O . PRO A 1 615 ? -18.356 1.599 1.640 1.00 82.00 615 PRO A O 1
ATOM 4611 N N . SER A 1 616 ? -17.843 2.736 3.503 1.00 82.06 616 SER A N 1
ATOM 4612 C CA . SER A 1 616 ? -16.475 2.234 3.626 1.00 82.06 616 SER A CA 1
ATOM 4613 C C . SER A 1 616 ? -16.428 0.951 4.483 1.00 82.06 616 SER A C 1
ATOM 4615 O O . SER A 1 616 ? -17.148 0.859 5.480 1.00 82.06 616 SER A O 1
ATOM 4617 N N . PRO A 1 617 ? -15.559 -0.029 4.167 1.00 83.31 617 PRO A N 1
ATOM 4618 C CA . PRO A 1 617 ? -14.542 0.001 3.117 1.00 83.31 617 PRO A CA 1
ATOM 4619 C C . PRO A 1 617 ? -15.077 -0.312 1.709 1.00 83.31 617 PRO A C 1
ATOM 4621 O O . PRO A 1 617 ? -15.925 -1.181 1.544 1.00 83.31 617 PRO A O 1
ATOM 4624 N N . ASN A 1 618 ? -14.528 0.349 0.684 1.00 83.75 618 ASN A N 1
ATOM 4625 C CA . ASN A 1 618 ? -14.750 -0.007 -0.725 1.00 83.75 618 ASN A CA 1
ATOM 4626 C C . ASN A 1 618 ? -13.574 0.419 -1.624 1.00 83.75 618 ASN A C 1
ATOM 4628 O O . ASN A 1 618 ? -12.750 1.242 -1.229 1.00 83.75 618 ASN A O 1
ATOM 4632 N N . GLY A 1 619 ? -13.517 -0.100 -2.854 1.00 84.12 619 GLY A N 1
ATOM 4633 C CA . GLY A 1 619 ? -12.420 0.149 -3.802 1.00 84.12 619 GLY A CA 1
ATOM 4634 C C . GLY A 1 619 ? -12.259 1.592 -4.312 1.00 84.12 619 GLY A C 1
ATOM 4635 O O . GLY A 1 619 ? -11.280 1.876 -4.993 1.00 84.12 619 GLY A O 1
ATOM 4636 N N . THR A 1 620 ? -13.173 2.523 -4.004 1.00 86.25 620 THR A N 1
ATOM 4637 C CA . THR A 1 620 ? -13.075 3.927 -4.459 1.00 86.25 620 THR A CA 1
ATOM 4638 C C . THR A 1 620 ? -12.586 4.882 -3.368 1.00 86.25 620 THR A C 1
ATOM 4640 O O . THR A 1 620 ? -11.735 5.727 -3.642 1.00 86.25 620 THR A O 1
ATOM 4643 N N . GLN A 1 621 ? -13.105 4.778 -2.139 1.00 89.31 621 GLN A N 1
ATOM 4644 C CA . GLN A 1 621 ? -12.666 5.617 -1.008 1.00 89.31 621 GLN A CA 1
ATOM 4645 C C . GLN A 1 621 ? -11.729 4.902 -0.019 1.00 89.31 621 GLN A C 1
ATOM 4647 O O . GLN A 1 621 ? -11.254 5.528 0.932 1.00 89.31 621 GLN A O 1
ATOM 4652 N N . GLY A 1 622 ? -11.471 3.606 -0.207 1.00 91.69 622 GLY A N 1
ATOM 4653 C CA . GLY A 1 622 ? -10.796 2.785 0.792 1.00 91.69 622 GLY A CA 1
ATOM 4654 C C . GLY A 1 622 ? -11.606 2.727 2.081 1.00 91.69 622 GLY A C 1
ATOM 4655 O O . GLY A 1 622 ? -12.833 2.631 2.060 1.00 91.69 622 GLY A O 1
ATOM 4656 N N . PHE A 1 623 ? -10.920 2.873 3.210 1.00 91.00 623 PHE A N 1
ATOM 4657 C CA . PHE A 1 623 ? -11.520 3.060 4.531 1.00 91.00 623 PHE A CA 1
ATOM 4658 C C . PHE A 1 623 ? -12.026 4.501 4.788 1.00 91.00 623 PHE A C 1
ATOM 4660 O O . PHE A 1 623 ? -12.529 4.786 5.878 1.00 91.00 623 PHE A O 1
ATOM 4667 N N . GLY A 1 624 ? -11.923 5.404 3.806 1.00 90.31 624 GLY A N 1
ATOM 4668 C CA . GLY A 1 624 ? -12.416 6.783 3.858 1.00 90.31 624 GLY A CA 1
ATOM 4669 C C . GLY A 1 624 ? -11.311 7.841 3.805 1.00 90.31 624 GLY A C 1
ATOM 4670 O O . GLY A 1 624 ? -10.132 7.550 3.579 1.00 90.31 624 GLY A O 1
ATOM 4671 N N . ARG A 1 625 ? -11.684 9.109 4.016 1.00 92.19 625 ARG A N 1
ATOM 4672 C CA . ARG A 1 625 ? -10.739 10.234 3.991 1.00 92.19 625 ARG A CA 1
ATOM 4673 C C . ARG A 1 625 ? -9.998 10.391 5.314 1.00 92.19 625 ARG A C 1
ATOM 4675 O O . ARG A 1 625 ? -10.640 10.530 6.352 1.00 92.19 625 ARG A O 1
ATOM 4682 N N . VAL A 1 626 ? -8.670 10.485 5.278 1.00 87.25 626 VAL A N 1
ATOM 4683 C CA . VAL A 1 626 ? -7.839 10.719 6.476 1.00 87.25 626 VAL A CA 1
ATOM 4684 C C . VAL A 1 626 ? -8.305 11.922 7.315 1.00 87.25 626 VAL A C 1
ATOM 4686 O O . VAL A 1 626 ? -8.721 12.960 6.788 1.00 87.25 626 VAL A O 1
ATOM 4689 N N . ASN A 1 627 ? -8.211 11.788 8.641 1.00 86.31 627 ASN A N 1
ATOM 4690 C CA . ASN A 1 627 ? -8.510 12.843 9.608 1.00 86.31 627 ASN A CA 1
ATOM 4691 C C . ASN A 1 627 ? -7.666 12.641 10.876 1.00 86.31 627 ASN A C 1
ATOM 4693 O O . ASN A 1 627 ? -7.984 11.785 11.700 1.00 86.31 627 ASN A O 1
ATOM 4697 N N . LEU A 1 628 ? -6.615 13.453 11.039 1.00 83.31 628 LEU A N 1
ATOM 4698 C CA . LEU A 1 628 ? -5.666 13.340 12.152 1.00 83.31 628 LEU A CA 1
ATOM 4699 C C . LEU A 1 628 ? -6.350 13.422 13.521 1.00 83.31 628 LEU A C 1
ATOM 4701 O O . LEU A 1 628 ? -6.033 12.636 14.406 1.00 83.31 628 LEU A O 1
ATOM 4705 N N . ASN A 1 629 ? -7.325 14.318 13.680 1.00 79.69 629 ASN A N 1
ATOM 4706 C CA . ASN A 1 629 ? -8.002 14.520 14.959 1.00 79.69 629 ASN A CA 1
ATOM 4707 C C . ASN A 1 629 ? -8.723 13.241 15.410 1.00 79.69 629 ASN A C 1
ATOM 4709 O O . ASN A 1 629 ? -8.659 12.903 16.586 1.00 79.69 629 ASN A O 1
ATOM 4713 N N . ARG A 1 630 ? -9.349 12.506 14.476 1.00 85.38 630 ARG A N 1
ATOM 4714 C CA . ARG A 1 630 ? -9.982 11.201 14.751 1.00 85.38 630 ARG A CA 1
ATOM 4715 C C . ARG A 1 630 ? -8.960 10.064 14.862 1.00 85.38 630 ARG A C 1
ATOM 4717 O O . ARG A 1 630 ? -9.170 9.156 15.657 1.00 85.38 630 ARG A O 1
ATOM 4724 N N . SER A 1 631 ? -7.843 10.124 14.131 1.00 88.12 631 SER A N 1
ATOM 4725 C CA . SER A 1 631 ? -6.732 9.161 14.254 1.00 88.12 631 SER A CA 1
ATOM 4726 C C . SER A 1 631 ? -6.052 9.190 15.624 1.00 88.12 631 SER A C 1
ATOM 4728 O O . SER A 1 631 ? -5.520 8.175 16.058 1.00 88.12 631 SER A O 1
ATOM 4730 N N . LEU A 1 632 ? -6.072 10.335 16.311 1.00 86.69 632 LEU A N 1
ATOM 4731 C CA . LEU A 1 632 ? -5.463 10.514 17.632 1.00 86.69 632 LEU A CA 1
ATOM 4732 C C . LEU A 1 632 ? -6.426 10.230 18.805 1.00 86.69 632 LEU A C 1
ATOM 4734 O O . LEU A 1 632 ? -5.996 10.296 19.954 1.00 86.69 632 LEU A O 1
ATOM 4738 N N . VAL A 1 633 ? -7.694 9.863 18.554 1.00 85.88 633 VAL A N 1
ATOM 4739 C CA . VAL A 1 633 ? -8.652 9.482 19.621 1.00 85.88 633 VAL A CA 1
ATOM 4740 C C . VAL A 1 633 ? -8.249 8.171 20.305 1.00 85.88 633 VAL A C 1
ATOM 4742 O O . VAL A 1 633 ? -8.423 8.028 21.508 1.00 85.88 633 VAL A O 1
ATOM 4745 N N . SER A 1 634 ? -7.570 7.259 19.600 1.00 86.50 634 SER A N 1
ATOM 4746 C CA . SER A 1 634 ? -6.917 6.086 20.214 1.00 86.50 634 SER A CA 1
ATOM 4747 C C . SER A 1 634 ? -5.802 6.444 21.214 1.00 86.50 634 SER A C 1
ATOM 4749 O O . SER A 1 634 ? -5.238 5.548 21.838 1.00 86.50 634 SER A O 1
ATOM 4751 N N . LEU A 1 635 ? -5.487 7.739 21.374 1.00 86.31 635 LEU A N 1
ATOM 4752 C CA . LEU A 1 635 ? -4.581 8.285 22.383 1.00 86.31 635 LEU A CA 1
ATOM 4753 C C . LEU A 1 635 ? -5.294 9.133 23.463 1.00 86.31 635 LEU A C 1
ATOM 4755 O O . LEU A 1 635 ? -4.643 9.945 24.125 1.00 86.31 635 LEU A O 1
ATOM 4759 N N . THR A 1 636 ? -6.612 9.004 23.646 1.00 83.81 636 THR A N 1
ATOM 4760 C CA . THR A 1 636 ? -7.400 9.663 24.715 1.00 83.81 636 THR A CA 1
ATOM 4761 C C . THR A 1 636 ? -8.217 8.634 25.508 1.00 83.81 636 THR A C 1
ATOM 4763 O O . THR A 1 636 ? -8.104 7.438 25.267 1.00 83.81 636 THR A O 1
ATOM 4766 N N . GLU A 1 637 ? -9.045 9.071 26.460 1.00 79.31 637 GLU A N 1
ATOM 4767 C CA . GLU A 1 637 ? -9.934 8.178 27.225 1.00 79.31 637 GLU A CA 1
ATOM 4768 C C . GLU A 1 637 ? -11.074 7.559 26.379 1.00 79.31 637 GLU A C 1
ATOM 4770 O O . GLU A 1 637 ? -11.719 6.592 26.801 1.00 79.31 637 GLU A O 1
ATOM 4775 N N . ASP A 1 638 ? -11.302 8.085 25.169 1.00 81.06 638 ASP A N 1
ATOM 4776 C CA . ASP A 1 638 ? -12.260 7.591 24.170 1.00 81.06 638 ASP A CA 1
ATOM 4777 C C . ASP A 1 638 ? -11.660 6.557 23.199 1.00 81.06 638 ASP A C 1
ATOM 4779 O O . ASP A 1 638 ? -12.324 6.148 22.243 1.00 81.06 638 ASP A O 1
ATOM 4783 N N . GLY A 1 639 ? -10.427 6.099 23.418 1.00 85.88 639 GLY A N 1
ATOM 4784 C CA . GLY A 1 639 ? -9.785 5.141 22.525 1.00 85.88 639 GLY A CA 1
ATOM 4785 C C . GLY A 1 639 ? -8.605 4.397 23.142 1.00 85.88 639 GLY A C 1
ATOM 4786 O O . GLY A 1 639 ? -8.144 4.703 24.236 1.00 85.88 639 GLY A O 1
ATOM 4787 N N . GLY A 1 640 ? -8.095 3.397 22.430 1.00 86.75 640 GLY A N 1
ATOM 4788 C CA . GLY A 1 640 ? -6.989 2.584 22.918 1.00 86.75 640 GLY A CA 1
ATOM 4789 C C . GLY A 1 640 ? -6.240 1.847 21.821 1.00 86.75 640 GLY A C 1
ATOM 4790 O O . GLY A 1 640 ? -6.635 1.829 20.651 1.00 86.75 640 GLY A O 1
ATOM 4791 N N . ILE A 1 641 ? -5.124 1.246 22.227 1.00 88.75 641 ILE A N 1
ATOM 4792 C CA . ILE A 1 641 ? -4.214 0.484 21.375 1.00 88.75 641 ILE A CA 1
ATOM 4793 C C . ILE A 1 641 ? -3.926 -0.847 22.070 1.00 88.75 641 ILE A C 1
ATOM 4795 O O . ILE A 1 641 ? -3.582 -0.880 23.251 1.00 88.75 641 ILE A O 1
ATOM 4799 N N . PHE A 1 642 ? -4.028 -1.932 21.312 1.00 85.62 642 PHE A N 1
ATOM 4800 C CA . PHE A 1 642 ? -3.593 -3.266 21.692 1.00 85.62 642 PHE A CA 1
ATOM 4801 C C . PHE A 1 642 ? -2.528 -3.719 20.693 1.00 85.62 642 PHE A C 1
ATOM 4803 O O . PHE A 1 642 ? -2.789 -3.852 19.496 1.00 85.62 642 PHE A O 1
ATOM 4810 N N . LEU A 1 643 ? -1.308 -3.903 21.192 1.00 85.94 643 LEU A N 1
ATOM 4811 C CA . LEU A 1 643 ? -0.213 -4.508 20.445 1.00 85.94 643 LEU A CA 1
ATOM 4812 C C . LEU A 1 643 ? -0.092 -5.958 20.891 1.00 85.94 643 LEU A C 1
ATOM 4814 O O . LEU A 1 643 ? -0.112 -6.233 22.091 1.00 85.94 643 LEU A O 1
ATOM 4818 N N . GLY A 1 644 ? 0.042 -6.862 19.930 1.00 77.25 644 GLY A N 1
ATOM 4819 C CA . GLY A 1 644 ? 0.237 -8.276 20.198 1.00 77.25 644 GLY A CA 1
ATOM 4820 C C . GLY A 1 644 ? 1.233 -8.887 19.229 1.00 77.25 644 GLY A C 1
ATOM 4821 O O . GLY A 1 644 ? 1.433 -8.402 18.114 1.00 77.25 644 GLY A O 1
ATOM 4822 N N . GLU A 1 645 ? 1.854 -9.969 19.674 1.00 74.25 645 GLU A N 1
ATOM 4823 C CA . GLU A 1 645 ? 2.754 -10.785 18.876 1.00 74.25 645 GLU A CA 1
ATOM 4824 C C . GLU A 1 645 ? 2.221 -12.213 18.864 1.00 74.25 645 GLU A C 1
ATOM 4826 O O . GLU A 1 645 ? 2.048 -12.833 19.911 1.00 74.25 645 GLU A O 1
ATOM 4831 N N . ALA A 1 646 ? 1.922 -12.717 17.670 1.00 66.12 646 ALA A N 1
ATOM 4832 C CA . ALA A 1 646 ? 1.470 -14.084 17.465 1.00 66.12 646 ALA A CA 1
ATOM 4833 C C . ALA A 1 646 ? 2.679 -14.961 17.114 1.00 66.12 646 ALA A C 1
ATOM 4835 O O . ALA A 1 646 ? 3.437 -14.635 16.200 1.00 66.12 646 ALA A O 1
ATOM 4836 N N . ALA A 1 647 ? 2.898 -16.037 17.863 1.00 59.19 647 ALA A N 1
ATOM 4837 C CA . ALA A 1 647 ? 4.157 -16.774 17.854 1.00 59.19 647 ALA A CA 1
ATOM 4838 C C . ALA A 1 647 ? 4.343 -17.676 16.622 1.00 59.19 647 ALA A C 1
ATOM 4840 O O . ALA A 1 647 ? 3.384 -18.237 16.083 1.00 59.19 647 ALA A O 1
ATOM 4841 N N . VAL A 1 648 ? 5.611 -17.853 16.243 1.00 54.31 648 VAL A N 1
ATOM 4842 C CA . VAL A 1 648 ? 6.127 -18.713 15.173 1.00 54.31 648 VAL A CA 1
ATOM 4843 C C . VAL A 1 648 ? 7.200 -19.625 15.753 1.00 54.31 648 VAL A C 1
ATOM 4845 O O . VAL A 1 648 ? 8.203 -19.148 16.277 1.00 54.31 648 VAL A O 1
ATOM 4848 N N . ASN A 1 649 ? 7.047 -20.937 15.589 1.00 47.31 649 ASN A N 1
ATOM 4849 C CA . ASN A 1 649 ? 8.145 -21.877 15.802 1.00 47.31 649 ASN A CA 1
ATOM 4850 C C . ASN A 1 649 ? 8.766 -22.225 14.443 1.00 47.31 649 ASN A C 1
ATOM 4852 O O . ASN A 1 649 ? 8.082 -22.710 13.542 1.00 47.31 649 ASN A O 1
ATOM 4856 N N . ALA A 1 650 ? 10.071 -21.984 14.291 1.00 43.06 650 ALA A N 1
ATOM 4857 C CA . ALA A 1 650 ? 10.814 -22.164 13.040 1.00 43.06 650 ALA A CA 1
ATOM 4858 C C . ALA A 1 650 ? 11.101 -23.652 12.731 1.00 43.06 650 ALA A C 1
ATOM 4860 O O . ALA A 1 650 ? 12.247 -24.092 12.703 1.00 43.06 650 ALA A O 1
ATOM 4861 N N . GLY A 1 651 ? 10.038 -24.439 12.546 1.00 43.16 651 GLY A N 1
ATOM 4862 C CA . GLY A 1 651 ? 10.097 -25.877 12.262 1.00 43.16 651 GLY A CA 1
ATOM 4863 C C . GLY A 1 651 ? 8.862 -26.668 12.702 1.00 43.16 651 GLY A C 1
ATOM 4864 O O . GLY A 1 651 ? 8.660 -27.769 12.209 1.00 43.16 651 GLY A O 1
ATOM 4865 N N . ASN A 1 652 ? 8.018 -26.109 13.578 1.00 39.25 652 ASN A N 1
ATOM 4866 C CA . ASN A 1 652 ? 6.726 -26.686 13.957 1.00 39.25 652 ASN A CA 1
ATOM 4867 C C . ASN A 1 652 ? 5.657 -25.582 13.975 1.00 39.25 652 ASN A C 1
ATOM 4869 O O . ASN A 1 652 ? 5.823 -24.601 14.701 1.00 39.25 652 ASN A O 1
ATOM 4873 N N . PRO A 1 653 ? 4.558 -25.711 13.220 1.00 45.16 653 PRO A N 1
ATOM 4874 C CA . PRO A 1 653 ? 3.454 -24.764 13.289 1.00 45.16 653 PRO A CA 1
ATOM 4875 C C . PRO A 1 653 ? 2.767 -24.851 14.661 1.00 45.16 653 PRO A C 1
ATOM 4877 O O . PRO A 1 653 ? 2.599 -25.931 15.215 1.00 45.16 653 PRO A O 1
ATOM 4880 N N . LEU A 1 654 ? 2.385 -23.706 15.230 1.00 48.62 654 LEU A N 1
ATOM 4881 C CA . LEU A 1 654 ? 1.725 -23.647 16.539 1.00 48.62 654 LEU A CA 1
ATOM 4882 C C . LEU A 1 654 ? 0.200 -23.854 16.417 1.00 48.62 654 LEU A C 1
ATOM 4884 O O . LEU A 1 654 ? -0.366 -23.605 15.344 1.00 48.62 654 LEU A O 1
ATOM 4888 N N . PRO A 1 655 ? -0.486 -24.302 17.491 1.00 51.91 655 PRO A N 1
ATOM 4889 C CA . PRO A 1 655 ? -1.947 -24.379 17.521 1.00 51.91 655 PRO A CA 1
ATOM 4890 C C . PRO A 1 655 ? -2.588 -23.006 17.275 1.00 51.91 655 PRO A C 1
ATOM 4892 O O . PRO A 1 655 ? -1.929 -21.972 17.408 1.00 51.91 655 PRO A O 1
ATOM 4895 N N . GLN A 1 656 ? -3.880 -23.001 16.929 1.00 57.78 656 GLN A N 1
ATOM 4896 C CA . GLN A 1 656 ? -4.647 -21.770 16.718 1.00 57.78 656 GLN A CA 1
ATOM 4897 C C . GLN A 1 656 ? -4.513 -20.855 17.944 1.00 57.78 656 GLN A C 1
ATOM 4899 O O . GLN A 1 656 ? -4.889 -21.226 19.055 1.00 57.78 656 GLN A O 1
ATOM 4904 N N . GLN A 1 657 ? -3.938 -19.673 17.733 1.00 62.19 657 GLN A N 1
ATOM 4905 C CA . GLN A 1 657 ? -3.732 -18.678 18.780 1.00 62.19 657 GLN A CA 1
ATOM 4906 C C . GLN A 1 657 ? -4.886 -17.673 18.762 1.00 62.19 657 GLN A C 1
ATOM 4908 O O . GLN A 1 657 ? -5.350 -17.259 17.697 1.00 62.19 657 GLN A O 1
ATOM 4913 N N . THR A 1 658 ? -5.299 -17.236 19.946 1.00 65.12 658 THR A N 1
ATOM 4914 C CA . THR A 1 658 ? -6.274 -16.159 20.124 1.00 65.12 658 THR A CA 1
ATOM 4915 C C . THR A 1 658 ? -5.688 -15.131 21.080 1.00 65.12 658 THR A C 1
ATOM 4917 O O . THR A 1 658 ? -5.145 -15.485 22.125 1.00 65.12 658 THR A O 1
ATOM 4920 N N . ALA A 1 659 ? -5.788 -13.856 20.714 1.00 67.00 659 ALA A N 1
ATOM 4921 C CA . ALA A 1 659 ? -5.334 -12.732 21.517 1.00 67.00 659 ALA A CA 1
ATOM 4922 C C . ALA A 1 659 ? -6.520 -11.797 21.791 1.00 67.00 659 ALA A C 1
ATOM 4924 O O . ALA A 1 659 ? -7.119 -11.262 20.858 1.00 67.00 659 ALA A O 1
ATOM 4925 N N . GLU A 1 660 ? -6.872 -11.610 23.063 1.00 73.25 660 GLU A N 1
ATOM 4926 C CA . GLU A 1 660 ? -8.045 -10.834 23.485 1.00 73.25 660 GLU A CA 1
ATOM 4927 C C . GLU A 1 660 ? -7.660 -9.587 24.289 1.00 73.25 660 GLU A C 1
ATOM 4929 O O . GLU A 1 660 ? -6.816 -9.641 25.183 1.00 73.25 660 GLU A O 1
ATOM 4934 N N . GLN A 1 661 ? -8.356 -8.479 24.027 1.00 72.31 661 GLN A N 1
ATOM 4935 C CA . GLN A 1 661 ? -8.427 -7.318 24.909 1.00 72.31 661 GLN A CA 1
ATOM 4936 C C . GLN A 1 661 ? -9.892 -7.066 25.283 1.00 72.31 661 GLN A C 1
ATOM 4938 O O . GLN A 1 661 ? -10.707 -6.694 24.440 1.00 72.31 661 GLN A O 1
ATOM 4943 N N . SER A 1 662 ? -10.229 -7.203 26.566 1.00 72.19 662 SER A N 1
ATOM 4944 C CA . SER A 1 662 ? -11.505 -6.704 27.089 1.00 72.19 662 SER A CA 1
ATOM 4945 C C . SER A 1 662 ? -11.420 -5.203 27.377 1.00 72.19 662 SER A C 1
ATOM 4947 O O . SER A 1 662 ? -10.495 -4.744 28.044 1.00 72.19 662 SER A O 1
ATOM 4949 N N . VAL A 1 663 ? -12.400 -4.449 26.881 1.00 68.06 663 VAL A N 1
ATOM 4950 C CA . VAL A 1 663 ? -12.536 -2.996 27.019 1.00 68.06 663 VAL A CA 1
ATOM 4951 C C . VAL A 1 663 ? -13.838 -2.690 27.762 1.00 68.06 663 VAL A C 1
ATOM 4953 O O . VAL A 1 663 ? -14.943 -2.823 27.226 1.00 68.06 663 VAL A O 1
ATOM 4956 N N . THR A 1 664 ? -13.710 -2.260 29.016 1.00 65.38 664 THR A N 1
ATOM 4957 C CA . THR A 1 664 ? -14.833 -1.756 29.818 1.00 65.38 664 THR A CA 1
ATOM 4958 C C . THR A 1 664 ? -15.126 -0.308 29.435 1.00 65.38 664 THR A C 1
ATOM 4960 O O . THR A 1 664 ? -14.207 0.502 29.320 1.00 65.38 664 THR A O 1
ATOM 4963 N N . LEU A 1 665 ? -16.399 0.040 29.240 1.00 60.59 665 LEU A N 1
ATOM 4964 C CA . LEU A 1 665 ? -16.781 1.394 28.837 1.00 60.59 665 LEU A CA 1
ATOM 4965 C C . LEU A 1 665 ? -17.040 2.278 30.069 1.00 60.59 665 LEU A C 1
ATOM 4967 O O . LEU A 1 665 ? -17.801 1.866 30.946 1.00 60.59 665 LEU A O 1
ATOM 4971 N N . PRO A 1 666 ? -16.493 3.508 30.132 1.00 53.84 666 PRO A N 1
ATOM 4972 C CA . PRO A 1 666 ? -16.983 4.531 31.047 1.00 53.84 666 PRO A CA 1
ATOM 4973 C C . PRO A 1 666 ? -18.482 4.773 30.827 1.00 53.84 666 PRO A C 1
ATOM 4975 O O . PRO A 1 666 ? -18.918 5.079 29.718 1.00 53.84 666 PRO A O 1
ATOM 4978 N N . THR A 1 667 ? -19.276 4.652 31.890 1.00 53.97 667 THR A N 1
ATOM 4979 C CA . THR A 1 667 ? -20.750 4.715 31.858 1.00 53.97 667 THR A CA 1
ATOM 4980 C C . THR A 1 667 ? -21.322 6.127 31.661 1.00 53.97 667 THR A C 1
ATOM 4982 O O . THR A 1 667 ? -22.537 6.307 31.662 1.00 53.97 667 THR A O 1
ATOM 4985 N N . SER A 1 668 ? -20.465 7.137 31.501 1.00 50.97 668 SER A N 1
ATOM 4986 C CA . SER A 1 668 ? -20.808 8.563 31.557 1.00 50.97 668 SER A CA 1
ATOM 4987 C C . SER A 1 668 ? -20.949 9.268 30.202 1.00 50.97 668 SER A C 1
ATOM 4989 O O . SER A 1 668 ? -21.373 10.423 30.185 1.00 50.97 668 SER A O 1
ATOM 4991 N N . ILE A 1 669 ? -20.601 8.630 29.075 1.00 52.94 669 ILE A N 1
ATOM 4992 C CA . ILE A 1 669 ? -20.500 9.306 27.766 1.00 52.94 669 ILE A CA 1
ATOM 4993 C C . ILE A 1 669 ? -21.455 8.695 26.731 1.00 52.94 669 ILE A C 1
ATOM 4995 O O . ILE A 1 669 ? -21.345 7.523 26.365 1.00 52.94 669 ILE A O 1
ATOM 4999 N N . ALA A 1 670 ? -22.352 9.522 26.189 1.00 56.44 670 ALA A N 1
ATOM 5000 C CA . ALA A 1 670 ? -23.204 9.172 25.055 1.00 56.44 670 ALA A CA 1
ATOM 5001 C C . ALA A 1 670 ? -22.374 9.101 23.757 1.00 56.44 670 ALA A C 1
ATOM 5003 O O . ALA A 1 670 ? -22.182 10.098 23.067 1.00 56.44 670 ALA A O 1
ATOM 5004 N N . ARG A 1 671 ? -21.854 7.913 23.433 1.00 68.06 671 ARG A N 1
ATOM 5005 C CA . ARG A 1 671 ? -21.005 7.672 22.252 1.00 68.06 671 ARG A CA 1
ATOM 5006 C C . ARG A 1 671 ? -21.837 7.238 21.037 1.00 68.06 671 ARG A C 1
ATOM 5008 O O . ARG A 1 671 ? -22.755 6.418 21.155 1.00 68.06 671 ARG A O 1
ATOM 5015 N N . SER A 1 672 ? -21.522 7.795 19.867 1.00 68.75 672 SER A N 1
ATOM 5016 C CA . SER A 1 672 ? -22.312 7.629 18.635 1.00 68.75 672 SER A CA 1
ATOM 5017 C C . SER A 1 672 ? -21.929 6.367 17.854 1.00 68.75 672 SER A C 1
ATOM 5019 O O . SER A 1 672 ? -22.801 5.593 17.453 1.00 68.75 672 SER A O 1
ATOM 5021 N N . SER A 1 673 ? -20.628 6.101 17.702 1.00 79.25 673 SER A N 1
ATOM 5022 C CA . SER A 1 673 ? -20.098 4.859 17.128 1.00 79.25 673 SER A CA 1
ATOM 5023 C C . SER A 1 673 ? -18.791 4.418 17.789 1.00 79.25 673 SER A C 1
ATOM 5025 O O . SER A 1 673 ? -18.107 5.224 18.419 1.00 79.25 673 SER A O 1
ATOM 5027 N N . LEU A 1 674 ? -18.439 3.142 17.621 1.00 82.19 674 LEU A N 1
ATOM 5028 C CA . LEU A 1 674 ? -17.109 2.584 17.872 1.00 82.19 674 LEU A CA 1
ATOM 5029 C C . LEU A 1 674 ? -16.483 2.146 16.546 1.00 82.19 674 LEU A C 1
ATOM 5031 O O . LEU A 1 674 ? -17.143 1.506 15.727 1.00 82.19 674 LEU A O 1
ATOM 5035 N N . ARG A 1 675 ? -15.187 2.398 16.367 1.00 87.12 675 ARG A N 1
ATOM 5036 C CA . ARG A 1 675 ? -14.358 1.743 15.349 1.00 87.12 675 ARG A CA 1
ATOM 5037 C C . ARG A 1 675 ? -13.283 0.898 16.001 1.00 87.12 675 ARG A C 1
ATOM 5039 O O . ARG A 1 675 ? -12.595 1.379 16.898 1.00 87.12 675 ARG A O 1
ATOM 5046 N N . VAL A 1 676 ? -13.051 -0.290 15.455 1.00 87.06 676 VAL A N 1
ATOM 5047 C CA . VAL A 1 676 ? -11.905 -1.146 15.791 1.00 87.06 676 VAL A CA 1
ATOM 5048 C C . VAL A 1 676 ? -11.194 -1.510 14.494 1.00 87.06 676 VAL A C 1
ATOM 5050 O O . VAL A 1 676 ? -11.841 -1.974 13.560 1.00 87.06 676 VAL A O 1
ATOM 5053 N N . THR A 1 677 ? -9.887 -1.265 14.407 1.00 91.19 677 THR A N 1
ATOM 5054 C CA . THR A 1 677 ? -9.060 -1.543 13.219 1.00 91.19 677 THR A CA 1
ATOM 5055 C C . THR A 1 677 ? -7.908 -2.462 13.599 1.00 91.19 677 THR A C 1
ATOM 5057 O O . THR A 1 677 ? -7.127 -2.101 14.472 1.00 91.19 677 THR A O 1
ATOM 5060 N N . LEU A 1 678 ? -7.790 -3.609 12.930 1.00 90.88 678 LEU A N 1
ATOM 5061 C CA . LEU A 1 678 ? -6.662 -4.542 13.004 1.00 90.88 678 LEU A CA 1
ATOM 5062 C C . LEU A 1 678 ? -5.756 -4.338 11.783 1.00 90.88 678 LEU A C 1
ATOM 5064 O O . LEU A 1 678 ? -6.250 -4.228 10.662 1.00 90.88 678 LEU A O 1
ATOM 5068 N N . THR A 1 679 ? -4.441 -4.345 11.994 1.00 93.19 679 THR A N 1
ATOM 5069 C CA . THR A 1 679 ? -3.415 -4.361 10.938 1.00 93.19 679 THR A CA 1
ATOM 5070 C C . THR A 1 679 ? -2.251 -5.273 11.314 1.00 93.19 679 THR A C 1
ATOM 5072 O O . THR A 1 679 ? -1.925 -5.410 12.495 1.00 93.19 679 THR A O 1
ATOM 5075 N N . TRP A 1 680 ? -1.579 -5.843 10.316 1.00 91.38 680 TRP A N 1
ATOM 5076 C CA . TRP A 1 680 ? -0.280 -6.494 10.489 1.00 91.38 680 TRP A CA 1
ATOM 5077 C C . TRP A 1 680 ? 0.584 -6.343 9.234 1.00 91.38 680 TRP A C 1
ATOM 5079 O O . TRP A 1 680 ? 0.079 -6.101 8.136 1.00 91.38 680 TRP A O 1
ATOM 5089 N N . THR A 1 681 ? 1.897 -6.475 9.405 1.00 90.25 681 THR A N 1
ATOM 5090 C CA . THR A 1 681 ? 2.856 -6.493 8.295 1.00 90.25 681 THR A CA 1
ATOM 5091 C C . THR A 1 681 ? 3.010 -7.932 7.803 1.00 90.25 681 THR A C 1
ATOM 5093 O O . THR A 1 681 ? 3.703 -8.720 8.442 1.00 90.25 681 THR A O 1
ATOM 5096 N N . ASP A 1 682 ? 2.331 -8.282 6.714 1.00 88.50 682 ASP A N 1
ATOM 5097 C CA . ASP A 1 682 ? 2.247 -9.636 6.154 1.00 88.50 682 ASP A CA 1
ATOM 5098 C C . ASP A 1 682 ? 3.440 -9.939 5.213 1.00 88.50 682 ASP A C 1
ATOM 5100 O O . ASP A 1 682 ? 3.845 -9.050 4.460 1.00 88.50 682 ASP A O 1
ATOM 5104 N N . PRO A 1 683 ? 4.018 -11.155 5.216 1.00 84.75 683 PRO A N 1
ATOM 5105 C CA . PRO A 1 683 ? 5.132 -11.525 4.333 1.00 84.75 683 PRO A CA 1
ATOM 5106 C C . PRO A 1 683 ? 4.833 -11.423 2.820 1.00 84.75 683 PRO A C 1
ATOM 5108 O O . PRO A 1 683 ? 3.672 -11.514 2.416 1.00 84.75 683 PRO A O 1
ATOM 5111 N N . PRO A 1 684 ? 5.851 -11.292 1.945 1.00 84.31 684 PRO A N 1
ATOM 5112 C CA . PRO A 1 684 ? 5.659 -11.101 0.501 1.00 84.31 684 PRO A CA 1
ATOM 5113 C C . PRO A 1 684 ? 4.972 -12.275 -0.213 1.00 84.31 684 PRO A C 1
ATOM 5115 O O . PRO A 1 684 ? 5.463 -13.405 -0.182 1.00 84.31 684 PRO A O 1
ATOM 5118 N N . GLY A 1 685 ? 3.894 -11.987 -0.942 1.00 84.06 685 GLY A N 1
ATOM 5119 C CA . GLY A 1 685 ? 3.121 -12.953 -1.731 1.00 84.06 685 GLY A CA 1
ATOM 5120 C C . GLY A 1 685 ? 1.739 -12.402 -2.099 1.00 84.06 685 GLY A C 1
ATOM 5121 O O . GLY A 1 685 ? 1.226 -11.531 -1.396 1.00 84.06 685 GLY A O 1
ATOM 5122 N N . ALA A 1 686 ? 1.135 -12.903 -3.181 1.00 82.25 686 ALA A N 1
ATOM 5123 C CA . ALA A 1 686 ? -0.140 -12.392 -3.698 1.00 82.25 686 ALA A CA 1
ATOM 5124 C C . ALA A 1 686 ? -1.295 -12.546 -2.691 1.00 82.25 686 ALA A C 1
ATOM 5126 O O . ALA A 1 686 ? -2.071 -11.615 -2.464 1.00 82.25 686 ALA A O 1
ATOM 5127 N N . GLN A 1 687 ? -1.361 -13.713 -2.046 1.00 84.88 687 GLN A N 1
ATOM 5128 C CA . GLN A 1 687 ? -2.317 -14.026 -0.986 1.00 84.88 687 GLN A CA 1
ATOM 5129 C C . GLN A 1 687 ? -1.792 -13.601 0.395 1.00 84.88 687 GLN A C 1
ATOM 5131 O O . GLN A 1 687 ? -0.598 -13.318 0.570 1.00 84.88 687 GLN A O 1
ATOM 5136 N N . LEU A 1 688 ? -2.674 -13.596 1.401 1.00 84.31 688 LEU A N 1
ATOM 5137 C CA . LEU A 1 688 ? -2.256 -13.497 2.801 1.00 84.31 688 LEU A CA 1
ATOM 5138 C C . LEU A 1 688 ? -1.398 -14.706 3.172 1.00 84.31 688 LEU A C 1
ATOM 5140 O O . LEU A 1 688 ? -1.840 -15.847 3.042 1.00 84.31 688 LEU A O 1
ATOM 5144 N N . GLN A 1 689 ? -0.187 -14.442 3.654 1.00 83.75 689 GLN A N 1
ATOM 5145 C CA . GLN A 1 689 ? 0.711 -15.489 4.135 1.00 83.75 689 GLN A CA 1
ATOM 5146 C C . GLN A 1 689 ? 0.372 -15.839 5.591 1.00 83.75 689 GLN A C 1
ATOM 5148 O O . GLN A 1 689 ? 0.341 -17.014 5.952 1.00 83.75 689 GLN A O 1
ATOM 5153 N N . ASN A 1 690 ? 0.012 -14.829 6.394 1.00 81.06 690 ASN A N 1
ATOM 5154 C CA . ASN A 1 690 ? -0.406 -14.967 7.784 1.00 81.06 690 ASN A CA 1
ATOM 5155 C C . ASN A 1 690 ? -1.865 -14.503 7.931 1.00 81.06 690 ASN A C 1
ATOM 5157 O O . ASN A 1 690 ? -2.169 -13.318 7.817 1.00 81.06 690 ASN A O 1
ATOM 5161 N N . SER A 1 691 ? -2.790 -15.438 8.173 1.00 79.06 691 SER A N 1
ATOM 5162 C CA . SER A 1 691 ? -4.223 -15.133 8.303 1.00 79.06 691 SER A CA 1
ATOM 5163 C C . SER A 1 691 ? -4.592 -14.758 9.741 1.00 79.06 691 SER A C 1
ATOM 5165 O O . SER A 1 691 ? -4.686 -15.622 10.615 1.00 79.06 691 SER A O 1
ATOM 5167 N N . LEU A 1 692 ? -4.816 -13.466 9.989 1.00 80.62 692 LEU A N 1
ATOM 5168 C CA . LEU A 1 692 ? -5.410 -12.951 11.224 1.00 80.62 692 LEU A CA 1
ATOM 5169 C C . LEU A 1 692 ? -6.844 -12.469 10.942 1.00 80.62 692 LEU A C 1
ATOM 5171 O O . LEU A 1 692 ? -7.152 -11.984 9.851 1.00 80.62 692 LEU A O 1
ATOM 5175 N N . SER A 1 693 ? -7.728 -12.568 11.934 1.00 80.56 693 SER A N 1
ATOM 5176 C CA . SER A 1 693 ? -9.110 -12.081 11.845 1.00 80.56 693 SER A CA 1
ATOM 5177 C C . SER A 1 693 ? -9.522 -11.306 13.091 1.00 80.56 693 SER A C 1
ATOM 5179 O O . SER A 1 693 ? -9.295 -11.754 14.216 1.00 80.56 693 SER A O 1
ATOM 5181 N N . LEU A 1 694 ? -10.138 -10.146 12.876 1.00 81.56 694 LEU A N 1
ATOM 5182 C CA . LEU A 1 694 ? -10.736 -9.312 13.912 1.00 81.56 694 LEU A CA 1
ATOM 5183 C C . LEU A 1 694 ? -12.177 -9.754 14.188 1.00 81.56 694 LEU A C 1
ATOM 5185 O O . LEU A 1 694 ? -13.008 -9.743 13.282 1.00 81.56 694 LEU A O 1
ATOM 5189 N N . ALA A 1 695 ? -12.489 -10.030 15.451 1.00 80.94 695 ALA A N 1
ATOM 5190 C CA . ALA A 1 695 ? -13.852 -10.117 15.960 1.00 80.94 695 ALA A CA 1
ATOM 5191 C C . ALA A 1 695 ? -14.028 -9.150 17.142 1.00 80.94 695 ALA A C 1
ATOM 5193 O O . ALA A 1 695 ? -13.138 -8.977 17.970 1.00 80.94 695 ALA A O 1
ATOM 5194 N N . VAL A 1 696 ? -15.183 -8.498 17.224 1.00 77.94 696 VAL A N 1
ATOM 5195 C CA . VAL A 1 696 ? -15.535 -7.550 18.285 1.00 77.94 696 VAL A CA 1
ATOM 5196 C C . VAL A 1 696 ? -16.864 -7.991 18.876 1.00 77.94 696 VAL A C 1
ATOM 5198 O O . VAL A 1 696 ? -17.895 -7.929 18.207 1.00 77.94 696 VAL A O 1
ATOM 5201 N N . ARG A 1 697 ? -16.833 -8.470 20.118 1.00 80.94 697 ARG A N 1
ATOM 5202 C CA . ARG A 1 697 ? -17.989 -8.970 20.858 1.00 80.94 697 ARG A CA 1
ATOM 5203 C C . ARG A 1 697 ? -18.491 -7.894 21.816 1.00 80.94 697 ARG A C 1
ATOM 5205 O O . ARG A 1 697 ? -17.819 -7.576 22.793 1.00 80.94 697 ARG A O 1
ATOM 5212 N N . CYS A 1 698 ? -19.677 -7.361 21.560 1.00 75.81 698 CYS A N 1
ATOM 5213 C CA . CYS A 1 698 ? -20.319 -6.345 22.392 1.00 75.81 698 CYS A CA 1
ATOM 5214 C C . CYS A 1 698 ? -21.485 -6.954 23.177 1.00 75.81 698 CYS A C 1
ATOM 5216 O O . CYS A 1 698 ? -22.330 -7.626 22.583 1.00 75.81 698 CYS A O 1
ATOM 5218 N N . THR A 1 699 ? -21.563 -6.690 24.482 1.00 74.62 699 THR A N 1
ATOM 5219 C CA . THR A 1 699 ? -22.693 -7.120 25.323 1.00 74.62 699 THR A CA 1
ATOM 5220 C C . THR A 1 699 ? -23.658 -5.954 25.525 1.00 74.62 699 THR A C 1
ATOM 5222 O O . THR A 1 699 ? -23.264 -4.893 26.016 1.00 74.62 699 THR A O 1
ATOM 5225 N N . ASP A 1 700 ? -24.916 -6.126 25.118 1.00 70.94 700 ASP A N 1
ATOM 5226 C CA . ASP A 1 700 ? -25.944 -5.088 25.240 1.00 70.94 700 ASP A CA 1
ATOM 5227 C C . ASP A 1 700 ? -26.577 -5.014 26.641 1.00 70.94 700 ASP A C 1
ATOM 5229 O O . ASP A 1 700 ? -26.291 -5.819 27.528 1.00 70.94 700 ASP A O 1
ATOM 5233 N N . GLY A 1 701 ? -27.454 -4.028 26.855 1.00 66.31 701 GLY A N 1
ATOM 5234 C CA . GLY A 1 701 ? -28.163 -3.833 28.125 1.00 66.31 701 GLY A CA 1
ATOM 5235 C C . GLY A 1 701 ? -29.052 -5.002 28.586 1.00 66.31 701 GLY A C 1
ATOM 5236 O O . GLY A 1 701 ? -29.421 -5.029 29.757 1.00 66.31 701 GLY A O 1
ATOM 5237 N N . SER A 1 702 ? -29.372 -5.968 27.716 1.00 71.94 702 SER A N 1
ATOM 5238 C CA . SER A 1 702 ? -30.103 -7.200 28.057 1.00 71.94 702 SER A CA 1
ATOM 5239 C C . SER A 1 702 ? -29.188 -8.383 28.408 1.00 71.94 702 SER A C 1
ATOM 5241 O O . SER A 1 702 ? -29.675 -9.423 28.847 1.00 71.94 702 SER A O 1
ATOM 5243 N N . GLY A 1 703 ? -27.869 -8.232 28.236 1.00 68.75 703 GLY A N 1
ATOM 5244 C CA . GLY A 1 703 ? -26.888 -9.310 28.372 1.00 68.75 703 GLY A CA 1
ATOM 5245 C C . GLY A 1 703 ? -26.685 -10.138 27.096 1.00 68.75 703 GLY A C 1
ATOM 5246 O O . GLY A 1 703 ? -25.937 -11.117 27.121 1.00 68.75 703 GLY A O 1
ATOM 5247 N N . ALA A 1 704 ? -27.317 -9.771 25.975 1.00 69.31 704 ALA A N 1
ATOM 5248 C CA . ALA A 1 704 ? -27.108 -10.449 24.700 1.00 69.31 704 ALA A CA 1
ATOM 5249 C C . ALA A 1 704 ? -25.773 -10.023 24.064 1.00 69.31 704 ALA A C 1
ATOM 5251 O O . ALA A 1 704 ? -25.390 -8.851 24.092 1.00 69.31 704 ALA A O 1
ATOM 5252 N N . ALA A 1 705 ? -25.056 -10.992 23.487 1.00 69.62 705 ALA A N 1
ATOM 5253 C CA . ALA A 1 705 ? -23.744 -10.785 22.885 1.00 69.62 705 ALA A CA 1
ATOM 5254 C C . ALA A 1 705 ? -23.831 -10.721 21.354 1.00 69.62 705 ALA A C 1
ATOM 5256 O O . ALA A 1 705 ? -24.242 -11.683 20.708 1.00 69.62 705 ALA A O 1
ATOM 5257 N N . HIS A 1 706 ? -23.370 -9.610 20.784 1.00 68.56 706 HIS A N 1
ATOM 5258 C CA . HIS A 1 706 ? -23.334 -9.338 19.344 1.00 68.56 706 HIS A CA 1
ATOM 5259 C C . HIS A 1 706 ? -21.887 -9.397 18.855 1.00 68.56 706 HIS A C 1
ATOM 5261 O O . HIS A 1 706 ? -21.008 -8.864 19.529 1.00 68.56 706 HIS A O 1
ATOM 5267 N N . ILE A 1 707 ? -21.621 -10.031 17.709 1.00 65.44 707 ILE A N 1
ATOM 5268 C CA . ILE A 1 707 ? -20.259 -10.210 17.174 1.00 65.44 707 ILE A CA 1
ATOM 5269 C C . ILE A 1 707 ? -20.122 -9.489 15.831 1.00 65.44 707 ILE A C 1
ATOM 5271 O O . ILE A 1 707 ? -20.882 -9.737 14.897 1.00 65.44 707 ILE A O 1
ATOM 5275 N N . PHE A 1 708 ? -19.116 -8.623 15.720 1.00 70.25 708 PHE A N 1
ATOM 5276 C CA . PHE A 1 708 ? -18.815 -7.849 14.517 1.00 70.25 708 PHE A CA 1
ATOM 5277 C C . PHE A 1 708 ? -17.394 -8.150 14.008 1.00 70.25 708 PHE A C 1
ATOM 5279 O O . PHE A 1 708 ? -16.461 -8.066 14.804 1.00 70.25 708 PHE A O 1
ATOM 5286 N N . PRO A 1 709 ? -17.180 -8.428 12.709 1.00 57.12 709 PRO A N 1
ATOM 5287 C CA . PRO A 1 709 ? -18.173 -8.633 11.657 1.00 57.12 709 PRO A CA 1
ATOM 5288 C C . PRO A 1 709 ? -18.565 -10.119 11.554 1.00 57.12 709 PRO A C 1
ATOM 5290 O O . PRO A 1 709 ? -17.817 -10.907 10.983 1.00 57.12 709 PRO A O 1
ATOM 5293 N N . ALA A 1 710 ? -19.740 -10.509 12.064 1.00 37.88 710 ALA A N 1
ATOM 5294 C CA . ALA A 1 710 ? -20.328 -11.808 11.709 1.00 37.88 710 ALA A CA 1
ATOM 5295 C C . ALA A 1 710 ? -20.666 -11.872 10.205 1.00 37.88 710 ALA A C 1
ATOM 5297 O O . ALA A 1 710 ? -20.390 -12.873 9.552 1.00 37.88 710 ALA A O 1
ATOM 5298 N N . ASP A 1 711 ? -21.159 -10.757 9.653 1.00 37.06 711 ASP A N 1
ATOM 5299 C CA . ASP A 1 711 ? -21.413 -10.555 8.228 1.00 37.06 711 ASP A CA 1
ATOM 5300 C C . ASP A 1 711 ? -20.711 -9.278 7.737 1.00 37.06 711 ASP A C 1
ATOM 5302 O O . ASP A 1 711 ? -20.839 -8.203 8.331 1.00 37.06 711 ASP A O 1
ATOM 5306 N N . ILE A 1 712 ? -19.986 -9.375 6.620 1.00 42.09 712 ILE A N 1
ATOM 5307 C CA . ILE A 1 712 ? -19.459 -8.216 5.883 1.00 42.09 712 ILE A CA 1
ATOM 5308 C C . ILE A 1 712 ? -20.529 -7.799 4.861 1.00 42.09 712 ILE A C 1
ATOM 5310 O O . ILE A 1 712 ? -20.912 -8.644 4.055 1.00 42.09 712 ILE A O 1
ATOM 5314 N N . PRO A 1 713 ? -20.995 -6.534 4.813 1.00 34.28 713 PRO A N 1
ATOM 5315 C CA . PRO A 1 713 ? -21.969 -6.095 3.810 1.00 34.28 713 PRO A CA 1
ATOM 5316 C C . PRO A 1 713 ? -21.462 -6.282 2.369 1.00 34.28 713 PRO A C 1
ATOM 5318 O O . PRO A 1 713 ? -20.623 -5.533 1.870 1.00 34.28 713 PRO A O 1
ATOM 5321 N N . THR A 1 714 ? -21.985 -7.296 1.681 1.00 35.12 714 THR A N 1
ATOM 5322 C CA . THR A 1 714 ? -21.486 -7.803 0.394 1.00 35.12 714 THR A CA 1
ATOM 5323 C C . THR A 1 714 ? -21.959 -6.990 -0.819 1.00 35.12 714 THR A C 1
ATOM 5325 O O . THR A 1 714 ? -22.529 -7.564 -1.740 1.00 35.12 714 THR A O 1
ATOM 5328 N N . ARG A 1 715 ? -21.799 -5.653 -0.860 1.00 35.78 715 ARG A N 1
ATOM 5329 C CA . ARG A 1 715 ? -22.187 -4.849 -2.051 1.00 35.78 715 ARG A CA 1
ATOM 5330 C C . ARG A 1 715 ? -21.329 -3.603 -2.311 1.00 35.78 715 ARG A C 1
ATOM 5332 O O . ARG A 1 715 ? -21.597 -2.540 -1.754 1.00 35.78 715 ARG A O 1
ATOM 5339 N N . CYS A 1 716 ? -20.442 -3.682 -3.306 1.00 36.19 716 CYS A N 1
ATOM 5340 C CA . CYS A 1 716 ? -20.242 -2.557 -4.227 1.00 36.19 716 CYS A CA 1
ATOM 5341 C C . CYS A 1 716 ? -21.370 -2.611 -5.279 1.00 36.19 716 CYS A C 1
ATOM 5343 O O . CYS A 1 716 ? -21.506 -3.634 -5.946 1.00 36.19 716 CYS A O 1
ATOM 5345 N N . PRO A 1 717 ? -22.205 -1.567 -5.449 1.00 35.00 717 PRO A N 1
ATOM 5346 C CA . PRO A 1 717 ? -23.416 -1.640 -6.280 1.00 35.00 717 PRO A CA 1
ATOM 5347 C C . PRO A 1 717 ? -23.187 -1.730 -7.805 1.00 35.00 717 PRO A C 1
ATOM 5349 O O . PRO A 1 717 ? -24.163 -1.739 -8.547 1.00 35.00 717 PRO A O 1
ATOM 5352 N N . TRP A 1 718 ? -21.934 -1.799 -8.267 1.00 43.41 718 TRP A N 1
ATOM 5353 C CA . TRP A 1 718 ? -21.543 -1.988 -9.673 1.00 43.41 718 TRP A CA 1
ATOM 5354 C C . TRP A 1 718 ? -20.832 -3.330 -9.937 1.00 43.41 718 TRP A C 1
ATOM 5356 O O . TRP A 1 718 ? -20.429 -3.594 -11.067 1.00 43.41 718 TRP A O 1
ATOM 5366 N N . GLU A 1 719 ? -20.645 -4.181 -8.921 1.00 40.25 719 GLU A N 1
ATOM 5367 C CA . GLU A 1 719 ? -20.059 -5.513 -9.105 1.00 40.25 719 GLU A CA 1
ATOM 5368 C C . GLU A 1 719 ? -21.143 -6.546 -9.429 1.00 40.25 719 GLU A C 1
ATOM 5370 O O . GLU A 1 719 ? -22.100 -6.727 -8.676 1.00 40.25 719 GLU A O 1
ATOM 5375 N N . ILE A 1 720 ? -20.966 -7.258 -10.546 1.00 36.34 720 ILE A N 1
ATOM 5376 C CA . ILE A 1 720 ? -21.905 -8.283 -11.031 1.00 36.34 720 ILE A CA 1
ATOM 5377 C C . ILE A 1 720 ? -21.907 -9.528 -10.118 1.00 36.34 720 ILE A C 1
ATOM 5379 O O . ILE A 1 720 ? -22.919 -10.218 -10.024 1.00 36.34 720 ILE A O 1
ATOM 5383 N N . ASN A 1 721 ? -20.807 -9.787 -9.400 1.00 35.47 721 ASN A N 1
ATOM 5384 C CA . ASN A 1 721 ? -20.703 -10.818 -8.364 1.00 35.47 721 ASN A CA 1
ATOM 5385 C C . ASN A 1 721 ? -20.007 -10.239 -7.121 1.00 35.47 721 ASN A C 1
ATOM 5387 O O . ASN A 1 721 ? -18.798 -10.011 -7.178 1.00 35.47 721 ASN A O 1
ATOM 5391 N N . PRO A 1 722 ? -20.718 -10.004 -6.005 1.00 36.38 722 PRO A N 1
ATOM 5392 C CA . PRO A 1 722 ? -20.108 -9.431 -4.813 1.00 36.38 722 PRO A CA 1
ATOM 5393 C C . PRO A 1 722 ? -19.319 -10.463 -4.003 1.00 36.38 722 PRO A C 1
ATOM 5395 O O . PRO A 1 722 ? -19.816 -11.554 -3.716 1.00 36.38 722 PRO A O 1
ATOM 5398 N N . ILE A 1 723 ? -18.123 -10.085 -3.548 1.00 38.44 723 ILE A N 1
ATOM 5399 C CA . ILE A 1 723 ? -17.257 -10.929 -2.710 1.00 38.44 723 ILE A CA 1
ATOM 5400 C C . ILE A 1 723 ? -16.964 -10.212 -1.374 1.00 38.44 723 ILE A C 1
ATOM 5402 O O . ILE A 1 723 ? -16.843 -8.986 -1.363 1.00 38.44 723 ILE A O 1
ATOM 5406 N N . PRO A 1 724 ? -16.868 -10.914 -0.222 1.00 42.00 724 PRO A N 1
ATOM 5407 C CA . PRO A 1 724 ? -16.591 -10.284 1.076 1.00 42.00 724 PRO A CA 1
ATOM 5408 C C . PRO A 1 724 ? -15.198 -9.620 1.164 1.00 42.00 724 PRO A C 1
ATOM 5410 O O . PRO A 1 724 ? -14.216 -10.231 1.585 1.00 42.00 724 PRO A O 1
ATOM 5413 N N . PHE A 1 725 ? -15.129 -8.331 0.818 1.00 45.56 725 PHE A N 1
ATOM 5414 C CA . PHE A 1 725 ? -13.904 -7.531 0.629 1.00 45.56 725 PHE A CA 1
ATOM 5415 C C . PHE A 1 725 ? -12.834 -7.558 1.739 1.00 45.56 725 PHE A C 1
ATOM 5417 O O . PHE A 1 725 ? -11.692 -7.170 1.493 1.00 45.56 725 PHE A O 1
ATOM 5424 N N . ALA A 1 726 ? -13.177 -7.937 2.974 1.00 47.44 726 ALA A N 1
ATOM 5425 C CA . ALA A 1 726 ? -12.243 -7.886 4.102 1.00 47.44 726 ALA A CA 1
ATOM 5426 C C . ALA A 1 726 ? -11.439 -9.184 4.319 1.00 47.44 726 ALA A C 1
ATOM 5428 O O . ALA A 1 726 ? -10.445 -9.148 5.042 1.00 47.44 726 ALA A O 1
ATOM 5429 N N . ALA A 1 727 ? -11.826 -10.308 3.698 1.00 51.16 727 ALA A N 1
ATOM 5430 C CA . ALA A 1 727 ? -11.220 -11.619 3.963 1.00 51.16 727 ALA A CA 1
ATOM 5431 C C . ALA A 1 727 ? -9.743 -11.725 3.529 1.00 51.16 727 ALA A C 1
ATOM 5433 O O . ALA A 1 727 ? -8.943 -12.360 4.211 1.00 51.16 727 ALA A O 1
ATOM 5434 N N . ASN A 1 728 ? -9.365 -11.058 2.432 1.00 65.31 728 ASN A N 1
ATOM 5435 C CA . ASN A 1 728 ? -8.033 -11.180 1.820 1.00 65.31 728 ASN A CA 1
ATOM 5436 C C . ASN A 1 728 ? -7.056 -10.060 2.243 1.00 65.31 728 ASN A C 1
ATOM 5438 O O . ASN A 1 728 ? -5.984 -9.911 1.660 1.00 65.31 728 ASN A O 1
ATOM 5442 N N . SER A 1 729 ? -7.424 -9.228 3.224 1.00 80.25 729 SER A N 1
ATOM 5443 C CA . SER A 1 729 ? -6.697 -8.006 3.592 1.00 80.25 729 SER A CA 1
ATOM 5444 C C . SER A 1 729 ? -5.965 -8.130 4.933 1.00 80.25 729 SER A C 1
ATOM 5446 O O . SER A 1 729 ? -6.566 -8.504 5.940 1.00 80.25 729 SER A O 1
ATOM 5448 N N . ASN A 1 730 ? -4.705 -7.676 4.981 1.00 88.81 730 ASN A N 1
ATOM 5449 C CA . ASN A 1 730 ? -3.906 -7.499 6.208 1.00 88.81 730 ASN A CA 1
ATOM 5450 C C . ASN A 1 730 ? -4.304 -6.238 7.004 1.00 88.81 730 ASN A C 1
ATOM 5452 O O . ASN A 1 730 ? -3.540 -5.685 7.799 1.00 88.81 730 ASN A O 1
ATOM 5456 N N . THR A 1 731 ? -5.490 -5.710 6.719 1.00 90.25 731 THR A N 1
ATOM 5457 C CA . THR A 1 731 ? -6.106 -4.559 7.367 1.00 90.25 731 THR A CA 1
ATOM 5458 C C . THR A 1 731 ? -7.615 -4.753 7.352 1.00 90.25 731 THR A C 1
ATOM 5460 O O . THR A 1 731 ? -8.226 -4.849 6.285 1.00 90.25 731 THR A O 1
ATOM 5463 N N . GLN A 1 732 ? -8.215 -4.800 8.536 1.00 87.69 732 GLN A N 1
ATOM 5464 C CA . GLN A 1 732 ? -9.640 -5.053 8.751 1.00 87.69 732 GLN A CA 1
ATOM 5465 C C . GLN A 1 732 ? -10.190 -3.986 9.699 1.00 87.69 732 GLN A C 1
ATOM 5467 O O . GLN A 1 732 ? -9.518 -3.616 10.662 1.00 87.69 732 GLN A O 1
ATOM 5472 N N . ARG A 1 733 ? -11.410 -3.490 9.457 1.00 85.69 733 ARG A N 1
ATOM 5473 C CA . ARG A 1 733 ? -12.063 -2.511 10.339 1.00 85.69 733 ARG A CA 1
ATOM 5474 C C . ARG A 1 733 ? -13.523 -2.865 10.585 1.00 85.69 733 ARG A C 1
ATOM 5476 O O . ARG A 1 733 ? -14.314 -2.882 9.648 1.00 85.69 733 ARG A O 1
ATOM 5483 N N . ALA A 1 734 ? -13.881 -3.050 11.852 1.00 82.31 734 ALA A N 1
ATOM 5484 C CA . ALA A 1 734 ? -15.264 -3.060 12.310 1.00 82.31 734 ALA A CA 1
ATOM 5485 C C . ALA A 1 734 ? -15.713 -1.625 12.637 1.00 82.31 734 ALA A C 1
ATOM 5487 O O . ALA A 1 734 ? -14.936 -0.812 13.148 1.00 82.31 734 ALA A O 1
ATOM 5488 N N . THR A 1 735 ? -16.968 -1.289 12.342 1.00 79.19 735 THR A N 1
ATOM 5489 C CA . THR A 1 735 ? -17.601 -0.022 12.741 1.00 79.19 735 THR A CA 1
ATOM 5490 C C . THR A 1 735 ? -18.995 -0.329 13.271 1.00 79.19 735 THR A C 1
ATOM 5492 O O . THR A 1 735 ? -19.791 -0.958 12.582 1.00 79.19 735 THR A O 1
ATOM 5495 N N . ILE A 1 736 ? -19.259 0.074 14.511 1.00 77.62 736 ILE A N 1
ATOM 5496 C CA . ILE A 1 736 ? -20.433 -0.317 15.292 1.00 77.62 736 ILE A CA 1
ATOM 5497 C C . ILE A 1 736 ? -21.180 0.963 15.670 1.00 77.62 736 ILE A C 1
ATOM 5499 O O . ILE A 1 736 ? -20.685 1.768 16.460 1.00 77.62 736 ILE A O 1
ATOM 5503 N N . GLY A 1 737 ? -22.346 1.181 15.061 1.00 74.44 737 GLY A N 1
ATOM 5504 C CA . GLY A 1 737 ? -23.222 2.312 15.378 1.00 74.44 737 GLY A CA 1
ATOM 5505 C C . GLY A 1 737 ? -23.980 2.113 16.693 1.00 74.44 737 GLY A C 1
ATOM 5506 O O . GLY A 1 737 ? -24.115 0.991 17.175 1.00 74.44 737 GLY A O 1
ATOM 5507 N N . ASN A 1 738 ? -24.497 3.206 17.260 1.00 72.00 738 ASN A N 1
ATOM 5508 C CA . ASN A 1 738 ? -25.262 3.221 18.513 1.00 72.00 738 ASN A CA 1
ATOM 5509 C C . ASN A 1 738 ? -24.517 2.565 19.689 1.00 72.00 738 ASN A C 1
ATOM 5511 O O . ASN A 1 738 ? -25.079 1.793 20.467 1.00 72.00 738 ASN A O 1
ATOM 5515 N N . ALA A 1 739 ? -23.226 2.886 19.816 1.00 65.69 739 ALA A N 1
ATOM 5516 C CA . ALA A 1 739 ? -22.319 2.251 20.771 1.00 65.69 739 ALA A CA 1
ATOM 5517 C C . ALA A 1 739 ? -22.778 2.356 22.244 1.00 65.69 739 ALA A C 1
ATOM 5519 O O . ALA A 1 739 ? -22.470 1.484 23.054 1.00 65.69 739 ALA A O 1
ATOM 5520 N N . HIS A 1 740 ? -23.569 3.382 22.572 1.00 66.69 740 HIS A N 1
ATOM 5521 C CA . HIS A 1 740 ? -24.228 3.586 23.867 1.00 66.69 740 HIS A CA 1
ATOM 5522 C C . HIS A 1 740 ? -25.158 2.442 24.323 1.00 66.69 740 HIS A C 1
ATOM 5524 O O . HIS A 1 740 ? -25.504 2.397 25.504 1.00 66.69 740 HIS A O 1
ATOM 5530 N N . ASN A 1 741 ? -25.549 1.519 23.435 1.00 69.06 741 ASN A N 1
ATOM 5531 C CA . ASN A 1 741 ? -26.346 0.335 23.781 1.00 69.06 741 ASN A CA 1
ATOM 5532 C C . ASN A 1 741 ? -25.528 -0.784 24.458 1.00 69.06 741 ASN A C 1
ATOM 5534 O O . ASN A 1 741 ? -26.106 -1.648 25.119 1.00 69.06 741 ASN A O 1
ATOM 5538 N N . TYR A 1 742 ? -24.196 -0.773 24.324 1.00 69.19 742 TYR A N 1
ATOM 5539 C CA . TYR A 1 742 ? -23.303 -1.860 24.754 1.00 69.19 742 TYR A CA 1
ATOM 5540 C C . TYR A 1 742 ? -22.606 -1.572 26.093 1.00 69.19 742 TYR A C 1
ATOM 5542 O O . TYR A 1 742 ? -21.394 -1.727 26.248 1.00 69.19 742 TYR A O 1
ATOM 5550 N N . GLN A 1 743 ? -23.384 -1.110 27.076 1.00 63.38 743 GLN A N 1
ATOM 5551 C CA . GLN A 1 743 ? -22.869 -0.621 28.364 1.00 63.38 743 GLN A CA 1
ATOM 5552 C C . GLN A 1 743 ? -22.235 -1.713 29.240 1.00 63.38 743 GLN A C 1
ATOM 5554 O O . GLN A 1 743 ? -21.495 -1.389 30.165 1.00 63.38 743 GLN A O 1
ATOM 5559 N N . GLN A 1 744 ? -22.500 -2.995 28.961 1.00 62.06 744 GLN A N 1
ATOM 5560 C CA . GLN A 1 744 ? -21.982 -4.118 29.751 1.00 62.06 744 GLN A CA 1
ATOM 5561 C C . GLN A 1 744 ? -20.555 -4.547 29.352 1.00 62.06 744 GLN A C 1
ATOM 5563 O O . GLN A 1 744 ? -19.959 -5.374 30.039 1.00 62.06 744 GLN A O 1
ATOM 5568 N N . GLY A 1 745 ? -19.985 -3.973 28.285 1.00 67.88 745 GLY A N 1
ATOM 5569 C CA . GLY A 1 745 ? -18.583 -4.158 27.896 1.00 67.88 745 GLY A CA 1
ATOM 5570 C C . GLY A 1 745 ? -18.383 -4.670 26.469 1.00 67.88 745 GLY A C 1
ATOM 5571 O O . GLY A 1 745 ? -19.307 -5.161 25.814 1.00 67.88 745 GLY A O 1
ATOM 5572 N N . ILE A 1 746 ? -17.147 -4.530 25.980 1.00 72.19 746 ILE A N 1
ATOM 5573 C CA . ILE A 1 746 ? -16.743 -4.913 24.625 1.00 72.19 746 ILE A CA 1
ATOM 5574 C C . ILE A 1 746 ? -15.439 -5.714 24.694 1.00 72.19 746 ILE A C 1
ATOM 5576 O O . ILE A 1 746 ? -14.419 -5.200 25.137 1.00 72.19 746 ILE A O 1
ATOM 5580 N N . ASN A 1 747 ? -15.451 -6.965 24.239 1.00 77.31 747 ASN A N 1
ATOM 5581 C CA . ASN A 1 747 ? -14.244 -7.771 24.051 1.00 77.31 747 ASN A CA 1
ATOM 5582 C C . ASN A 1 747 ? -13.798 -7.673 22.586 1.00 77.31 747 ASN A C 1
ATOM 5584 O O . ASN A 1 747 ? -14.599 -7.859 21.669 1.00 77.31 747 ASN A O 1
ATOM 5588 N N . ILE A 1 748 ? -12.529 -7.342 22.371 1.00 76.75 748 ILE A N 1
ATOM 5589 C CA . ILE A 1 748 ? -11.887 -7.306 21.063 1.00 76.75 748 ILE A CA 1
ATOM 5590 C C . ILE A 1 748 ? -10.971 -8.525 20.960 1.00 76.75 748 ILE A C 1
ATOM 5592 O O . ILE A 1 748 ? -9.983 -8.640 21.683 1.00 76.75 748 ILE A O 1
ATOM 5596 N N . THR A 1 749 ? -11.295 -9.418 20.033 1.00 75.31 749 THR A N 1
ATOM 5597 C CA . THR A 1 749 ? -10.633 -10.702 19.814 1.00 75.31 749 THR A CA 1
ATOM 5598 C C . THR A 1 749 ? -9.887 -10.684 18.480 1.00 75.31 749 THR A C 1
ATOM 5600 O O . THR A 1 749 ? -10.454 -10.333 17.443 1.00 75.31 749 THR A O 1
ATOM 5603 N N . VAL A 1 750 ? -8.625 -11.107 18.478 1.00 73.44 750 VAL A N 1
ATOM 5604 C CA . VAL A 1 750 ? -7.857 -11.407 17.264 1.00 73.44 750 VAL A CA 1
ATOM 5605 C C . VAL A 1 750 ? -7.604 -12.908 17.222 1.00 73.44 750 VAL A C 1
ATOM 5607 O O . VAL A 1 750 ? -6.858 -13.433 18.048 1.00 73.44 750 VAL A O 1
ATOM 5610 N N . ASN A 1 751 ? -8.219 -13.601 16.263 1.00 74.88 751 ASN A N 1
ATOM 5611 C CA . ASN A 1 751 ? -7.961 -15.022 16.023 1.00 74.88 751 ASN A CA 1
ATOM 5612 C C . ASN A 1 751 ? -6.902 -15.170 14.927 1.00 74.88 751 ASN A C 1
ATOM 5614 O O . ASN A 1 751 ? -7.012 -14.544 13.867 1.00 74.88 751 ASN A O 1
ATOM 5618 N N . ILE A 1 752 ? -5.896 -16.004 15.177 1.00 72.31 752 ILE A N 1
ATOM 5619 C CA . ILE A 1 752 ? -4.804 -16.319 14.252 1.00 72.31 752 ILE A CA 1
ATOM 5620 C C . ILE A 1 752 ? -5.128 -17.667 13.601 1.00 72.31 752 ILE A C 1
ATOM 5622 O O . ILE A 1 752 ? -4.939 -18.727 14.193 1.00 72.31 752 ILE A O 1
ATOM 5626 N N . ASN A 1 753 ? -5.670 -17.614 12.383 1.00 62.50 753 ASN A N 1
ATOM 5627 C CA . ASN A 1 753 ? -6.347 -18.726 11.700 1.00 62.50 753 ASN A CA 1
ATOM 5628 C C . ASN A 1 753 ? -5.419 -19.545 10.789 1.00 62.50 753 ASN A C 1
ATOM 5630 O O . ASN A 1 753 ? -5.865 -20.335 9.960 1.00 62.50 753 ASN A O 1
ATOM 5634 N N . SER A 1 754 ? -4.114 -19.326 10.880 1.00 57.72 754 SER A N 1
ATOM 5635 C CA . SER A 1 754 ? -3.091 -20.103 10.186 1.00 57.72 754 SER A CA 1
ATOM 5636 C C . SER A 1 754 ? -1.818 -20.077 11.020 1.00 57.72 754 SER A C 1
ATOM 5638 O O . SER A 1 754 ? -1.552 -19.056 11.660 1.00 57.72 754 SER A O 1
ATOM 5640 N N . PRO A 1 755 ? -1.000 -21.141 11.005 1.00 53.78 755 PRO A N 1
ATOM 5641 C CA . PRO A 1 755 ? 0.349 -21.022 11.510 1.00 53.78 755 PRO A CA 1
ATOM 5642 C C . PRO A 1 755 ? 1.100 -20.008 10.655 1.00 53.78 755 PRO A C 1
ATOM 5644 O O . PRO A 1 755 ? 1.077 -20.045 9.424 1.00 53.78 755 PRO A O 1
ATOM 5647 N N . ILE A 1 756 ? 1.718 -19.073 11.353 1.00 58.56 756 ILE A N 1
ATOM 5648 C CA . ILE A 1 756 ? 2.389 -17.923 10.773 1.00 58.56 756 ILE A CA 1
ATOM 5649 C C . ILE A 1 756 ? 3.699 -18.395 10.140 1.00 58.56 756 ILE A C 1
ATOM 5651 O O . ILE A 1 756 ? 4.480 -19.105 10.775 1.00 58.56 756 ILE A O 1
ATOM 5655 N N . GLN A 1 757 ? 3.937 -18.004 8.891 1.00 57.28 757 GLN A N 1
ATOM 5656 C CA . GLN A 1 757 ? 5.152 -18.360 8.168 1.00 57.28 757 GLN A CA 1
ATOM 5657 C C . GLN A 1 757 ? 6.360 -17.601 8.749 1.00 57.28 757 GLN A C 1
ATOM 5659 O O . GLN A 1 757 ? 6.311 -16.366 8.829 1.00 57.28 757 GLN A O 1
ATOM 5664 N N . PRO A 1 758 ? 7.454 -18.291 9.132 1.00 49.09 758 PRO A N 1
ATOM 5665 C CA . PRO A 1 758 ? 8.701 -17.637 9.509 1.00 49.09 758 PRO A CA 1
ATOM 5666 C C . PRO A 1 758 ? 9.300 -16.960 8.277 1.00 49.09 758 PRO A C 1
ATOM 5668 O O . PRO A 1 758 ? 9.818 -17.623 7.382 1.00 49.09 758 PRO A O 1
ATOM 5671 N N . TYR A 1 759 ? 9.249 -15.631 8.233 1.00 51.34 759 TYR A N 1
ATOM 5672 C CA . TYR A 1 759 ? 9.875 -14.871 7.159 1.00 51.34 759 TYR A CA 1
ATOM 5673 C C . TYR A 1 759 ? 11.313 -14.485 7.510 1.00 51.34 759 TYR A C 1
ATOM 5675 O O . TYR A 1 759 ? 11.676 -14.243 8.666 1.00 51.34 759 TYR A O 1
ATOM 5683 N N . ASN A 1 760 ? 12.135 -14.448 6.468 1.00 44.34 760 ASN A N 1
ATOM 5684 C CA . ASN A 1 760 ? 13.557 -14.159 6.538 1.00 44.34 760 ASN A CA 1
ATOM 5685 C C . ASN A 1 760 ? 13.784 -12.653 6.722 1.00 44.34 760 ASN A C 1
ATOM 5687 O O . ASN A 1 760 ? 13.595 -11.901 5.766 1.00 44.34 760 ASN A O 1
ATOM 5691 N N . ILE A 1 761 ? 14.241 -12.214 7.902 1.00 43.47 761 ILE A N 1
ATOM 5692 C CA . ILE A 1 761 ? 14.939 -10.927 8.005 1.00 43.47 761 ILE A CA 1
ATOM 5693 C C . ILE A 1 761 ? 16.375 -11.195 7.525 1.00 43.47 761 ILE A C 1
ATOM 5695 O O . ILE A 1 761 ? 17.087 -11.974 8.173 1.00 43.47 761 ILE A O 1
ATOM 5699 N N . PRO A 1 762 ? 16.818 -10.621 6.389 1.00 40.97 762 PRO A N 1
ATOM 5700 C CA . PRO A 1 762 ? 18.202 -10.767 5.955 1.00 40.97 762 PRO A CA 1
ATOM 5701 C C . PRO A 1 762 ? 19.135 -10.196 7.035 1.00 40.97 762 PRO A C 1
ATOM 5703 O O . PRO A 1 762 ? 18.764 -9.226 7.703 1.00 40.97 762 PRO A O 1
ATOM 5706 N N . PRO A 1 763 ? 20.334 -10.771 7.242 1.00 35.53 763 PRO A N 1
ATOM 5707 C CA . PRO A 1 763 ? 21.267 -10.241 8.229 1.00 35.53 763 PRO A CA 1
ATOM 5708 C C . PRO A 1 763 ? 21.595 -8.770 7.906 1.00 35.53 763 PRO A C 1
ATOM 5710 O O . PRO A 1 763 ? 21.677 -8.420 6.723 1.00 35.53 763 PRO A O 1
ATOM 5713 N N . PRO A 1 764 ? 21.797 -7.900 8.918 1.00 37.03 764 PRO A N 1
ATOM 5714 C CA . PRO A 1 764 ? 22.152 -6.501 8.691 1.00 37.03 764 PRO A CA 1
ATOM 5715 C C . PRO A 1 764 ? 23.336 -6.386 7.723 1.00 37.03 764 PRO A C 1
ATOM 5717 O O . PRO A 1 764 ? 24.393 -6.980 7.966 1.00 37.03 764 PRO A O 1
ATOM 5720 N N . ARG A 1 765 ? 23.146 -5.663 6.605 1.00 41.12 765 ARG A N 1
ATOM 5721 C CA . ARG A 1 765 ? 24.123 -5.607 5.501 1.00 41.12 765 ARG A CA 1
ATOM 5722 C C . ARG A 1 765 ? 25.502 -5.204 6.048 1.00 41.12 765 ARG A C 1
ATOM 5724 O O . ARG A 1 765 ? 25.664 -4.099 6.555 1.00 41.12 765 ARG A O 1
ATOM 5731 N N . GLY A 1 766 ? 26.478 -6.108 5.941 1.00 37.62 766 GLY A N 1
ATOM 5732 C CA . GLY A 1 766 ? 27.828 -5.958 6.503 1.00 37.62 766 GLY A CA 1
ATOM 5733 C C . GLY A 1 766 ? 28.234 -7.066 7.486 1.00 37.62 766 GLY A C 1
ATOM 5734 O O . GLY A 1 766 ? 29.424 -7.258 7.716 1.00 37.62 766 GLY A O 1
ATOM 5735 N N . GLY A 1 767 ? 27.281 -7.832 8.029 1.00 29.17 767 GLY A N 1
ATOM 5736 C CA . GLY A 1 767 ? 27.567 -9.011 8.851 1.00 29.17 767 GLY A CA 1
ATOM 5737 C C . GLY A 1 767 ? 27.371 -10.331 8.103 1.00 29.17 767 GLY A C 1
ATOM 5738 O O . GLY A 1 767 ? 26.284 -10.590 7.595 1.00 29.17 767 GLY A O 1
ATOM 5739 N N . ASN A 1 768 ? 28.361 -11.231 8.160 1.00 32.50 768 ASN A N 1
ATOM 5740 C CA . ASN A 1 768 ? 28.222 -12.650 7.774 1.00 32.50 768 ASN A CA 1
ATOM 5741 C C . ASN A 1 768 ? 27.415 -13.455 8.825 1.00 32.50 768 ASN A C 1
ATOM 5743 O O . ASN A 1 768 ? 27.775 -14.575 9.187 1.00 32.50 768 ASN A O 1
ATOM 5747 N N . GLY A 1 769 ? 26.371 -12.846 9.391 1.00 33.75 769 GLY A N 1
ATOM 5748 C CA . GLY A 1 769 ? 25.503 -13.466 10.387 1.00 33.75 769 GLY A CA 1
ATOM 5749 C C . GLY A 1 769 ? 24.450 -14.372 9.741 1.00 33.75 769 GLY A C 1
ATOM 5750 O O . GLY A 1 769 ? 24.121 -14.188 8.567 1.00 33.75 769 GLY A O 1
ATOM 5751 N N . PRO A 1 770 ? 23.888 -15.337 10.488 1.00 32.84 770 PRO A N 1
ATOM 5752 C CA . PRO A 1 770 ? 22.747 -16.107 10.011 1.00 32.84 770 PRO A CA 1
ATOM 5753 C C . PRO A 1 770 ? 21.533 -15.197 9.766 1.00 32.84 770 PRO A C 1
ATOM 5755 O O . PRO A 1 770 ? 21.344 -14.188 10.449 1.00 32.84 770 PRO A O 1
ATOM 5758 N N . VAL A 1 771 ? 20.686 -15.594 8.814 1.00 41.84 771 VAL A N 1
ATOM 5759 C CA . VAL A 1 771 ? 19.354 -15.006 8.606 1.00 41.84 771 VAL A CA 1
ATOM 5760 C C . VAL A 1 771 ? 18.562 -15.093 9.910 1.00 41.84 771 VAL A C 1
ATOM 5762 O O . VAL A 1 771 ? 18.455 -16.164 10.507 1.00 41.84 771 VAL A O 1
ATOM 5765 N N . VAL A 1 772 ? 17.997 -13.970 10.354 1.00 41.12 772 VAL A N 1
ATOM 5766 C CA . VAL A 1 772 ? 17.201 -13.928 11.583 1.00 41.12 772 VAL A CA 1
ATOM 5767 C C . VAL A 1 772 ? 15.743 -14.165 11.207 1.00 41.12 772 VAL A C 1
ATOM 5769 O O . VAL A 1 772 ? 15.047 -13.268 10.735 1.00 41.12 772 VAL A O 1
ATOM 5772 N N . HIS A 1 773 ? 15.260 -15.390 11.401 1.00 49.75 773 HIS A N 1
ATOM 5773 C CA . HIS A 1 773 ? 13.831 -15.674 11.270 1.00 49.75 773 HIS A CA 1
ATOM 5774 C C . HIS A 1 773 ? 13.065 -14.928 12.367 1.00 49.75 773 HIS A C 1
ATOM 5776 O O . HIS A 1 773 ? 13.376 -15.079 13.552 1.00 49.75 773 HIS A O 1
ATOM 5782 N N . ARG A 1 774 ? 12.049 -14.135 12.004 1.00 55.09 774 ARG A N 1
ATOM 5783 C CA . ARG A 1 774 ? 11.215 -13.481 13.021 1.00 55.09 774 ARG A CA 1
ATOM 5784 C C . ARG A 1 774 ? 10.295 -14.527 13.652 1.00 55.09 774 ARG A C 1
ATOM 5786 O O . ARG A 1 774 ? 9.422 -15.075 12.985 1.00 55.09 774 ARG A O 1
ATOM 5793 N N . ALA A 1 775 ? 10.497 -14.795 14.941 1.00 57.38 775 ALA A N 1
ATOM 5794 C CA . ALA A 1 775 ? 9.748 -15.808 15.690 1.00 57.38 775 ALA A CA 1
ATOM 5795 C C . ALA A 1 775 ? 8.314 -15.367 16.067 1.00 57.38 775 ALA A C 1
ATOM 5797 O O . ALA A 1 775 ? 7.638 -16.047 16.837 1.00 57.38 775 ALA A O 1
ATOM 5798 N N . THR A 1 776 ? 7.844 -14.225 15.552 1.00 66.06 776 THR A N 1
ATOM 5799 C CA . THR A 1 776 ? 6.508 -13.671 15.795 1.00 66.06 776 THR A CA 1
ATOM 5800 C C . THR A 1 776 ? 5.994 -12.867 14.592 1.00 66.06 776 THR A C 1
ATOM 5802 O O . THR A 1 776 ? 6.759 -12.223 13.867 1.00 66.06 776 THR A O 1
ATOM 5805 N N . GLN A 1 777 ? 4.671 -12.857 14.403 1.00 77.06 777 GLN A N 1
ATOM 5806 C CA . GLN A 1 777 ? 3.956 -11.831 13.642 1.00 77.06 777 GLN A CA 1
ATOM 5807 C C . GLN A 1 777 ? 3.470 -10.750 14.618 1.00 77.06 777 GLN A C 1
ATOM 5809 O O . GLN A 1 777 ? 2.492 -10.987 15.336 1.00 77.06 777 GLN A O 1
ATOM 5814 N N . PRO A 1 778 ? 4.083 -9.555 14.636 1.00 82.06 778 PRO A N 1
ATOM 5815 C CA . PRO A 1 778 ? 3.505 -8.415 15.329 1.00 82.06 778 PRO A CA 1
ATOM 5816 C C . PRO A 1 778 ? 2.254 -7.926 14.590 1.00 82.06 778 PRO A C 1
ATOM 5818 O O . PRO A 1 778 ? 2.235 -7.834 13.355 1.00 82.06 778 PRO A O 1
ATOM 5821 N N . PHE A 1 779 ? 1.224 -7.577 15.354 1.00 87.94 779 PHE A N 1
ATOM 5822 C CA . PHE A 1 779 ? 0.001 -6.944 14.874 1.00 87.94 779 PHE A CA 1
ATOM 5823 C C . PHE A 1 779 ? -0.394 -5.771 15.780 1.00 87.94 779 PHE A C 1
ATOM 5825 O O . PHE A 1 779 ? -0.032 -5.704 16.957 1.00 87.94 779 PHE A O 1
ATOM 5832 N N . ALA A 1 780 ? -1.146 -4.831 15.215 1.00 90.50 780 ALA A N 1
ATOM 5833 C CA . ALA A 1 780 ? -1.662 -3.669 15.921 1.00 90.50 780 ALA A CA 1
ATOM 5834 C C . ALA A 1 780 ? -3.178 -3.588 15.752 1.00 90.50 780 ALA A C 1
ATOM 5836 O O . ALA A 1 780 ? -3.684 -3.499 14.629 1.00 90.50 780 ALA A O 1
ATOM 5837 N N . VAL A 1 781 ? -3.890 -3.576 16.877 1.00 90.38 781 VAL A N 1
ATOM 5838 C CA . VAL A 1 781 ? -5.306 -3.224 16.955 1.00 90.38 781 VAL A CA 1
ATOM 5839 C C . VAL A 1 781 ? -5.432 -1.845 17.582 1.00 90.38 781 VAL A C 1
ATOM 5841 O O . VAL A 1 781 ? -4.840 -1.568 18.623 1.00 90.38 781 VAL A O 1
ATOM 5844 N N . VAL A 1 782 ? -6.229 -0.973 16.971 1.00 91.31 782 VAL A N 1
ATOM 5845 C CA . VAL A 1 782 ? -6.552 0.344 17.529 1.00 91.31 782 VAL A CA 1
ATOM 5846 C C . VAL A 1 782 ? -8.054 0.558 17.513 1.00 91.31 782 VAL A C 1
ATOM 5848 O O . VAL A 1 782 ? -8.728 0.255 16.519 1.00 91.31 782 VAL A O 1
ATOM 5851 N N . TRP A 1 783 ? -8.584 1.094 18.605 1.00 89.25 783 TRP A N 1
ATOM 5852 C CA . TRP A 1 783 ? -10.001 1.396 18.747 1.00 89.25 783 TRP A CA 1
ATOM 5853 C C . TRP A 1 783 ? -10.232 2.842 19.181 1.00 89.25 783 TRP A C 1
ATOM 5855 O O . TRP A 1 783 ? -9.371 3.468 19.802 1.00 89.25 783 TRP A O 1
ATOM 5865 N N . ALA A 1 784 ? -11.376 3.394 18.785 1.00 87.19 784 ALA A N 1
ATOM 5866 C CA . ALA A 1 784 ? -11.786 4.755 19.112 1.00 87.19 784 ALA A CA 1
ATOM 5867 C C . ALA A 1 784 ? -13.305 4.903 18.985 1.00 87.19 784 ALA A C 1
ATOM 5869 O O . ALA A 1 784 ? -13.898 4.440 18.004 1.00 87.19 784 ALA A O 1
ATOM 5870 N N . PHE A 1 785 ? -13.917 5.587 19.944 1.00 83.75 785 PHE A N 1
ATOM 5871 C CA . PHE A 1 785 ? -15.288 6.065 19.833 1.00 83.75 785 PHE A CA 1
ATOM 5872 C C . PHE A 1 785 ? -15.350 7.365 19.019 1.00 83.75 785 PHE A C 1
ATOM 5874 O O . PHE A 1 785 ? -14.390 8.133 18.964 1.00 83.75 785 PHE A O 1
ATOM 5881 N N . ASP A 1 786 ? -16.491 7.625 18.385 1.00 74.38 786 ASP A N 1
ATOM 5882 C CA . ASP A 1 786 ? -16.864 8.988 18.009 1.00 74.38 786 ASP A CA 1
ATOM 5883 C C . ASP A 1 786 ? -17.660 9.647 19.141 1.00 74.38 786 ASP A C 1
ATOM 5885 O O . ASP A 1 786 ? -18.532 9.027 19.765 1.00 74.38 786 ASP A O 1
ATOM 5889 N N . ALA A 1 787 ? -17.395 10.939 19.335 1.00 60.94 787 ALA A N 1
ATOM 5890 C CA . ALA A 1 787 ? -18.287 11.837 20.054 1.00 60.94 787 ALA A CA 1
ATOM 5891 C C . ALA A 1 787 ? -19.674 11.900 19.379 1.00 60.94 787 ALA A C 1
ATOM 5893 O O . ALA A 1 787 ? -19.829 11.554 18.202 1.00 60.94 787 ALA A O 1
ATOM 5894 N N . SER A 1 788 ? -20.679 12.324 20.146 1.00 49.94 788 SER A N 1
ATOM 5895 C CA . SER A 1 788 ? -22.050 12.592 19.688 1.00 49.94 788 SER A CA 1
ATOM 5896 C C . SER A 1 788 ? -22.136 13.805 18.762 1.00 49.94 788 SER A C 1
ATOM 5898 O O . SER A 1 788 ? -21.676 14.879 19.217 1.00 49.94 788 SER A O 1
#